Protein 5SUP (pdb70)

B-factor: mean 56.53, std 16.75, range [22.1, 151.08]

Secondary structure (DSSP, 8-state):
-GGGGG---HHHHHHHHHTT--S--HHHHHHHHHHTTT--EEEE--TTSSSHHHHHHHHHHH----TT---EEEE-SSHHHHHHHHHHHHHHTTT-TT--EEEE-TTS-HHHHHHHHH-TTT--SEEEE-HHHHHHHHTTTSS--TT--EEEEETHHHHHHSHHHHHHHHHHHTTS-SSSEEEEEES---TTTHHHHHTT-SS-EEE---SGGGGS-TTEEEEEEE--GGGHHHHHHHHHHHS--SEEEEE-SSHHHHHHHHHHHHHTT--EEEE-SSS-HHHHHHHHHHHHTTS-SEEEE-GGGSSS---TTEEEEEESS--SSHHHHHHHHTTSSGGG--EEEEEEE-SHHHHHHHHHHHHHHT---EEPPTT---SGGG-/--GGGG---HHHHHHHHHTT--S--HHHHHHHHHHHTT--EEEE--TTSSSHHHHHHHHHHH----TT---EEEE-SSHHHHHHHHHHHHHHTTT-TT--EEEE-TTS-HHHHHHHHH-TTT--SEEEE-HHHHHHHHHTTSS--TT--EEEEETHHHHHHSHHHHHHHHHHHTTS-SSSEEEEEES---TTTHHHHHTT-SS-EEE---SGGGGS-TTEEEEEEE--GGGHHHHHHHHHHHS--SEEEEE-SSHHHHHHHHHHHHHTT--EEEE-SSS-HHHHHHHHHHHHTTS-SEEEE-GGGSSS---TTEEEEEESS--S-HHHHHHHHTTSSTTT--EEEEEEE-SHHHHHHHHHHHHHTT---EEPPTT---GGGG-/-GGG---HHHHHHHHHTT--S--HHHHHHHHHHTTT--EEEE--TTSSSHHHHHHHHHHH----TT---EEEE-SSHHHHHHHHHHHHHHSTT-TT--EEEE-TTS-HHHHHHHHHSTTT--SEEEE-HHHHHHHHTTTSS--TT--EEEEETHHHHHHSHHHHHHHHHHHTSS-SSSEEEEEES---TTTHHHHHTT-SS-EEE---SGGGGS-TTEEEEEEE--GGGHHHHHHHHHHHS--SEEEEE-SSHHHHHHHHHHHHHTT--EEEE-SSS-HHHHHHHHHHHHTTS-SEEEE-GGGTSS---TTEEEEEESS--SSHHHHHHHHTTSSTTS--EEEEEEE-SHHHHHHHHHHHHHHT---EEPPTT---GGGG-/----HHHHHHHHHHHT-/----HHHHHHHHHHHT-/--HHHHHHHHHHHH-

CATH classification: 3.40.50.300 (+1 more: 3.40.50.300)

Foldseek 3Di:
DQCCVLVADPLLVVLCVVVVDDHQFPQLVQQQSVVLVQFAAEAADAFQQDPLCRVLRSCVRNDDDDFLAAAAEEEEAFQVLLVVSQVVNCSSCVRVQRAAEDEDEPLDDLVVVLVLCPDRNHNHNYYGYYLPSVLVCVVVVSGQAANYQEYEYEQVQVQCVPVVSVVSVVSVVVRHDLNHHYYYYDNDDDPVCVVVVCVNHDPHDYHDDPVQLPSDQPQEAFAEAEDALVCLLVVVVVCVVPADAQAEEEEDADDVCQVVSQVVCVVVVQHEEEAEPPDRVVRNVVVVVCCLVRVHRYYYYYCSVLANDERARYQEYEHSDDDQAQRSVSSRSSNHCRNSHHHYYYYYHHDDSVVVRVVVNCVSHVDDRYHQDPVGDDNVSGD/DFCVVLVADPLLVVLCVVVVDGDQFPQLVQQQNVLLVQFAAEAADAFFQDPLCRCLRSCVRNDDDDFLAAAAEEEEAFQVLLVVSQVVNCSSCVVVQSAAEDEDEDQDDCVVVLVLCVDRNHNHNYYGYYLPSVLVCVPVVSDQQANYAEYEYEQVQVQCVPPVSVVSVVSVLVSHDLNHHYYYYHNDQDPVRVVVVCVNHDPHDYHDDHQLLVNDQPQEAFAEAEDALVCLLVVVVVCVVPDDAQAEEEEDADDVVLVVSQVVCVVVVQNEEEAEPPDRVVRNVVRVVCCLVSVHRYYYYYCSVLANDERASYQEYEYSDDDLALRSVSSRSSNHQRNSAHHYYYYYQHDPSSVVSVVVNCVSNVHDHYHQDPVHDDNVSGD/DCVLVADPLLVVLCVVVVDDDAFDQLVLQQSVVLVFAAAEGADAFFQDPLCRCLRSVVRNDDDDFLAAAAEEEEAFQVLLVVSVVVNCSSCVVVVRAAEDEDEPLDPLVVVLCLCPPRNRVHNYYGYYLPVLLVCPVVPSDQAQRYQEYEYEQNQVQCVVPVSNVSVVSSVVRHDPPHYYYYYHNDDDPVRVVVVVVSHDRYDYYDDPLLLNNDQPQEAFAEAEDALVCLLVVVVVCVVPADAQAEEEEDADDVVLVVSCVVCVVVVQNEEEAEPPDRVVRNVVRVVCCLVSVHRYYYYYCSVQANDERARYQEYEHSDDDQALRSVSSNSSNHQRSSAHHYYYYYQHDVSSVVRLVRNCVSNVHDHYHADPVGDDNVSRD/DDADPVNVVVVVVVVVD/DDDDPVCVVVVVVVVVD/DPPCVVVVVVVVVVD

Nearest PDB structures (foldseek):
  5sup-assembly3_C  TM=9.992E-01  e=6.568E-69  Saccharomyces cerevisiae S288C
  5suq-assembly1_C  TM=7.181E-01  e=1.278E-69  Saccharomyces cerevisiae S288C
  8enk-assembly1_A  TM=9.909E-01  e=2.491E-55  Homo sapiens
  8iju-assembly1_A  TM=6.800E-01  e=9.880E-48  Homo sapiens
  1xtk-assembly1_A  TM=5.740E-01  e=6.362E-47  Homo sapiens

Structure (mmCIF, N/CA/C/O backbone):
data_5SUP
#
_entry.id   5SUP
#
_cell.length_a   99.346
_cell.length_b   99.346
_cell.length_c   247.469
_cell.angle_alpha   90.00
_cell.angle_beta   90.00
_cell.angle_gamma   120.00
#
_symmetry.space_group_name_H-M   'P 31 2 1'
#
loop_
_entity.id
_entity.type
_entity.pdbx_description
1 polymer 'ATP-dependent RNA helicase SUB2'
2 polymer 'RNA annealing protein YRA1'
3 polymer "RNA (5'-R(P*UP*UP*UP*UP*UP*U)-3')"
4 non-polymer "ADENOSINE-5'-DIPHOSPHATE"
5 non-polymer 'BERYLLIUM TRIFLUORIDE ION'
6 non-polymer 'MAGNESIUM ION'
7 water water
#
loop_
_atom_site.group_PDB
_atom_site.id
_atom_site.type_symbol
_atom_site.label_atom_id
_atom_site.label_alt_id
_atom_site.label_comp_id
_atom_site.label_asym_id
_atom_site.label_entity_id
_atom_site.label_seq_id
_atom_site.pdbx_PDB_ins_code
_atom_site.Cartn_x
_atom_site.Cartn_y
_atom_site.Cartn_z
_atom_site.occupancy
_atom_site.B_iso_or_equiv
_atom_site.auth_seq_id
_atom_site.auth_comp_id
_atom_site.auth_asym_id
_atom_site.auth_atom_id
_atom_site.pdbx_PDB_model_num
ATOM 1 N N . THR A 1 6 ? 51.162 86.824 87.819 1.00 54.10 62 THR A N 1
ATOM 2 C CA . THR A 1 6 ? 52.085 87.822 88.344 1.00 61.08 62 THR A CA 1
ATOM 3 C C . THR A 1 6 ? 51.755 88.146 89.798 1.00 56.92 62 THR A C 1
ATOM 4 O O . THR A 1 6 ? 51.115 89.156 90.091 1.00 61.66 62 THR A O 1
ATOM 8 N N . GLY A 1 7 ? 52.207 87.280 90.708 1.00 67.95 63 GLY A N 1
ATOM 9 C CA . GLY A 1 7 ? 51.840 87.423 92.106 1.00 51.14 63 GLY A CA 1
ATOM 10 C C . GLY A 1 7 ? 52.488 88.606 92.797 1.00 60.28 63 GLY A C 1
ATOM 11 O O . GLY A 1 7 ? 51.938 89.135 93.768 1.00 62.18 63 GLY A O 1
ATOM 12 N N . PHE A 1 8 ? 53.657 89.040 92.318 1.00 58.65 64 PHE A N 1
ATOM 13 C CA . PHE A 1 8 ? 54.356 90.138 92.976 1.00 50.51 64 PHE A CA 1
ATOM 14 C C . PHE A 1 8 ? 53.638 91.470 92.826 1.00 57.72 64 PHE A C 1
ATOM 15 O O . PHE A 1 8 ? 53.976 92.421 93.541 1.00 60.58 64 PHE A O 1
ATOM 23 N N . LYS A 1 9 ? 52.673 91.575 91.909 1.00 58.54 65 LYS A N 1
ATOM 24 C CA . LYS A 1 9 ? 52.016 92.859 91.706 1.00 56.61 65 LYS A CA 1
ATOM 25 C C . LYS A 1 9 ? 51.097 93.207 92.866 1.00 53.56 65 LYS A C 1
ATOM 26 O O . LYS A 1 9 ? 50.720 94.375 93.019 1.00 56.72 65 LYS A O 1
ATOM 32 N N . ASP A 1 10 ? 50.743 92.213 93.684 1.00 51.82 66 ASP A N 1
ATOM 33 C CA . ASP A 1 10 ? 49.947 92.412 94.886 1.00 55.64 66 ASP A CA 1
ATOM 34 C C . ASP A 1 10 ? 50.709 93.118 95.997 1.00 56.03 66 ASP A C 1
ATOM 35 O O . ASP A 1 10 ? 50.082 93.566 96.963 1.00 56.05 66 ASP A O 1
ATOM 40 N N . PHE A 1 11 ? 52.030 93.255 95.874 1.00 58.10 67 PHE A N 1
ATOM 41 C CA . PHE A 1 11 ? 52.809 94.039 96.821 1.00 56.07 67 PHE A CA 1
ATOM 42 C C . PHE A 1 11 ? 52.704 95.533 96.559 1.00 49.71 67 PHE A C 1
ATOM 43 O O . PHE A 1 11 ? 53.135 96.327 97.402 1.00 59.13 67 PHE A O 1
ATOM 51 N N . LEU A 1 12 ? 52.155 95.919 95.408 1.00 51.73 68 LEU A N 1
ATOM 52 C CA . LEU A 1 12 ? 51.924 97.313 95.031 1.00 56.69 68 LEU A CA 1
ATOM 53 C C . LEU A 1 12 ? 53.249 98.064 94.908 1.00 58.86 68 LEU A C 1
ATOM 54 O O . LEU A 1 12 ? 53.512 99.068 95.576 1.00 49.29 68 LEU A O 1
ATOM 59 N N . LEU A 1 13 ? 54.080 97.536 94.023 1.00 51.90 69 LEU A N 1
ATOM 60 C CA . LEU A 1 13 ? 55.422 98.020 93.761 1.00 52.44 69 LEU A CA 1
ATOM 61 C C . LEU A 1 13 ? 55.402 98.921 92.534 1.00 45.71 69 LEU A C 1
ATOM 62 O O . LEU A 1 13 ? 54.414 98.990 91.797 1.00 43.61 69 LEU A O 1
ATOM 67 N N . LYS A 1 14 ? 56.512 99.623 92.327 1.00 46.49 70 LYS A N 1
ATOM 68 C CA . LYS A 1 14 ? 56.623 100.519 91.191 1.00 42.96 70 LYS A CA 1
ATOM 69 C C . LYS A 1 14 ? 56.393 99.736 89.900 1.00 48.19 70 LYS A C 1
ATOM 70 O O . LYS A 1 14 ? 56.742 98.556 89.810 1.00 49.35 70 LYS A O 1
ATOM 76 N N . PRO A 1 15 ? 55.798 100.368 88.885 1.00 46.36 71 PRO A N 1
ATOM 77 C CA . PRO A 1 15 ? 55.588 99.659 87.611 1.00 49.14 71 PRO A CA 1
ATOM 78 C C . PRO A 1 15 ? 56.881 99.207 86.959 1.00 46.68 71 PRO A C 1
ATOM 79 O O . PRO A 1 15 ? 56.892 98.182 86.265 1.00 49.07 71 PRO A O 1
ATOM 83 N N . GLU A 1 16 ? 57.974 99.943 87.164 1.00 40.84 72 GLU A N 1
ATOM 84 C CA . GLU A 1 16 ? 59.264 99.525 86.626 1.00 46.32 72 GLU A CA 1
ATOM 85 C C . GLU A 1 16 ? 59.785 98.282 87.340 1.00 44.62 72 GLU A C 1
ATOM 86 O O . GLU A 1 16 ? 60.390 97.407 86.709 1.00 43.56 72 GLU A O 1
ATOM 92 N N . LEU A 1 17 ? 59.566 98.188 88.655 1.00 43.65 73 LEU A N 1
ATOM 93 C CA . LEU A 1 17 ? 59.944 96.983 89.389 1.00 37.26 73 LEU A CA 1
ATOM 94 C C . LEU A 1 17 ? 59.142 95.776 88.925 1.00 43.43 73 LEU A C 1
ATOM 95 O O . LEU A 1 17 ? 59.712 94.744 88.553 1.00 49.46 73 LEU A O 1
ATOM 100 N N . SER A 1 18 ? 57.811 95.887 88.949 1.00 46.08 74 SER A N 1
ATOM 101 C CA . SER A 1 18 ? 56.963 94.767 88.550 1.00 50.54 74 SER A CA 1
ATOM 102 C C . SER A 1 18 ? 57.293 94.300 87.140 1.00 42.00 74 SER A C 1
ATOM 103 O O . SER A 1 18 ? 57.255 93.098 86.851 1.00 42.28 74 SER A O 1
ATOM 106 N N . ARG A 1 19 ? 57.626 95.234 86.248 1.00 42.70 75 ARG A N 1
ATOM 107 C CA . ARG A 1 19 ? 57.965 94.848 84.884 1.00 42.34 75 ARG A CA 1
ATOM 108 C C . ARG A 1 19 ? 59.281 94.078 84.829 1.00 48.46 75 ARG A C 1
ATOM 109 O O . ARG A 1 19 ? 59.407 93.112 84.066 1.00 51.37 75 ARG A O 1
ATOM 117 N N . ALA A 1 20 ? 60.273 94.485 85.627 1.00 43.65 76 ALA A N 1
ATOM 118 C CA . ALA A 1 20 ? 61.537 93.755 85.652 1.00 45.11 76 ALA A CA 1
ATOM 119 C C . ALA A 1 20 ? 61.373 92.393 86.312 1.00 44.70 76 ALA A C 1
ATOM 120 O O . ALA A 1 20 ? 62.016 91.418 85.906 1.00 42.58 76 ALA A O 1
ATOM 122 N N . ILE A 1 21 ? 60.514 92.307 87.331 1.00 40.97 77 ILE A N 1
ATOM 123 C CA . ILE A 1 21 ? 60.246 91.030 87.983 1.00 39.11 77 ILE A CA 1
ATOM 124 C C . ILE A 1 21 ? 59.615 90.049 87.004 1.00 48.12 77 ILE A C 1
ATOM 125 O O . ILE A 1 21 ? 59.881 88.842 87.063 1.00 54.45 77 ILE A O 1
ATOM 130 N N . ILE A 1 22 ? 58.796 90.546 86.074 1.00 51.85 78 ILE A N 1
ATOM 131 C CA . ILE A 1 22 ? 58.154 89.655 85.114 1.00 56.94 78 ILE A CA 1
ATOM 132 C C . ILE A 1 22 ? 59.161 89.158 84.081 1.00 49.11 78 ILE A C 1
ATOM 133 O O . ILE A 1 22 ? 59.078 88.011 83.626 1.00 52.27 78 ILE A O 1
ATOM 138 N N . ASP A 1 23 ? 60.145 89.984 83.718 1.00 52.11 79 ASP A N 1
ATOM 139 C CA . ASP A 1 23 ? 61.174 89.533 82.786 1.00 53.93 79 ASP A CA 1
ATOM 140 C C . ASP A 1 23 ? 62.149 88.546 83.416 1.00 53.33 79 ASP A C 1
ATOM 141 O O . ASP A 1 23 ? 62.899 87.894 82.681 1.00 54.55 79 ASP A O 1
ATOM 146 N N . CYS A 1 24 ? 62.172 88.430 84.742 1.00 44.53 80 CYS A N 1
ATOM 147 C CA . CYS A 1 24 ? 63.041 87.479 85.421 1.00 49.82 80 CYS A CA 1
ATOM 148 C C . CYS A 1 24 ? 62.372 86.129 85.657 1.00 50.54 80 CYS A C 1
ATOM 149 O O . CYS A 1 24 ? 62.898 85.318 86.425 1.00 49.20 80 CYS A O 1
ATOM 152 N N . GLY A 1 25 ? 61.228 85.872 85.022 1.00 48.99 81 GLY A N 1
ATOM 153 C CA . GLY A 1 25 ? 60.511 84.627 85.207 1.00 52.17 81 GLY A CA 1
ATOM 154 C C . GLY A 1 25 ? 59.795 84.456 86.527 1.00 48.31 81 GLY A C 1
ATOM 155 O O . GLY A 1 25 ? 59.069 83.467 86.689 1.00 61.41 81 GLY A O 1
ATOM 156 N N . PHE A 1 26 ? 59.979 85.361 87.484 1.00 49.68 82 PHE A N 1
ATOM 157 C CA . PHE A 1 26 ? 59.246 85.272 88.741 1.00 51.34 82 PHE A CA 1
ATOM 158 C C . PHE A 1 26 ? 57.747 85.389 88.483 1.00 55.73 82 PHE A C 1
ATOM 159 O O . PHE A 1 26 ? 57.300 86.281 87.757 1.00 55.11 82 PHE A O 1
ATOM 167 N N . GLU A 1 27 ? 56.965 84.494 89.091 1.00 54.75 83 GLU A N 1
ATOM 168 C CA . GLU A 1 27 ? 55.514 84.663 89.083 1.00 53.78 83 GLU A CA 1
ATOM 169 C C . GLU A 1 27 ? 54.841 84.394 90.418 1.00 54.59 83 GLU A C 1
ATOM 170 O O . GLU A 1 27 ? 53.718 84.869 90.618 1.00 63.43 83 GLU A O 1
ATOM 176 N N . HIS A 1 28 ? 55.465 83.672 91.345 1.00 54.76 84 HIS A N 1
ATOM 177 C CA . HIS A 1 28 ? 54.852 83.436 92.645 1.00 45.64 84 HIS A CA 1
ATOM 178 C C . HIS A 1 28 ? 55.888 83.711 93.728 1.00 49.30 84 HIS A C 1
ATOM 179 O O . HIS A 1 28 ? 57.000 83.155 93.673 1.00 41.41 84 HIS A O 1
ATOM 186 N N . PRO A 1 29 ? 55.582 84.548 94.719 1.00 48.69 85 PRO A N 1
ATOM 187 C CA . PRO A 1 29 ? 56.576 84.833 95.760 1.00 39.04 85 PRO A CA 1
ATOM 188 C C . PRO A 1 29 ? 56.762 83.636 96.675 1.00 43.27 85 PRO A C 1
ATOM 189 O O . PRO A 1 29 ? 55.806 82.930 97.004 1.00 42.43 85 PRO A O 1
ATOM 193 N N . SER A 1 30 ? 58.009 83.402 97.076 1.00 38.85 86 SER A N 1
ATOM 194 C CA . SER A 1 30 ? 58.272 82.353 98.045 1.00 36.20 86 SER A CA 1
ATOM 195 C C . SER A 1 30 ? 57.752 82.772 99.418 1.00 34.21 86 SER A C 1
ATOM 196 O O . SER A 1 30 ? 57.372 83.925 99.646 1.00 44.18 86 SER A O 1
ATOM 199 N N . GLU A 1 31 ? 57.731 81.812 100.343 1.00 35.46 87 GLU A N 1
ATOM 200 C CA . GLU A 1 31 ? 57.160 82.081 101.658 1.00 41.21 87 GLU A CA 1
ATOM 201 C C . GLU A 1 31 ? 57.975 83.106 102.436 1.00 43.75 87 GLU A C 1
ATOM 202 O O . GLU A 1 31 ? 57.404 83.898 103.196 1.00 41.13 87 GLU A O 1
ATOM 208 N N . VAL A 1 32 ? 59.299 83.121 102.262 1.00 33.53 88 VAL A N 1
ATOM 209 C CA . VAL A 1 32 ? 60.100 84.123 102.957 1.00 39.63 88 VAL A CA 1
ATOM 210 C C . VAL A 1 32 ? 59.832 85.508 102.382 1.00 38.20 88 VAL A C 1
ATOM 211 O O . VAL A 1 32 ? 59.852 86.505 103.112 1.00 37.78 88 VAL A O 1
ATOM 215 N N . GLN A 1 33 ? 59.555 85.598 101.079 1.00 35.02 89 GLN A N 1
ATOM 216 C CA . GLN A 1 33 ? 59.291 86.902 100.482 1.00 38.67 89 GLN A CA 1
ATOM 217 C C . GLN A 1 33 ? 57.895 87.397 100.836 1.00 35.03 89 GLN A C 1
ATOM 218 O O . GLN A 1 33 ? 57.690 88.601 101.021 1.00 42.65 89 GLN A O 1
ATOM 224 N N . GLN A 1 34 ? 56.926 86.483 100.943 1.00 41.82 90 GLN A N 1
ATOM 225 C CA . GLN A 1 34 ? 55.591 86.868 101.390 1.00 47.19 90 GLN A CA 1
ATOM 226 C C . GLN A 1 34 ? 55.588 87.317 102.846 1.00 47.64 90 GLN A C 1
ATOM 227 O O . GLN A 1 34 ? 54.799 88.192 103.221 1.00 50.69 90 GLN A O 1
ATOM 233 N N . HIS A 1 35 ? 56.456 86.739 103.675 1.00 48.06 91 HIS A N 1
ATOM 234 C CA . HIS A 1 35 ? 56.503 87.066 105.093 1.00 37.36 91 HIS A CA 1
ATOM 235 C C . HIS A 1 35 ? 57.401 88.255 105.410 1.00 43.20 91 HIS A C 1
ATOM 236 O O . HIS A 1 35 ? 57.360 88.752 106.541 1.00 43.69 91 HIS A O 1
ATOM 243 N N . THR A 1 36 ? 58.203 88.723 104.457 1.00 41.94 92 THR A N 1
ATOM 244 C CA . THR A 1 36 ? 59.180 89.769 104.737 1.00 43.00 92 THR A CA 1
ATOM 245 C C . THR A 1 36 ? 59.002 91.022 103.895 1.00 42.90 92 THR A C 1
ATOM 246 O O . THR A 1 36 ? 59.121 92.130 104.424 1.00 45.47 92 THR A O 1
ATOM 250 N N . ILE A 1 37 ? 58.731 90.877 102.593 1.00 43.84 93 ILE A N 1
ATOM 251 C CA . ILE A 1 37 ? 58.700 92.045 101.706 1.00 48.32 93 ILE A CA 1
ATOM 252 C C . ILE A 1 37 ? 57.667 93.087 102.123 1.00 53.51 93 ILE A C 1
ATOM 253 O O . ILE A 1 37 ? 58.040 94.263 102.269 1.00 43.69 93 ILE A O 1
ATOM 258 N N . PRO A 1 38 ? 56.385 92.747 102.346 1.00 47.56 94 PRO A N 1
ATOM 259 C CA . PRO A 1 38 ? 55.392 93.810 102.602 1.00 41.15 94 PRO A CA 1
ATOM 260 C C . PRO A 1 38 ? 55.744 94.720 103.765 1.00 55.16 94 PRO A C 1
ATOM 261 O O . PRO A 1 38 ? 55.566 95.940 103.668 1.00 56.09 94 PRO A O 1
ATOM 265 N N . GLN A 1 39 ? 56.261 94.154 104.856 1.00 45.62 95 GLN A N 1
ATOM 266 C CA . GLN A 1 39 ? 56.590 94.911 106.058 1.00 48.87 95 GLN A CA 1
ATOM 267 C C . GLN A 1 39 ? 57.989 95.523 106.012 1.00 52.16 95 GLN A C 1
ATOM 268 O O . GLN A 1 39 ? 58.250 96.492 106.732 1.00 55.00 95 GLN A O 1
ATOM 274 N N . SER A 1 40 ? 58.888 94.989 105.177 1.00 47.25 96 SER A N 1
ATOM 275 C CA . SER A 1 40 ? 60.180 95.623 104.922 1.00 49.02 96 SER A CA 1
ATOM 276 C C . SER A 1 40 ? 60.057 96.892 104.081 1.00 49.69 96 SER A C 1
ATOM 277 O O . SER A 1 40 ? 60.921 97.771 104.185 1.00 39.15 96 SER A O 1
ATOM 280 N N . ILE A 1 41 ? 59.035 96.988 103.225 1.00 48.81 97 ILE A N 1
ATOM 281 C CA . ILE A 1 41 ? 58.855 98.174 102.388 1.00 47.39 97 ILE A CA 1
ATOM 282 C C . ILE A 1 41 ? 58.670 99.417 103.244 1.00 53.63 97 ILE A C 1
ATOM 283 O O . ILE A 1 41 ? 59.053 100.523 102.843 1.00 54.46 97 ILE A O 1
ATOM 288 N N . HIS A 1 42 ? 58.109 99.259 104.439 1.00 49.20 98 HIS A N 1
ATOM 289 C CA . HIS A 1 42 ? 57.819 100.373 105.334 1.00 53.18 98 HIS A CA 1
ATOM 290 C C . HIS A 1 42 ? 59.056 100.859 106.076 1.00 49.51 98 HIS A C 1
ATOM 291 O O . HIS A 1 42 ? 58.961 101.831 106.833 1.00 60.27 98 HIS A O 1
ATOM 298 N N . GLY A 1 43 ? 60.214 100.241 105.859 1.00 44.13 99 GLY A N 1
ATOM 299 C CA . GLY A 1 43 ? 61.401 100.626 106.580 1.00 47.09 99 GLY A CA 1
ATOM 300 C C . GLY A 1 43 ? 61.595 99.901 107.895 1.00 44.68 99 GLY A C 1
ATOM 301 O O . GLY A 1 43 ? 62.450 100.312 108.691 1.00 43.03 99 GLY A O 1
ATOM 302 N N . THR A 1 44 ? 60.819 98.851 108.164 1.00 41.58 100 THR A N 1
ATOM 303 C CA . THR A 1 44 ? 60.961 98.123 109.418 1.00 50.82 100 THR A CA 1
ATOM 304 C C . THR A 1 44 ? 62.208 97.250 109.387 1.00 49.62 100 THR A C 1
ATOM 305 O O . THR A 1 44 ? 62.513 96.609 108.377 1.00 48.44 100 THR A O 1
ATOM 309 N N . ASP A 1 45 ? 62.937 97.234 110.502 1.00 52.24 101 ASP A N 1
ATOM 310 C CA . ASP A 1 45 ? 64.131 96.406 110.593 1.00 53.24 101 ASP A CA 1
ATOM 311 C C . ASP A 1 45 ? 63.758 94.933 110.487 1.00 58.24 101 ASP A C 1
ATOM 312 O O . ASP A 1 45 ? 62.687 94.504 110.926 1.00 46.32 101 ASP A O 1
ATOM 317 N N . VAL A 1 46 ? 64.655 94.153 109.892 1.00 50.11 102 VAL A N 1
ATOM 318 C CA . VAL A 1 46 ? 64.383 92.760 109.566 1.00 48.29 102 VAL A CA 1
ATOM 319 C C . VAL A 1 46 ? 65.540 91.904 110.058 1.00 53.10 102 VAL A C 1
ATOM 320 O O . VAL A 1 46 ? 66.706 92.199 109.773 1.00 41.89 102 VAL A O 1
ATOM 324 N N . LEU A 1 47 ? 65.213 90.846 110.792 1.00 52.52 103 LEU A N 1
ATOM 325 C CA . LEU A 1 47 ? 66.151 89.782 111.127 1.00 48.63 103 LEU A CA 1
ATOM 326 C C . LEU A 1 47 ? 65.517 88.492 110.630 1.00 53.99 103 LEU A C 1
ATOM 327 O O . LEU A 1 47 ? 64.564 87.988 111.234 1.00 52.19 103 LEU A O 1
ATOM 332 N N . CYS A 1 48 ? 66.033 87.971 109.523 1.00 45.29 104 CYS A N 1
ATOM 333 C CA . CYS A 1 48 ? 65.339 86.955 108.750 1.00 56.54 104 CYS A CA 1
ATOM 334 C C . CYS A 1 48 ? 66.161 85.678 108.662 1.00 56.99 104 CYS A C 1
ATOM 335 O O . CYS A 1 48 ? 67.372 85.718 108.422 1.00 46.78 104 CYS A O 1
ATOM 338 N N . GLN A 1 49 ? 65.484 84.547 108.844 1.00 57.64 105 GLN A N 1
ATOM 339 C CA . GLN A 1 49 ? 66.074 83.230 108.664 1.00 44.34 105 GLN A CA 1
ATOM 340 C C . GLN A 1 49 ? 65.179 82.433 107.731 1.00 47.29 105 GLN A C 1
ATOM 341 O O . GLN A 1 49 ? 63.963 82.363 107.941 1.00 47.07 105 GLN A O 1
ATOM 347 N N . ALA A 1 50 ? 65.780 81.842 106.705 1.00 41.21 106 ALA A N 1
ATOM 348 C CA . ALA A 1 50 ? 65.054 81.015 105.758 1.00 40.14 106 ALA A CA 1
ATOM 349 C C . ALA A 1 50 ? 66.023 79.989 105.201 1.00 43.14 106 ALA A C 1
ATOM 350 O O . ALA A 1 50 ? 67.235 80.223 105.165 1.00 45.91 106 ALA A O 1
ATOM 352 N N . LYS A 1 51 ? 65.480 78.865 104.740 1.00 42.62 107 LYS A N 1
ATOM 353 C CA . LYS A 1 51 ? 66.341 77.784 104.293 1.00 35.19 107 LYS A CA 1
ATOM 354 C C . LYS A 1 51 ? 67.068 78.156 103.009 1.00 42.77 107 LYS A C 1
ATOM 355 O O . LYS A 1 51 ? 66.721 79.113 102.310 1.00 41.06 107 LYS A O 1
ATOM 361 N N . SER A 1 52 ? 68.084 77.355 102.700 1.00 42.33 108 SER A N 1
ATOM 362 C CA . SER A 1 52 ? 68.990 77.665 101.608 1.00 35.96 108 SER A CA 1
ATOM 363 C C . SER A 1 52 ? 68.234 77.714 100.288 1.00 35.78 108 SER A C 1
ATOM 364 O O . SER A 1 52 ? 67.495 76.788 99.942 1.00 38.28 108 SER A O 1
ATOM 367 N N . GLY A 1 53 ? 68.411 78.813 99.558 1.00 31.11 109 GLY A N 1
ATOM 368 C CA . GLY A 1 53 ? 67.957 78.907 98.188 1.00 28.52 109 GLY A CA 1
ATOM 369 C C . GLY A 1 53 ? 66.489 79.199 97.991 1.00 35.97 109 GLY A C 1
ATOM 370 O O . GLY A 1 53 ? 66.002 79.074 96.864 1.00 38.93 109 GLY A O 1
ATOM 371 N N . LEU A 1 54 ? 65.767 79.611 99.032 1.00 22.10 110 LEU A N 1
ATOM 372 C CA . LEU A 1 54 ? 64.353 79.927 98.894 1.00 35.23 110 LEU A CA 1
ATOM 373 C C . LEU A 1 54 ? 64.102 81.419 98.700 1.00 33.34 110 LEU A C 1
ATOM 374 O O . LEU A 1 54 ? 62.983 81.887 98.932 1.00 30.46 110 LEU A O 1
ATOM 379 N N . GLY A 1 55 ? 65.114 82.168 98.267 1.00 31.85 111 GLY A N 1
ATOM 380 C CA . GLY A 1 55 ? 64.911 83.527 97.805 1.00 33.34 111 GLY A CA 1
ATOM 381 C C . GLY A 1 55 ? 65.006 84.630 98.841 1.00 39.97 111 GLY A C 1
ATOM 382 O O . GLY A 1 55 ? 64.109 85.475 98.920 1.00 44.16 111 GLY A O 1
ATOM 383 N N . LYS A 1 56 ? 66.079 84.650 99.635 1.00 37.29 112 LYS A N 1
ATOM 384 C CA . LYS A 1 56 ? 66.294 85.771 100.545 1.00 39.27 112 LYS A CA 1
ATOM 385 C C . LYS A 1 56 ? 66.899 86.986 99.854 1.00 3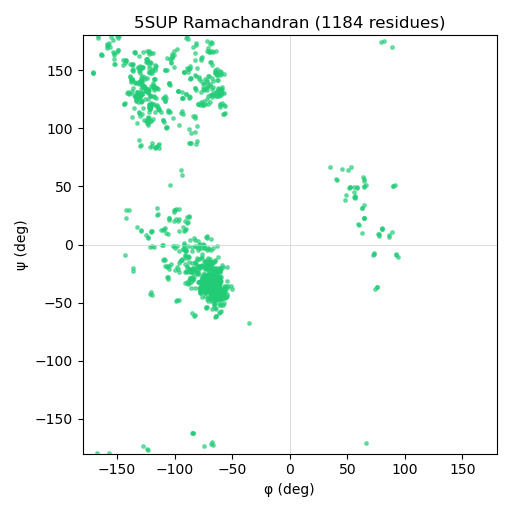6.92 112 LYS A C 1
ATOM 386 O O . LYS A 1 56 ? 66.731 88.106 100.349 1.00 43.00 112 LYS A O 1
ATOM 392 N N . THR A 1 57 ? 67.599 86.797 98.732 1.00 36.45 113 THR A N 1
ATOM 393 C CA . THR A 1 57 ? 68.189 87.937 98.035 1.00 44.66 113 THR A CA 1
ATOM 394 C C . THR A 1 57 ? 67.108 88.862 97.495 1.00 41.68 113 THR A C 1
ATOM 395 O O . THR A 1 57 ? 67.169 90.083 97.684 1.00 41.88 113 THR A O 1
ATOM 399 N N . ALA A 1 58 ? 66.098 88.295 96.829 1.00 43.23 114 ALA A N 1
ATOM 400 C CA . ALA A 1 58 ? 65.014 89.102 96.282 1.00 33.40 114 ALA A CA 1
ATOM 401 C C . ALA A 1 58 ? 64.268 89.870 97.362 1.00 39.65 114 ALA A C 1
ATOM 402 O O . ALA A 1 58 ? 63.609 90.868 97.052 1.00 46.82 114 ALA A O 1
ATOM 404 N N . VAL A 1 59 ? 64.357 89.435 98.619 1.00 34.94 115 VAL A N 1
ATOM 405 C CA . VAL A 1 59 ? 63.687 90.155 99.698 1.00 31.27 115 VAL A CA 1
ATOM 406 C C . VAL A 1 59 ? 64.284 91.549 99.846 1.00 33.96 115 VAL A C 1
ATOM 407 O O . VAL A 1 59 ? 63.595 92.558 99.670 1.00 43.88 115 VAL A O 1
ATOM 411 N N . PHE A 1 60 ? 65.581 91.629 100.158 1.00 28.08 116 PHE A N 1
ATOM 412 C CA . PHE A 1 60 ? 66.184 92.939 100.378 1.00 33.75 116 PHE A CA 1
ATOM 413 C C . PHE A 1 60 ? 66.510 93.667 99.080 1.00 38.21 116 PHE A C 1
ATOM 414 O O . PHE A 1 60 ? 66.676 94.891 99.102 1.00 38.55 116 PHE A O 1
ATOM 422 N N . VAL A 1 61 ? 66.595 92.959 97.953 1.00 35.20 117 VAL A N 1
ATOM 423 C CA . VAL A 1 61 ? 66.821 93.635 96.678 1.00 39.44 117 VAL A CA 1
ATOM 424 C C . VAL A 1 61 ? 65.565 94.378 96.239 1.00 39.15 117 VAL A C 1
ATOM 425 O O . VAL A 1 61 ? 65.604 95.581 95.956 1.00 35.72 117 VAL A O 1
ATOM 429 N N . LEU A 1 62 ? 64.431 93.674 96.174 1.00 37.45 118 LEU A N 1
ATOM 430 C CA . LEU A 1 62 ? 63.183 94.320 95.779 1.00 40.48 118 LEU A CA 1
ATOM 431 C C . LEU A 1 62 ? 62.723 95.339 96.814 1.00 42.13 118 LEU A C 1
ATOM 432 O O . LEU A 1 62 ? 62.089 96.338 96.457 1.00 44.26 118 LEU A O 1
ATOM 437 N N . SER A 1 63 ? 63.030 95.108 98.094 1.00 44.49 119 SER A N 1
ATOM 438 C CA . SER A 1 63 ? 62.565 96.012 99.141 1.00 39.07 119 SER A CA 1
ATOM 439 C C . SER A 1 63 ? 63.290 97.348 99.076 1.00 40.98 119 SER A C 1
ATOM 440 O O . SER A 1 63 ? 62.659 98.411 99.095 1.00 50.18 119 SER A O 1
ATOM 443 N N . THR A 1 64 ? 64.620 97.315 98.982 1.00 39.96 120 THR A N 1
ATOM 444 C CA . THR A 1 64 ? 65.381 98.555 98.900 1.00 34.85 120 THR A CA 1
ATOM 445 C C . THR A 1 64 ? 65.112 99.289 97.594 1.00 35.93 120 THR A C 1
ATOM 446 O O . THR A 1 64 ? 65.075 100.524 97.579 1.00 46.74 120 THR A O 1
ATOM 450 N N . LEU A 1 65 ? 64.919 98.556 96.494 1.00 33.91 121 LEU A N 1
ATOM 451 C CA . LEU A 1 65 ? 64.631 99.207 95.221 1.00 39.44 121 LEU A CA 1
ATOM 452 C C . LEU A 1 65 ? 63.285 99.921 95.248 1.00 44.09 121 LEU A C 1
ATOM 453 O O . LEU A 1 65 ? 63.103 100.922 94.546 1.00 46.46 121 LEU A O 1
ATOM 458 N N . GLN A 1 66 ? 62.334 99.429 96.044 1.00 43.39 122 GLN A N 1
ATOM 459 C CA . GLN A 1 66 ? 61.037 100.091 96.134 1.00 48.31 122 GLN A CA 1
ATOM 460 C C . GLN A 1 66 ? 61.098 101.330 97.021 1.00 45.41 122 GLN A C 1
ATOM 461 O O . GLN A 1 66 ? 60.508 102.363 96.688 1.00 47.00 122 GLN A O 1
ATOM 467 N N . GLN A 1 67 ? 61.805 101.251 98.151 1.00 41.02 123 GLN A N 1
ATOM 468 C CA . GLN A 1 67 ? 61.975 102.422 99.006 1.00 40.71 123 GLN A CA 1
ATOM 469 C C . GLN A 1 67 ? 62.909 103.463 98.403 1.00 40.82 123 GLN A C 1
ATOM 470 O O . GLN A 1 67 ? 62.847 104.632 98.796 1.00 44.93 123 GLN A O 1
ATOM 476 N N . LEU A 1 68 ? 63.772 103.070 97.471 1.00 50.87 124 LEU A N 1
ATOM 477 C CA . LEU A 1 68 ? 64.765 103.993 96.938 1.00 50.47 124 LEU A CA 1
ATOM 478 C C . LEU A 1 68 ? 64.112 105.081 96.094 1.00 44.31 124 LEU A C 1
ATOM 479 O O . LEU A 1 68 ? 63.324 104.795 95.188 1.00 52.71 124 LEU A O 1
ATOM 484 N N . ASP A 1 69 ? 64.439 106.330 96.404 1.00 46.74 125 ASP A N 1
ATOM 485 C CA . ASP A 1 69 ? 64.194 107.459 95.508 1.00 51.89 125 ASP A CA 1
ATOM 486 C C . ASP A 1 69 ? 65.549 108.099 95.239 1.00 50.59 125 ASP A C 1
ATOM 487 O O . ASP A 1 69 ? 66.096 108.782 96.127 1.00 47.96 125 ASP A O 1
ATOM 492 N N . PRO A 1 70 ? 66.124 107.915 94.049 1.00 52.39 126 PRO A N 1
ATOM 493 C CA . PRO A 1 70 ? 67.547 108.231 93.845 1.00 45.64 126 PRO A CA 1
ATOM 494 C C . PRO A 1 70 ? 67.843 109.722 93.944 1.00 47.38 126 PRO A C 1
ATOM 495 O O . PRO A 1 70 ? 67.193 110.546 93.298 1.00 41.88 126 PRO A O 1
ATOM 499 N N . VAL A 1 71 ? 68.834 110.056 94.760 1.00 48.31 127 VAL A N 1
ATOM 500 C CA . VAL A 1 71 ? 69.415 111.393 94.832 1.00 54.09 127 VAL A CA 1
ATOM 501 C C . VAL A 1 71 ? 70.805 111.319 94.209 1.00 52.06 127 VAL A C 1
ATOM 502 O O . VAL A 1 71 ? 71.631 110.510 94.654 1.00 45.82 127 VAL A O 1
ATOM 506 N N . PRO A 1 72 ? 71.108 112.130 93.195 1.00 57.86 128 PRO A N 1
ATOM 507 C CA . PRO A 1 72 ? 72.369 111.963 92.454 1.00 49.77 128 PRO A CA 1
ATOM 508 C C . PRO A 1 72 ? 73.596 112.111 93.345 1.00 53.30 128 PRO A C 1
ATOM 509 O O . PRO A 1 72 ? 73.691 113.036 94.155 1.00 48.48 128 PRO A O 1
ATOM 513 N N . GLY A 1 73 ? 74.540 111.183 93.183 1.00 51.36 129 GLY A N 1
ATOM 514 C CA . GLY A 1 73 ? 75.802 111.234 93.893 1.00 47.42 129 GLY A CA 1
ATOM 515 C C . GLY A 1 73 ? 75.748 110.798 95.338 1.00 43.54 129 GLY A C 1
ATOM 516 O O . GLY A 1 73 ? 76.746 110.954 96.052 1.00 49.28 129 GLY A O 1
ATOM 517 N N . GLU A 1 74 ? 74.628 110.238 95.786 1.00 45.71 130 GLU A N 1
ATOM 518 C CA . GLU A 1 74 ? 74.375 109.969 97.196 1.00 51.33 130 GLU A CA 1
ATOM 519 C C . GLU A 1 74 ? 74.106 108.485 97.391 1.00 48.95 130 GLU A C 1
ATOM 520 O O . GLU A 1 74 ? 73.160 107.941 96.810 1.00 52.28 130 GLU A O 1
ATOM 526 N N . VAL A 1 75 ? 74.923 107.837 98.216 1.00 46.83 131 VAL A N 1
ATOM 527 C CA . VAL A 1 75 ? 74.740 106.419 98.508 1.00 37.75 131 VAL A CA 1
ATOM 528 C C . VAL A 1 75 ? 73.606 106.277 99.514 1.00 44.50 131 VAL A C 1
ATOM 529 O O . VAL A 1 75 ? 73.680 106.809 100.626 1.00 53.35 131 VAL A O 1
ATOM 533 N N . ALA A 1 76 ? 72.557 105.553 99.129 1.00 38.59 132 ALA A N 1
ATOM 534 C CA . ALA A 1 76 ? 71.418 105.323 100.006 1.00 37.14 132 ALA A CA 1
ATOM 535 C C . ALA A 1 76 ? 71.357 103.917 100.579 1.00 42.38 132 ALA A C 1
ATOM 536 O O . ALA A 1 76 ? 70.843 103.740 101.685 1.00 36.02 132 ALA A O 1
ATOM 538 N N . VAL A 1 77 ? 71.872 102.918 99.865 1.00 41.32 133 VAL A N 1
ATOM 539 C CA . VAL A 1 77 ? 71.747 101.520 100.260 1.00 39.02 133 VAL A CA 1
ATOM 540 C C . VAL A 1 77 ? 73.132 100.890 100.288 1.00 37.83 133 VAL A C 1
ATOM 541 O O . VAL A 1 77 ? 73.935 101.091 99.370 1.00 37.22 133 VAL A O 1
ATOM 545 N N . VAL A 1 78 ? 73.407 100.125 101.342 1.00 42.64 134 VAL A N 1
ATOM 546 C CA . VAL A 1 78 ? 74.666 99.409 101.507 1.00 38.00 134 VAL A CA 1
ATOM 547 C C . VAL A 1 78 ? 74.355 97.961 101.856 1.00 38.35 134 VAL A C 1
ATOM 548 O O . VAL A 1 78 ? 73.547 97.696 102.753 1.00 36.66 134 VAL A O 1
ATOM 552 N N . VAL A 1 79 ? 74.986 97.029 101.145 1.00 41.18 135 VAL A N 1
ATOM 553 C CA . VAL A 1 79 ? 74.811 95.599 101.369 1.00 40.02 135 VAL A CA 1
ATOM 554 C C . VAL A 1 79 ? 76.178 94.979 101.629 1.00 41.63 135 VAL A C 1
ATOM 555 O O . VAL A 1 79 ? 77.130 95.230 100.880 1.00 37.92 135 VAL A O 1
ATOM 559 N N . ILE A 1 80 ? 76.274 94.173 102.686 1.00 39.85 136 ILE A N 1
ATOM 560 C CA . ILE A 1 80 ? 77.522 93.531 103.083 1.00 45.13 136 ILE A CA 1
ATOM 561 C C . ILE A 1 80 ? 77.343 92.021 103.007 1.00 43.87 136 ILE A C 1
ATOM 562 O O . ILE A 1 80 ? 76.345 91.483 103.502 1.00 43.78 136 ILE A O 1
ATOM 567 N N . CYS A 1 81 ? 78.308 91.343 102.387 1.00 42.32 137 CYS A N 1
ATOM 568 C CA . CYS A 1 81 ? 78.359 89.885 102.376 1.00 47.52 137 CYS A CA 1
ATOM 569 C C . CYS A 1 81 ? 79.732 89.425 102.855 1.00 44.06 137 CYS A C 1
ATOM 570 O O . CYS A 1 81 ? 80.548 90.249 103.279 1.00 44.42 137 CYS A O 1
ATOM 573 N N . ASN A 1 82 ? 80.010 88.123 102.777 1.00 43.40 138 ASN A N 1
ATOM 574 C CA . ASN A 1 82 ? 81.274 87.585 103.266 1.00 42.99 138 ASN A CA 1
ATOM 575 C C . ASN A 1 82 ? 82.286 87.243 102.177 1.00 44.83 138 ASN A C 1
ATOM 576 O O . ASN A 1 82 ? 83.470 87.086 102.492 1.00 46.12 138 ASN A O 1
ATOM 581 N N . ALA A 1 83 ? 81.867 87.119 100.919 1.00 42.01 139 ALA A N 1
ATOM 582 C CA . ALA A 1 83 ? 82.758 86.688 99.851 1.00 40.48 139 ALA A CA 1
ATOM 583 C C . ALA A 1 83 ? 82.663 87.634 98.663 1.00 41.25 139 ALA A C 1
ATOM 584 O O . ALA A 1 83 ? 81.637 88.282 98.445 1.00 33.00 139 ALA A O 1
ATOM 586 N N . ARG A 1 84 ? 83.751 87.701 97.891 1.00 38.46 140 ARG A N 1
ATOM 587 C CA . ARG A 1 84 ? 83.817 88.655 96.787 1.00 35.64 140 ARG A CA 1
ATOM 588 C C . ARG A 1 84 ? 82.859 88.271 95.666 1.00 36.56 140 ARG A C 1
ATOM 589 O O . ARG A 1 84 ? 82.124 89.120 95.149 1.00 41.37 140 ARG A O 1
ATOM 597 N N . GLU A 1 85 ? 82.852 86.994 95.277 1.00 35.66 141 GLU A N 1
ATOM 598 C CA . GLU A 1 85 ? 81.978 86.569 94.189 1.00 33.54 141 GLU A CA 1
ATOM 599 C C . GLU A 1 85 ? 80.509 86.662 94.581 1.00 35.01 141 GLU A C 1
ATOM 600 O O . GLU A 1 85 ? 79.656 86.915 93.722 1.00 29.51 141 GLU A O 1
ATOM 606 N N . LEU A 1 86 ? 80.194 86.464 95.863 1.00 34.92 142 LEU A N 1
ATOM 607 C CA . LEU A 1 86 ? 78.819 86.646 96.314 1.00 36.58 142 LEU A CA 1
ATOM 608 C C . LEU A 1 86 ? 78.388 88.100 96.173 1.00 38.00 142 LEU A C 1
ATOM 609 O O . LEU A 1 86 ? 77.247 88.383 95.789 1.00 40.74 142 LEU A O 1
ATOM 614 N N . ALA A 1 87 ? 79.286 89.039 96.484 1.00 35.67 143 ALA A N 1
ATOM 615 C CA . ALA A 1 87 ? 78.983 90.449 96.265 1.00 37.33 143 ALA A CA 1
ATOM 616 C C . ALA A 1 87 ? 78.757 90.734 94.788 1.00 39.87 143 ALA A C 1
ATOM 617 O O . ALA A 1 87 ? 77.846 91.487 94.422 1.00 40.84 143 ALA A O 1
ATOM 619 N N . TYR A 1 88 ? 79.584 90.140 93.924 1.00 32.41 144 TYR A N 1
ATOM 620 C CA . TYR A 1 88 ? 79.383 90.278 92.487 1.00 30.96 144 TYR A CA 1
ATOM 621 C C . TYR A 1 88 ? 78.031 89.708 92.075 1.00 38.98 144 TYR A C 1
ATOM 622 O O . TYR A 1 88 ? 77.336 90.281 91.226 1.00 37.66 144 TYR A O 1
ATOM 631 N N . GLN A 1 89 ? 77.644 88.577 92.669 1.00 35.02 145 GLN A N 1
ATOM 632 C CA . GLN A 1 89 ? 76.351 87.971 92.365 1.00 37.75 145 GLN A CA 1
ATOM 633 C C . GLN A 1 89 ? 75.200 88.858 92.827 1.00 36.37 145 GLN A C 1
ATOM 634 O O . GLN A 1 89 ? 74.217 89.038 92.098 1.00 40.46 145 GLN A O 1
ATOM 640 N N . ILE A 1 90 ? 75.304 89.415 94.036 1.00 33.77 146 ILE A N 1
ATOM 641 C CA . ILE A 1 90 ? 74.229 90.244 94.574 1.00 36.97 146 ILE A CA 1
ATOM 642 C C . ILE A 1 90 ? 74.068 91.516 93.751 1.00 39.59 146 ILE A C 1
ATOM 643 O O . ILE A 1 90 ? 72.944 91.947 93.464 1.00 34.79 146 ILE A O 1
ATOM 648 N N . ARG A 1 91 ? 75.184 92.133 93.351 1.00 39.23 147 ARG A N 1
ATOM 649 C CA . ARG A 1 91 ? 75.104 93.339 92.534 1.00 38.91 147 ARG A CA 1
ATOM 650 C C . ARG A 1 91 ? 74.459 93.043 91.186 1.00 40.36 147 ARG A C 1
ATOM 651 O O . ARG A 1 91 ? 73.745 93.891 90.638 1.00 39.73 147 ARG A O 1
ATOM 659 N N . ASN A 1 92 ? 74.701 91.850 90.637 1.00 40.66 148 ASN A N 1
ATOM 660 C CA . ASN A 1 92 ? 74.063 91.470 89.383 1.00 37.55 148 ASN A CA 1
ATOM 661 C C . ASN A 1 92 ? 72.563 91.272 89.548 1.00 35.52 148 ASN A C 1
ATOM 662 O O . ASN A 1 92 ? 71.807 91.460 88.589 1.00 35.18 148 ASN A O 1
ATOM 667 N N . GLU A 1 93 ? 72.109 90.907 90.749 1.00 33.79 149 GLU A N 1
ATOM 668 C CA . GLU A 1 93 ? 70.673 90.848 90.999 1.00 38.20 149 GLU A CA 1
ATOM 669 C C . GLU A 1 93 ? 70.071 92.244 91.078 1.00 32.45 149 GLU A C 1
ATOM 670 O O . GLU A 1 93 ? 68.942 92.465 90.625 1.00 36.76 149 GLU A O 1
ATOM 676 N N . TYR A 1 94 ? 70.808 93.199 91.650 1.00 31.56 150 TYR A N 1
ATOM 677 C CA . TYR A 1 94 ? 70.357 94.586 91.627 1.00 41.42 150 TYR A CA 1
ATOM 678 C C . TYR A 1 94 ? 70.238 95.096 90.197 1.00 42.54 150 TYR A C 1
ATOM 679 O O . TYR A 1 94 ? 69.310 95.845 89.870 1.00 33.15 150 TYR A O 1
ATOM 688 N N . LEU A 1 95 ? 71.172 94.698 89.328 1.00 35.29 151 LEU A N 1
ATOM 689 C CA . LEU A 1 95 ? 71.126 95.132 87.935 1.00 36.50 151 LEU A CA 1
ATOM 690 C C . LEU A 1 95 ? 69.895 94.588 87.219 1.00 39.70 151 LEU A C 1
ATOM 691 O O . LEU A 1 95 ? 69.280 95.291 86.408 1.00 39.13 151 LEU A O 1
ATOM 696 N N . ARG A 1 96 ? 69.512 93.343 87.509 1.00 38.62 152 ARG A N 1
ATOM 697 C CA . ARG A 1 96 ? 68.417 92.726 86.767 1.00 38.27 152 ARG A CA 1
ATOM 698 C C . ARG A 1 96 ? 67.054 93.254 87.196 1.00 39.82 152 ARG A C 1
ATOM 699 O O . ARG A 1 96 ? 66.130 93.295 86.377 1.00 36.39 152 ARG A O 1
ATOM 707 N N . PHE A 1 97 ? 66.906 93.663 88.454 1.00 41.10 153 PHE A N 1
ATOM 708 C CA . PHE A 1 97 ? 65.639 94.214 88.915 1.00 41.35 153 PHE A CA 1
ATOM 709 C C . PHE A 1 97 ? 65.543 95.725 88.749 1.00 42.66 153 PHE A C 1
ATOM 710 O O . PHE A 1 97 ? 64.427 96.256 88.694 1.00 40.22 153 PHE A O 1
ATOM 718 N N . SER A 1 98 ? 66.673 96.428 88.667 1.00 44.60 154 SER A N 1
ATOM 719 C CA . SER A 1 98 ? 66.693 97.829 88.266 1.00 41.53 154 SER A CA 1
ATOM 720 C C . SER A 1 98 ? 66.792 97.987 86.754 1.00 43.81 154 SER A C 1
ATOM 721 O O . SER A 1 98 ? 67.254 99.028 86.273 1.00 45.11 154 SER A O 1
ATOM 724 N N . LYS A 1 99 ? 66.371 96.963 86.007 1.00 43.05 155 LYS A N 1
ATOM 725 C CA . LYS A 1 99 ? 66.469 96.966 84.551 1.00 41.03 155 LYS A CA 1
ATOM 726 C C . LYS A 1 99 ? 65.783 98.184 83.942 1.00 43.85 155 LYS A C 1
ATOM 727 O O . LYS A 1 99 ? 66.333 98.838 83.048 1.00 43.20 155 LYS A O 1
ATOM 733 N N . TYR A 1 100 ? 64.579 98.504 84.414 1.00 43.35 156 TYR A N 1
ATOM 734 C CA . TYR A 1 100 ? 63.785 99.594 83.863 1.00 42.06 156 TYR A CA 1
ATOM 735 C C . TYR A 1 100 ? 63.776 100.829 84.758 1.00 45.43 156 TYR A C 1
ATOM 736 O O . TYR A 1 100 ? 62.860 101.651 84.659 1.00 42.21 156 TYR A O 1
ATOM 745 N N . MET A 1 101 ? 64.779 100.977 85.625 1.00 46.39 157 MET A N 1
ATOM 746 C CA . MET A 1 101 ? 64.960 102.176 86.440 1.00 42.83 157 MET A CA 1
ATOM 747 C C . MET A 1 101 ? 66.247 102.868 86.014 1.00 42.84 157 MET A C 1
ATOM 748 O O . MET A 1 101 ? 67.312 102.629 86.602 1.00 52.71 157 MET A O 1
ATOM 753 N N . PRO A 1 102 ? 66.207 103.724 84.989 1.00 50.54 158 PRO A N 1
ATOM 754 C CA . PRO A 1 102 ? 67.458 104.295 84.468 1.00 53.33 158 PRO A CA 1
ATOM 755 C C . PRO A 1 102 ? 68.172 105.195 85.460 1.00 52.02 158 PRO A C 1
ATOM 756 O O . PRO A 1 102 ? 69.400 105.329 85.383 1.00 62.92 158 PRO A O 1
ATOM 760 N N . ASP A 1 103 ? 67.446 105.817 86.392 1.00 49.80 159 ASP A N 1
ATOM 761 C CA . ASP A 1 103 ? 68.089 106.709 87.351 1.00 57.86 159 ASP A CA 1
ATOM 762 C C . ASP A 1 103 ? 68.972 105.949 88.334 1.00 62.10 159 ASP A C 1
ATOM 763 O O . ASP A 1 103 ? 69.945 106.510 88.851 1.00 68.28 159 ASP A O 1
ATOM 768 N N . VAL A 1 104 ? 68.653 104.683 88.605 1.00 56.85 160 VAL A N 1
ATOM 769 C CA . VAL A 1 104 ? 69.389 103.916 89.604 1.00 54.21 160 VAL A CA 1
ATOM 770 C C . VAL A 1 104 ? 70.754 103.514 89.057 1.00 52.39 160 VAL A C 1
ATOM 771 O O . VAL A 1 104 ? 70.874 103.044 87.919 1.00 54.21 160 VAL A O 1
ATOM 775 N N . LYS A 1 105 ? 71.791 103.698 89.875 1.00 42.28 161 LYS A N 1
ATOM 776 C CA . LYS A 1 105 ? 73.150 103.274 89.563 1.00 41.61 161 LYS A CA 1
ATOM 777 C C . LYS A 1 105 ? 73.688 102.456 90.729 1.00 39.39 161 LYS A C 1
ATOM 778 O O . LYS A 1 105 ? 73.500 102.823 91.892 1.00 40.32 161 LYS A O 1
ATOM 784 N N . THR A 1 106 ? 74.352 101.343 90.416 1.00 38.18 162 THR A N 1
ATOM 785 C CA . THR A 1 106 ? 74.866 100.431 91.428 1.00 39.46 162 THR A CA 1
ATOM 786 C C . THR A 1 106 ? 76.338 100.135 91.182 1.00 38.94 162 THR A C 1
ATOM 787 O O . THR A 1 106 ? 76.822 100.197 90.049 1.00 38.46 162 THR A O 1
ATOM 791 N N . ALA A 1 107 ? 77.047 99.813 92.264 1.00 31.79 163 ALA A N 1
ATOM 792 C CA . ALA A 1 107 ? 78.454 99.451 92.192 1.00 37.63 163 ALA A CA 1
ATOM 793 C C . ALA A 1 107 ? 78.751 98.377 93.229 1.00 33.41 163 ALA A C 1
ATOM 794 O O . ALA A 1 107 ? 78.061 98.267 94.246 1.00 31.98 163 ALA A O 1
ATOM 796 N N . VAL A 1 108 ? 79.790 97.588 92.962 1.00 43.99 164 VAL A N 1
ATOM 797 C CA . VAL A 1 108 ? 80.271 96.566 93.884 1.00 41.30 164 VAL A CA 1
ATOM 798 C C . VAL A 1 108 ? 81.762 96.785 94.111 1.00 37.45 164 VAL A C 1
ATOM 799 O O . VAL A 1 108 ? 82.486 97.185 93.193 1.00 32.07 164 VAL A O 1
ATOM 803 N N . PHE A 1 109 ? 82.221 96.527 95.336 1.00 34.76 165 PHE A N 1
ATOM 804 C CA . PHE A 1 109 ? 83.611 96.748 95.709 1.00 43.56 165 PHE A CA 1
ATOM 805 C C . PHE A 1 109 ? 84.132 95.575 96.525 1.00 39.91 165 PHE A C 1
ATOM 806 O O . PHE A 1 109 ? 83.458 95.095 97.441 1.00 39.39 165 PHE A O 1
ATOM 814 N N . TYR A 1 110 ? 85.336 95.119 96.188 1.00 33.05 166 TYR A N 1
ATOM 815 C CA . TYR A 1 110 ? 85.979 94.036 96.919 1.00 39.09 166 TYR A CA 1
ATOM 816 C C . TYR A 1 110 ? 87.485 94.142 96.723 1.00 45.31 166 TYR A C 1
ATOM 817 O O . TYR A 1 110 ? 87.972 94.919 95.899 1.00 42.92 166 TYR A O 1
ATOM 826 N N . GLY A 1 111 ? 88.217 93.345 97.496 1.00 44.40 167 GLY A N 1
ATOM 827 C CA . GLY A 1 111 ? 89.661 93.346 97.409 1.00 44.23 167 GLY A CA 1
ATOM 828 C C . GLY A 1 111 ? 90.157 92.752 96.105 1.00 49.02 167 GLY A C 1
ATOM 829 O O . GLY A 1 111 ? 89.406 92.195 95.303 1.00 42.93 167 GLY A O 1
ATOM 830 N N . GLY A 1 112 ? 91.468 92.872 95.894 1.00 46.30 168 GLY A N 1
ATOM 831 C CA . GLY A 1 112 ? 92.097 92.346 94.704 1.00 42.38 168 GLY A CA 1
ATOM 832 C C . GLY A 1 112 ? 92.202 93.324 93.555 1.00 38.30 168 GLY A C 1
ATOM 833 O O . GLY A 1 112 ? 92.870 93.015 92.559 1.00 44.78 168 GLY A O 1
ATOM 834 N N . THR A 1 113 ? 91.562 94.486 93.656 1.00 47.32 169 THR A N 1
ATOM 835 C CA . THR A 1 113 ? 91.576 95.525 92.643 1.00 50.86 169 THR A CA 1
ATOM 836 C C . THR A 1 113 ? 92.166 96.807 93.221 1.00 48.03 169 THR A C 1
ATOM 837 O O . THR A 1 113 ? 92.070 97.045 94.429 1.00 45.33 169 THR A O 1
ATOM 841 N N . PRO A 1 114 ? 92.796 97.640 92.393 1.00 49.83 170 PRO A N 1
ATOM 842 C CA . PRO A 1 114 ? 93.333 98.911 92.899 1.00 53.16 170 PRO A CA 1
ATOM 843 C C . PRO A 1 114 ? 92.232 99.791 93.473 1.00 54.19 170 PRO A C 1
ATOM 844 O O . PRO A 1 114 ? 91.205 100.031 92.833 1.00 63.22 170 PRO A O 1
ATOM 848 N N . ILE A 1 115 ? 92.457 100.276 94.698 1.00 51.76 171 ILE A N 1
ATOM 849 C CA . ILE A 1 115 ? 91.446 101.082 95.370 1.00 47.24 171 ILE A CA 1
ATOM 850 C C . ILE A 1 115 ? 91.332 102.470 94.751 1.00 53.50 171 ILE A C 1
ATOM 851 O O . ILE A 1 115 ? 90.302 103.135 94.918 1.00 51.46 171 ILE A O 1
ATOM 856 N N . SER A 1 116 ? 92.358 102.922 94.025 1.00 55.38 172 SER A N 1
ATOM 857 C CA . SER A 1 116 ? 92.281 104.225 93.374 1.00 58.62 172 SER A CA 1
ATOM 858 C C . SER A 1 116 ? 91.208 104.241 92.297 1.00 55.97 172 SER A C 1
ATOM 859 O O . SER A 1 116 ? 90.561 105.272 92.076 1.00 50.11 172 SER A O 1
ATOM 862 N N . LYS A 1 117 ? 91.012 103.110 91.622 1.00 47.18 173 LYS A N 1
ATOM 863 C CA . LYS A 1 117 ? 89.995 103.028 90.584 1.00 56.01 173 LYS A CA 1
ATOM 864 C C . LYS A 1 117 ? 88.593 103.041 91.178 1.00 58.88 173 LYS A C 1
ATOM 865 O O . LYS A 1 117 ? 87.673 103.593 90.563 1.00 51.76 173 LYS A O 1
ATOM 871 N N . ASP A 1 118 ? 88.409 102.457 92.367 1.00 49.81 174 ASP A N 1
ATOM 872 C CA . ASP A 1 118 ? 87.121 102.577 93.040 1.00 52.87 174 ASP A CA 1
ATOM 873 C C . ASP A 1 118 ? 86.849 104.029 93.410 1.00 54.60 174 ASP A C 1
ATOM 874 O O . ASP A 1 118 ? 85.704 104.492 93.341 1.00 49.46 174 ASP A O 1
ATOM 879 N N . ALA A 1 119 ? 87.895 104.763 93.799 1.00 54.22 175 ALA A N 1
ATOM 880 C CA . ALA A 1 119 ? 87.736 106.179 94.114 1.00 54.79 175 ALA A CA 1
ATOM 881 C C . ALA A 1 119 ? 87.291 106.968 92.890 1.00 54.89 175 ALA A C 1
ATOM 882 O O . ALA A 1 119 ? 86.397 107.817 92.981 1.00 50.76 175 ALA A O 1
ATOM 884 N N . GLU A 1 120 ? 87.897 106.693 91.731 1.00 52.13 176 GLU A N 1
ATOM 885 C CA . GLU A 1 120 ? 87.506 107.385 90.506 1.00 56.93 176 GLU A CA 1
ATOM 886 C C . GLU A 1 120 ? 86.085 107.019 90.103 1.00 59.03 176 GLU A C 1
ATOM 887 O O . GLU A 1 120 ? 85.310 107.882 89.675 1.00 53.79 176 GLU A O 1
ATOM 893 N N . LEU A 1 121 ? 85.728 105.740 90.233 1.00 58.83 177 LEU A N 1
ATOM 894 C CA . LEU A 1 121 ? 84.374 105.305 89.915 1.00 56.72 177 LEU A CA 1
ATOM 895 C C . LEU A 1 121 ? 83.349 105.946 90.843 1.00 51.33 177 LEU A C 1
ATOM 896 O O . LEU A 1 121 ? 82.201 106.171 90.442 1.00 51.17 177 LEU A O 1
ATOM 901 N N . LEU A 1 122 ? 83.742 106.243 92.085 1.00 49.60 178 LEU A N 1
ATOM 902 C CA . LEU A 1 122 ? 82.819 106.865 93.029 1.00 45.78 178 LEU A CA 1
ATOM 903 C C . LEU A 1 122 ? 82.579 108.341 92.720 1.00 57.73 178 LEU A C 1
ATOM 904 O O . LEU A 1 122 ? 81.493 108.858 93.007 1.00 51.00 178 LEU A O 1
ATOM 909 N N . LYS A 1 123 ? 83.566 109.038 92.147 1.00 58.97 179 LYS A N 1
ATOM 910 C CA . LYS A 1 123 ? 83.393 110.457 91.846 1.00 52.31 179 LYS A CA 1
ATOM 911 C C . LYS A 1 123 ? 82.705 110.708 90.514 1.00 52.83 179 LYS A C 1
ATOM 912 O O . LYS A 1 123 ? 82.149 111.794 90.318 1.00 66.13 179 LYS A O 1
ATOM 918 N N . ASN A 1 124 ? 82.756 109.755 89.589 1.00 61.96 180 ASN A N 1
ATOM 919 C CA . ASN A 1 124 ? 82.254 109.996 88.245 1.00 58.35 180 ASN A CA 1
ATOM 920 C C . ASN A 1 124 ? 80.736 110.117 88.262 1.00 58.20 180 ASN A C 1
ATOM 921 O O . ASN A 1 124 ? 80.041 109.338 88.920 1.00 58.25 180 ASN A O 1
ATOM 926 N N . LYS A 1 125 ? 80.219 111.107 87.530 1.00 61.66 181 LYS A N 1
ATOM 927 C CA . LYS A 1 125 ? 78.783 111.352 87.540 1.00 62.14 181 LYS A CA 1
ATOM 928 C C . LYS A 1 125 ? 78.000 110.271 86.803 1.00 58.59 181 LYS A C 1
ATOM 929 O O . LYS A 1 125 ? 76.792 110.142 87.028 1.00 57.46 181 LYS A O 1
ATOM 935 N N . ASP A 1 126 ? 78.649 109.490 85.933 1.00 56.68 182 ASP A N 1
ATOM 936 C CA . ASP A 1 126 ? 77.958 108.370 85.305 1.00 53.53 182 ASP A CA 1
ATOM 937 C C . ASP A 1 126 ? 77.955 107.116 86.167 1.00 46.82 182 ASP A C 1
ATOM 938 O O . ASP A 1 126 ? 77.112 106.237 85.957 1.00 53.27 182 ASP A O 1
ATOM 943 N N . THR A 1 127 ? 78.865 107.009 87.134 1.00 47.20 183 THR A N 1
ATOM 944 C CA . THR A 1 127 ? 78.989 105.794 87.924 1.00 52.02 183 THR A CA 1
ATOM 945 C C . THR A 1 127 ? 78.794 105.999 89.419 1.00 51.77 183 THR A C 1
ATOM 946 O O . THR A 1 127 ? 78.851 105.016 90.168 1.00 56.91 183 THR A O 1
ATOM 950 N N . ALA A 1 128 ? 78.576 107.235 89.879 1.00 52.50 184 ALA A N 1
ATOM 951 C CA . ALA A 1 128 ? 78.323 107.487 91.294 1.00 53.82 184 ALA A CA 1
ATOM 952 C C . ALA A 1 128 ? 77.113 106.677 91.742 1.00 43.03 184 ALA A C 1
ATOM 953 O O . ALA A 1 128 ? 75.985 106.952 91.314 1.00 46.75 184 ALA A O 1
ATOM 955 N N . PRO A 1 129 ? 77.307 105.676 92.602 1.00 45.76 185 PRO A N 1
ATOM 956 C CA . PRO A 1 129 ? 76.234 104.716 92.885 1.00 41.54 185 PRO A CA 1
ATOM 957 C C . PRO A 1 129 ? 75.287 105.156 93.990 1.00 42.60 185 PRO A C 1
ATOM 958 O O . PRO A 1 129 ? 75.678 105.777 94.981 1.00 42.48 185 PRO A O 1
ATOM 962 N N . HIS A 1 130 ? 74.009 104.822 93.801 1.00 37.91 186 HIS A N 1
ATOM 963 C CA . HIS A 1 130 ? 73.022 104.923 94.867 1.00 40.07 186 HIS A CA 1
ATOM 964 C C . HIS A 1 130 ? 72.972 103.674 95.735 1.00 36.88 186 HIS A C 1
ATOM 965 O O . HIS A 1 130 ? 72.511 103.747 96.880 1.00 39.10 186 HIS A O 1
ATOM 972 N N . ILE A 1 131 ? 73.433 102.537 95.216 1.00 36.91 187 ILE A N 1
ATOM 973 C CA . ILE A 1 131 ? 73.416 101.261 95.922 1.00 35.29 187 ILE A CA 1
ATOM 974 C C . ILE A 1 131 ? 74.809 100.657 95.837 1.00 32.58 187 ILE A C 1
ATOM 975 O O . ILE A 1 131 ? 75.360 100.512 94.740 1.00 33.68 187 ILE A O 1
ATOM 980 N N . VAL A 1 132 ? 75.378 100.305 96.987 1.00 24.76 188 VAL A N 1
ATOM 981 C CA . VAL A 1 132 ? 76.742 99.795 97.069 1.00 32.52 188 VAL A CA 1
ATOM 982 C C . VAL A 1 132 ? 76.713 98.414 97.712 1.00 41.61 188 VAL A C 1
ATOM 983 O O . VAL A 1 132 ? 76.262 98.263 98.854 1.00 41.26 188 VAL A O 1
ATOM 987 N N . VAL A 1 133 ? 77.190 97.413 96.977 1.00 32.16 189 VAL A N 1
ATOM 988 C CA . VAL A 1 133 ? 77.422 96.071 97.500 1.00 39.92 189 VAL A CA 1
ATOM 989 C C . VAL A 1 133 ? 78.921 95.899 97.686 1.00 41.09 189 VAL A C 1
ATOM 990 O O . VAL A 1 133 ? 79.711 96.348 96.848 1.00 37.87 189 VAL A O 1
ATOM 994 N N . ALA A 1 134 ? 79.325 95.270 98.786 1.00 33.06 190 ALA A N 1
ATOM 995 C CA . ALA A 1 134 ? 80.750 95.165 99.060 1.00 35.27 190 ALA A CA 1
ATOM 996 C C . ALA A 1 134 ? 81.010 94.095 100.107 1.00 35.08 190 ALA A C 1
ATOM 997 O O . ALA A 1 134 ? 80.105 93.658 100.821 1.00 39.15 190 ALA A O 1
ATOM 999 N N . THR A 1 135 ? 82.288 93.678 100.180 1.00 30.93 191 THR A N 1
ATOM 1000 C CA . THR A 1 135 ? 82.868 92.901 101.261 1.00 34.65 191 THR A CA 1
ATOM 1001 C C . THR A 1 135 ? 83.379 93.849 102.342 1.00 39.00 191 THR A C 1
ATOM 1002 O O . THR A 1 135 ? 83.758 94.987 102.045 1.00 45.74 191 THR A O 1
ATOM 1006 N N . PRO A 1 136 ? 83.394 93.419 103.607 1.00 44.81 192 PRO A N 1
ATOM 1007 C CA . PRO A 1 136 ? 83.692 94.371 104.692 1.00 51.97 192 PRO A CA 1
ATOM 1008 C C . PRO A 1 136 ? 85.072 95.000 104.607 1.00 45.92 192 PRO A C 1
ATOM 1009 O O . PRO A 1 136 ? 85.234 96.160 105.005 1.00 53.51 192 PRO A O 1
ATOM 1013 N N . GLY A 1 137 ? 86.071 94.277 104.100 1.00 49.10 193 GLY A N 1
ATOM 1014 C CA . GLY A 1 137 ? 87.427 94.805 104.109 1.00 41.32 193 GLY A CA 1
ATOM 1015 C C . GLY A 1 137 ? 87.597 96.031 103.230 1.00 45.15 193 GLY A C 1
ATOM 1016 O O . GLY A 1 137 ? 88.116 97.059 103.675 1.00 51.29 193 GLY A O 1
ATOM 1017 N N . ARG A 1 138 ? 87.169 95.941 101.970 1.00 49.38 194 ARG A N 1
ATOM 1018 C CA . ARG A 1 138 ? 87.404 97.043 101.041 1.00 46.36 194 ARG A CA 1
ATOM 1019 C C . ARG A 1 138 ? 86.484 98.223 101.331 1.00 46.37 194 ARG A C 1
ATOM 1020 O O . ARG A 1 138 ? 86.898 99.382 101.210 1.00 48.54 194 ARG A O 1
ATOM 1028 N N . LEU A 1 139 ? 85.233 97.953 101.712 1.00 40.92 195 LEU A N 1
ATOM 1029 C CA . LEU A 1 139 ? 84.311 99.048 101.995 1.00 39.38 195 LEU A CA 1
ATOM 1030 C C . LEU A 1 139 ? 84.775 99.854 103.201 1.00 45.45 195 LEU A C 1
ATOM 1031 O O . LEU A 1 139 ? 84.612 101.078 103.236 1.00 46.19 195 LEU A O 1
ATOM 1036 N N . LYS A 1 140 ? 85.366 99.186 104.195 1.00 50.43 196 LYS A N 1
ATOM 1037 C CA . LYS A 1 140 ? 85.989 99.908 105.299 1.00 48.70 196 LYS A CA 1
ATOM 1038 C C . LYS A 1 140 ? 87.170 100.741 104.816 1.00 50.27 196 LYS A C 1
ATOM 1039 O O . LYS A 1 140 ? 87.367 101.875 105.268 1.00 65.94 196 LYS A O 1
ATOM 1045 N N . ALA A 1 141 ? 87.966 100.198 103.892 1.00 47.79 197 ALA A N 1
ATOM 1046 C CA . ALA A 1 141 ? 89.073 100.959 103.325 1.00 51.56 197 ALA A CA 1
ATOM 1047 C C . ALA A 1 141 ? 88.598 102.107 102.444 1.00 55.55 197 ALA A C 1
ATOM 1048 O O . ALA A 1 141 ? 89.392 103.001 102.132 1.00 60.84 197 ALA A O 1
ATOM 1050 N N . LEU A 1 142 ? 87.327 102.108 102.047 1.00 54.38 198 LEU A N 1
ATOM 1051 C CA . LEU A 1 142 ? 86.754 103.240 101.331 1.00 57.18 198 LEU A CA 1
ATOM 1052 C C . LEU A 1 142 ? 86.160 104.278 102.270 1.00 54.90 198 LEU A C 1
ATOM 1053 O O . LEU A 1 142 ? 86.194 105.475 101.962 1.00 48.11 198 LEU A O 1
ATOM 1058 N N . VAL A 1 143 ? 85.621 103.844 103.411 1.00 45.33 199 VAL A N 1
ATOM 1059 C CA . VAL A 1 143 ? 85.056 104.785 104.371 1.00 55.17 199 VAL A CA 1
ATOM 1060 C C . VAL A 1 143 ? 86.164 105.553 105.075 1.00 60.73 199 VAL A C 1
ATOM 1061 O O . VAL A 1 143 ? 86.063 106.767 105.287 1.00 62.20 199 VAL A O 1
ATOM 1065 N N . ARG A 1 144 ? 87.243 104.859 105.437 1.00 57.89 200 ARG A N 1
ATOM 1066 C CA . ARG A 1 144 ? 88.283 105.442 106.273 1.00 62.24 200 ARG A CA 1
ATOM 1067 C C . ARG A 1 144 ? 89.221 106.343 105.478 1.00 57.65 200 ARG A C 1
ATOM 1068 O O . ARG A 1 144 ? 89.834 107.245 106.059 1.00 57.79 200 ARG A O 1
ATOM 1076 N N . GLU A 1 145 ? 89.346 106.120 104.169 1.00 55.53 201 GLU A N 1
ATOM 1077 C CA . GLU A 1 145 ? 90.053 107.032 103.280 1.00 53.42 201 GLU A CA 1
ATOM 1078 C C . GLU A 1 145 ? 89.107 108.005 102.583 1.00 60.81 201 GLU A C 1
ATOM 1079 O O . GLU A 1 145 ? 89.520 108.690 101.640 1.00 66.22 201 GLU A O 1
ATOM 1085 N N . LYS A 1 146 ? 87.852 108.071 103.035 1.00 54.46 202 LYS A N 1
ATOM 1086 C CA . LYS A 1 146 ? 86.838 109.027 102.571 1.00 57.20 202 LYS A CA 1
ATOM 1087 C C . LYS A 1 146 ? 86.756 109.092 101.048 1.00 56.75 202 LYS A C 1
ATOM 1088 O O . LYS A 1 146 ? 86.555 110.154 100.454 1.00 52.04 202 LYS A O 1
ATOM 1094 N N . TYR A 1 147 ? 86.897 107.930 100.412 1.00 59.60 203 TYR A N 1
ATOM 1095 C CA . TYR A 1 147 ? 86.531 107.780 99.012 1.00 53.39 203 TYR A CA 1
ATOM 1096 C C . TYR A 1 147 ? 85.027 107.653 98.823 1.00 53.49 203 TYR A C 1
ATOM 1097 O O . TYR A 1 147 ? 84.528 107.903 97.723 1.00 52.85 203 TYR A O 1
ATOM 1106 N N . ILE A 1 148 ? 84.298 107.284 99.873 1.00 48.75 204 ILE A N 1
ATOM 1107 C CA . ILE A 1 148 ? 82.853 107.126 99.817 1.00 46.32 204 ILE A CA 1
ATOM 1108 C C . ILE A 1 148 ? 82.247 107.892 100.983 1.00 45.46 204 ILE A C 1
ATOM 1109 O O . ILE A 1 148 ? 82.862 108.039 102.042 1.00 52.73 204 ILE A O 1
ATOM 1114 N N . ASP A 1 149 ? 81.032 108.388 100.786 1.00 49.73 205 ASP A N 1
ATOM 1115 C CA . ASP A 1 149 ? 80.304 109.106 101.825 1.00 51.00 205 ASP A CA 1
ATOM 1116 C C . ASP A 1 149 ? 79.071 108.292 102.188 1.00 47.82 205 ASP A C 1
ATOM 1117 O O . ASP A 1 149 ? 78.224 108.046 101.328 1.00 52.29 205 ASP A O 1
ATOM 1122 N N . LEU A 1 150 ? 78.965 107.876 103.452 1.00 56.77 206 LEU A N 1
ATOM 1123 C CA . LEU A 1 150 ? 77.824 107.097 103.926 1.00 61.11 206 LEU A CA 1
ATOM 1124 C C . LEU A 1 150 ? 76.997 107.852 104.958 1.00 53.89 206 LEU A C 1
ATOM 1125 O O . LEU A 1 150 ? 76.353 107.227 105.802 1.00 56.18 206 LEU A O 1
ATOM 1130 N N . SER A 1 151 ? 77.024 109.185 104.921 1.00 56.43 207 SER A N 1
ATOM 1131 C CA . SER A 1 151 ? 76.232 110.029 105.811 1.00 56.40 207 SER A CA 1
ATOM 1132 C C . SER A 1 151 ? 74.755 110.085 105.442 1.00 54.11 207 SER A C 1
ATOM 1133 O O . SER A 1 151 ? 73.989 110.772 106.126 1.00 54.03 207 SER A O 1
ATOM 1136 N N . HIS A 1 152 ? 74.335 109.387 104.386 1.00 61.79 208 HIS A N 1
ATOM 1137 C CA . HIS A 1 152 ? 72.958 109.454 103.916 1.00 48.25 208 HIS A CA 1
ATOM 1138 C C . HIS A 1 152 ? 72.339 108.075 103.739 1.00 52.04 208 HIS A C 1
ATOM 1139 O O . HIS A 1 152 ? 71.274 107.967 103.122 1.00 58.27 208 HIS A O 1
ATOM 1146 N N . VAL A 1 153 ? 72.976 107.022 104.250 1.00 46.27 209 VAL A N 1
ATOM 1147 C CA . VAL A 1 153 ? 72.452 105.676 104.069 1.00 51.06 209 VAL A CA 1
ATOM 1148 C C . VAL A 1 153 ? 71.127 105.541 104.802 1.00 48.23 209 VAL A C 1
ATOM 1149 O O . VAL A 1 153 ? 71.018 105.869 105.991 1.00 45.59 209 VAL A O 1
ATOM 1153 N N . LYS A 1 154 ? 70.113 105.052 104.093 1.00 45.40 210 LYS A N 1
ATOM 1154 C CA . LYS A 1 154 ? 68.815 104.772 104.681 1.00 44.31 210 LYS A CA 1
ATOM 1155 C C . LYS A 1 154 ? 68.531 103.286 104.820 1.00 48.01 210 LYS A C 1
ATOM 1156 O O . LYS A 1 154 ? 67.651 102.913 105.601 1.00 45.78 210 LYS A O 1
ATOM 1162 N N . ASN A 1 155 ? 69.255 102.438 104.093 1.00 47.85 211 ASN A N 1
ATOM 1163 C CA . ASN A 1 155 ? 69.069 100.994 104.133 1.00 41.34 211 ASN A CA 1
ATOM 1164 C C . ASN A 1 155 ? 70.433 100.346 104.306 1.00 43.08 211 ASN A C 1
ATOM 1165 O O . ASN A 1 155 ? 71.332 100.558 103.486 1.00 41.62 211 ASN A O 1
ATOM 1170 N N . PHE A 1 156 ? 70.584 99.556 105.366 1.00 33.54 212 PHE A N 1
ATOM 1171 C CA . PHE A 1 156 ? 71.821 98.842 105.658 1.00 39.78 212 PHE A CA 1
ATOM 1172 C C . PHE A 1 156 ? 71.504 97.356 105.719 1.00 45.52 212 PHE A C 1
ATOM 1173 O O . PHE A 1 156 ? 70.728 96.920 106.575 1.00 41.86 212 PHE A O 1
ATOM 1181 N N . VAL A 1 157 ? 72.097 96.583 104.813 1.00 39.63 213 VAL A N 1
ATOM 1182 C CA . VAL A 1 157 ? 71.814 95.159 104.685 1.00 38.27 213 VAL A CA 1
ATOM 1183 C C . VAL A 1 157 ? 73.092 94.380 104.955 1.00 35.95 213 VAL A C 1
ATOM 1184 O O . VAL A 1 157 ? 74.160 94.729 104.438 1.00 34.80 213 VAL A O 1
ATOM 1188 N N . ILE A 1 158 ? 72.980 93.326 105.759 1.00 41.33 214 ILE A N 1
ATOM 1189 C CA . ILE A 1 158 ? 74.071 92.390 106.002 1.00 45.06 214 ILE A CA 1
ATOM 1190 C C . ILE A 1 158 ? 73.569 91.008 105.614 1.00 43.72 214 ILE A C 1
ATOM 1191 O O . ILE A 1 158 ? 72.717 90.432 106.303 1.00 37.14 214 ILE A O 1
ATOM 1196 N N . ASP A 1 159 ? 74.087 90.477 104.512 1.00 39.75 215 ASP A N 1
ATOM 1197 C CA . ASP A 1 159 ? 73.762 89.127 104.084 1.00 41.27 215 ASP A CA 1
ATOM 1198 C C . ASP A 1 159 ? 74.782 88.154 104.663 1.00 42.73 215 ASP A C 1
ATOM 1199 O O . ASP A 1 159 ? 75.953 88.495 104.849 1.00 38.91 215 ASP A O 1
ATOM 1204 N N . GLU A 1 160 ? 74.324 86.932 104.941 1.00 36.72 216 GLU A N 1
ATOM 1205 C CA . GLU A 1 160 ? 75.111 85.947 105.683 1.00 38.99 216 GLU A CA 1
ATOM 1206 C C . GLU A 1 160 ? 75.616 86.551 106.992 1.00 43.65 216 GLU A C 1
ATOM 1207 O O . GLU A 1 160 ? 76.797 86.466 107.336 1.00 49.37 216 GLU A O 1
ATOM 1213 N N . CYS A 1 161 ? 74.689 87.173 107.727 1.00 49.91 217 CYS A N 1
ATOM 1214 C CA . CYS A 1 161 ? 75.063 87.991 108.877 1.00 47.00 217 CYS A CA 1
ATOM 1215 C C . CYS A 1 161 ? 75.703 87.168 109.988 1.00 49.15 217 CYS A C 1
ATOM 1216 O O . CYS A 1 161 ? 76.523 87.693 110.750 1.00 46.06 217 CYS A O 1
ATOM 1219 N N . ASP A 1 162 ? 75.341 85.888 110.106 1.00 53.36 218 ASP A N 1
ATOM 1220 C CA . ASP A 1 162 ? 75.921 85.060 111.159 1.00 51.70 218 ASP A CA 1
ATOM 1221 C C . ASP A 1 162 ? 77.416 84.856 110.944 1.00 47.98 218 ASP A C 1
ATOM 1222 O O . ASP A 1 162 ? 78.186 84.814 111.911 1.00 53.33 218 ASP A O 1
ATOM 1227 N N . LYS A 1 163 ? 77.846 84.729 109.687 1.00 46.73 219 LYS A N 1
ATOM 1228 C CA . LYS A 1 163 ? 79.271 84.607 109.401 1.00 45.74 219 LYS A CA 1
ATOM 1229 C C . LYS A 1 163 ? 79.969 85.957 109.481 1.00 51.43 219 LYS A C 1
ATOM 1230 O O . LYS A 1 163 ? 81.115 86.042 109.938 1.00 54.67 219 LYS A O 1
ATOM 1236 N N . VAL A 1 164 ? 79.289 87.020 109.048 1.00 50.45 220 VAL A N 1
ATOM 1237 C CA . VAL A 1 164 ? 79.889 88.350 109.050 1.00 44.81 220 VAL A CA 1
ATOM 1238 C C . VAL A 1 164 ? 80.158 88.818 110.476 1.00 48.69 220 VAL A C 1
ATOM 1239 O O . VAL A 1 164 ? 81.167 89.482 110.746 1.00 48.94 220 VAL A O 1
ATOM 1243 N N . LEU A 1 165 ? 79.277 88.470 111.415 1.00 48.76 221 LEU A N 1
ATOM 1244 C CA . LEU A 1 165 ? 79.385 88.968 112.779 1.00 50.62 221 LEU A CA 1
ATOM 1245 C C . LEU A 1 165 ? 80.106 88.023 113.735 1.00 57.60 221 LEU A C 1
ATOM 1246 O O . LEU A 1 165 ? 80.480 88.460 114.829 1.00 55.73 221 LEU A O 1
ATOM 1251 N N . GLU A 1 166 ? 80.311 86.752 113.377 1.00 58.67 222 GLU A N 1
ATOM 1252 C CA . GLU A 1 166 ? 81.100 85.895 114.258 1.00 57.06 222 GLU A CA 1
ATOM 1253 C C . GLU A 1 166 ? 82.590 85.968 113.958 1.00 47.34 222 GLU A C 1
ATOM 1254 O O . GLU A 1 166 ? 83.405 85.870 114.883 1.00 61.94 222 GLU A O 1
ATOM 1260 N N . GLU A 1 167 ? 82.969 86.137 112.693 1.00 54.34 223 GLU A N 1
ATOM 1261 C CA . GLU A 1 167 ? 84.350 86.449 112.355 1.00 62.28 223 GLU A CA 1
ATOM 1262 C C . GLU A 1 167 ? 84.635 87.885 112.765 1.00 62.08 223 GLU A C 1
ATOM 1263 O O . GLU A 1 167 ? 83.936 88.809 112.337 1.00 66.82 223 GLU A O 1
ATOM 1269 N N . LEU A 1 168 ? 85.671 88.079 113.581 1.00 61.23 224 LEU A N 1
ATOM 1270 C CA . LEU A 1 168 ? 85.777 89.331 114.316 1.00 70.12 224 LEU A CA 1
ATOM 1271 C C . LEU A 1 168 ? 86.480 90.410 113.511 1.00 65.96 224 LEU A C 1
ATOM 1272 O O . LEU A 1 168 ? 86.222 91.596 113.729 1.00 70.45 224 LEU A O 1
ATOM 1277 N N . ASP A 1 169 ? 87.288 90.042 112.518 1.00 64.66 225 ASP A N 1
ATOM 1278 C CA . ASP A 1 169 ? 87.839 91.068 111.640 1.00 66.88 225 ASP A CA 1
ATOM 1279 C C . ASP A 1 169 ? 86.753 91.655 110.754 1.00 63.23 225 ASP A C 1
ATOM 1280 O O . ASP A 1 169 ? 86.758 92.857 110.471 1.00 67.26 225 ASP A O 1
ATOM 1285 N N . MET A 1 170 ? 85.809 90.823 110.314 1.00 64.04 226 MET A N 1
ATOM 1286 C CA . MET A 1 170 ? 84.672 91.339 109.565 1.00 64.96 226 MET A CA 1
ATOM 1287 C C . MET A 1 170 ? 83.725 92.143 110.450 1.00 56.52 226 MET A C 1
ATOM 1288 O O . MET A 1 170 ? 83.102 93.096 109.971 1.00 55.83 226 MET A O 1
ATOM 1293 N N . ARG A 1 171 ? 83.592 91.784 111.729 1.00 57.23 227 ARG A N 1
ATOM 1294 C CA . ARG A 1 171 ? 82.718 92.560 112.607 1.00 61.88 227 ARG A CA 1
ATOM 1295 C C . ARG A 1 171 ? 83.271 93.961 112.868 1.00 63.87 227 ARG A C 1
ATOM 1296 O O . ARG A 1 171 ? 82.515 94.939 112.864 1.00 61.49 227 ARG A O 1
ATOM 1304 N N . ARG A 1 172 ? 84.577 94.082 113.110 1.00 55.91 228 ARG A N 1
ATOM 1305 C CA . ARG A 1 172 ? 85.183 95.400 113.285 1.00 63.55 228 ARG A CA 1
ATOM 1306 C C . ARG A 1 172 ? 84.968 96.284 112.063 1.00 53.36 228 ARG A C 1
ATOM 1307 O O . ARG A 1 172 ? 84.578 97.452 112.183 1.00 58.46 228 ARG A O 1
ATOM 1315 N N . ASP A 1 173 ? 85.206 95.734 110.872 1.00 55.83 229 ASP A N 1
ATOM 1316 C CA . ASP A 1 173 ? 85.039 96.525 109.660 1.00 60.47 229 ASP A CA 1
ATOM 1317 C C . ASP A 1 173 ? 83.580 96.923 109.491 1.00 57.96 229 ASP A C 1
ATOM 1318 O O . ASP A 1 173 ? 83.267 98.089 109.224 1.00 53.20 229 ASP A O 1
ATOM 1323 N N . VAL A 1 174 ? 82.671 95.961 109.662 1.00 58.15 230 VAL A N 1
ATOM 1324 C CA . VAL A 1 174 ? 81.246 96.230 109.488 1.00 56.52 230 VAL A CA 1
ATOM 1325 C C . VAL A 1 174 ? 80.766 97.270 110.498 1.00 53.26 230 VAL A C 1
ATOM 1326 O O . VAL A 1 174 ? 79.951 98.141 110.171 1.00 47.45 230 VAL A O 1
ATOM 1330 N N . GLN A 1 175 ? 81.292 97.224 111.727 1.00 52.78 231 GLN A N 1
ATOM 1331 C CA . GLN A 1 175 ? 80.892 98.205 112.733 1.00 53.54 231 GLN A CA 1
ATOM 1332 C C . GLN A 1 175 ? 81.527 99.566 112.474 1.00 55.14 231 GLN A C 1
ATOM 1333 O O . GLN A 1 175 ? 80.946 100.599 112.829 1.00 53.96 231 GLN A O 1
ATOM 1339 N N . GLU A 1 176 ? 82.714 99.595 111.865 1.00 51.31 232 GLU A N 1
ATOM 1340 C CA . GLU A 1 176 ? 83.273 100.870 111.430 1.00 54.38 232 GLU A CA 1
ATOM 1341 C C . GLU A 1 176 ? 82.447 101.476 110.302 1.00 55.53 232 GLU A C 1
ATOM 1342 O O . GLU A 1 176 ? 82.205 102.689 110.282 1.00 53.35 232 GLU A O 1
ATOM 1348 N N . ILE A 1 177 ? 81.994 100.643 109.363 1.00 59.73 233 ILE A N 1
ATOM 1349 C CA . ILE A 1 177 ? 81.088 101.107 108.315 1.00 51.82 233 ILE A CA 1
ATOM 1350 C C . ILE A 1 177 ? 79.736 101.494 108.902 1.00 49.27 233 ILE A C 1
ATOM 1351 O O . ILE A 1 177 ? 79.125 102.488 108.489 1.00 59.83 233 ILE A O 1
ATOM 1356 N N . PHE A 1 178 ? 79.251 100.727 109.881 1.00 42.53 234 PHE A N 1
ATOM 1357 C CA . PHE A 1 178 ? 77.941 100.985 110.467 1.00 46.92 234 PHE A CA 1
ATOM 1358 C C . PHE A 1 178 ? 77.903 102.287 111.256 1.00 55.52 234 PHE A C 1
ATOM 1359 O O . PHE A 1 178 ? 76.820 102.849 111.449 1.00 52.39 234 PHE A O 1
ATOM 1367 N N . ARG A 1 179 ? 79.056 102.802 111.676 1.00 54.51 235 ARG A N 1
ATOM 1368 C CA . ARG A 1 179 ? 79.121 104.046 112.430 1.00 54.19 235 ARG A CA 1
ATOM 1369 C C . ARG A 1 179 ? 79.326 105.269 111.548 1.00 56.07 235 ARG A C 1
ATOM 1370 O O . ARG A 1 179 ? 79.313 106.393 112.061 1.00 59.30 235 ARG A O 1
ATOM 1378 N N . ALA A 1 180 ? 79.507 105.086 110.243 1.00 53.76 236 ALA A N 1
ATOM 1379 C CA . ALA A 1 180 ? 79.524 106.202 109.309 1.00 47.95 236 ALA A CA 1
ATOM 1380 C C . ALA A 1 180 ? 78.152 106.490 108.717 1.00 45.63 236 ALA A C 1
ATOM 1381 O O . ALA A 1 180 ? 78.020 107.428 107.925 1.00 49.70 236 ALA A O 1
ATOM 1383 N N . THR A 1 181 ? 77.136 105.721 109.091 1.00 44.03 237 THR A N 1
ATOM 1384 C CA . THR A 1 181 ? 75.776 105.832 108.592 1.00 49.86 237 THR A CA 1
ATOM 1385 C C . THR A 1 181 ? 74.877 106.514 109.607 1.00 51.11 237 THR A C 1
ATOM 1386 O O . THR A 1 181 ? 75.153 106.502 110.810 1.00 42.60 237 THR A O 1
ATOM 1390 N N . PRO A 1 182 ? 73.783 107.125 109.156 1.00 49.37 238 PRO A N 1
ATOM 1391 C CA . PRO A 1 182 ? 72.804 107.633 110.114 1.00 45.35 238 PRO A CA 1
ATOM 1392 C C . PRO A 1 182 ? 72.263 106.499 110.959 1.00 58.21 238 PRO A C 1
ATOM 1393 O O . PRO A 1 182 ? 72.096 105.364 110.505 1.00 60.37 238 PRO A O 1
ATOM 1397 N N . ARG A 1 183 ? 71.979 106.837 112.204 1.00 58.37 239 ARG A N 1
ATOM 1398 C CA . ARG A 1 183 ? 71.444 105.886 113.155 1.00 54.15 239 ARG A CA 1
ATOM 1399 C C . ARG A 1 183 ? 69.978 105.578 112.894 1.00 55.94 239 ARG A C 1
ATOM 1400 O O . ARG A 1 183 ? 69.515 104.483 113.224 1.00 58.74 239 ARG A O 1
ATOM 1408 N N . ASP A 1 184 ? 69.245 106.512 112.292 1.00 60.23 240 ASP A N 1
ATOM 1409 C CA . ASP A 1 184 ? 67.825 106.334 111.976 1.00 67.49 240 ASP A CA 1
ATOM 1410 C C . ASP A 1 184 ? 67.662 105.806 110.544 1.00 63.78 240 ASP A C 1
ATOM 1411 O O . ASP A 1 184 ? 67.053 106.425 109.670 1.00 75.35 240 ASP A O 1
ATOM 1416 N N . LYS A 1 185 ? 68.254 104.631 110.317 1.00 59.00 241 LYS A N 1
ATOM 1417 C CA . LYS A 1 185 ? 68.134 103.889 109.070 1.00 45.96 241 LYS A CA 1
ATOM 1418 C C . LYS A 1 185 ? 67.490 102.527 109.306 1.00 53.14 241 LYS A C 1
ATOM 1419 O O . LYS A 1 185 ? 67.392 102.044 110.438 1.00 53.72 241 LYS A O 1
ATOM 1425 N N . GLN A 1 186 ? 67.046 101.912 108.210 1.00 45.73 242 GLN A N 1
ATOM 1426 C CA . GLN A 1 186 ? 66.567 100.537 108.238 1.00 45.33 242 GLN A CA 1
ATOM 1427 C C . GLN A 1 186 ? 67.752 99.582 108.157 1.00 42.29 242 GLN A C 1
ATOM 1428 O O . GLN A 1 186 ? 68.662 99.780 107.347 1.00 39.67 242 GLN A O 1
ATOM 1434 N N . VAL A 1 187 ? 67.748 98.552 109.000 1.00 44.19 243 VAL A N 1
ATOM 1435 C CA . VAL A 1 187 ? 68.787 97.529 108.997 1.00 39.29 243 VAL A CA 1
ATOM 1436 C C . VAL A 1 187 ? 68.132 96.169 108.801 1.00 43.34 243 VAL A C 1
ATOM 1437 O O . VAL A 1 187 ? 67.155 95.840 109.484 1.00 42.86 243 VAL A O 1
ATOM 1441 N N . MET A 1 188 ? 68.670 95.383 107.869 1.00 48.61 244 MET A N 1
ATOM 1442 C CA . MET A 1 188 ? 68.143 94.064 107.550 1.00 42.89 244 MET A CA 1
ATOM 1443 C C . MET A 1 188 ? 69.279 93.050 107.533 1.00 45.89 244 MET A C 1
ATOM 1444 O O . MET A 1 188 ? 70.373 93.341 107.040 1.00 45.55 244 MET A O 1
ATOM 1449 N N . MET A 1 189 ? 69.013 91.860 108.073 1.00 45.19 245 MET A N 1
ATOM 1450 C CA . MET A 1 189 ? 70.000 90.792 108.163 1.00 41.36 245 MET A CA 1
ATOM 1451 C C . MET A 1 189 ? 69.383 89.474 107.719 1.00 45.39 245 MET A C 1
ATOM 1452 O O . MET A 1 189 ? 68.232 89.173 108.052 1.00 48.43 245 MET A O 1
ATOM 1457 N N . PHE A 1 190 ? 70.158 88.687 106.972 1.00 42.54 246 PHE A N 1
ATOM 1458 C CA . PHE A 1 190 ? 69.680 87.438 106.397 1.00 43.95 246 PHE A CA 1
ATOM 1459 C C . PHE A 1 190 ? 70.731 86.351 106.557 1.00 45.83 246 PHE A C 1
ATOM 1460 O O . PHE A 1 190 ? 71.930 86.611 106.422 1.00 42.18 246 PHE A O 1
ATOM 1468 N N . SER A 1 191 ? 70.267 85.134 106.832 1.00 39.63 247 SER A N 1
ATOM 1469 C CA . SER A 1 191 ? 71.122 83.957 106.903 1.00 40.05 247 SER A CA 1
ATOM 1470 C C . SER A 1 191 ? 70.242 82.723 107.014 1.00 42.78 247 SER A C 1
ATOM 1471 O O . SER A 1 191 ? 69.155 82.772 107.599 1.00 44.36 247 SER A O 1
ATOM 1474 N N . ALA A 1 192 ? 70.722 81.617 106.445 1.00 46.42 248 ALA A N 1
ATOM 1475 C CA . ALA A 1 192 ? 70.037 80.343 106.610 1.00 49.59 248 ALA A CA 1
ATOM 1476 C C . ALA A 1 192 ? 70.279 79.747 107.985 1.00 48.15 248 ALA A C 1
ATOM 1477 O O . ALA A 1 192 ? 69.516 78.877 108.419 1.00 45.96 248 ALA A O 1
ATOM 1479 N N . THR A 1 193 ? 71.307 80.215 108.685 1.00 46.72 249 THR A N 1
ATOM 1480 C CA . THR A 1 193 ? 71.679 79.703 109.997 1.00 51.55 249 THR A CA 1
ATOM 1481 C C . THR A 1 193 ? 71.789 80.899 110.926 1.00 55.54 249 THR A C 1
ATOM 1482 O O . THR A 1 193 ? 72.685 81.733 110.765 1.00 49.17 249 THR A O 1
ATOM 1486 N N . LEU A 1 194 ? 70.877 80.990 111.887 1.00 56.39 250 LEU A N 1
ATOM 1487 C CA . LEU A 1 194 ? 70.937 82.018 112.923 1.00 53.11 250 LEU A CA 1
ATOM 1488 C C . LEU A 1 194 ? 70.767 81.293 114.255 1.00 64.61 250 LEU A C 1
ATOM 1489 O O . LEU A 1 194 ? 69.661 81.210 114.796 1.00 60.67 250 LEU A O 1
ATOM 1494 N N . SER A 1 195 ? 71.876 80.783 114.783 1.00 73.40 251 SER A N 1
ATOM 1495 C CA . SER A 1 195 ? 71.856 80.054 116.039 1.00 69.05 251 SER A CA 1
ATOM 1496 C C . SER A 1 195 ? 71.500 80.979 117.199 1.00 70.99 251 SER A C 1
ATOM 1497 O O . SER A 1 195 ? 71.529 82.208 117.093 1.00 70.03 251 SER A O 1
ATOM 1500 N N . GLN A 1 196 ? 71.173 80.356 118.333 1.00 77.97 252 GLN A N 1
ATOM 1501 C CA . GLN A 1 196 ? 70.794 81.103 119.524 1.00 76.86 252 GLN A CA 1
ATOM 1502 C C . GLN A 1 196 ? 71.943 81.959 120.039 1.00 71.99 252 GLN A C 1
ATOM 1503 O O . GLN A 1 196 ? 71.705 82.948 120.740 1.00 75.45 252 GLN A O 1
ATOM 1509 N N . GLU A 1 197 ? 73.183 81.597 119.701 1.00 74.41 253 GLU A N 1
ATOM 1510 C CA . GLU A 1 197 ? 74.363 82.306 120.179 1.00 73.21 253 GLU A CA 1
ATOM 1511 C C . GLU A 1 197 ? 74.691 83.564 119.379 1.00 70.87 253 GLU A C 1
ATOM 1512 O O . GLU A 1 197 ? 75.403 84.433 119.895 1.00 72.54 253 GLU A O 1
ATOM 1518 N N . ILE A 1 198 ? 74.212 83.686 118.140 1.00 69.48 254 ILE A N 1
ATOM 1519 C CA . ILE A 1 198 ? 74.533 84.853 117.322 1.00 66.27 254 ILE A CA 1
ATOM 1520 C C . ILE A 1 198 ? 73.415 85.895 117.321 1.00 59.14 254 ILE A C 1
ATOM 1521 O O . ILE A 1 198 ? 73.693 87.083 117.089 1.00 59.97 254 ILE A O 1
ATOM 1526 N N . ARG A 1 199 ? 72.179 85.500 117.630 1.00 57.08 255 ARG A N 1
ATOM 1527 C CA . ARG A 1 199 ? 71.063 86.442 117.594 1.00 65.12 255 ARG A CA 1
ATOM 1528 C C . ARG A 1 199 ? 71.212 87.627 118.540 1.00 62.37 255 ARG A C 1
ATOM 1529 O O . ARG A 1 199 ? 70.921 88.754 118.104 1.00 55.84 255 ARG A O 1
ATOM 1537 N N . PRO A 1 200 ? 71.673 87.477 119.788 1.00 68.02 256 PRO A N 1
ATOM 1538 C CA . PRO A 1 200 ? 71.903 88.676 120.615 1.00 58.20 256 PRO A CA 1
ATOM 1539 C C . PRO A 1 200 ? 72.893 89.645 119.991 1.00 59.91 256 PRO A C 1
ATOM 1540 O O . PRO A 1 200 ? 72.717 90.866 120.100 1.00 59.07 256 PRO A O 1
ATOM 1544 N N . ILE A 1 201 ? 73.945 89.128 119.353 1.00 56.43 257 ILE A N 1
ATOM 1545 C CA . ILE A 1 201 ? 74.904 89.990 118.669 1.00 56.60 257 ILE A CA 1
ATOM 1546 C C . ILE A 1 201 ? 74.232 90.738 117.522 1.00 58.65 257 ILE A C 1
ATOM 1547 O O . ILE A 1 201 ? 74.538 91.908 117.260 1.00 57.55 257 ILE A O 1
ATOM 1552 N N . CYS A 1 202 ? 73.308 90.077 116.819 1.00 57.57 258 CYS A N 1
ATOM 1553 C CA . CYS A 1 202 ? 72.593 90.728 115.723 1.00 58.16 258 CYS A CA 1
ATOM 1554 C C . CYS A 1 202 ? 71.725 91.876 116.228 1.00 55.33 258 CYS A C 1
ATOM 1555 O O . CYS A 1 202 ? 71.737 92.975 115.663 1.00 60.81 258 CYS A O 1
ATOM 1558 N N . ARG A 1 203 ? 70.969 91.631 117.302 1.00 56.35 259 ARG A N 1
ATOM 1559 C CA . ARG A 1 203 ? 69.993 92.586 117.823 1.00 53.23 259 ARG A CA 1
ATOM 1560 C C . ARG A 1 203 ? 70.602 93.932 118.203 1.00 53.08 259 ARG A C 1
ATOM 1561 O O . ARG A 1 203 ? 69.872 94.926 118.289 1.00 63.96 259 ARG A O 1
ATOM 1569 N N . ARG A 1 204 ? 71.914 93.997 118.417 1.00 52.00 260 ARG A N 1
ATOM 1570 C CA . ARG A 1 204 ? 72.540 95.262 118.774 1.00 56.24 260 ARG A CA 1
ATOM 1571 C C . ARG A 1 204 ? 72.629 96.210 117.592 1.00 54.11 260 ARG A C 1
ATOM 1572 O O . ARG A 1 204 ? 73.105 97.338 117.755 1.00 66.34 260 ARG A O 1
ATOM 1580 N N . PHE A 1 205 ? 72.195 95.768 116.411 1.00 54.23 261 PHE A N 1
ATOM 1581 C CA . PHE A 1 205 ? 72.079 96.620 115.239 1.00 54.23 261 PHE A CA 1
ATOM 1582 C C . PHE A 1 205 ? 70.637 96.911 114.838 1.00 52.82 261 PHE A C 1
ATOM 1583 O O . PHE A 1 205 ? 70.414 97.812 114.023 1.00 51.62 261 PHE A O 1
ATOM 1591 N N . LEU A 1 206 ? 69.657 96.186 115.376 1.00 51.86 262 LEU A N 1
ATOM 1592 C CA . LEU A 1 206 ? 68.255 96.408 115.044 1.00 60.77 262 LEU A CA 1
ATOM 1593 C C . LEU A 1 206 ? 67.540 97.184 116.143 1.00 60.70 262 LEU A C 1
ATOM 1594 O O . LEU A 1 206 ? 68.015 97.304 117.276 1.00 58.84 262 LEU A O 1
ATOM 1599 N N . GLN A 1 207 ? 66.376 97.719 115.776 1.00 60.45 263 GLN A N 1
ATOM 1600 C CA . GLN A 1 207 ? 65.504 98.455 116.686 1.00 59.42 263 GLN A CA 1
ATOM 1601 C C . GLN A 1 207 ? 64.077 98.001 116.408 1.00 65.35 263 GLN A C 1
ATOM 1602 O O . GLN A 1 207 ? 63.518 98.329 115.357 1.00 52.17 263 GLN A O 1
ATOM 1608 N N . ASN A 1 208 ? 63.496 97.250 117.350 1.00 74.27 264 ASN A N 1
ATOM 1609 C CA . ASN A 1 208 ? 62.186 96.618 117.213 1.00 69.31 264 ASN A CA 1
ATOM 1610 C C . ASN A 1 208 ? 62.050 95.948 115.850 1.00 65.15 264 ASN A C 1
ATOM 1611 O O . ASN A 1 208 ? 61.214 96.362 115.031 1.00 64.77 264 ASN A O 1
ATOM 1616 N N . PRO A 1 209 ? 62.838 94.914 115.569 1.00 60.26 265 PRO A N 1
ATOM 1617 C CA . PRO A 1 209 ? 62.844 94.315 114.238 1.00 49.51 265 PRO A CA 1
ATOM 1618 C C . PRO A 1 209 ? 61.775 93.248 114.067 1.00 54.93 265 PRO A C 1
ATOM 1619 O O . PRO A 1 209 ? 61.330 92.604 115.019 1.00 57.66 265 PRO A O 1
ATOM 1623 N N . LEU A 1 210 ? 61.357 93.075 112.817 1.00 45.35 266 LEU A N 1
ATOM 1624 C CA . LEU A 1 210 ? 60.573 91.910 112.442 1.00 47.16 266 LEU A CA 1
ATOM 1625 C C . LEU A 1 210 ? 61.512 90.714 112.357 1.00 53.38 266 LEU A C 1
ATOM 1626 O O . LEU A 1 210 ? 62.471 90.723 111.576 1.00 52.45 266 LEU A O 1
ATOM 1631 N N . GLU A 1 211 ? 61.244 89.693 113.164 1.00 46.55 267 GLU A N 1
ATOM 1632 C CA . GLU A 1 211 ? 62.134 88.550 113.313 1.00 57.34 267 GLU A CA 1
ATOM 1633 C C . GLU A 1 211 ? 61.447 87.307 112.771 1.00 51.36 267 GLU A C 1
ATOM 1634 O O . GLU A 1 211 ? 60.417 86.879 113.304 1.00 49.58 267 GLU A O 1
ATOM 1640 N N . ILE A 1 212 ? 62.022 86.733 111.720 1.00 54.14 268 ILE A N 1
ATOM 1641 C CA . ILE A 1 212 ? 61.521 85.514 111.102 1.00 49.19 268 ILE A CA 1
ATOM 1642 C C . ILE A 1 212 ? 62.560 84.423 111.332 1.00 53.38 268 ILE A C 1
ATOM 1643 O O . ILE A 1 212 ? 63.692 84.518 110.839 1.00 59.55 268 ILE A O 1
ATOM 1648 N N . PHE A 1 213 ? 62.180 83.393 112.080 1.00 58.95 269 PHE A N 1
ATOM 1649 C CA . PHE A 1 213 ? 63.095 82.340 112.484 1.00 60.62 269 PHE A CA 1
ATOM 1650 C C . PHE A 1 213 ? 62.588 80.975 112.049 1.00 63.55 269 PHE A C 1
ATOM 1651 O O . PHE A 1 213 ? 61.396 80.767 111.809 1.00 59.17 269 PHE A O 1
ATOM 1659 N N . VAL A 1 214 ? 63.533 80.046 111.948 1.00 75.37 270 VAL A N 1
ATOM 1660 C CA . VAL A 1 214 ? 63.215 78.630 111.865 1.00 81.04 270 VAL A CA 1
ATOM 1661 C C . VAL A 1 214 ? 63.826 78.010 113.113 1.00 85.90 270 VAL A C 1
ATOM 1662 O O . VAL A 1 214 ? 64.945 77.486 113.080 1.00 86.87 270 VAL A O 1
ATOM 1666 N N . ASP A 1 215 ? 63.100 78.090 114.231 1.00 91.36 271 ASP A N 1
ATOM 1667 C CA . ASP A 1 215 ? 63.627 77.606 115.501 1.00 97.38 271 ASP A CA 1
ATOM 1668 C C . ASP A 1 215 ? 63.570 76.090 115.601 1.00 97.78 271 ASP A C 1
ATOM 1669 O O . ASP A 1 215 ? 64.449 75.482 116.221 1.00 90.25 271 ASP A O 1
ATOM 1674 N N . ASP A 1 216 ? 62.560 75.465 115.003 1.00 97.50 272 ASP A N 1
ATOM 1675 C CA . ASP A 1 216 ? 62.568 74.014 114.858 1.00 93.54 272 ASP A CA 1
ATOM 1676 C C . ASP A 1 216 ? 63.433 73.763 113.636 1.00 88.47 272 ASP A C 1
ATOM 1677 O O . ASP A 1 216 ? 62.954 73.649 112.506 1.00 95.19 272 ASP A O 1
ATOM 1682 N N . GLU A 1 217 ? 64.737 73.673 113.877 1.00 84.55 273 GLU A N 1
ATOM 1683 C CA . GLU A 1 217 ? 65.718 73.622 112.804 1.00 87.36 273 GLU A CA 1
ATOM 1684 C C . GLU A 1 217 ? 65.652 72.334 111.995 1.00 93.33 273 GLU A C 1
ATOM 1685 O O . GLU A 1 217 ? 66.499 72.145 111.112 1.00 86.56 273 GLU A O 1
ATOM 1691 N N . ALA A 1 218 ? 64.685 71.451 112.270 1.00 95.60 274 ALA A N 1
ATOM 1692 C CA . ALA A 1 218 ? 64.514 70.261 111.434 1.00 91.22 274 ALA A CA 1
ATOM 1693 C C . ALA A 1 218 ? 64.096 70.564 109.990 1.00 87.98 274 ALA A C 1
ATOM 1694 O O . ALA A 1 218 ? 64.420 69.775 109.103 1.00 90.35 274 ALA A O 1
ATOM 1696 N N . LYS A 1 219 ? 63.391 71.662 109.725 1.00 83.53 275 LYS A N 1
ATOM 1697 C CA . LYS A 1 219 ? 63.255 72.150 108.360 1.00 78.70 275 LYS A CA 1
ATOM 1698 C C . LYS A 1 219 ? 64.129 73.368 108.074 1.00 78.37 275 LYS A C 1
ATOM 1699 O O . LYS A 1 219 ? 63.639 74.423 107.648 1.00 76.80 275 LYS A O 1
ATOM 1705 N N . LEU A 1 220 ? 65.417 73.260 108.398 1.00 80.07 276 LEU A N 1
ATOM 1706 C CA . LEU A 1 220 ? 66.427 73.989 107.659 1.00 71.38 276 LEU A CA 1
ATOM 1707 C C . LEU A 1 220 ? 67.041 73.061 106.635 1.00 57.19 276 LEU A C 1
ATOM 1708 O O . LEU A 1 220 ? 67.900 73.486 105.865 1.00 64.92 276 LEU A O 1
ATOM 1713 N N . THR A 1 221 ? 66.603 71.801 106.601 1.00 59.49 277 THR A N 1
ATOM 1714 C CA . THR A 1 221 ? 67.026 70.859 105.574 1.00 71.13 277 THR A CA 1
ATOM 1715 C C . THR A 1 221 ? 66.033 70.846 104.419 1.00 61.56 277 THR A C 1
ATOM 1716 O O . THR A 1 221 ? 64.819 70.717 104.626 1.00 57.89 277 THR A O 1
ATOM 1720 N N . LEU A 1 222 ? 66.557 70.958 103.208 1.00 52.00 278 LEU A N 1
ATOM 1721 C CA . LEU A 1 222 ? 65.735 70.902 102.010 1.00 50.79 278 LEU A CA 1
ATOM 1722 C C . LEU A 1 222 ? 65.302 69.463 101.754 1.00 54.85 278 LEU A C 1
ATOM 1723 O O . LEU A 1 222 ? 66.144 68.566 101.641 1.00 50.77 278 LEU A O 1
ATOM 1728 N N . HIS A 1 223 ? 63.987 69.239 101.676 1.00 53.88 279 HIS A N 1
ATOM 1729 C CA . HIS A 1 223 ? 63.465 67.886 101.497 1.00 47.64 279 HIS A CA 1
ATOM 1730 C C . HIS A 1 223 ? 63.871 67.265 100.183 1.00 46.52 279 HIS A C 1
ATOM 1731 O O . HIS A 1 223 ? 63.910 66.034 100.074 1.00 56.75 279 HIS A O 1
ATOM 1738 N N . GLY A 1 224 ? 64.150 68.082 99.188 1.00 42.36 280 GLY A N 1
ATOM 1739 C CA . GLY A 1 224 ? 64.589 67.584 97.912 1.00 39.26 280 GLY A CA 1
ATOM 1740 C C . GLY A 1 224 ? 66.062 67.286 97.834 1.00 42.64 280 GLY A C 1
ATOM 1741 O O . GLY A 1 224 ? 66.552 66.957 96.753 1.00 41.90 280 GLY A O 1
ATOM 1742 N N . LEU A 1 225 ? 66.792 67.395 98.944 1.00 40.87 281 LEU A N 1
ATOM 1743 C CA . LEU A 1 225 ? 68.235 67.189 98.958 1.00 44.65 281 LEU A CA 1
ATOM 1744 C C . LEU A 1 225 ? 68.527 65.832 99.590 1.00 46.08 281 LEU A C 1
ATOM 1745 O O . LEU A 1 225 ? 68.258 65.622 100.778 1.00 46.37 281 LEU A O 1
ATOM 1750 N N . GLN A 1 226 ? 69.076 64.913 98.799 1.00 42.87 282 GLN A N 1
ATOM 1751 C CA . GLN A 1 226 ? 69.494 63.611 99.300 1.00 52.04 282 GLN A CA 1
ATOM 1752 C C . GLN A 1 226 ? 70.920 63.714 99.827 1.00 49.85 282 GLN A C 1
ATOM 1753 O O . GLN A 1 226 ? 71.819 64.167 99.112 1.00 49.87 282 GLN A O 1
ATOM 1759 N N . GLN A 1 227 ? 71.126 63.295 101.075 1.00 51.42 283 GLN A N 1
ATOM 1760 C CA . GLN A 1 227 ? 72.414 63.429 101.744 1.00 53.72 283 GLN A CA 1
ATOM 1761 C C . GLN A 1 227 ? 72.975 62.060 102.097 1.00 53.37 283 GLN A C 1
ATOM 1762 O O . GLN A 1 227 ? 72.288 61.244 102.722 1.00 51.96 283 GLN A O 1
ATOM 1768 N N . TYR A 1 228 ? 74.220 61.816 101.697 1.00 50.28 284 TYR A N 1
ATOM 1769 C CA . TYR A 1 228 ? 74.931 60.585 102.003 1.00 51.43 284 TYR A CA 1
ATOM 1770 C C . TYR A 1 228 ? 76.340 60.922 102.468 1.00 48.22 284 TYR A C 1
ATOM 1771 O O . TYR A 1 228 ? 76.823 62.046 102.307 1.00 50.89 284 TYR A O 1
ATOM 1780 N N . TYR A 1 229 ? 76.999 59.931 103.062 1.00 56.16 285 TYR A N 1
ATOM 1781 C CA . TYR A 1 229 ? 78.398 60.055 103.435 1.00 56.28 285 TYR A CA 1
ATOM 1782 C C . TYR A 1 229 ? 79.116 58.770 103.055 1.00 58.03 285 TYR A C 1
ATOM 1783 O O . TYR A 1 229 ? 78.508 57.703 102.942 1.00 60.16 285 TYR A O 1
ATOM 1792 N N . ILE A 1 230 ? 80.425 58.888 102.856 1.00 54.91 286 ILE A N 1
ATOM 1793 C CA . ILE A 1 230 ? 81.283 57.755 102.535 1.00 44.62 286 ILE A CA 1
ATOM 1794 C C . ILE A 1 230 ? 82.449 57.769 103.510 1.00 54.00 286 ILE A C 1
ATOM 1795 O O . ILE A 1 230 ? 83.167 58.772 103.610 1.00 53.23 286 ILE A O 1
ATOM 1800 N N . LYS A 1 231 ? 82.624 56.669 104.235 1.00 56.79 287 LYS A N 1
ATOM 1801 C CA . LYS A 1 231 ? 83.704 56.520 105.202 1.00 68.68 287 LYS A CA 1
ATOM 1802 C C . LYS A 1 231 ? 84.865 55.828 104.496 1.00 56.72 287 LYS A C 1
ATOM 1803 O O . LYS A 1 231 ? 84.768 54.657 104.113 1.00 57.97 287 LYS A O 1
ATOM 1809 N N . LEU A 1 232 ? 85.959 56.564 104.324 1.00 54.23 288 LEU A N 1
ATOM 1810 C CA . LEU A 1 232 ? 87.091 56.118 103.530 1.00 67.07 288 LEU A CA 1
ATOM 1811 C C . LEU A 1 232 ? 88.352 56.718 104.125 1.00 70.23 288 LEU A C 1
ATOM 1812 O O . LEU A 1 232 ? 88.313 57.440 105.121 1.00 76.36 288 LEU A O 1
ATOM 1817 N N . GLU A 1 233 ? 89.475 56.395 103.521 1.00 67.33 289 GLU A N 1
ATOM 1818 C CA . GLU A 1 233 ? 90.765 56.884 103.965 1.00 67.11 289 GLU A CA 1
ATOM 1819 C C . GLU A 1 233 ? 91.228 57.936 102.958 1.00 63.01 289 GLU A C 1
ATOM 1820 O O . GLU A 1 233 ? 90.799 57.918 101.802 1.00 70.05 289 GLU A O 1
ATOM 1826 N N . GLU A 1 234 ? 92.175 58.789 103.366 1.00 54.43 290 GLU A N 1
ATOM 1827 C CA . GLU A 1 234 ? 92.561 59.945 102.544 1.00 53.13 290 GLU A CA 1
ATOM 1828 C C . GLU A 1 234 ? 93.135 59.545 101.182 1.00 63.30 290 GLU A C 1
ATOM 1829 O O . GLU A 1 234 ? 92.931 60.244 100.192 1.00 69.39 290 GLU A O 1
ATOM 1835 N N . ARG A 1 235 ? 93.869 58.432 101.130 1.00 70.38 291 ARG A N 1
ATOM 1836 C CA . ARG A 1 235 ? 94.494 57.925 99.908 1.00 62.84 291 ARG A CA 1
ATOM 1837 C C . ARG A 1 235 ? 93.463 57.360 98.946 1.00 65.15 291 ARG A C 1
ATOM 1838 O O . ARG A 1 235 ? 93.805 57.059 97.795 1.00 70.92 291 ARG A O 1
ATOM 1846 N N . GLU A 1 236 ? 92.229 57.142 99.398 1.00 69.16 292 GLU A N 1
ATOM 1847 C CA . GLU A 1 236 ? 91.172 56.576 98.563 1.00 67.39 292 GLU A CA 1
ATOM 1848 C C . GLU A 1 236 ? 90.212 57.620 98.008 1.00 56.84 292 GLU A C 1
ATOM 1849 O O . GLU A 1 236 ? 89.315 57.270 97.232 1.00 54.94 292 GLU A O 1
ATOM 1855 N N . LYS A 1 237 ? 90.386 58.887 98.382 1.00 59.47 293 LYS A N 1
ATOM 1856 C CA . LYS A 1 237 ? 89.464 59.935 97.964 1.00 57.40 293 LYS A CA 1
ATOM 1857 C C . LYS A 1 237 ? 89.543 60.200 96.466 1.00 54.24 293 LYS A C 1
ATOM 1858 O O . LYS A 1 237 ? 88.511 60.389 95.813 1.00 55.41 293 LYS A O 1
ATOM 1864 N N . ASN A 1 238 ? 90.754 60.231 95.903 1.00 60.05 294 ASN A N 1
ATOM 1865 C CA . ASN A 1 238 ? 90.905 60.579 94.491 1.00 56.91 294 ASN A CA 1
ATOM 1866 C C . ASN A 1 238 ? 90.232 59.551 93.590 1.00 55.48 294 ASN A C 1
ATOM 1867 O O . ASN A 1 238 ? 89.501 59.908 92.658 1.00 58.75 294 ASN A O 1
ATOM 1872 N N . ARG A 1 239 ? 90.472 58.264 93.847 1.00 56.22 295 ARG A N 1
ATOM 1873 C CA . ARG A 1 239 ? 89.883 57.234 93.000 1.00 55.39 295 ARG A CA 1
ATOM 1874 C C . ARG A 1 239 ? 88.379 57.120 93.217 1.00 55.06 295 ARG A C 1
ATOM 1875 O O . ARG A 1 239 ? 87.640 56.825 92.271 1.00 55.38 295 ARG A O 1
ATOM 1883 N N . LYS A 1 240 ? 87.905 57.357 94.442 1.00 49.74 296 LYS A N 1
ATOM 1884 C CA . LYS A 1 240 ? 86.473 57.244 94.699 1.00 51.82 296 LYS A CA 1
ATOM 1885 C C . LYS A 1 240 ? 85.719 58.418 94.088 1.00 56.91 296 LYS A C 1
ATOM 1886 O O . LYS A 1 240 ? 84.618 58.245 93.551 1.00 59.83 296 LYS A O 1
ATOM 1892 N N . LEU A 1 241 ? 86.299 59.619 94.154 1.00 50.49 297 LEU A N 1
ATOM 1893 C CA . LEU A 1 241 ? 85.670 60.782 93.536 1.00 50.00 297 LEU A CA 1
ATOM 1894 C C . LEU A 1 241 ? 85.585 60.631 92.023 1.00 54.46 297 LEU A C 1
ATOM 1895 O O . LEU A 1 241 ? 84.548 60.934 91.419 1.00 52.41 297 LEU A O 1
ATOM 1900 N N . ALA A 1 242 ? 86.667 60.165 91.392 1.00 51.39 298 ALA A N 1
ATOM 1901 C CA . ALA A 1 242 ? 86.662 59.984 89.943 1.00 49.55 298 ALA A CA 1
ATOM 1902 C C . ALA A 1 242 ? 85.602 58.975 89.526 1.00 53.66 298 ALA A C 1
ATOM 1903 O O . ALA A 1 242 ? 84.956 59.132 88.483 1.00 54.99 298 ALA A O 1
ATOM 1905 N N . GLN A 1 243 ? 85.413 57.931 90.333 1.00 49.43 299 GLN A N 1
ATOM 1906 C CA . GLN A 1 243 ? 84.365 56.957 90.059 1.00 57.02 299 GLN A CA 1
ATOM 1907 C C . GLN A 1 243 ? 82.988 57.568 90.268 1.00 54.28 299 GLN A C 1
ATOM 1908 O O . GLN A 1 243 ? 82.071 57.332 89.472 1.00 48.19 299 GLN A O 1
ATOM 1914 N N . LEU A 1 244 ? 82.828 58.360 91.330 1.00 53.47 300 LEU A N 1
ATOM 1915 C CA . LEU A 1 244 ? 81.550 59.015 91.589 1.00 47.33 300 LEU A CA 1
ATOM 1916 C C . LEU A 1 244 ? 81.150 59.926 90.436 1.00 48.71 300 LEU A C 1
ATOM 1917 O O . LEU A 1 244 ? 79.985 59.939 90.020 1.00 43.74 300 LEU A O 1
ATOM 1922 N N . LEU A 1 245 ? 82.099 60.700 89.909 1.00 45.86 301 LEU A N 1
ATOM 1923 C CA . LEU A 1 245 ? 81.792 61.599 88.803 1.00 51.22 301 LEU A CA 1
ATOM 1924 C C . LEU A 1 245 ? 81.550 60.860 87.492 1.00 46.89 301 LEU A C 1
ATOM 1925 O O . LEU A 1 245 ? 80.964 61.440 86.571 1.00 53.41 301 LEU A O 1
ATOM 1930 N N . ASP A 1 246 ? 81.996 59.609 87.378 1.00 53.74 302 ASP A N 1
ATOM 1931 C CA . ASP A 1 246 ? 81.724 58.824 86.180 1.00 53.73 302 ASP A CA 1
ATOM 1932 C C . ASP A 1 246 ? 80.388 58.100 86.241 1.00 44.75 302 ASP A C 1
ATOM 1933 O O . ASP A 1 246 ? 79.770 57.871 85.195 1.00 45.61 302 ASP A O 1
ATOM 1938 N N . ASP A 1 247 ? 79.919 57.752 87.438 1.00 45.74 303 ASP A N 1
ATOM 1939 C CA . ASP A 1 247 ? 78.696 56.974 87.598 1.00 51.03 303 ASP A CA 1
ATOM 1940 C C . ASP A 1 247 ? 77.480 57.850 87.869 1.00 44.68 303 ASP A C 1
ATOM 1941 O O . ASP A 1 247 ? 76.435 57.664 87.242 1.00 46.50 303 ASP A O 1
ATOM 1946 N N . LEU A 1 248 ? 77.587 58.793 88.801 1.00 51.43 304 LEU A N 1
ATOM 1947 C CA . LEU A 1 248 ? 76.469 59.680 89.088 1.00 43.58 304 LEU A CA 1
ATOM 1948 C C . LEU A 1 248 ? 76.159 60.547 87.874 1.00 39.11 304 LEU A C 1
ATOM 1949 O O . LEU A 1 248 ? 77.046 60.909 87.097 1.00 42.23 304 LEU A O 1
ATOM 1954 N N . GLU A 1 249 ? 74.884 60.883 87.716 1.00 46.70 305 GLU A N 1
ATOM 1955 C CA . GLU A 1 249 ? 74.421 61.717 86.610 1.00 55.96 305 GLU A CA 1
ATOM 1956 C C . GLU A 1 249 ? 74.065 63.086 87.180 1.00 45.36 305 GLU A C 1
ATOM 1957 O O . GLU A 1 249 ? 72.998 63.265 87.773 1.00 54.69 305 GLU A O 1
ATOM 1963 N N . PHE A 1 250 ? 74.969 64.045 87.002 1.00 52.74 306 PHE A N 1
ATOM 1964 C CA . PHE A 1 250 ? 74.807 65.396 87.510 1.00 43.07 306 PHE A CA 1
ATOM 1965 C C . PHE A 1 250 ? 74.862 66.397 86.363 1.00 37.30 306 PHE A C 1
ATOM 1966 O O . PHE A 1 250 ? 75.421 66.127 85.297 1.00 40.85 306 PHE A O 1
ATOM 1974 N N . ASN A 1 251 ? 74.270 67.568 86.600 1.00 42.62 307 ASN A N 1
ATOM 1975 C CA . ASN A 1 251 ? 74.384 68.673 85.654 1.00 39.33 307 ASN A CA 1
ATOM 1976 C C . ASN A 1 251 ? 75.683 69.441 85.877 1.00 42.19 307 ASN A C 1
ATOM 1977 O O . ASN A 1 251 ? 76.537 69.515 84.988 1.00 43.35 307 ASN A O 1
ATOM 1982 N N . GLN A 1 252 ? 75.845 70.014 87.068 1.00 42.95 308 GLN A N 1
ATOM 1983 C CA . GLN A 1 252 ? 77.100 70.609 87.502 1.00 39.37 308 GLN A CA 1
ATOM 1984 C C . GLN A 1 252 ? 77.358 70.193 88.941 1.00 39.07 308 GLN A C 1
ATOM 1985 O O . GLN A 1 252 ? 76.422 69.949 89.707 1.00 43.14 308 GLN A O 1
ATOM 1991 N N . VAL A 1 253 ? 78.634 70.113 89.304 1.00 34.61 309 VAL A N 1
ATOM 1992 C CA . VAL A 1 253 ? 79.040 69.653 90.626 1.00 34.73 309 VAL A CA 1
ATOM 1993 C C . VAL A 1 253 ? 79.987 70.674 91.241 1.00 40.30 309 VAL A C 1
ATOM 1994 O O . VAL A 1 253 ? 80.835 71.251 90.551 1.00 35.00 309 VAL A O 1
ATOM 1998 N N . ILE A 1 254 ? 79.830 70.902 92.542 1.00 36.01 310 ILE A N 1
ATOM 1999 C CA . ILE A 1 254 ? 80.751 71.711 93.330 1.00 38.51 310 ILE A CA 1
ATOM 2000 C C . ILE A 1 254 ? 81.415 70.798 94.351 1.00 38.18 310 ILE A C 1
ATOM 2001 O O . ILE A 1 254 ? 80.743 69.985 94.999 1.00 39.70 310 ILE A O 1
ATOM 2006 N N . ILE A 1 255 ? 82.734 70.910 94.472 1.00 41.62 311 ILE A N 1
ATOM 2007 C CA . ILE A 1 255 ? 83.527 70.053 95.345 1.00 45.80 311 ILE A CA 1
ATOM 2008 C C . ILE A 1 255 ? 84.262 70.952 96.327 1.00 36.91 311 ILE A C 1
ATOM 2009 O O . ILE A 1 255 ? 85.089 71.778 95.920 1.00 46.48 311 ILE A O 1
ATOM 2014 N N . PHE A 1 256 ? 83.971 70.787 97.613 1.00 34.87 312 PHE A N 1
ATOM 2015 C CA . PHE A 1 256 ? 84.499 71.665 98.648 1.00 43.24 312 PHE A CA 1
ATOM 2016 C C . PHE A 1 256 ? 85.733 71.043 99.285 1.00 43.49 312 PHE A C 1
ATOM 2017 O O . PHE A 1 256 ? 85.724 69.865 99.660 1.00 41.78 312 PHE A O 1
ATOM 2025 N N . VAL A 1 257 ? 86.790 71.843 99.401 1.00 48.23 313 VAL A N 1
ATOM 2026 C CA . VAL A 1 257 ? 88.059 71.422 99.973 1.00 54.57 313 VAL A CA 1
ATOM 2027 C C . VAL A 1 257 ? 88.416 72.377 101.112 1.00 51.30 313 VAL A C 1
ATOM 2028 O O . VAL A 1 257 ? 87.947 73.517 101.165 1.00 54.55 313 VAL A O 1
ATOM 2032 N N . LYS A 1 258 ? 89.253 71.898 102.035 1.00 51.98 314 LYS A N 1
ATOM 2033 C CA . LYS A 1 258 ? 89.581 72.638 103.246 1.00 52.26 314 LYS A CA 1
ATOM 2034 C C . LYS A 1 258 ? 90.793 73.553 103.096 1.00 44.49 314 LYS A C 1
ATOM 2035 O O . LYS A 1 258 ? 91.109 74.287 104.039 1.00 53.67 314 LYS A O 1
ATOM 2041 N N . SER A 1 259 ? 91.485 73.531 101.958 1.00 47.37 315 SER A N 1
ATOM 2042 C CA . SER A 1 259 ? 92.645 74.393 101.774 1.00 50.55 315 SER A CA 1
ATOM 2043 C C . SER A 1 259 ? 92.789 74.746 100.300 1.00 47.74 315 SER A C 1
ATOM 2044 O O . SER A 1 259 ? 92.179 74.128 99.426 1.00 47.59 315 SER A O 1
ATOM 2047 N N . THR A 1 260 ? 93.616 75.758 100.030 1.00 50.62 316 THR A N 1
ATOM 2048 C CA . THR A 1 260 ? 93.833 76.197 98.655 1.00 49.25 316 THR A CA 1
ATOM 2049 C C . THR A 1 260 ? 94.800 75.275 97.922 1.00 55.12 316 THR A C 1
ATOM 2050 O O . THR A 1 260 ? 94.633 75.024 96.723 1.00 61.70 316 THR A O 1
ATOM 2054 N N . THR A 1 261 ? 95.825 74.778 98.619 1.00 49.07 317 THR A N 1
ATOM 2055 C CA . THR A 1 261 ? 96.756 73.844 97.992 1.00 62.94 317 THR A CA 1
ATOM 2056 C C . THR A 1 261 ? 96.036 72.581 97.534 1.00 60.29 317 THR A C 1
ATOM 2057 O O . THR A 1 261 ? 96.304 72.065 96.443 1.00 53.98 317 THR A O 1
ATOM 2061 N N . ARG A 1 262 ? 95.114 72.071 98.350 1.00 48.47 318 ARG A N 1
ATOM 2062 C CA . ARG A 1 262 ? 94.384 70.876 97.949 1.00 51.25 318 ARG A CA 1
ATOM 2063 C C . ARG A 1 262 ? 93.390 71.173 96.830 1.00 50.22 318 ARG A C 1
ATOM 2064 O O . ARG A 1 262 ? 93.044 70.272 96.058 1.00 53.75 318 ARG A O 1
ATOM 2072 N N . ALA A 1 263 ? 92.919 72.418 96.727 1.00 50.89 319 ALA A N 1
ATOM 2073 C CA . ALA A 1 263 ? 92.044 72.789 95.619 1.00 47.85 319 ALA A CA 1
ATOM 2074 C C . ALA A 1 263 ? 92.785 72.770 94.286 1.00 53.55 319 ALA A C 1
ATOM 2075 O O . ALA A 1 263 ? 92.296 72.200 93.304 1.00 57.39 319 ALA A O 1
ATOM 2077 N N . ASN A 1 264 ? 93.970 73.385 94.232 1.00 57.96 320 ASN A N 1
ATOM 2078 C CA . ASN A 1 264 ? 94.706 73.457 92.971 1.00 58.32 320 ASN A CA 1
ATOM 2079 C C . ASN A 1 264 ? 95.242 72.093 92.552 1.00 55.73 320 ASN A C 1
ATOM 2080 O O . ASN A 1 264 ? 95.286 71.780 91.357 1.00 62.52 320 ASN A O 1
ATOM 2085 N N . GLU A 1 265 ? 95.663 71.271 93.515 1.00 58.50 321 GLU A N 1
ATOM 2086 C CA . GLU A 1 265 ? 96.208 69.963 93.168 1.00 53.79 321 GLU A CA 1
ATOM 2087 C C . GLU A 1 265 ? 95.108 69.006 92.728 1.00 57.90 321 GLU A C 1
ATOM 2088 O O . GLU A 1 265 ? 95.304 68.208 91.803 1.00 51.61 321 GLU A O 1
ATOM 2094 N N . LEU A 1 266 ? 93.938 69.080 93.366 1.00 52.79 322 LEU A N 1
ATOM 2095 C CA . LEU A 1 266 ? 92.818 68.240 92.956 1.00 44.87 322 LEU A CA 1
ATOM 2096 C C . LEU A 1 266 ? 92.300 68.647 91.583 1.00 51.56 322 LEU A C 1
ATOM 2097 O O . LEU A 1 266 ? 91.983 67.787 90.752 1.00 51.71 322 LEU A O 1
ATOM 2102 N N . THR A 1 267 ? 92.203 69.954 91.329 1.00 50.99 323 THR A N 1
ATOM 2103 C CA . THR A 1 267 ? 91.726 70.425 90.033 1.00 59.86 323 THR A CA 1
ATOM 2104 C C . THR A 1 267 ? 92.689 70.035 88.921 1.00 50.53 323 THR A C 1
ATOM 2105 O O . THR A 1 267 ? 92.263 69.739 87.798 1.00 48.82 323 THR A O 1
ATOM 2109 N N . LYS A 1 268 ? 93.990 70.023 89.222 1.00 50.05 324 LYS A N 1
ATOM 2110 C CA . LYS A 1 268 ? 94.991 69.654 88.228 1.00 49.97 324 LYS A CA 1
ATOM 2111 C C . LYS A 1 268 ? 94.872 68.177 87.865 1.00 52.47 324 LYS A C 1
ATOM 2112 O O . LYS A 1 268 ? 95.051 67.799 86.702 1.00 45.33 324 LYS A O 1
ATOM 2118 N N . LEU A 1 269 ? 94.557 67.328 88.850 1.00 44.98 325 LEU A N 1
ATOM 2119 C CA . LEU A 1 269 ? 94.383 65.904 88.585 1.00 36.01 325 LEU A CA 1
ATOM 2120 C C . LEU A 1 269 ? 93.075 65.624 87.858 1.00 56.82 325 LEU A C 1
ATOM 2121 O O . LEU A 1 269 ? 92.997 64.676 87.067 1.00 58.78 325 LEU A O 1
ATOM 2126 N N . LEU A 1 270 ? 92.042 66.433 88.109 1.00 50.34 326 LEU A N 1
ATOM 2127 C CA . LEU A 1 270 ? 90.781 66.268 87.394 1.00 48.35 326 LEU A CA 1
ATOM 2128 C C . LEU A 1 270 ? 90.938 66.591 85.914 1.00 49.02 326 LEU A C 1
ATOM 2129 O O . LEU A 1 270 ? 90.448 65.848 85.056 1.00 48.27 326 LEU A O 1
ATOM 2134 N N . ASN A 1 271 ? 91.633 67.684 85.595 1.00 44.25 327 ASN A N 1
ATOM 2135 C CA . ASN A 1 271 ? 91.850 68.036 84.197 1.00 41.25 327 ASN A CA 1
ATOM 2136 C C . ASN A 1 271 ? 92.742 67.023 83.492 1.00 53.28 327 ASN A C 1
ATOM 2137 O O . ASN A 1 271 ? 92.616 66.828 82.278 1.00 54.97 327 ASN A O 1
ATOM 2142 N N . ALA A 1 272 ? 93.644 66.372 84.229 1.00 59.50 328 ALA A N 1
ATOM 2143 C CA . ALA A 1 272 ? 94.507 65.366 83.619 1.00 62.04 328 ALA A CA 1
ATOM 2144 C C . ALA A 1 272 ? 93.752 64.078 83.314 1.00 59.19 328 ALA A C 1
ATOM 2145 O O . ALA A 1 272 ? 94.135 63.341 82.397 1.00 61.49 328 ALA A O 1
ATOM 2147 N N . SER A 1 273 ? 92.685 63.787 84.061 1.00 48.73 329 SER A N 1
ATOM 2148 C CA . SER A 1 273 ? 91.922 62.554 83.909 1.00 42.08 329 SER A CA 1
ATOM 2149 C C . SER A 1 273 ? 90.635 62.745 83.110 1.00 48.65 329 SER A C 1
ATOM 2150 O O . SER A 1 273 ? 89.664 62.011 83.327 1.00 57.30 329 SER A O 1
ATOM 2153 N N . ASN A 1 274 ? 90.614 63.699 82.176 1.00 48.77 330 ASN A N 1
ATOM 2154 C CA . ASN A 1 274 ? 89.431 63.979 81.355 1.00 56.18 330 ASN A CA 1
ATOM 2155 C C . ASN A 1 274 ? 88.216 64.306 82.223 1.00 52.60 330 ASN A C 1
ATOM 2156 O O . ASN A 1 274 ? 87.091 63.888 81.938 1.00 49.40 330 ASN A O 1
ATOM 2161 N N . PHE A 1 275 ? 88.446 65.063 83.299 1.00 52.00 331 PHE A N 1
ATOM 2162 C CA . PHE A 1 275 ? 87.388 65.685 84.094 1.00 46.63 331 PHE A CA 1
ATOM 2163 C C . PHE A 1 275 ? 87.628 67.191 84.085 1.00 45.55 331 PHE A C 1
ATOM 2164 O O . PHE A 1 275 ? 88.248 67.734 85.013 1.00 47.94 331 PHE A O 1
ATOM 2172 N N . PRO A 1 276 ? 87.166 67.896 83.053 1.00 40.44 332 PRO A N 1
ATOM 2173 C CA . PRO A 1 276 ? 87.428 69.344 82.960 1.00 48.70 332 PRO A CA 1
ATOM 2174 C C . PRO A 1 276 ? 86.840 70.097 84.144 1.00 50.95 332 PRO A C 1
ATOM 2175 O O . PRO A 1 276 ? 85.634 70.050 84.397 1.00 44.99 332 PRO A O 1
ATOM 2179 N N . ALA A 1 277 ? 87.709 70.787 84.883 1.00 47.92 333 ALA A N 1
ATOM 2180 C CA . ALA A 1 277 ? 87.307 71.472 86.103 1.00 47.56 333 ALA A CA 1
ATOM 2181 C C . ALA A 1 277 ? 88.046 72.798 86.225 1.00 46.23 333 ALA A C 1
ATOM 2182 O O . ALA A 1 277 ? 89.102 73.005 85.622 1.00 54.42 333 ALA A O 1
ATOM 2184 N N . ILE A 1 278 ? 87.462 73.703 87.009 1.00 44.17 334 ILE A N 1
ATOM 2185 C CA . ILE A 1 278 ? 88.089 74.964 87.379 1.00 55.98 334 ILE A CA 1
ATOM 2186 C C . ILE A 1 278 ? 88.126 75.047 88.904 1.00 53.22 334 ILE A C 1
ATOM 2187 O O . ILE A 1 278 ? 87.464 74.281 89.604 1.00 51.03 334 ILE A O 1
ATOM 2192 N N . THR A 1 279 ? 88.911 75.995 89.415 1.00 49.44 335 THR A N 1
ATOM 2193 C CA . THR A 1 279 ? 89.018 76.186 90.855 1.00 44.98 335 THR A CA 1
ATOM 2194 C C . THR A 1 279 ? 89.007 77.668 91.208 1.00 51.23 335 THR A C 1
ATOM 2195 O O . THR A 1 279 ? 89.570 78.494 90.485 1.00 46.86 335 THR A O 1
ATOM 2199 N N . VAL A 1 280 ? 88.339 77.997 92.315 1.00 47.38 336 VAL A N 1
ATOM 2200 C CA . VAL A 1 280 ? 88.257 79.360 92.831 1.00 43.12 336 VAL A CA 1
ATOM 2201 C C . VAL A 1 280 ? 88.547 79.324 94.327 1.00 37.57 336 VAL A C 1
ATOM 2202 O O . VAL A 1 280 ? 87.962 78.515 95.055 1.00 44.81 336 VAL A O 1
ATOM 2206 N N . HIS A 1 281 ? 89.442 80.196 94.783 1.00 40.46 337 HIS A N 1
ATOM 2207 C CA . HIS A 1 281 ? 89.819 80.272 96.193 1.00 48.77 337 HIS A CA 1
ATOM 2208 C C . HIS A 1 281 ? 90.608 81.559 96.407 1.00 43.40 337 HIS A C 1
ATOM 2209 O O . HIS A 1 281 ? 90.826 82.339 95.475 1.00 45.01 337 HIS A O 1
ATOM 2216 N N . GLY A 1 282 ? 91.034 81.777 97.648 1.00 41.48 338 GLY A N 1
ATOM 2217 C CA . GLY A 1 282 ? 91.986 82.826 97.943 1.00 55.70 338 GLY A CA 1
ATOM 2218 C C . GLY A 1 282 ? 93.343 82.516 97.327 1.00 71.98 338 GLY A C 1
ATOM 2219 O O . GLY A 1 282 ? 93.517 81.566 96.563 1.00 71.42 338 GLY A O 1
ATOM 2220 N N . HIS A 1 283 ? 94.331 83.346 97.677 1.00 68.90 339 HIS A N 1
ATOM 2221 C CA . HIS A 1 283 ? 95.691 83.213 97.146 1.00 80.49 339 HIS A CA 1
ATOM 2222 C C . HIS A 1 283 ? 95.736 83.317 95.626 1.00 71.96 339 HIS A C 1
ATOM 2223 O O . HIS A 1 283 ? 96.717 82.899 95.003 1.00 84.28 339 HIS A O 1
ATOM 2230 N N . MET A 1 284 ? 94.690 83.857 95.009 1.00 57.51 340 MET A N 1
ATOM 2231 C CA . MET A 1 284 ? 94.604 83.947 93.562 1.00 59.71 340 MET A CA 1
ATOM 2232 C C . MET A 1 284 ? 94.270 85.375 93.158 1.00 53.09 340 MET A C 1
ATOM 2233 O O . MET A 1 284 ? 93.537 86.079 93.858 1.00 56.98 340 MET A O 1
ATOM 2238 N N . LYS A 1 285 ? 94.836 85.803 92.031 1.00 50.57 341 LYS A N 1
ATOM 2239 C CA . LYS A 1 285 ? 94.509 87.113 91.486 1.00 58.90 341 LYS A CA 1
ATOM 2240 C C . LYS A 1 285 ? 93.018 87.202 91.206 1.00 64.10 341 LYS A C 1
ATOM 2241 O O . LYS A 1 285 ? 92.413 86.271 90.667 1.00 64.79 341 LYS A O 1
ATOM 2247 N N . GLN A 1 286 ? 92.418 88.330 91.587 1.00 59.95 342 GLN A N 1
ATOM 2248 C CA . GLN A 1 286 ? 90.972 88.437 91.458 1.00 50.87 342 GLN A CA 1
ATOM 2249 C C . GLN A 1 286 ? 90.542 88.493 89.998 1.00 51.41 342 GLN A C 1
ATOM 2250 O O . GLN A 1 286 ? 89.425 88.077 89.667 1.00 54.25 342 GLN A O 1
ATOM 2256 N N . GLU A 1 287 ? 91.413 88.984 89.115 1.00 57.11 343 GLU A N 1
ATOM 2257 C CA . GLU A 1 287 ? 91.164 88.865 87.683 1.00 49.80 343 GLU A CA 1
ATOM 2258 C C . GLU A 1 287 ? 90.934 87.411 87.296 1.00 59.76 343 GLU A C 1
ATOM 2259 O O . GLU A 1 287 ? 90.118 87.109 86.418 1.00 54.38 343 GLU A O 1
ATOM 2265 N N . GLU A 1 288 ? 91.639 86.496 87.958 1.00 55.85 344 GLU A N 1
ATOM 2266 C CA . GLU A 1 288 ? 91.510 85.079 87.648 1.00 57.33 344 GLU A CA 1
ATOM 2267 C C . GLU A 1 288 ? 90.345 84.441 88.396 1.00 53.65 344 GLU A C 1
ATOM 2268 O O . GLU A 1 288 ? 89.652 83.580 87.844 1.00 51.90 344 GLU A O 1
ATOM 2274 N N . ARG A 1 289 ? 90.116 84.849 89.647 1.00 53.06 345 ARG A N 1
ATOM 2275 C CA . ARG A 1 289 ? 88.989 84.318 90.408 1.00 53.07 345 ARG A CA 1
ATOM 2276 C C . ARG A 1 289 ? 87.665 84.578 89.700 1.00 49.56 345 ARG A C 1
ATOM 2277 O O . ARG A 1 289 ? 86.804 83.692 89.630 1.00 39.20 345 ARG A O 1
ATOM 2285 N N . ILE A 1 290 ? 87.491 85.784 89.160 1.00 40.83 346 ILE A N 1
ATOM 2286 C CA . ILE A 1 290 ? 86.237 86.136 88.503 1.00 48.26 346 ILE A CA 1
ATOM 2287 C C . ILE A 1 290 ? 86.122 85.443 87.148 1.00 47.64 346 ILE A C 1
ATOM 2288 O O . ILE A 1 290 ? 85.037 84.994 86.757 1.00 57.32 346 ILE A O 1
ATOM 2293 N N . ALA A 1 291 ? 87.237 85.339 86.418 1.00 42.06 347 ALA A N 1
ATOM 2294 C CA . ALA A 1 291 ? 87.211 84.725 85.093 1.00 46.28 347 ALA A CA 1
ATOM 2295 C C . ALA A 1 291 ? 86.735 83.280 85.162 1.00 50.34 347 ALA A C 1
ATOM 2296 O O . ALA A 1 291 ? 85.988 82.821 84.289 1.00 44.26 347 ALA A O 1
ATOM 2298 N N . ARG A 1 292 ? 87.160 82.546 86.192 1.00 37.01 348 ARG A N 1
ATOM 2299 C CA . ARG A 1 292 ? 86.717 81.167 86.348 1.00 42.53 348 ARG A CA 1
ATOM 2300 C C . ARG A 1 292 ? 85.329 81.079 86.936 1.00 48.87 348 ARG A C 1
ATOM 2301 O O . ARG A 1 292 ? 84.583 80.150 86.607 1.00 43.41 348 ARG A O 1
ATOM 2309 N N . TYR A 1 293 ? 84.971 82.033 87.795 1.00 38.47 349 TYR A N 1
ATOM 2310 C CA . TYR A 1 293 ? 83.609 82.099 88.302 1.00 38.12 349 TYR A CA 1
ATOM 2311 C C . TYR A 1 293 ? 82.614 82.205 87.159 1.00 41.25 349 TYR A C 1
ATOM 2312 O O . TYR A 1 293 ? 81.592 81.511 87.148 1.00 45.50 349 TYR A O 1
ATOM 2321 N N . LYS A 1 294 ? 82.910 83.051 86.174 1.00 39.26 350 LYS A N 1
ATOM 2322 C CA . LYS A 1 294 ? 82.012 83.197 85.036 1.00 45.06 350 LYS A CA 1
ATOM 2323 C C . LYS A 1 294 ? 82.041 81.958 84.150 1.00 47.10 350 LYS A C 1
ATOM 2324 O O . LYS A 1 294 ? 81.005 81.554 83.609 1.00 41.85 350 LYS A O 1
ATOM 2330 N N . ALA A 1 295 ? 83.217 81.343 83.989 1.00 43.23 351 ALA A N 1
ATOM 2331 C CA . ALA A 1 295 ? 83.317 80.132 83.179 1.00 40.28 351 ALA A CA 1
ATOM 2332 C C . ALA A 1 295 ? 82.477 79.000 83.760 1.00 45.11 351 ALA A C 1
ATOM 2333 O O . ALA A 1 295 ? 81.852 78.235 83.017 1.00 43.36 351 ALA A O 1
ATOM 2335 N N . PHE A 1 296 ? 82.456 78.874 85.088 1.00 38.26 352 PHE A N 1
ATOM 2336 C CA . PHE A 1 296 ? 81.640 77.847 85.727 1.00 27.04 352 PHE A CA 1
ATOM 2337 C C . PHE A 1 296 ? 80.170 78.246 85.769 1.00 41.44 352 PHE A C 1
ATOM 2338 O O . PHE A 1 296 ? 79.287 77.404 85.565 1.00 32.58 352 PHE A O 1
ATOM 2346 N N . LYS A 1 297 ? 79.895 79.525 86.030 1.00 41.27 353 LYS A N 1
ATOM 2347 C CA . LYS A 1 297 ? 78.518 80.004 86.071 1.00 40.59 353 LYS A CA 1
ATOM 2348 C C . LYS A 1 297 ? 77.851 79.904 84.705 1.00 37.76 353 LYS A C 1
ATOM 2349 O O . LYS A 1 297 ? 76.659 79.587 84.610 1.00 32.91 353 LYS A O 1
ATOM 2355 N N . ASP A 1 298 ? 78.600 80.167 83.635 1.00 34.81 354 ASP A N 1
ATOM 2356 C CA . ASP A 1 298 ? 78.069 80.105 82.282 1.00 33.84 354 ASP A CA 1
ATOM 2357 C C . ASP A 1 298 ? 78.241 78.730 81.637 1.00 42.43 354 ASP A C 1
ATOM 2358 O O . ASP A 1 298 ? 78.205 78.625 80.405 1.00 36.81 354 ASP A O 1
ATOM 2363 N N . PHE A 1 299 ? 78.443 77.685 82.444 1.00 40.49 355 PHE A N 1
ATOM 2364 C CA . PHE A 1 299 ? 78.350 76.295 81.993 1.00 39.20 355 PHE A CA 1
ATOM 2365 C C . PHE A 1 299 ? 79.408 75.932 80.949 1.00 41.65 355 PHE A C 1
ATOM 2366 O O . PHE A 1 299 ? 79.147 75.133 80.047 1.00 42.74 355 PHE A O 1
ATOM 2374 N N . GLU A 1 300 ? 80.612 76.502 81.036 1.00 44.44 356 GLU A N 1
ATOM 2375 C CA . GLU A 1 300 ? 81.658 76.050 80.124 1.00 44.06 356 GLU A CA 1
ATOM 2376 C C . GLU A 1 300 ? 82.356 74.801 80.644 1.00 51.46 356 GLU A C 1
ATOM 2377 O O . GLU A 1 300 ? 82.908 74.026 79.854 1.00 44.88 356 GLU A O 1
ATOM 2383 N N . LYS A 1 301 ? 82.334 74.584 81.957 1.00 46.80 357 LYS A N 1
ATOM 2384 C CA . LYS A 1 301 ? 82.825 73.355 82.559 1.00 48.58 357 LYS A CA 1
ATOM 2385 C C . LYS A 1 301 ? 81.858 72.957 83.662 1.00 50.72 357 LYS A C 1
ATOM 2386 O O . LYS A 1 301 ? 81.309 73.820 84.352 1.00 48.27 357 LYS A O 1
ATOM 2392 N N . ARG A 1 302 ? 81.647 71.653 83.823 1.00 40.06 358 ARG A N 1
ATOM 2393 C CA . ARG A 1 302 ? 80.616 71.167 84.730 1.00 39.05 358 ARG A CA 1
ATOM 2394 C C . ARG A 1 302 ? 81.122 70.932 86.147 1.00 36.34 358 ARG A C 1
ATOM 2395 O O . ARG A 1 302 ? 80.314 70.626 87.031 1.00 39.09 358 ARG A O 1
ATOM 2403 N N . ILE A 1 303 ? 82.424 71.065 86.390 1.00 32.46 359 ILE A N 1
ATOM 2404 C CA . ILE A 1 303 ? 83.029 70.726 87.673 1.00 39.10 359 ILE A CA 1
ATOM 2405 C C . ILE A 1 303 ? 83.759 71.950 88.208 1.00 45.07 359 ILE A C 1
ATOM 2406 O O . ILE A 1 303 ? 84.498 72.612 87.470 1.00 42.93 359 ILE A O 1
ATOM 2411 N N . CYS A 1 304 ? 83.548 72.249 89.490 1.00 44.70 360 CYS A N 1
ATOM 2412 C CA . CYS A 1 304 ? 84.243 73.332 90.175 1.00 41.50 360 CYS A CA 1
ATOM 2413 C C . CYS A 1 304 ? 84.730 72.845 91.530 1.00 38.21 360 CYS A C 1
ATOM 2414 O O . CYS A 1 304 ? 83.943 72.318 92.324 1.00 42.49 360 CYS A O 1
ATOM 2417 N N . VAL A 1 305 ? 86.020 73.025 91.791 1.00 39.58 361 VAL A N 1
ATOM 2418 C CA . VAL A 1 305 ? 86.632 72.704 93.075 1.00 49.51 361 VAL A CA 1
ATOM 2419 C C . VAL A 1 305 ? 86.955 74.016 93.770 1.00 44.50 361 VAL A C 1
ATOM 2420 O O . VAL A 1 305 ? 87.603 74.889 93.185 1.00 48.54 361 VAL A O 1
ATOM 2424 N N . SER A 1 306 ? 86.501 74.166 95.010 1.00 32.63 362 SER A N 1
ATOM 2425 C CA . SER A 1 306 ? 86.720 75.427 95.698 1.00 42.59 362 SER A CA 1
ATOM 2426 C C . SER A 1 306 ? 86.768 75.200 97.198 1.00 41.92 362 SER A C 1
ATOM 2427 O O . SER A 1 306 ? 86.369 74.148 97.705 1.00 34.39 362 SER A O 1
ATOM 2430 N N . THR A 1 307 ? 87.277 76.209 97.899 1.00 45.19 363 THR A N 1
ATOM 2431 C CA . THR A 1 307 ? 87.260 76.225 99.354 1.00 37.87 363 THR A CA 1
ATOM 2432 C C . THR A 1 307 ? 85.916 76.765 99.815 1.00 41.04 363 THR A C 1
ATOM 2433 O O . THR A 1 307 ? 84.956 76.795 99.038 1.00 38.75 363 THR A O 1
ATOM 2437 N N . ASP A 1 308 ? 85.832 77.200 101.059 1.00 42.40 364 ASP A N 1
ATOM 2438 C CA . ASP A 1 308 ? 84.569 77.765 101.523 1.00 47.37 364 ASP A CA 1
ATOM 2439 C C . ASP A 1 308 ? 84.275 79.149 100.923 1.00 48.67 364 ASP A C 1
ATOM 2440 O O . ASP A 1 308 ? 83.298 79.787 101.341 1.00 46.03 364 ASP A O 1
ATOM 2445 N N . VAL A 1 309 ? 85.092 79.609 99.969 1.00 42.54 365 VAL A N 1
ATOM 2446 C CA . VAL A 1 309 ? 84.814 80.860 99.268 1.00 46.14 365 VAL A CA 1
ATOM 2447 C C . VAL A 1 309 ? 83.482 80.782 98.532 1.00 42.52 365 VAL A C 1
ATOM 2448 O O . VAL A 1 309 ? 82.822 81.806 98.316 1.00 36.78 365 VAL A O 1
ATOM 2452 N N . PHE A 1 310 ? 83.063 79.578 98.141 1.00 40.10 366 PHE A N 1
ATOM 2453 C CA . PHE A 1 310 ? 81.758 79.348 97.535 1.00 40.99 366 PHE A CA 1
ATOM 2454 C C . PHE A 1 310 ? 80.815 78.612 98.475 1.00 37.79 366 PHE A C 1
ATOM 2455 O O . PHE A 1 310 ? 79.775 78.114 98.031 1.00 45.38 366 PHE A O 1
ATOM 2463 N N . GLY A 1 311 ? 81.155 78.529 99.763 1.00 31.78 367 GLY A N 1
ATOM 2464 C CA . GLY A 1 311 ? 80.334 77.771 100.691 1.00 33.71 367 GLY A CA 1
ATOM 2465 C C . GLY A 1 311 ? 78.983 78.400 100.961 1.00 35.71 367 GLY A C 1
ATOM 2466 O O . GLY A 1 311 ? 78.014 77.691 101.245 1.00 39.28 367 GLY A O 1
ATOM 2467 N N . ARG A 1 312 ? 78.895 79.724 100.884 1.00 41.92 368 ARG A N 1
ATOM 2468 C CA . ARG A 1 312 ? 77.667 80.442 101.188 1.00 40.69 368 ARG A CA 1
ATOM 2469 C C . ARG A 1 312 ? 77.221 81.279 99.997 1.00 32.25 368 ARG A C 1
ATOM 2470 O O . ARG A 1 312 ? 78.041 81.766 99.214 1.00 40.29 368 ARG A O 1
ATOM 2478 N N . GLY A 1 313 ? 75.904 81.433 99.868 1.00 29.42 369 GLY A N 1
ATOM 2479 C CA . GLY A 1 313 ? 75.328 82.433 98.989 1.00 36.34 369 GLY A CA 1
ATOM 2480 C C . GLY A 1 313 ? 75.336 82.163 97.498 1.00 31.62 369 GLY A C 1
ATOM 2481 O O . GLY A 1 313 ? 74.390 82.545 96.803 1.00 37.54 369 GLY A O 1
ATOM 2482 N N . ILE A 1 314 ? 76.397 81.532 96.989 1.00 32.37 370 ILE A N 1
ATOM 2483 C CA . ILE A 1 314 ? 76.538 81.341 95.549 1.00 37.64 370 ILE A CA 1
ATOM 2484 C C . ILE A 1 314 ? 75.348 80.563 95.008 1.00 36.97 370 ILE A C 1
ATOM 2485 O O . ILE A 1 314 ? 74.964 79.519 95.550 1.00 35.34 370 ILE A O 1
ATOM 2490 N N . ASP A 1 315 ? 74.748 81.080 93.936 1.00 30.58 371 ASP A N 1
ATOM 2491 C CA . ASP A 1 315 ? 73.541 80.510 93.340 1.00 31.98 371 ASP A CA 1
ATOM 2492 C C . ASP A 1 315 ? 73.811 80.199 91.871 1.00 42.05 371 ASP A C 1
ATOM 2493 O O . ASP A 1 315 ? 73.856 81.105 91.032 1.00 37.39 371 ASP A O 1
ATOM 2498 N N . ILE A 1 316 ? 73.984 78.916 91.567 1.00 38.81 372 ILE A N 1
ATOM 2499 C CA . ILE A 1 316 ? 74.121 78.415 90.204 1.00 37.10 372 ILE A CA 1
ATOM 2500 C C . ILE A 1 316 ? 73.099 77.301 90.025 1.00 33.24 372 ILE A C 1
ATOM 2501 O O . ILE A 1 316 ? 73.167 76.279 90.715 1.00 43.01 372 ILE A O 1
ATOM 2506 N N . GLU A 1 317 ? 72.147 77.501 89.110 1.00 43.61 373 GLU A N 1
ATOM 2507 C CA . GLU A 1 317 ? 70.974 76.634 89.050 1.00 48.41 373 GLU A CA 1
ATOM 2508 C C . GLU A 1 317 ? 71.290 75.230 88.552 1.00 39.23 373 GLU A C 1
ATOM 2509 O O . GLU A 1 317 ? 70.530 74.301 88.847 1.00 36.79 373 GLU A O 1
ATOM 2515 N N . ARG A 1 318 ? 72.388 75.045 87.826 1.00 35.94 374 ARG A N 1
ATOM 2516 C CA . ARG A 1 318 ? 72.743 73.725 87.316 1.00 39.19 374 ARG A CA 1
ATOM 2517 C C . ARG A 1 318 ? 73.462 72.851 88.334 1.00 35.61 374 ARG A C 1
ATOM 2518 O O . ARG A 1 318 ? 73.780 71.701 88.016 1.00 38.33 374 ARG A O 1
ATOM 2526 N N . ILE A 1 319 ? 73.721 73.347 89.539 1.00 30.31 375 ILE A N 1
ATOM 2527 C CA . ILE A 1 319 ? 74.391 72.545 90.557 1.00 37.58 375 ILE A CA 1
ATOM 2528 C C . ILE A 1 319 ? 73.345 71.658 91.224 1.00 36.05 375 ILE A C 1
ATOM 2529 O O . ILE A 1 319 ? 72.493 72.142 91.973 1.00 33.21 375 ILE A O 1
ATOM 2534 N N . ASN A 1 320 ? 73.403 70.356 90.946 1.00 29.41 376 ASN A N 1
ATOM 2535 C CA . ASN A 1 320 ? 72.560 69.379 91.621 1.00 28.53 376 ASN A CA 1
ATOM 2536 C C . ASN A 1 320 ? 73.383 68.324 92.348 1.00 35.22 376 ASN A C 1
ATOM 2537 O O . ASN A 1 320 ? 72.826 67.313 92.793 1.00 39.42 376 ASN A O 1
ATOM 2542 N N . LEU A 1 321 ? 74.691 68.534 92.479 1.00 35.50 377 LEU A N 1
ATOM 2543 C CA . LEU A 1 321 ? 75.570 67.607 93.180 1.00 29.50 377 LEU A CA 1
ATOM 2544 C C . LEU A 1 321 ? 76.628 68.408 93.921 1.00 30.78 377 LEU A C 1
ATOM 2545 O O . LEU A 1 321 ? 77.386 69.160 93.302 1.00 37.49 377 LEU A O 1
ATOM 2550 N N . ALA A 1 322 ? 76.675 68.251 95.240 1.00 34.92 378 ALA A N 1
ATOM 2551 C CA . ALA A 1 322 ? 77.694 68.869 96.074 1.00 35.12 378 ALA A CA 1
ATOM 2552 C C . ALA A 1 322 ? 78.437 67.772 96.819 1.00 38.84 378 ALA A C 1
ATOM 2553 O O . ALA A 1 322 ? 77.812 66.928 97.469 1.00 34.81 378 ALA A O 1
ATOM 2555 N N . ILE A 1 323 ? 79.762 67.783 96.727 1.00 33.03 379 ILE A N 1
ATOM 2556 C CA . ILE A 1 323 ? 80.591 66.748 97.331 1.00 46.27 379 ILE A CA 1
ATOM 2557 C C . ILE A 1 323 ? 81.522 67.407 98.336 1.00 43.23 379 ILE A C 1
ATOM 2558 O O . ILE A 1 323 ? 82.323 68.277 97.974 1.00 39.09 379 ILE A O 1
ATOM 2563 N N . ASN A 1 324 ? 81.416 66.986 99.596 1.00 38.17 380 ASN A N 1
ATOM 2564 C CA . ASN A 1 324 ? 82.325 67.428 100.650 1.00 39.90 380 ASN A CA 1
ATOM 2565 C C . ASN A 1 324 ? 83.540 66.518 100.609 1.00 46.91 380 ASN A C 1
ATOM 2566 O O . ASN A 1 324 ? 83.610 65.498 101.300 1.00 46.86 380 ASN A O 1
ATOM 2571 N N . TYR A 1 325 ? 84.505 66.893 99.770 1.00 35.72 381 TYR A N 1
ATOM 2572 C CA . TYR A 1 325 ? 85.763 66.164 99.720 1.00 44.56 381 TYR A CA 1
ATOM 2573 C C . TYR A 1 325 ? 86.477 66.225 101.064 1.00 45.81 381 TYR A C 1
ATOM 2574 O O . TYR A 1 325 ? 87.048 65.229 101.524 1.00 43.16 381 TYR A O 1
ATOM 2583 N N . ASP A 1 326 ? 86.419 67.376 101.721 1.00 42.68 382 ASP A N 1
ATOM 2584 C CA . ASP A 1 326 ? 86.861 67.541 103.096 1.00 40.66 382 ASP A CA 1
ATOM 2585 C C . ASP A 1 326 ? 85.684 68.084 103.887 1.00 44.04 382 ASP A C 1
ATOM 2586 O O . ASP A 1 326 ? 85.049 69.057 103.468 1.00 51.98 382 ASP A O 1
ATOM 2591 N N . LEU A 1 327 ? 85.394 67.458 105.020 1.00 38.94 383 LEU A N 1
ATOM 2592 C CA . LEU A 1 327 ? 84.285 67.915 105.834 1.00 36.88 383 LEU A CA 1
ATOM 2593 C C . LEU A 1 327 ? 84.672 69.169 106.615 1.00 46.22 383 LEU A C 1
ATOM 2594 O O . LEU A 1 327 ? 85.851 69.481 106.803 1.00 50.04 383 LEU A O 1
ATOM 2599 N N . THR A 1 328 ? 83.651 69.894 107.061 1.00 44.80 384 THR A N 1
ATOM 2600 C CA . THR A 1 328 ? 83.832 71.134 107.797 1.00 50.81 384 THR A CA 1
ATOM 2601 C C . THR A 1 328 ? 84.118 70.854 109.272 1.00 57.47 384 THR A C 1
ATOM 2602 O O . THR A 1 328 ? 84.054 69.716 109.744 1.00 52.62 384 THR A O 1
ATOM 2606 N N . ASN A 1 329 ? 84.442 71.924 110.004 1.00 53.90 385 ASN A N 1
ATOM 2607 C CA . ASN A 1 329 ? 84.656 71.817 111.443 1.00 57.11 385 ASN A CA 1
ATOM 2608 C C . ASN A 1 329 ? 83.357 71.885 112.238 1.00 61.33 385 ASN A C 1
ATOM 2609 O O . ASN A 1 329 ? 83.280 71.316 113.332 1.00 67.03 385 ASN A O 1
ATOM 2614 N N . GLU A 1 330 ? 82.344 72.588 111.731 1.00 60.72 386 GLU A N 1
ATOM 2615 C CA . GLU A 1 330 ? 81.087 72.752 112.449 1.00 61.34 386 GLU A CA 1
ATOM 2616 C C . GLU A 1 330 ? 79.925 72.617 111.470 1.00 55.47 386 GLU A C 1
ATOM 2617 O O . GLU A 1 330 ? 80.068 72.847 110.267 1.00 51.55 386 GLU A O 1
ATOM 2623 N N . ALA A 1 331 ? 78.764 72.238 112.016 1.00 55.60 387 ALA A N 1
ATOM 2624 C CA . ALA A 1 331 ? 77.608 71.876 111.202 1.00 59.53 387 ALA A CA 1
ATOM 2625 C C . ALA A 1 331 ? 77.073 73.038 110.370 1.00 56.67 387 ALA A C 1
ATOM 2626 O O . ALA A 1 331 ? 76.545 72.812 109.275 1.00 54.18 387 ALA A O 1
ATOM 2628 N N . ASP A 1 332 ? 77.177 74.276 110.865 1.00 58.38 388 ASP A N 1
ATOM 2629 C CA . ASP A 1 332 ? 76.584 75.406 110.148 1.00 56.89 388 ASP A CA 1
ATOM 2630 C C . ASP A 1 332 ? 77.157 75.538 108.742 1.00 48.58 388 ASP A C 1
ATOM 2631 O O . ASP A 1 332 ? 76.411 75.719 107.773 1.00 49.52 388 ASP A O 1
ATOM 2636 N N . GLN A 1 333 ? 78.482 75.457 108.608 1.00 43.01 389 GLN A N 1
ATOM 2637 C CA . GLN A 1 333 ? 79.085 75.585 107.286 1.00 45.60 389 GLN A CA 1
ATOM 2638 C C . GLN A 1 333 ? 78.691 74.428 106.376 1.00 48.59 389 GLN A C 1
ATOM 2639 O O . GLN A 1 333 ? 78.599 74.605 105.155 1.00 41.93 389 GLN A O 1
ATOM 2645 N N . TYR A 1 334 ? 78.449 73.244 106.947 1.00 46.17 390 TYR A N 1
ATOM 2646 C CA . TYR A 1 334 ? 77.991 72.111 106.148 1.00 46.97 390 TYR A CA 1
ATOM 2647 C C . TYR A 1 334 ? 76.640 72.394 105.503 1.00 47.31 390 TYR A C 1
ATOM 2648 O O . TYR A 1 334 ? 76.418 72.048 104.336 1.00 41.61 390 TYR A O 1
ATOM 2657 N N . LEU A 1 335 ? 75.719 73.007 106.250 1.00 38.77 391 LEU A N 1
ATOM 2658 C CA . LEU A 1 335 ? 74.386 73.252 105.711 1.00 45.01 391 LEU A CA 1
ATOM 2659 C C . LEU A 1 335 ? 74.432 74.260 104.570 1.00 39.88 391 LEU A C 1
ATOM 2660 O O . LEU A 1 335 ? 73.696 74.126 103.586 1.00 41.02 391 LEU A O 1
ATOM 2665 N N . HIS A 1 336 ? 75.292 75.274 104.683 1.00 41.73 392 HIS A N 1
ATOM 2666 C CA . HIS A 1 336 ? 75.462 76.220 103.586 1.00 43.16 392 HIS A CA 1
ATOM 2667 C C . HIS A 1 336 ? 76.139 75.564 102.390 1.00 42.74 392 HIS A C 1
ATOM 2668 O O . HIS A 1 336 ? 75.799 75.860 101.239 1.00 43.52 392 HIS A O 1
ATOM 2675 N N . ARG A 1 337 ? 77.105 74.677 102.644 1.00 44.63 393 ARG A N 1
ATOM 2676 C CA . ARG A 1 337 ? 77.799 73.992 101.558 1.00 45.46 393 ARG A CA 1
ATOM 2677 C C . ARG A 1 337 ? 76.825 73.183 100.712 1.00 41.53 393 ARG A C 1
ATOM 2678 O O . ARG A 1 337 ? 76.719 73.383 99.496 1.00 42.88 393 ARG A O 1
ATOM 2686 N N . VAL A 1 338 ? 76.098 72.258 101.344 1.00 38.06 394 VAL A N 1
ATOM 2687 C CA . VAL A 1 338 ? 75.139 71.439 100.615 1.00 37.51 394 VAL A CA 1
ATOM 2688 C C . VAL A 1 338 ? 74.008 72.278 100.038 1.00 38.33 394 VAL A C 1
ATOM 2689 O O . VAL A 1 338 ? 73.340 71.848 99.092 1.00 41.47 394 VAL A O 1
ATOM 2693 N N . GLY A 1 339 ? 73.786 73.478 100.575 1.00 45.36 395 GLY A N 1
ATOM 2694 C CA . GLY A 1 339 ? 72.778 74.375 100.038 1.00 32.38 395 GLY A CA 1
ATOM 2695 C C . GLY A 1 339 ? 73.061 74.890 98.642 1.00 33.01 395 GLY A C 1
ATOM 2696 O O . GLY A 1 339 ? 72.145 75.423 98.007 1.00 35.92 395 GLY A O 1
ATOM 2697 N N . ARG A 1 340 ? 74.295 74.747 98.148 1.00 37.13 396 ARG A N 1
ATOM 2698 C CA . ARG A 1 340 ? 74.594 75.184 96.789 1.00 31.73 396 ARG A CA 1
ATOM 2699 C C . ARG A 1 340 ? 73.905 74.321 95.741 1.00 35.09 396 ARG A C 1
ATOM 2700 O O . ARG A 1 340 ? 73.800 74.738 94.582 1.00 37.09 396 ARG A O 1
ATOM 2708 N N . ALA A 1 341 ? 73.432 73.139 96.118 1.00 35.54 397 ALA A N 1
ATOM 2709 C CA . ALA A 1 341 ? 72.764 72.230 95.203 1.00 40.79 397 ALA A CA 1
ATOM 2710 C C . ALA A 1 341 ? 71.270 72.217 95.494 1.00 32.57 397 ALA A C 1
ATOM 2711 O O . ALA A 1 341 ? 70.841 72.406 96.636 1.00 39.89 397 ALA A O 1
ATOM 2713 N N . GLY A 1 342 ? 70.481 71.979 94.451 1.00 37.54 398 GLY A N 1
ATOM 2714 C CA . GLY A 1 342 ? 69.040 71.983 94.595 1.00 38.52 398 GLY A CA 1
ATOM 2715 C C . GLY A 1 342 ? 68.483 73.350 94.933 1.00 35.81 398 GLY A C 1
ATOM 2716 O O . GLY A 1 342 ? 67.721 73.497 95.892 1.00 49.39 398 GLY A O 1
ATOM 2717 N N . ARG A 1 343 ? 68.859 74.359 94.149 1.00 34.21 399 ARG A N 1
ATOM 2718 C CA . ARG A 1 343 ? 68.437 75.727 94.421 1.00 38.46 399 ARG A CA 1
ATOM 2719 C C . ARG A 1 343 ? 66.936 75.871 94.199 1.00 45.49 399 ARG A C 1
ATOM 2720 O O . ARG A 1 343 ? 66.369 75.271 93.283 1.00 49.24 399 ARG A O 1
ATOM 2728 N N . PHE A 1 344 ? 66.298 76.676 95.049 1.00 45.68 400 PHE A N 1
ATOM 2729 C CA . PHE A 1 344 ? 64.854 76.922 94.996 1.00 40.12 400 PHE A CA 1
ATOM 2730 C C . PHE A 1 344 ? 64.053 75.622 95.080 1.00 35.82 400 PHE A C 1
ATOM 2731 O O . PHE A 1 344 ? 63.162 75.359 94.270 1.00 33.23 400 PHE A O 1
ATOM 2739 N N . GLY A 1 345 ? 64.386 74.800 96.073 1.00 42.29 401 GLY A N 1
ATOM 2740 C CA . GLY A 1 345 ? 63.601 73.614 96.359 1.00 39.87 401 GLY A CA 1
ATOM 2741 C C . GLY A 1 345 ? 63.589 72.565 95.271 1.00 38.84 401 GLY A C 1
ATOM 2742 O O . GLY A 1 345 ? 62.657 71.759 95.214 1.00 36.47 401 GLY A O 1
ATOM 2743 N N . THR A 1 346 ? 64.596 72.548 94.402 1.00 38.45 402 THR A N 1
ATOM 2744 C CA . THR A 1 346 ? 64.705 71.521 93.377 1.00 37.42 402 THR A CA 1
ATOM 2745 C C . THR A 1 346 ? 65.490 70.320 93.905 1.00 32.92 402 THR A C 1
ATOM 2746 O O . THR A 1 346 ? 65.947 70.294 95.050 1.00 36.28 402 THR A O 1
ATOM 2750 N N . LYS A 1 347 ? 65.648 69.309 93.053 1.00 39.66 403 LYS A N 1
ATOM 2751 C CA . LYS A 1 347 ? 66.260 68.052 93.463 1.00 47.59 403 LYS A CA 1
ATOM 2752 C C . LYS A 1 347 ? 67.773 68.199 93.511 1.00 42.80 403 LYS A C 1
ATOM 2753 O O . LYS A 1 347 ? 68.367 68.903 92.690 1.00 46.25 403 LYS A O 1
ATOM 2759 N N . GLY A 1 348 ? 68.398 67.524 94.474 1.00 31.90 404 GLY A N 1
ATOM 2760 C CA . GLY A 1 348 ? 69.843 67.589 94.597 1.00 39.43 404 GLY A CA 1
ATOM 2761 C C . GLY A 1 348 ? 70.381 66.405 95.367 1.00 41.82 404 GLY A C 1
ATOM 2762 O O . GLY A 1 348 ? 69.635 65.641 95.984 1.00 46.06 404 GLY A O 1
ATOM 2763 N N . LEU A 1 349 ? 71.705 66.271 95.337 1.00 36.46 405 LEU A N 1
ATOM 2764 C CA . LEU A 1 349 ? 72.384 65.158 95.987 1.00 42.43 405 LEU A CA 1
ATOM 2765 C C . LEU A 1 349 ? 73.678 65.648 96.618 1.00 43.33 405 LEU A C 1
ATOM 2766 O O . LEU A 1 349 ? 74.474 66.328 95.962 1.00 35.81 405 LEU A O 1
ATOM 2771 N N . ALA A 1 350 ? 73.885 65.298 97.885 1.00 44.56 406 ALA A N 1
ATOM 2772 C CA . ALA A 1 350 ? 75.063 65.702 98.642 1.00 40.32 406 ALA A CA 1
ATOM 2773 C C . ALA A 1 350 ? 75.773 64.466 99.176 1.00 45.75 406 ALA A C 1
ATOM 2774 O O . ALA A 1 350 ? 75.131 63.570 99.735 1.00 42.00 406 ALA A O 1
ATOM 2776 N N . ILE A 1 351 ? 77.093 64.422 99.003 1.00 44.90 407 ILE A N 1
ATOM 2777 C CA . ILE A 1 351 ? 77.922 63.309 99.452 1.00 48.47 407 ILE A CA 1
ATOM 2778 C C . ILE A 1 351 ? 79.148 63.878 100.151 1.00 43.71 407 ILE A C 1
ATOM 2779 O O . ILE A 1 351 ? 79.847 64.729 99.590 1.00 39.15 407 ILE A O 1
ATOM 2784 N N . SER A 1 352 ? 79.415 63.407 101.365 1.00 41.18 408 SER A N 1
ATOM 2785 C CA . SER A 1 352 ? 80.538 63.885 102.158 1.00 50.69 408 SER A CA 1
ATOM 2786 C C . SER A 1 352 ? 81.519 62.750 102.415 1.00 51.80 408 SER A C 1
ATOM 2787 O O . SER A 1 352 ? 81.114 61.605 102.638 1.00 47.89 408 SER A O 1
ATOM 2790 N N . PHE A 1 353 ? 82.808 63.076 102.390 1.00 50.49 409 PHE A N 1
ATOM 2791 C CA . PHE A 1 353 ? 83.857 62.112 102.692 1.00 54.90 409 PHE A CA 1
ATOM 2792 C C . PHE A 1 353 ? 84.210 62.170 104.172 1.00 56.23 409 PHE A C 1
ATOM 2793 O O . PHE A 1 353 ? 84.533 63.239 104.700 1.00 55.82 409 PHE A O 1
ATOM 2801 N N . VAL A 1 354 ? 84.150 61.020 104.831 1.00 55.61 410 VAL A N 1
ATOM 2802 C CA . VAL A 1 354 ? 84.517 60.882 106.234 1.00 65.68 410 VAL A CA 1
ATOM 2803 C C . VAL A 1 354 ? 85.816 60.088 106.259 1.00 67.19 410 VAL A C 1
ATOM 2804 O O . VAL A 1 354 ? 85.817 58.869 106.056 1.00 68.17 410 VAL A O 1
ATOM 2808 N N . SER A 1 355 ? 86.930 60.774 106.518 1.00 57.31 411 SER A N 1
ATOM 2809 C CA . SER A 1 355 ? 88.248 60.157 106.432 1.00 62.79 411 SER A CA 1
ATOM 2810 C C . SER A 1 355 ? 89.047 60.253 107.721 1.00 67.87 411 SER A C 1
ATOM 2811 O O . SER A 1 355 ? 90.213 59.844 107.741 1.00 72.54 411 SER A O 1
ATOM 2814 N N . SER A 1 356 ? 88.459 60.768 108.797 1.00 72.42 412 SER A N 1
ATOM 2815 C CA . SER A 1 356 ? 89.183 60.899 110.057 1.00 67.17 412 SER A CA 1
ATOM 2816 C C . SER A 1 356 ? 88.195 60.952 111.211 1.00 70.87 412 SER A C 1
ATOM 2817 O O . SER A 1 356 ? 86.980 60.921 111.021 1.00 80.53 412 SER A O 1
ATOM 2820 N N . LYS A 1 357 ? 88.739 61.090 112.416 1.00 80.82 413 LYS A N 1
ATOM 2821 C CA . LYS A 1 357 ? 87.876 61.128 113.593 1.00 84.89 413 LYS A CA 1
ATOM 2822 C C . LYS A 1 357 ? 86.893 62.309 113.581 1.00 83.65 413 LYS A C 1
ATOM 2823 O O . LYS A 1 357 ? 85.687 62.074 113.744 1.00 79.95 413 LYS A O 1
ATOM 2829 N N . GLU A 1 358 ? 87.329 63.579 113.391 1.00 86.82 414 GLU A N 1
ATOM 2830 C CA . GLU A 1 358 ? 86.280 64.620 113.424 1.00 85.99 414 GLU A CA 1
ATOM 2831 C C . GLU A 1 358 ? 85.290 64.575 112.304 1.00 80.42 414 GLU A C 1
ATOM 2832 O O . GLU A 1 358 ? 84.309 65.325 112.344 1.00 83.36 414 GLU A O 1
ATOM 2838 N N . ASP A 1 359 ? 85.634 63.963 111.198 1.00 77.60 415 ASP A N 1
ATOM 2839 C CA . ASP A 1 359 ? 84.578 63.883 110.233 1.00 77.69 415 ASP A CA 1
ATOM 2840 C C . ASP A 1 359 ? 83.427 63.116 110.859 1.00 76.22 415 ASP A C 1
ATOM 2841 O O . ASP A 1 359 ? 82.266 63.431 110.591 1.00 72.54 415 ASP A O 1
ATOM 2846 N N . GLU A 1 360 ? 83.735 62.166 111.757 1.00 74.81 416 GLU A N 1
ATOM 2847 C CA . GLU A 1 360 ? 82.688 61.362 112.384 1.00 72.93 416 GLU A CA 1
ATOM 2848 C C . GLU A 1 360 ? 81.940 62.094 113.502 1.00 73.39 416 GLU A C 1
ATOM 2849 O O . GLU A 1 360 ? 80.718 61.955 113.606 1.00 77.46 416 GLU A O 1
ATOM 2855 N N . GLU A 1 361 ? 82.620 62.879 114.337 1.00 77.42 417 GLU A N 1
ATOM 2856 C CA . GLU A 1 361 ? 81.865 63.670 115.301 1.00 81.36 417 GLU A CA 1
ATOM 2857 C C . GLU A 1 361 ? 81.132 64.852 114.646 1.00 77.55 417 GLU A C 1
ATOM 2858 O O . GLU A 1 361 ? 80.055 65.236 115.117 1.00 81.89 417 GLU A O 1
ATOM 2864 N N . VAL A 1 362 ? 81.695 65.486 113.611 1.00 79.83 418 VAL A N 1
ATOM 2865 C CA . VAL A 1 362 ? 80.946 66.579 112.990 1.00 73.23 418 VAL A CA 1
ATOM 2866 C C . VAL A 1 362 ? 79.757 66.031 112.216 1.00 78.78 418 VAL A C 1
ATOM 2867 O O . VAL A 1 362 ? 78.658 66.596 112.265 1.00 82.85 418 VAL A O 1
ATOM 2871 N N . LEU A 1 363 ? 79.934 64.897 111.538 1.00 72.54 419 LEU A N 1
ATOM 2872 C CA . LEU A 1 363 ? 78.782 64.225 110.944 1.00 68.50 419 LEU A CA 1
ATOM 2873 C C . LEU A 1 363 ? 77.809 63.773 112.020 1.00 69.27 419 LEU A C 1
ATOM 2874 O O . LEU A 1 363 ? 76.588 63.812 111.822 1.00 72.17 419 LEU A O 1
ATOM 2879 N N . ALA A 1 364 ? 78.336 63.353 113.173 1.00 74.23 420 ALA A N 1
ATOM 2880 C CA . ALA A 1 364 ? 77.477 63.040 114.311 1.00 69.76 420 ALA A CA 1
ATOM 2881 C C . ALA A 1 364 ? 76.715 64.263 114.799 1.00 72.50 420 ALA A C 1
ATOM 2882 O O . ALA A 1 364 ? 75.550 64.148 115.179 1.00 75.27 420 ALA A O 1
ATOM 2884 N N . LYS A 1 365 ? 77.348 65.439 114.809 1.00 78.88 421 LYS A N 1
ATOM 2885 C CA . LYS A 1 365 ? 76.661 66.612 115.352 1.00 73.04 421 LYS A CA 1
ATOM 2886 C C . LYS A 1 365 ? 75.718 67.246 114.333 1.00 78.84 421 LYS A C 1
ATOM 2887 O O . LYS A 1 365 ? 74.831 68.016 114.715 1.00 84.55 421 LYS A O 1
ATOM 2893 N N . ILE A 1 366 ? 75.838 66.925 113.047 1.00 77.03 422 ILE A N 1
ATOM 2894 C CA . ILE A 1 366 ? 74.912 67.481 112.055 1.00 65.85 422 ILE A CA 1
ATOM 2895 C C . ILE A 1 366 ? 73.532 66.869 112.190 1.00 69.90 422 ILE A C 1
ATOM 2896 O O . ILE A 1 366 ? 72.512 67.562 112.059 1.00 78.38 422 ILE A O 1
ATOM 2901 N N . GLN A 1 367 ? 73.466 65.569 112.434 1.00 66.32 423 GLN A N 1
ATOM 2902 C CA . GLN A 1 367 ? 72.167 64.932 112.412 1.00 79.68 423 GLN A CA 1
ATOM 2903 C C . GLN A 1 367 ? 71.299 65.338 113.600 1.00 86.14 423 GLN A C 1
ATOM 2904 O O . GLN A 1 367 ? 70.076 65.425 113.440 1.00 92.37 423 GLN A O 1
ATOM 2910 N N . GLU A 1 368 ? 71.838 65.536 114.818 1.00 81.05 424 GLU A N 1
ATOM 2911 C CA . GLU A 1 368 ? 70.859 65.995 115.810 1.00 92.12 424 GLU A CA 1
ATOM 2912 C C . GLU A 1 368 ? 70.354 67.396 115.454 1.00 90.29 424 GLU A C 1
ATOM 2913 O O . GLU A 1 368 ? 69.155 67.656 115.588 1.00 92.53 424 GLU A O 1
ATOM 2919 N N . ARG A 1 369 ? 71.222 68.287 114.936 1.00 88.88 425 ARG A N 1
ATOM 2920 C CA . ARG A 1 369 ? 70.826 69.684 114.727 1.00 83.97 425 ARG A CA 1
ATOM 2921 C C . ARG A 1 369 ? 69.675 69.826 113.711 1.00 87.88 425 ARG A C 1
ATOM 2922 O O . ARG A 1 369 ? 68.733 70.607 113.928 1.00 94.80 425 ARG A O 1
ATOM 2930 N N . PHE A 1 370 ? 69.712 69.062 112.616 1.00 74.77 426 PHE A N 1
ATOM 2931 C CA . PHE A 1 370 ? 68.753 69.235 111.536 1.00 74.50 426 PHE A CA 1
ATOM 2932 C C . PHE A 1 370 ? 67.753 68.070 111.367 1.00 90.78 426 PHE A C 1
ATOM 2933 O O . PHE A 1 370 ? 67.040 68.045 110.353 1.00 96.86 426 PHE A O 1
ATOM 2941 N N . ASP A 1 371 ? 67.638 67.118 112.313 1.00 86.67 427 ASP A N 1
ATOM 2942 C CA . ASP A 1 371 ? 67.014 65.871 111.830 1.00 84.67 427 ASP A CA 1
ATOM 2943 C C . ASP A 1 371 ? 67.242 65.377 110.442 1.00 100.77 427 ASP A C 1
ATOM 2944 O O . ASP A 1 371 ? 66.283 65.324 109.657 1.00 112.74 427 ASP A O 1
ATOM 2949 N N . VAL A 1 372 ? 68.410 64.988 110.110 1.00 87.80 428 VAL A N 1
ATOM 2950 C CA . VAL A 1 372 ? 68.548 64.306 108.854 1.00 90.97 428 VAL A CA 1
ATOM 2951 C C . VAL A 1 372 ? 69.343 63.063 109.138 1.00 83.48 428 VAL A C 1
ATOM 2952 O O . VAL A 1 372 ? 70.303 63.109 109.911 1.00 79.89 428 VAL A O 1
ATOM 2956 N N . LYS A 1 373 ? 68.944 61.963 108.546 1.00 80.30 429 LYS A N 1
ATOM 2957 C CA . LYS A 1 373 ? 69.721 60.747 108.667 1.00 76.59 429 LYS A CA 1
ATOM 2958 C C . LYS A 1 373 ? 70.552 60.752 107.403 1.00 79.42 429 LYS A C 1
ATOM 2959 O O . LYS A 1 373 ? 70.055 60.447 106.317 1.00 90.97 429 LYS A O 1
ATOM 2965 N N . ILE A 1 374 ? 71.823 61.119 107.541 1.00 65.90 430 ILE A N 1
ATOM 2966 C CA . ILE A 1 374 ? 72.715 61.119 106.393 1.00 66.79 430 ILE A CA 1
ATOM 2967 C C . ILE A 1 374 ? 73.155 59.667 106.271 1.00 60.59 430 ILE A C 1
ATOM 2968 O O . ILE A 1 374 ? 74.057 59.214 106.975 1.00 61.13 430 ILE A O 1
ATOM 2973 N N . ALA A 1 375 ? 72.486 58.925 105.398 1.00 54.59 431 ALA A N 1
ATOM 2974 C CA . ALA A 1 375 ? 72.766 57.508 105.281 1.00 60.21 431 ALA A CA 1
ATOM 2975 C C . ALA A 1 375 ? 74.153 57.286 104.698 1.00 63.31 431 ALA A C 1
ATOM 2976 O O . ALA A 1 375 ? 74.733 58.155 104.042 1.00 61.93 431 ALA A O 1
ATOM 2978 N N . GLU A 1 376 ? 74.697 56.108 104.971 1.00 49.39 432 GLU A N 1
ATOM 2979 C CA . GLU A 1 376 ? 75.943 55.723 104.335 1.00 56.63 432 GLU A CA 1
ATOM 2980 C C . GLU A 1 376 ? 75.653 55.363 102.886 1.00 52.27 432 GLU A C 1
ATOM 2981 O O . GLU A 1 376 ? 74.680 54.658 102.597 1.00 45.55 432 GLU A O 1
ATOM 2987 N N . PHE A 1 377 ? 76.467 55.881 101.979 1.00 53.01 433 PHE A N 1
ATOM 2988 C CA . PHE A 1 377 ? 76.251 55.663 100.557 1.00 57.26 433 PHE A CA 1
ATOM 2989 C C . PHE A 1 377 ? 76.230 54.167 100.267 1.00 59.23 433 PHE A C 1
ATOM 2990 O O . PHE A 1 377 ? 77.222 53.477 100.547 1.00 59.34 433 PHE A O 1
ATOM 2998 N N . PRO A 1 378 ? 75.132 53.623 99.739 1.00 59.45 434 PRO A N 1
ATOM 2999 C CA . PRO A 1 378 ? 75.055 52.170 99.538 1.00 58.48 434 PRO A CA 1
ATOM 3000 C C . PRO A 1 378 ? 76.109 51.705 98.547 1.00 58.44 434 PRO A C 1
ATOM 3001 O O . PRO A 1 378 ? 76.410 52.388 97.565 1.00 57.52 434 PRO A O 1
ATOM 3005 N N . GLU A 1 379 ? 76.689 50.536 98.826 1.00 55.91 435 GLU A N 1
ATOM 3006 C CA . GLU A 1 379 ? 77.751 50.040 97.959 1.00 55.30 435 GLU A CA 1
ATOM 3007 C C . GLU A 1 379 ? 77.240 49.716 96.563 1.00 53.40 435 GLU A C 1
ATOM 3008 O O . GLU A 1 379 ? 78.000 49.801 95.592 1.00 58.98 435 GLU A O 1
ATOM 3014 N N . GLU A 1 380 ? 75.962 49.365 96.435 1.00 59.03 436 GLU A N 1
ATOM 3015 C CA . GLU A 1 380 ? 75.379 49.098 95.128 1.00 60.30 436 GLU A CA 1
ATOM 3016 C C . GLU A 1 380 ? 75.044 50.367 94.353 1.00 64.78 436 GLU A C 1
ATOM 3017 O O . GLU A 1 380 ? 74.536 50.268 93.231 1.00 60.18 436 GLU A O 1
ATOM 3023 N N . GLY A 1 381 ? 75.309 51.548 94.910 1.00 60.19 437 GLY A N 1
ATOM 3024 C CA . GLY A 1 381 ? 74.949 52.780 94.243 1.00 69.75 437 GLY A CA 1
ATOM 3025 C C . GLY A 1 381 ? 73.492 53.139 94.461 1.00 56.62 437 GLY A C 1
ATOM 3026 O O . GLY A 1 381 ? 72.716 52.411 95.084 1.00 53.63 437 GLY A O 1
ATOM 3027 N N . ILE A 1 382 ? 73.125 54.317 93.961 1.00 59.02 438 ILE A N 1
ATOM 3028 C CA . ILE A 1 382 ? 71.778 54.846 94.124 1.00 55.36 438 ILE A CA 1
ATOM 3029 C C . ILE A 1 382 ? 71.117 55.004 92.759 1.00 58.34 438 ILE A C 1
ATOM 3030 O O . ILE A 1 382 ? 71.774 55.159 91.727 1.00 59.24 438 ILE A O 1
ATOM 3035 N N . ASP A 1 383 ? 69.788 54.948 92.778 1.00 70.12 439 ASP A N 1
ATOM 3036 C CA . ASP A 1 383 ? 68.974 55.122 91.582 1.00 78.43 439 ASP A CA 1
ATOM 3037 C C . ASP A 1 383 ? 69.095 56.550 91.050 1.00 79.50 439 ASP A C 1
ATOM 3038 O O . ASP A 1 383 ? 69.067 57.506 91.830 1.00 78.93 439 ASP A O 1
ATOM 3043 N N . PRO A 1 384 ? 69.265 56.730 89.735 1.00 73.37 440 PRO A N 1
ATOM 3044 C CA . PRO A 1 384 ? 69.289 58.104 89.205 1.00 73.04 440 PRO A CA 1
ATOM 3045 C C . PRO A 1 384 ? 67.977 58.850 89.417 1.00 79.22 440 PRO A C 1
ATOM 3046 O O . PRO A 1 384 ? 67.992 60.082 89.534 1.00 73.26 440 PRO A O 1
ATOM 3050 N N . SER A 1 385 ? 66.845 58.137 89.496 1.00 84.33 441 SER A N 1
ATOM 3051 C CA . SER A 1 385 ? 65.543 58.789 89.633 1.00 87.94 441 SER A CA 1
ATOM 3052 C C . SER A 1 385 ? 65.385 59.457 90.993 1.00 79.71 441 SER A C 1
ATOM 3053 O O . SER A 1 385 ? 64.712 60.489 91.108 1.00 88.27 441 SER A O 1
ATOM 3056 N N . THR A 1 386 ? 66.013 58.898 92.020 1.00 70.83 442 THR A N 1
ATOM 3057 C CA . THR A 1 386 ? 65.967 59.428 93.377 1.00 70.57 442 THR A CA 1
ATOM 3058 C C . THR A 1 386 ? 66.687 60.752 93.546 1.00 77.54 442 THR A C 1
ATOM 3059 O O . THR A 1 386 ? 66.572 61.353 94.619 1.00 78.94 442 THR A O 1
ATOM 3063 N N . TYR A 1 387 ? 67.370 61.273 92.519 1.00 74.53 443 TYR A N 1
ATOM 3064 C CA . TYR A 1 387 ? 67.899 62.630 92.619 1.00 73.30 443 TYR A CA 1
ATOM 3065 C C . TYR A 1 387 ? 67.803 63.392 91.299 1.00 75.12 443 TYR A C 1
ATOM 3066 O O . TYR A 1 387 ? 68.546 64.357 91.101 1.00 67.47 443 TYR A O 1
ATOM 3075 N N . LEU A 1 388 ? 66.901 62.996 90.404 1.00 72.12 444 LEU A N 1
ATOM 3076 C CA . LEU A 1 388 ? 66.715 63.709 89.141 1.00 75.68 444 LEU A CA 1
ATOM 3077 C C . LEU A 1 388 ? 65.285 64.220 89.002 1.00 71.79 444 LEU A C 1
ATOM 3078 O O . LEU A 1 388 ? 65.062 65.367 88.614 1.00 76.08 444 LEU A O 1
ATOM 3083 N N . THR B 1 6 ? 38.627 32.319 77.373 1.00 83.31 62 THR B N 1
ATOM 3084 C CA . THR B 1 6 ? 40.066 32.493 77.537 1.00 85.68 62 THR B CA 1
ATOM 3085 C C . THR B 1 6 ? 40.395 33.947 77.861 1.00 96.07 62 THR B C 1
ATOM 3086 O O . THR B 1 6 ? 41.497 34.264 78.310 1.00 88.47 62 THR B O 1
ATOM 3090 N N . GLY B 1 7 ? 39.428 34.827 77.619 1.00 74.45 63 GLY B N 1
ATOM 3091 C CA . GLY B 1 7 ? 39.545 36.209 78.026 1.00 75.83 63 GLY B CA 1
ATOM 3092 C C . GLY B 1 7 ? 40.634 37.009 77.318 1.00 70.08 63 GLY B C 1
ATOM 3093 O O . GLY B 1 7 ? 41.279 36.568 76.367 1.00 72.03 63 GLY B O 1
ATOM 3094 N N . PHE B 1 8 ? 40.839 38.214 77.856 1.00 56.61 64 PHE B N 1
ATOM 3095 C CA . PHE B 1 8 ? 41.726 39.212 77.272 1.00 61.86 64 PHE B CA 1
ATOM 3096 C C . PHE B 1 8 ? 43.211 38.991 77.571 1.00 56.73 64 PHE B C 1
ATOM 3097 O O . PHE B 1 8 ? 44.038 39.643 76.936 1.00 56.77 64 PHE B O 1
ATOM 3105 N N . LYS B 1 9 ? 43.605 38.123 78.514 1.00 53.72 65 LYS B N 1
ATOM 3106 C CA . LYS B 1 9 ? 45.051 37.996 78.742 1.00 55.02 65 LYS B CA 1
ATOM 3107 C C . LYS B 1 9 ? 45.813 37.360 77.553 1.00 57.66 65 LYS B C 1
ATOM 3108 O O . LYS B 1 9 ? 47.037 37.500 77.488 1.00 75.37 65 LYS B O 1
ATOM 3114 N N . ASP B 1 10 ? 45.167 36.699 76.580 1.00 55.26 66 ASP B N 1
ATOM 3115 C CA . ASP B 1 10 ? 45.967 36.398 75.374 1.00 60.74 66 ASP B CA 1
ATOM 3116 C C . ASP B 1 10 ? 46.175 37.605 74.456 1.00 63.09 66 ASP B C 1
ATOM 3117 O O . ASP B 1 10 ? 46.927 37.492 73.484 1.00 65.85 66 ASP B O 1
ATOM 3122 N N . PHE B 1 11 ? 45.517 38.740 74.708 1.00 63.21 67 PHE B N 1
ATOM 3123 C CA . PHE B 1 11 ? 45.786 39.935 73.918 1.00 65.86 67 PHE B CA 1
ATOM 3124 C C . PHE B 1 11 ? 47.081 40.633 74.315 1.00 66.88 67 PHE B C 1
ATOM 3125 O O . PHE B 1 11 ? 47.516 41.536 73.591 1.00 66.14 67 PHE B O 1
ATOM 3133 N N . LEU B 1 12 ? 47.690 40.253 75.445 1.00 60.72 68 LEU B N 1
ATOM 3134 C CA . LEU B 1 12 ? 49.015 40.744 75.833 1.00 67.36 68 LEU B CA 1
ATOM 3135 C C . LEU B 1 12 ? 48.995 42.251 76.104 1.00 72.18 68 LEU B C 1
ATOM 3136 O O . LEU B 1 12 ? 49.780 43.014 75.539 1.00 69.78 68 LEU B O 1
ATOM 3141 N N . LEU B 1 13 ? 48.103 42.675 76.994 1.00 60.73 69 LEU B N 1
ATOM 3142 C CA . LEU B 1 13 ? 47.904 44.094 77.240 1.00 55.82 69 LEU B CA 1
ATOM 3143 C C . LEU B 1 13 ? 48.618 44.546 78.509 1.00 57.99 69 LEU B C 1
ATOM 3144 O O . LEU B 1 13 ? 49.080 43.743 79.324 1.00 55.75 69 LEU B O 1
ATOM 3149 N N . LYS B 1 14 ? 48.713 45.866 78.654 1.00 57.83 70 LYS B N 1
ATOM 3150 C CA . LYS B 1 14 ? 49.318 46.454 79.836 1.00 59.59 70 LYS B CA 1
ATOM 3151 C C . LYS B 1 14 ? 48.547 46.019 81.082 1.00 55.57 70 LYS B C 1
ATOM 3152 O O . LYS B 1 14 ? 47.334 45.794 81.024 1.00 60.19 70 LYS B O 1
ATOM 3158 N N . PRO B 1 15 ? 49.227 45.886 82.223 1.00 56.22 71 PRO B N 1
ATOM 3159 C CA . PRO B 1 15 ? 48.513 45.505 83.453 1.00 45.85 71 PRO B CA 1
ATOM 3160 C C . PRO B 1 15 ? 47.441 46.500 83.854 1.00 52.89 71 PRO B C 1
ATOM 3161 O O . PRO B 1 15 ? 46.428 46.099 84.439 1.00 56.60 71 PRO B O 1
ATOM 3165 N N . GLU B 1 16 ? 47.630 47.787 83.553 1.00 61.32 72 GLU B N 1
ATOM 3166 C CA . GLU B 1 16 ? 46.594 48.776 83.836 1.00 46.22 72 GLU B CA 1
ATOM 3167 C C . GLU B 1 16 ? 45.388 48.577 82.928 1.00 48.64 72 GLU B C 1
ATOM 3168 O O . GLU B 1 16 ? 44.243 48.786 83.348 1.00 47.58 72 GLU B O 1
ATOM 3174 N N . LEU B 1 17 ? 45.628 48.188 81.674 1.00 46.57 73 LEU B N 1
ATOM 3175 C CA . LEU B 1 17 ? 44.534 47.894 80.754 1.00 52.97 73 LEU B CA 1
ATOM 3176 C C . LEU B 1 17 ? 43.724 46.696 81.237 1.00 52.08 73 LEU B C 1
ATOM 3177 O O . LEU B 1 17 ? 42.502 46.782 81.407 1.00 51.71 73 LEU B O 1
ATOM 3182 N N . SER B 1 18 ? 44.397 45.563 81.462 1.00 54.65 74 SER B N 1
ATOM 3183 C CA . SER B 1 18 ? 43.711 44.362 81.933 1.00 53.37 74 SER B CA 1
ATOM 3184 C C . SER B 1 18 ? 42.980 44.627 83.242 1.00 52.97 74 SER B C 1
ATOM 3185 O O . SER B 1 18 ? 41.889 44.094 83.478 1.00 57.26 74 SER B O 1
ATOM 3188 N N . ARG B 1 19 ? 43.570 45.457 84.102 1.00 44.84 75 ARG B N 1
ATOM 3189 C CA . ARG B 1 19 ? 42.954 45.806 85.375 1.00 48.24 75 ARG B CA 1
ATOM 3190 C C . ARG B 1 19 ? 41.677 46.614 85.170 1.00 61.48 75 ARG B C 1
ATOM 3191 O O . ARG B 1 19 ? 40.691 46.423 85.892 1.00 59.76 75 ARG B O 1
ATOM 3199 N N . ALA B 1 20 ? 41.677 47.523 84.190 1.00 63.55 76 ALA B N 1
ATOM 3200 C CA . ALA B 1 20 ? 40.469 48.280 83.878 1.00 59.39 76 ALA B CA 1
ATOM 3201 C C . ALA B 1 20 ? 39.411 47.407 83.215 1.00 49.39 76 ALA B C 1
ATOM 3202 O O . ALA B 1 20 ? 38.212 47.609 83.441 1.00 41.75 76 ALA B O 1
ATOM 3204 N N . ILE B 1 21 ? 39.833 46.436 82.400 1.00 48.05 77 ILE B N 1
ATOM 3205 C CA . ILE B 1 21 ? 38.889 45.529 81.751 1.00 53.82 77 ILE B CA 1
ATOM 3206 C C . ILE B 1 21 ? 38.107 44.728 82.782 1.00 62.04 77 ILE B C 1
ATOM 3207 O O . ILE B 1 21 ? 36.919 44.445 82.590 1.00 67.85 77 ILE B O 1
ATOM 3212 N N . ILE B 1 22 ? 38.742 44.374 83.899 1.00 64.58 78 ILE B N 1
ATOM 3213 C CA . ILE B 1 22 ? 38.048 43.593 84.916 1.00 60.46 78 ILE B CA 1
ATOM 3214 C C . ILE B 1 22 ? 37.043 44.449 85.686 1.00 61.38 78 ILE B C 1
ATOM 3215 O O . ILE B 1 22 ? 35.973 43.959 86.066 1.00 73.82 78 ILE B O 1
ATOM 3220 N N . ASP B 1 23 ? 37.333 45.736 85.903 1.00 63.39 79 ASP B N 1
ATOM 3221 C CA . ASP B 1 23 ? 36.368 46.588 86.593 1.00 69.94 79 ASP B CA 1
ATOM 3222 C C . ASP B 1 23 ? 35.171 46.952 85.721 1.00 70.41 79 ASP B C 1
ATOM 3223 O O . ASP B 1 23 ? 34.152 47.401 86.255 1.00 79.85 79 ASP B O 1
ATOM 3228 N N . CYS B 1 24 ? 35.263 46.776 84.405 1.00 65.59 80 CYS B N 1
ATOM 3229 C CA . CYS B 1 24 ? 34.144 47.064 83.519 1.00 65.45 80 CYS B CA 1
ATOM 3230 C C . CYS B 1 24 ? 33.260 45.847 83.275 1.00 73.68 80 CYS B C 1
ATOM 3231 O O . CYS B 1 24 ? 32.410 45.884 82.379 1.00 78.03 80 CYS B O 1
ATOM 3234 N N . GLY B 1 25 ? 33.438 44.773 84.045 1.00 63.01 81 GLY B N 1
ATOM 3235 C CA . GLY B 1 25 ? 32.670 43.558 83.873 1.00 56.88 81 GLY B CA 1
ATOM 3236 C C . GLY B 1 25 ? 33.007 42.725 82.654 1.00 67.48 81 GLY B C 1
ATOM 3237 O O . GLY B 1 25 ? 32.487 41.608 82.532 1.00 68.57 81 GLY B O 1
ATOM 3238 N N . PHE B 1 26 ? 33.837 43.229 81.738 1.00 68.00 82 PHE B N 1
ATOM 3239 C CA . PHE B 1 26 ? 34.284 42.436 80.598 1.00 65.37 82 PHE B CA 1
ATOM 3240 C C . PHE B 1 26 ? 35.103 41.249 81.090 1.00 81.51 82 PHE B C 1
ATOM 3241 O O . PHE B 1 26 ? 35.993 41.410 81.931 1.00 92.15 82 PHE B O 1
ATOM 3249 N N . GLU B 1 27 ? 34.788 40.044 80.600 1.00 78.41 83 GLU B N 1
ATOM 3250 C CA . GLU B 1 27 ? 35.733 38.922 80.694 1.00 81.82 83 GLU B CA 1
ATOM 3251 C C . GLU B 1 27 ? 35.753 37.988 79.500 1.00 78.49 83 GLU B C 1
ATOM 3252 O O . GLU B 1 27 ? 36.640 37.131 79.447 1.00 85.79 83 GLU B O 1
ATOM 3258 N N . HIS B 1 28 ? 34.833 38.106 78.548 1.00 71.14 84 HIS B N 1
ATOM 3259 C CA . HIS B 1 28 ? 34.919 37.306 77.328 1.00 73.46 84 HIS B CA 1
ATOM 3260 C C . HIS B 1 28 ? 34.932 38.272 76.151 1.00 66.64 84 HIS B C 1
ATOM 3261 O O . HIS B 1 28 ? 34.021 39.110 76.018 1.00 59.32 84 HIS B O 1
ATOM 3268 N N . PRO B 1 29 ? 35.938 38.188 75.286 1.00 63.90 85 PRO B N 1
ATOM 3269 C CA . PRO B 1 29 ? 35.988 39.089 74.136 1.00 52.60 85 PRO B CA 1
ATOM 3270 C C . PRO B 1 29 ? 34.927 38.690 73.132 1.00 56.94 85 PRO B C 1
ATOM 3271 O O . PRO B 1 29 ? 34.694 37.505 72.884 1.00 58.47 85 PRO B O 1
ATOM 3275 N N . SER B 1 30 ? 34.279 39.692 72.552 1.00 49.52 86 SER B N 1
ATOM 3276 C CA . SER B 1 30 ? 33.329 39.404 71.497 1.00 44.68 86 SER B CA 1
ATOM 3277 C C . SER B 1 30 ? 34.076 38.971 70.238 1.00 44.09 86 SER B C 1
ATOM 3278 O O . SER B 1 30 ? 35.295 39.128 70.117 1.00 51.45 86 SER B O 1
ATOM 3281 N N . GLU B 1 31 ? 33.325 38.406 69.292 1.00 46.56 87 GLU B N 1
ATOM 3282 C CA . GLU B 1 31 ? 33.952 37.853 68.097 1.00 47.14 87 GLU B CA 1
ATOM 3283 C C . GLU B 1 31 ? 34.614 38.937 67.254 1.00 55.32 87 GLU B C 1
ATOM 3284 O O . GLU B 1 31 ? 35.641 38.680 66.616 1.00 57.06 87 GLU B O 1
ATOM 3290 N N . VAL B 1 32 ? 34.052 40.150 67.241 1.00 46.00 88 VAL B N 1
ATOM 3291 C CA . VAL B 1 32 ? 34.681 41.234 66.493 1.00 53.79 88 VAL B CA 1
ATOM 3292 C C . VAL B 1 32 ? 35.982 41.665 67.161 1.00 51.65 88 VAL B C 1
ATOM 3293 O O . VAL B 1 32 ? 36.951 42.017 66.478 1.00 46.21 88 VAL B O 1
ATOM 3297 N N . GLN B 1 33 ? 36.043 41.615 68.494 1.00 46.46 89 GLN B N 1
ATOM 3298 C CA . GLN B 1 33 ? 37.262 42.007 69.190 1.00 49.51 89 GLN B CA 1
ATOM 3299 C C . GLN B 1 33 ? 38.332 40.932 69.076 1.00 53.94 89 GLN B C 1
ATOM 3300 O O . GLN B 1 33 ? 39.525 41.251 69.026 1.00 57.03 89 GLN B O 1
ATOM 3306 N N . GLN B 1 34 ? 37.923 39.664 69.026 1.00 55.25 90 GLN B N 1
ATOM 3307 C CA . GLN B 1 34 ? 38.879 38.584 68.826 1.00 54.68 90 GLN B CA 1
ATOM 3308 C C . GLN B 1 34 ? 39.525 38.664 67.447 1.00 49.64 90 GLN B C 1
ATOM 3309 O O . GLN B 1 34 ? 40.695 38.299 67.289 1.00 51.80 90 GLN B O 1
ATOM 3315 N N . HIS B 1 35 ? 38.784 39.143 66.445 1.00 58.62 91 HIS B N 1
ATOM 3316 C CA . HIS B 1 35 ? 39.268 39.235 65.073 1.00 61.36 91 HIS B CA 1
ATOM 3317 C C . HIS B 1 35 ? 39.984 40.543 64.756 1.00 56.12 91 HIS B C 1
ATOM 3318 O O . HIS B 1 35 ? 40.604 40.643 63.692 1.00 54.43 91 HIS B O 1
ATOM 3325 N N . THR B 1 36 ? 39.916 41.541 65.630 1.00 57.15 92 THR B N 1
ATOM 3326 C CA . THR B 1 36 ? 40.464 42.855 65.314 1.00 52.31 92 THR B CA 1
ATOM 3327 C C . THR B 1 36 ? 41.545 43.320 66.275 1.00 49.30 92 THR B C 1
ATOM 3328 O O . THR B 1 36 ? 42.541 43.896 65.832 1.00 51.36 92 THR B O 1
ATOM 3332 N N . ILE B 1 37 ? 41.374 43.092 67.580 1.00 43.63 93 ILE B N 1
ATOM 3333 C CA . ILE B 1 37 ? 42.315 43.643 68.559 1.00 46.37 93 ILE B CA 1
ATOM 3334 C C . ILE B 1 37 ? 43.751 43.197 68.297 1.00 50.10 93 ILE B C 1
ATOM 3335 O O . ILE B 1 37 ? 44.642 44.061 68.261 1.00 51.92 93 ILE B O 1
ATOM 3340 N N . PRO B 1 38 ? 44.054 41.899 68.117 1.00 54.66 94 PRO B N 1
ATOM 3341 C CA . PRO B 1 38 ? 45.467 41.506 67.937 1.00 50.78 94 PRO B CA 1
ATOM 3342 C C . PRO B 1 38 ? 46.166 42.206 66.780 1.00 54.82 94 PRO B C 1
ATOM 3343 O O . PRO B 1 38 ? 47.339 42.575 66.907 1.00 57.31 94 PRO B O 1
ATOM 3347 N N . GLN B 1 39 ? 45.481 42.403 65.652 1.00 52.05 95 GLN B N 1
ATOM 3348 C CA . GLN B 1 39 ? 46.095 43.053 64.503 1.00 48.98 95 GLN B CA 1
ATOM 3349 C C . GLN B 1 39 ? 46.032 44.571 64.598 1.00 56.24 95 GLN B C 1
ATOM 3350 O O . GLN B 1 39 ? 46.836 45.253 63.942 1.00 65.49 95 GLN B O 1
ATOM 3356 N N . SER B 1 40 ? 45.102 45.123 65.387 1.00 51.86 96 SER B N 1
ATOM 3357 C CA . SER B 1 40 ? 45.083 46.567 65.615 1.00 49.93 96 SER B CA 1
ATOM 3358 C C . SER B 1 40 ? 46.240 47.028 66.495 1.00 60.30 96 SER B C 1
ATOM 3359 O O . SER B 1 40 ? 46.733 48.146 66.321 1.00 53.75 96 SER B O 1
ATOM 3362 N N . ILE B 1 41 ? 46.672 46.187 67.441 1.00 61.16 97 ILE B N 1
ATOM 3363 C CA . ILE B 1 41 ? 47.820 46.522 68.277 1.00 56.43 97 ILE B CA 1
ATOM 3364 C C . ILE B 1 41 ? 49.083 46.611 67.433 1.00 59.96 97 ILE B C 1
ATOM 3365 O O . ILE B 1 41 ? 50.009 47.369 67.752 1.00 57.92 97 ILE B O 1
ATOM 3370 N N . HIS B 1 42 ? 49.133 45.856 66.335 1.00 58.94 98 HIS B N 1
ATOM 3371 C CA . HIS B 1 42 ? 50.302 45.822 65.470 1.00 62.34 98 HIS B CA 1
ATOM 3372 C C . HIS B 1 42 ? 50.396 47.052 64.576 1.00 70.35 98 HIS B C 1
ATOM 3373 O O . HIS B 1 42 ? 51.407 47.227 63.887 1.00 64.26 98 HIS B O 1
ATOM 3380 N N . GLY B 1 43 ? 49.413 47.944 64.633 1.00 68.07 99 GLY B N 1
ATOM 3381 C CA . GLY B 1 43 ? 49.441 49.159 63.851 1.00 54.88 99 GLY B CA 1
ATOM 3382 C C . GLY B 1 43 ? 48.890 49.019 62.452 1.00 53.56 99 GLY B C 1
ATOM 3383 O O . GLY B 1 43 ? 49.019 49.958 61.657 1.00 50.68 99 GLY B O 1
ATOM 3384 N N . THR B 1 44 ? 48.285 47.880 62.124 1.00 60.90 100 THR B N 1
ATOM 3385 C CA . THR B 1 44 ? 47.740 47.652 60.793 1.00 55.86 100 THR B CA 1
ATOM 3386 C C . THR B 1 44 ? 46.414 48.381 60.618 1.00 51.86 100 THR B C 1
ATOM 3387 O O . THR B 1 44 ? 45.591 48.434 61.537 1.00 47.79 100 THR B O 1
ATOM 3391 N N . ASP B 1 45 ? 46.216 48.953 59.431 1.00 48.04 101 ASP B N 1
ATOM 3392 C CA . ASP B 1 45 ? 44.973 49.653 59.139 1.00 52.60 101 ASP B CA 1
ATOM 3393 C C . ASP B 1 45 ? 43.800 48.681 59.188 1.00 51.44 101 ASP B C 1
ATOM 3394 O O . ASP B 1 45 ? 43.921 47.505 58.834 1.00 45.00 101 ASP B O 1
ATOM 3399 N N . VAL B 1 46 ? 42.651 49.182 59.634 1.00 45.56 102 VAL B N 1
ATOM 3400 C CA . VAL B 1 46 ? 41.481 48.353 59.896 1.00 45.57 102 VAL B CA 1
ATOM 3401 C C . VAL B 1 46 ? 40.260 48.995 59.255 1.00 47.58 102 VAL B C 1
ATOM 3402 O O . VAL B 1 46 ? 40.002 50.187 59.455 1.00 46.74 102 VAL B O 1
ATOM 3406 N N . LEU B 1 47 ? 39.510 48.205 58.489 1.00 43.55 103 LEU B N 1
ATOM 3407 C CA . LEU B 1 47 ? 38.182 48.583 58.018 1.00 46.62 103 LEU B CA 1
ATOM 3408 C C . LEU B 1 47 ? 37.243 47.471 58.465 1.00 41.95 103 LEU B C 1
ATOM 3409 O O . LEU B 1 47 ? 37.257 46.374 57.896 1.00 51.14 103 LEU B O 1
ATOM 3414 N N . CYS B 1 48 ? 36.433 47.750 59.483 1.00 39.28 104 CYS B N 1
ATOM 3415 C CA . CYS B 1 48 ? 35.738 46.717 60.237 1.00 44.99 104 CYS B CA 1
ATOM 3416 C C . CYS B 1 48 ? 34.229 46.884 60.137 1.00 46.71 104 CYS B C 1
ATOM 3417 O O . CYS B 1 48 ? 33.706 47.999 60.227 1.00 45.02 104 CYS B O 1
ATOM 3420 N N . GLN B 1 49 ? 33.535 45.761 59.953 1.00 56.70 105 GLN B N 1
ATOM 3421 C CA . GLN B 1 49 ? 32.079 45.714 59.955 1.00 49.82 105 GLN B CA 1
ATOM 3422 C C . GLN B 1 49 ? 31.633 44.626 60.922 1.00 44.98 105 GLN B C 1
ATOM 3423 O O . GLN B 1 49 ? 32.118 43.493 60.851 1.00 55.53 105 GLN B O 1
ATOM 3429 N N . ALA B 1 50 ? 30.711 44.973 61.818 1.00 44.76 106 ALA B N 1
ATOM 3430 C CA . ALA B 1 50 ? 30.199 44.042 62.815 1.00 49.74 106 ALA B CA 1
ATOM 3431 C C . ALA B 1 50 ? 28.783 44.455 63.187 1.00 41.51 106 ALA B C 1
ATOM 3432 O O . ALA B 1 50 ? 28.368 45.589 62.948 1.00 45.24 106 ALA B O 1
ATOM 3434 N N . LYS B 1 51 ? 28.027 43.513 63.743 1.00 43.00 107 LYS B N 1
ATOM 3435 C CA . LYS B 1 51 ? 26.631 43.801 64.032 1.00 42.78 107 LYS B CA 1
ATOM 3436 C C . LYS B 1 51 ? 26.515 44.808 65.176 1.00 44.37 107 LYS B C 1
ATOM 3437 O O . LYS B 1 51 ? 27.472 45.086 65.904 1.00 45.54 107 LYS B O 1
ATOM 3443 N N . SER B 1 52 ? 25.313 45.364 65.316 1.00 45.68 108 SER B N 1
ATOM 3444 C CA . SER B 1 52 ? 25.084 46.448 66.261 1.00 42.86 108 SER B CA 1
ATOM 3445 C C . SER B 1 52 ? 25.331 45.981 67.690 1.00 50.05 108 SER B C 1
ATOM 3446 O O . SER B 1 52 ? 24.785 44.963 68.127 1.00 55.48 108 SER B O 1
ATOM 3449 N N . GLY B 1 53 ? 26.160 46.727 68.415 1.00 48.38 109 GLY B N 1
ATOM 3450 C CA . GLY B 1 53 ? 26.290 46.539 69.843 1.00 40.32 109 GLY B CA 1
ATOM 3451 C C . GLY B 1 53 ? 27.165 45.393 70.294 1.00 41.40 109 GLY B C 1
ATOM 3452 O O . GLY B 1 53 ? 27.113 45.034 71.474 1.00 47.00 109 GLY B O 1
ATOM 3453 N N . LEU B 1 54 ? 27.983 44.813 69.414 1.00 35.65 110 LEU B N 1
ATOM 3454 C CA . LEU B 1 54 ? 28.851 43.707 69.799 1.00 41.81 110 LEU B CA 1
ATOM 3455 C C . LEU B 1 54 ? 30.266 44.157 70.149 1.00 44.34 110 LEU B C 1
ATOM 3456 O O . LEU B 1 54 ? 31.197 43.346 70.102 1.00 36.95 110 LEU B O 1
ATOM 3461 N N . GLY B 1 55 ? 30.447 45.426 70.506 1.00 43.47 111 GLY B N 1
ATOM 3462 C CA . GLY B 1 55 ? 31.699 45.870 71.088 1.00 42.89 111 GLY B CA 1
ATOM 3463 C C . GLY B 1 55 ? 32.736 46.346 70.093 1.00 43.53 111 GLY B C 1
ATOM 3464 O O . GLY B 1 55 ? 33.889 45.907 70.136 1.00 42.87 111 GLY B O 1
ATOM 3465 N N . LYS B 1 56 ? 32.344 47.245 69.190 1.00 42.01 112 LYS B N 1
ATOM 3466 C CA . LYS B 1 56 ? 33.315 47.846 68.283 1.00 41.77 112 LYS B CA 1
ATOM 3467 C C . LYS B 1 56 ? 34.092 48.979 68.940 1.00 40.95 112 LYS B C 1
ATOM 3468 O O . LYS B 1 56 ? 35.225 49.261 68.533 1.00 30.98 112 LYS B O 1
ATOM 3474 N N . THR B 1 57 ? 33.513 49.628 69.954 1.00 38.54 113 THR B N 1
ATOM 3475 C CA . THR B 1 57 ? 34.200 50.732 70.618 1.00 40.49 113 THR B CA 1
ATOM 3476 C C . THR B 1 57 ? 35.443 50.245 71.352 1.00 36.14 113 THR B C 1
ATOM 3477 O O . THR B 1 57 ? 36.522 50.835 71.226 1.00 38.82 113 THR B O 1
ATOM 3481 N N . ALA B 1 58 ? 35.307 49.163 72.123 1.00 40.06 114 ALA B N 1
ATOM 3482 C CA . ALA B 1 58 ? 36.437 48.617 72.867 1.00 37.49 114 ALA B CA 1
ATOM 3483 C C . ALA B 1 58 ? 37.579 48.181 71.960 1.00 34.29 114 ALA B C 1
ATOM 3484 O O . ALA B 1 58 ? 38.713 48.054 72.432 1.00 41.85 114 ALA B O 1
ATOM 3486 N N . VAL B 1 59 ? 37.310 47.944 70.674 1.00 39.13 115 VAL B N 1
ATOM 3487 C CA . VAL B 1 59 ? 38.370 47.539 69.753 1.00 34.96 115 VAL B CA 1
ATOM 3488 C C . VAL B 1 59 ? 39.404 48.650 69.617 1.00 46.84 115 VAL B C 1
ATOM 3489 O O . VAL B 1 59 ? 40.584 48.469 69.940 1.00 51.30 115 VAL B O 1
ATOM 3493 N N . PHE B 1 60 ? 38.979 49.821 69.133 1.00 34.30 116 PHE B N 1
ATOM 3494 C CA . PHE B 1 60 ? 39.929 50.905 68.917 1.00 39.38 116 PHE B CA 1
ATOM 3495 C C . PHE B 1 60 ? 40.300 51.630 70.204 1.00 39.64 116 PHE B C 1
ATOM 3496 O O . PHE B 1 60 ? 41.331 52.308 70.238 1.00 37.58 116 PHE B O 1
ATOM 3504 N N . VAL B 1 61 ? 39.500 51.497 71.263 1.00 39.09 117 VAL B N 1
ATOM 3505 C CA . VAL B 1 61 ? 39.864 52.109 72.538 1.00 35.06 117 VAL B CA 1
ATOM 3506 C C . VAL B 1 61 ? 41.022 51.354 73.181 1.00 41.59 117 VAL B C 1
ATOM 3507 O O . VAL B 1 61 ? 42.047 51.947 73.535 1.00 45.84 117 VAL B O 1
ATOM 3511 N N . LEU B 1 62 ? 40.881 50.034 73.341 1.00 42.96 118 LEU B N 1
ATOM 3512 C CA . LEU B 1 62 ? 41.947 49.257 73.968 1.00 37.86 118 LEU B CA 1
ATOM 3513 C C . LEU B 1 62 ? 43.207 49.213 73.114 1.00 41.61 118 LEU B C 1
ATOM 3514 O O . LEU B 1 62 ? 44.318 49.208 73.658 1.00 43.42 118 LEU B O 1
ATOM 3519 N N . SER B 1 63 ? 43.071 49.184 71.787 1.00 38.71 119 SER B N 1
ATOM 3520 C CA . SER B 1 63 ? 44.265 49.074 70.954 1.00 36.72 119 SER B CA 1
ATOM 3521 C C . SER B 1 63 ? 45.046 50.385 70.926 1.00 43.20 119 SER B C 1
ATOM 3522 O O . SER B 1 63 ? 46.274 50.378 71.047 1.00 47.68 119 SER B O 1
ATOM 3525 N N . THR B 1 64 ? 44.363 51.523 70.767 1.00 39.89 120 THR B N 1
ATOM 3526 C CA . THR B 1 64 ? 45.079 52.797 70.791 1.00 39.31 120 THR B CA 1
ATOM 3527 C C . THR B 1 64 ? 45.684 53.059 72.166 1.00 40.73 120 THR B C 1
ATOM 3528 O O . THR B 1 64 ? 46.785 53.613 72.269 1.00 38.07 120 THR B O 1
ATOM 3532 N N . LEU B 1 65 ? 44.979 52.675 73.235 1.00 35.93 121 LEU B N 1
ATOM 3533 C CA . LEU B 1 65 ? 45.522 52.857 74.578 1.00 34.85 121 LEU B CA 1
ATOM 3534 C C . LEU B 1 65 ? 46.742 51.977 74.817 1.00 40.77 121 LEU B C 1
ATOM 3535 O O . LEU B 1 65 ? 47.619 52.340 75.609 1.00 43.19 121 LEU B O 1
ATOM 3540 N N . GLN B 1 66 ? 46.820 50.824 74.148 1.00 35.21 122 GLN B N 1
ATOM 3541 C CA . GLN B 1 66 ? 47.966 49.939 74.326 1.00 42.47 122 GLN B CA 1
ATOM 3542 C C . GLN B 1 66 ? 49.195 50.443 73.578 1.00 41.24 122 GLN B C 1
ATOM 3543 O O . GLN B 1 66 ? 50.311 50.385 74.107 1.00 41.10 122 GLN B O 1
ATOM 3549 N N . GLN B 1 67 ? 49.019 50.936 72.350 1.00 41.70 123 GLN B N 1
ATOM 3550 C CA . GLN B 1 67 ? 50.141 51.504 71.612 1.00 41.94 123 GLN B CA 1
ATOM 3551 C C . GLN B 1 67 ? 50.585 52.852 72.165 1.00 39.64 123 GLN B C 1
ATOM 3552 O O . GLN B 1 67 ? 51.726 53.259 71.925 1.00 39.93 123 GLN B O 1
ATOM 3558 N N . LEU B 1 68 ? 49.720 53.543 72.903 1.00 42.13 124 LEU B N 1
ATOM 3559 C CA . LEU B 1 68 ? 50.027 54.891 73.360 1.00 46.91 124 LEU B CA 1
ATOM 3560 C C . LEU B 1 68 ? 51.155 54.898 74.383 1.00 53.44 124 LEU B C 1
ATOM 3561 O O . LEU B 1 68 ? 51.132 54.145 75.362 1.00 57.45 124 LEU B O 1
ATOM 3566 N N . ASP B 1 69 ? 52.148 55.744 74.139 1.00 49.57 125 ASP B N 1
ATOM 3567 C CA . ASP B 1 69 ? 53.123 56.144 75.151 1.00 51.23 125 ASP B CA 1
ATOM 3568 C C . ASP B 1 69 ? 53.014 57.655 75.286 1.00 51.58 125 ASP B C 1
ATOM 3569 O O . ASP B 1 69 ? 53.455 58.387 74.379 1.00 44.64 125 ASP B O 1
ATOM 3574 N N . PRO B 1 70 ? 52.427 58.169 76.367 1.00 47.32 126 PRO B N 1
ATOM 3575 C CA . PRO B 1 70 ? 52.058 59.592 76.404 1.00 46.61 126 PRO B CA 1
ATOM 3576 C C . PRO B 1 70 ? 53.284 60.495 76.411 1.00 48.53 126 PRO B C 1
ATOM 3577 O O . PRO B 1 70 ? 54.182 60.344 77.242 1.00 53.24 126 PRO B O 1
ATOM 3581 N N . VAL B 1 71 ? 53.309 61.433 75.478 1.00 42.80 127 VAL B N 1
ATOM 3582 C CA . VAL B 1 71 ? 54.291 62.515 75.440 1.00 50.70 127 VAL B CA 1
ATOM 3583 C C . VAL B 1 71 ? 53.564 63.809 75.782 1.00 46.01 127 VAL B C 1
ATOM 3584 O O . VAL B 1 71 ? 52.553 64.122 75.143 1.00 44.94 127 VAL B O 1
ATOM 3588 N N . PRO B 1 72 ? 54.024 64.571 76.774 1.00 55.36 128 PRO B N 1
ATOM 3589 C CA . PRO B 1 72 ? 53.248 65.730 77.242 1.00 46.94 128 PRO B CA 1
ATOM 3590 C C . PRO B 1 72 ? 52.995 66.740 76.132 1.00 38.30 128 PRO B C 1
ATOM 3591 O O . PRO B 1 72 ? 53.898 67.096 75.370 1.00 36.67 128 PRO B O 1
ATOM 3595 N N . GLY B 1 73 ? 51.746 67.194 76.041 1.00 41.89 129 GLY B N 1
ATOM 3596 C CA . GLY B 1 73 ? 51.376 68.218 75.086 1.00 35.50 129 GLY B CA 1
ATOM 3597 C C . GLY B 1 73 ? 51.240 67.747 73.658 1.00 45.26 129 GLY B C 1
ATOM 3598 O O . GLY B 1 73 ? 51.082 68.581 72.760 1.00 45.38 129 GLY B O 1
ATOM 3599 N N . GLU B 1 74 ? 51.281 66.440 73.416 1.00 46.11 130 GLU B N 1
ATOM 3600 C CA . GLU B 1 74 ? 51.379 65.890 72.071 1.00 48.47 130 GLU B CA 1
ATOM 3601 C C . GLU B 1 74 ? 50.202 64.959 71.814 1.00 40.14 130 GLU B C 1
ATOM 3602 O O . GLU B 1 74 ? 50.037 63.949 72.507 1.00 43.60 130 GLU B O 1
ATOM 3608 N N . VAL B 1 75 ? 49.390 65.308 70.818 1.00 41.38 131 VAL B N 1
ATOM 3609 C CA . VAL B 1 75 ? 48.215 64.528 70.439 1.00 29.41 131 VAL B CA 1
ATOM 3610 C C . VAL B 1 75 ? 48.655 63.345 69.587 1.00 34.17 131 VAL B C 1
ATOM 3611 O O . VAL B 1 75 ? 49.249 63.522 68.519 1.00 43.69 131 VAL B O 1
ATOM 3615 N N . ALA B 1 76 ? 48.348 62.135 70.050 1.00 32.22 132 ALA B N 1
ATOM 3616 C CA . ALA B 1 76 ? 48.682 60.920 69.320 1.00 38.62 132 ALA B CA 1
ATOM 3617 C C . ALA B 1 76 ? 47.489 60.249 68.659 1.00 36.42 132 ALA B C 1
ATOM 3618 O O . ALA B 1 76 ? 47.665 59.576 67.642 1.00 32.63 132 ALA B O 1
ATOM 3620 N N . VAL B 1 77 ? 46.285 60.413 69.207 1.00 37.78 133 VAL B N 1
ATOM 3621 C CA . VAL B 1 77 ? 45.102 59.688 68.758 1.00 43.33 133 VAL B CA 1
ATOM 3622 C C . VAL B 1 77 ? 43.987 60.676 68.441 1.00 39.03 133 VAL B C 1
ATOM 3623 O O . VAL B 1 77 ? 43.756 61.630 69.193 1.00 36.90 133 VAL B O 1
ATOM 3627 N N . VAL B 1 78 ? 43.296 60.445 67.324 1.00 33.16 134 VAL B N 1
ATOM 3628 C CA . VAL B 1 78 ? 42.146 61.242 66.911 1.00 44.63 134 VAL B CA 1
ATOM 3629 C C . VAL B 1 78 ? 41.000 60.292 66.588 1.00 39.40 134 VAL B C 1
ATOM 3630 O O . VAL B 1 78 ? 41.177 59.339 65.822 1.00 38.87 134 VAL B O 1
ATOM 3634 N N . VAL B 1 79 ? 39.829 60.554 67.168 1.00 41.32 135 VAL B N 1
ATOM 3635 C CA . VAL B 1 79 ? 38.629 59.753 66.948 1.00 34.17 135 VAL B CA 1
ATOM 3636 C C . VAL B 1 79 ? 37.520 60.678 66.464 1.00 37.73 135 VAL B C 1
ATOM 3637 O O . VAL B 1 79 ? 37.281 61.734 67.062 1.00 32.58 135 VAL B O 1
ATOM 3641 N N . ILE B 1 80 ? 36.837 60.274 65.393 1.00 38.84 136 ILE B N 1
ATOM 3642 C CA . ILE B 1 80 ? 35.801 61.077 64.754 1.00 44.46 136 ILE B CA 1
ATOM 3643 C C . ILE B 1 80 ? 34.471 60.342 64.849 1.00 36.39 136 ILE B C 1
ATOM 3644 O O . ILE B 1 80 ? 34.402 59.133 64.602 1.00 46.61 136 ILE B O 1
ATOM 3649 N N . CYS B 1 81 ? 33.415 61.076 65.194 1.00 32.77 137 CYS B N 1
ATOM 3650 C CA . CYS B 1 81 ? 32.053 60.557 65.222 1.00 43.80 137 CYS B CA 1
ATOM 3651 C C . CYS B 1 81 ? 31.159 61.402 64.323 1.00 46.79 137 CYS B C 1
ATOM 3652 O O . CYS B 1 81 ? 31.610 62.331 63.650 1.00 42.77 137 CYS B O 1
ATOM 3655 N N . ASN B 1 82 ? 29.869 61.060 64.319 1.00 43.80 138 ASN B N 1
ATOM 3656 C CA . ASN B 1 82 ? 28.868 61.796 63.563 1.00 43.74 138 ASN B CA 1
ATOM 3657 C C . ASN B 1 82 ? 27.952 62.638 64.438 1.00 40.95 138 ASN B C 1
ATOM 3658 O O . ASN B 1 82 ? 27.306 63.555 63.922 1.00 44.84 138 ASN B O 1
ATOM 3663 N N . ALA B 1 83 ? 27.880 62.350 65.737 1.00 40.60 139 ALA B N 1
ATOM 3664 C CA . ALA B 1 83 ? 26.985 63.036 66.656 1.00 37.54 139 ALA B CA 1
ATOM 3665 C C . ALA B 1 83 ? 27.756 63.461 67.898 1.00 37.10 139 ALA B C 1
ATOM 3666 O O . ALA B 1 83 ? 28.751 62.835 68.275 1.00 45.30 139 ALA B O 1
ATOM 3668 N N . ARG B 1 84 ? 27.280 64.533 68.536 1.00 36.21 140 ARG B N 1
ATOM 3669 C CA . ARG B 1 84 ? 28.003 65.109 69.667 1.00 40.38 140 ARG B CA 1
ATOM 3670 C C . ARG B 1 84 ? 27.946 64.200 70.889 1.00 36.99 140 ARG B C 1
ATOM 3671 O O . ARG B 1 84 ? 28.964 63.972 71.552 1.00 40.45 140 ARG B O 1
ATOM 3679 N N . GLU B 1 85 ? 26.759 63.683 71.213 1.00 34.33 141 GLU B N 1
ATOM 3680 C CA . GLU B 1 85 ? 26.632 62.831 72.391 1.00 36.71 141 GLU B CA 1
ATOM 3681 C C . GLU B 1 85 ? 27.379 61.516 72.216 1.00 29.91 141 GLU B C 1
ATOM 3682 O O . GLU B 1 85 ? 27.872 60.953 73.200 1.00 35.47 141 GLU B O 1
ATOM 3688 N N . LEU B 1 86 ? 27.472 61.010 70.984 1.00 31.86 142 LEU B N 1
ATOM 3689 C CA . LEU B 1 86 ? 28.274 59.815 70.742 1.00 35.16 142 LEU B CA 1
ATOM 3690 C C . LEU B 1 86 ? 29.751 60.086 71.002 1.00 45.80 142 LEU B C 1
ATOM 3691 O O . LEU B 1 86 ? 30.455 59.237 71.562 1.00 46.11 142 LEU B O 1
ATOM 3696 N N . ALA B 1 87 ? 30.238 61.263 70.599 1.00 43.03 143 ALA B N 1
ATOM 3697 C CA . ALA B 1 87 ? 31.615 61.637 70.904 1.00 42.96 143 ALA B CA 1
ATOM 3698 C C . ALA B 1 87 ? 31.836 61.722 72.408 1.00 39.67 143 ALA B C 1
ATOM 3699 O O . ALA B 1 87 ? 32.878 61.292 72.916 1.00 37.68 143 ALA B O 1
ATOM 3701 N N . TYR B 1 88 ? 30.864 62.279 73.135 1.00 40.31 144 TYR B N 1
ATOM 3702 C CA . TYR B 1 88 ? 30.940 62.294 74.591 1.00 39.06 144 TYR B CA 1
ATOM 3703 C C . TYR B 1 88 ? 30.992 60.881 75.156 1.00 44.36 144 TYR B C 1
ATOM 3704 O O . TYR B 1 88 ? 31.735 60.610 76.107 1.00 41.55 144 TYR B O 1
ATOM 3713 N N . GLN B 1 89 ? 30.207 59.967 74.583 1.00 35.73 145 GLN B N 1
ATOM 3714 C CA . GLN B 1 89 ? 30.195 58.588 75.060 1.00 37.15 145 GLN B CA 1
ATOM 3715 C C . GLN B 1 89 ? 31.538 57.907 74.826 1.00 38.49 145 GLN B C 1
ATOM 3716 O O . GLN B 1 89 ? 32.041 57.198 75.705 1.00 35.55 145 GLN B O 1
ATOM 3722 N N . ILE B 1 90 ? 32.131 58.107 73.646 1.00 36.78 146 ILE B N 1
ATOM 3723 C CA . ILE B 1 90 ? 33.405 57.465 73.334 1.00 35.77 146 ILE B CA 1
ATOM 3724 C C . ILE B 1 90 ? 34.503 57.987 74.251 1.00 36.26 146 ILE B C 1
ATOM 3725 O O . ILE B 1 90 ? 35.369 57.227 74.702 1.00 38.88 146 ILE B O 1
ATOM 3730 N N . ARG B 1 91 ? 34.483 59.289 74.545 1.00 36.24 147 ARG B N 1
ATOM 3731 C CA . ARG B 1 91 ? 35.480 59.855 75.447 1.00 32.94 147 ARG B CA 1
ATOM 3732 C C . ARG B 1 91 ? 35.376 59.245 76.840 1.00 39.11 147 ARG B C 1
ATOM 3733 O O . ARG B 1 91 ? 36.396 58.997 77.494 1.00 39.56 147 ARG B O 1
ATOM 3741 N N . ASN B 1 92 ? 34.152 58.986 77.307 1.00 35.68 148 ASN B N 1
ATOM 3742 C CA . ASN B 1 92 ? 33.986 58.353 78.612 1.00 38.18 148 ASN B CA 1
ATOM 3743 C C . ASN B 1 92 ? 34.419 56.894 78.595 1.00 36.22 148 ASN B C 1
ATOM 3744 O O . ASN B 1 92 ? 34.799 56.354 79.639 1.00 36.88 148 ASN B O 1
ATOM 3749 N N . GLU B 1 93 ? 34.374 56.239 77.434 1.00 29.58 149 GLU B N 1
ATOM 3750 C CA . GLU B 1 93 ? 34.926 54.892 77.344 1.00 34.18 149 GLU B CA 1
ATOM 3751 C C . GLU B 1 93 ? 36.446 54.925 77.433 1.00 38.02 149 GLU B C 1
ATOM 3752 O O . GLU B 1 93 ? 37.060 54.024 78.015 1.00 38.51 149 GLU B O 1
ATOM 3758 N N . TYR B 1 94 ? 37.067 55.958 76.860 1.00 37.16 150 TYR B N 1
ATOM 3759 C CA . TYR B 1 94 ? 38.506 56.141 77.017 1.00 39.56 150 TYR B CA 1
ATOM 3760 C C . TYR B 1 94 ? 38.885 56.360 78.479 1.00 36.83 150 TYR B C 1
ATOM 3761 O O . TYR B 1 94 ? 39.911 55.849 78.942 1.00 29.49 150 TYR B O 1
ATOM 3770 N N . LEU B 1 95 ? 38.073 57.119 79.221 1.00 36.92 151 LEU B N 1
ATOM 3771 C CA . LEU B 1 95 ? 38.380 57.372 80.628 1.00 44.06 151 LEU B CA 1
ATOM 3772 C C . LEU B 1 95 ? 38.306 56.100 81.464 1.00 41.52 151 LEU B C 1
ATOM 3773 O O . LEU B 1 95 ? 39.130 55.895 82.363 1.00 49.85 151 LEU B O 1
ATOM 3778 N N . ARG B 1 96 ? 37.334 55.234 81.183 1.00 43.75 152 ARG B N 1
ATOM 3779 C CA . ARG B 1 96 ? 37.118 54.066 82.029 1.00 41.96 152 ARG B CA 1
ATOM 3780 C C . ARG B 1 96 ? 38.159 52.981 81.786 1.00 39.61 152 ARG B C 1
ATOM 3781 O O . ARG B 1 96 ? 38.465 52.208 82.701 1.00 40.63 152 ARG B O 1
ATOM 3789 N N . PHE B 1 97 ? 38.717 52.905 80.578 1.00 37.26 153 PHE B N 1
ATOM 3790 C CA . PHE B 1 97 ? 39.791 51.960 80.307 1.00 46.25 153 PHE B CA 1
ATOM 3791 C C . PHE B 1 97 ? 41.168 52.544 80.593 1.00 40.94 153 PHE B C 1
ATOM 3792 O O . PHE B 1 97 ? 42.114 51.782 80.823 1.00 36.78 153 PHE B O 1
ATOM 3800 N N . SER B 1 98 ? 41.302 53.871 80.575 1.00 40.11 154 SER B N 1
ATOM 3801 C CA . SER B 1 98 ? 42.481 54.551 81.092 1.00 50.40 154 SER B CA 1
ATOM 3802 C C . SER B 1 98 ? 42.344 54.870 82.576 1.00 47.78 154 SER B C 1
ATOM 3803 O O . SER B 1 98 ? 42.989 55.804 83.066 1.00 46.01 154 SER B O 1
ATOM 3806 N N . LYS B 1 99 ? 41.499 54.117 83.286 1.00 45.97 155 LYS B N 1
ATOM 3807 C CA . LYS B 1 99 ? 41.237 54.366 84.700 1.00 48.29 155 LYS B CA 1
ATOM 3808 C C . LYS B 1 99 ? 42.523 54.385 85.516 1.00 61.45 155 LYS B C 1
ATOM 3809 O O . LYS B 1 99 ? 42.719 55.263 86.363 1.00 58.08 155 LYS B O 1
ATOM 3815 N N . TYR B 1 100 ? 43.415 53.425 85.272 1.00 56.61 156 TYR B N 1
ATOM 3816 C CA . TYR B 1 100 ? 44.649 53.300 86.032 1.00 53.52 156 TYR B CA 1
ATOM 3817 C C . TYR B 1 100 ? 45.866 53.784 85.250 1.00 58.76 156 TYR B C 1
ATOM 3818 O O . TYR B 1 100 ? 46.995 53.396 85.568 1.00 66.80 156 TYR B O 1
ATOM 3827 N N . MET B 1 101 ? 45.656 54.622 84.232 1.00 57.77 157 MET B N 1
ATOM 3828 C CA . MET B 1 101 ? 46.731 55.280 83.492 1.00 56.51 157 MET B CA 1
ATOM 3829 C C . MET B 1 101 ? 46.605 56.783 83.716 1.00 53.40 157 MET B C 1
ATOM 3830 O O . MET B 1 101 ? 46.012 57.497 82.892 1.00 55.39 157 MET B O 1
ATOM 3835 N N . PRO B 1 102 ? 47.144 57.299 84.824 1.00 56.66 158 PRO B N 1
ATOM 3836 C CA . PRO B 1 102 ? 46.932 58.721 85.140 1.00 60.93 158 PRO B CA 1
ATOM 3837 C C . PRO B 1 102 ? 47.600 59.665 84.157 1.00 64.39 158 PRO B C 1
ATOM 3838 O O . PRO B 1 102 ? 47.128 60.796 83.989 1.00 60.53 158 PRO B O 1
ATOM 3842 N N . ASP B 1 103 ? 48.684 59.238 83.501 1.00 57.65 159 ASP B N 1
ATOM 3843 C CA . ASP B 1 103 ? 49.375 60.118 82.563 1.00 54.15 159 ASP B CA 1
ATOM 3844 C C . ASP B 1 103 ? 48.534 60.398 81.325 1.00 58.01 159 ASP B C 1
ATOM 3845 O O . ASP B 1 103 ? 48.694 61.450 80.696 1.00 56.97 159 ASP B O 1
ATOM 3850 N N . VAL B 1 104 ? 47.638 59.481 80.963 1.00 52.43 160 VAL B N 1
ATOM 3851 C CA . VAL B 1 104 ? 46.843 59.651 79.754 1.00 44.99 160 VAL B CA 1
ATOM 3852 C C . VAL B 1 104 ? 45.804 60.738 79.988 1.00 40.35 160 VAL B C 1
ATOM 3853 O O . VAL B 1 104 ? 45.141 60.774 81.033 1.00 34.77 160 VAL B O 1
ATOM 3857 N N . LYS B 1 105 ? 45.662 61.636 79.016 1.00 34.34 161 LYS B N 1
ATOM 3858 C CA . LYS B 1 105 ? 44.667 62.696 79.064 1.00 35.47 161 LYS B CA 1
ATOM 3859 C C . LYS B 1 105 ? 43.849 62.661 77.784 1.00 42.29 161 LYS B C 1
ATOM 3860 O O . LYS B 1 105 ? 44.401 62.525 76.688 1.00 42.18 161 LYS B O 1
ATOM 3866 N N . THR B 1 106 ? 42.532 62.784 77.925 1.00 38.99 162 THR B N 1
ATOM 3867 C CA . THR B 1 106 ? 41.625 62.736 76.790 1.00 34.86 162 THR B CA 1
ATOM 3868 C C . THR B 1 106 ? 40.705 63.946 76.826 1.00 32.86 162 THR B C 1
ATOM 3869 O O . THR B 1 106 ? 40.401 64.485 77.894 1.00 36.12 162 THR B O 1
ATOM 3873 N N . ALA B 1 107 ? 40.252 64.359 75.646 1.00 34.93 163 ALA B N 1
ATOM 3874 C CA . ALA B 1 107 ? 39.356 65.496 75.524 1.00 37.23 163 ALA B CA 1
ATOM 3875 C C . ALA B 1 107 ? 38.356 65.224 74.413 1.00 35.11 163 ALA B C 1
ATOM 3876 O O . ALA B 1 107 ? 38.607 64.432 73.500 1.00 33.69 163 ALA B O 1
ATOM 3878 N N . VAL B 1 108 ? 37.213 65.894 74.502 1.00 38.10 164 VAL B N 1
ATOM 3879 C CA . VAL B 1 108 ? 36.170 65.804 73.491 1.00 43.01 164 VAL B CA 1
ATOM 3880 C C . VAL B 1 108 ? 35.834 67.214 73.023 1.00 39.41 164 VAL B C 1
ATOM 3881 O O . VAL B 1 108 ? 35.820 68.157 73.823 1.00 39.02 164 VAL B O 1
ATOM 3885 N N . PHE B 1 109 ? 35.568 67.360 71.725 1.00 39.11 165 PHE B N 1
ATOM 3886 C CA . PHE B 1 109 ? 35.272 68.662 71.143 1.00 43.23 165 PHE B CA 1
ATOM 3887 C C . PHE B 1 109 ? 34.107 68.544 70.174 1.00 42.02 165 PHE B C 1
ATOM 3888 O O . PHE B 1 109 ? 34.092 67.652 69.321 1.00 43.19 165 PHE B O 1
ATOM 3896 N N . TYR B 1 110 ? 33.139 69.446 70.309 1.00 37.32 166 TYR B N 1
ATOM 3897 C CA . TYR B 1 110 ? 31.997 69.506 69.408 1.00 37.90 166 TYR B CA 1
ATOM 3898 C C . TYR B 1 110 ? 31.401 70.905 69.481 1.00 44.23 166 TYR B C 1
ATOM 3899 O O . TYR B 1 110 ? 31.787 71.725 70.317 1.00 44.29 166 TYR B O 1
ATOM 3908 N N . GLY B 1 111 ? 30.455 71.167 68.585 1.00 45.03 167 GLY B N 1
ATOM 3909 C CA . GLY B 1 111 ? 29.813 72.463 68.530 1.00 45.24 167 GLY B CA 1
ATOM 3910 C C . GLY B 1 111 ? 28.931 72.743 69.735 1.00 46.84 167 GLY B C 1
ATOM 3911 O O . GLY B 1 111 ? 28.697 71.898 70.600 1.00 42.61 167 GLY B O 1
ATOM 3912 N N . GLY B 1 112 ? 28.429 73.977 69.777 1.00 44.99 168 GLY B N 1
ATOM 3913 C CA . GLY B 1 112 ? 27.552 74.437 70.833 1.00 42.28 168 GLY B CA 1
ATOM 3914 C C . GLY B 1 112 ? 28.236 75.140 71.986 1.00 40.86 168 GLY B C 1
ATOM 3915 O O . GLY B 1 112 ? 27.545 75.739 72.821 1.00 42.60 168 GLY B O 1
ATOM 3916 N N . THR B 1 113 ? 29.563 75.086 72.064 1.00 38.43 169 THR B N 1
ATOM 3917 C CA . THR B 1 113 ? 30.341 75.771 73.082 1.00 46.17 169 THR B CA 1
ATOM 3918 C C . THR B 1 113 ? 31.333 76.714 72.409 1.00 47.68 169 THR B C 1
ATOM 3919 O O . THR B 1 113 ? 31.734 76.477 71.265 1.00 49.29 169 THR B O 1
ATOM 3923 N N . PRO B 1 114 ? 31.722 77.803 73.072 1.00 46.56 170 PRO B N 1
ATOM 3924 C CA . PRO B 1 114 ? 32.721 78.707 72.483 1.00 57.58 170 PRO B CA 1
ATOM 3925 C C . PRO B 1 114 ? 34.040 77.995 72.214 1.00 50.30 170 PRO B C 1
ATOM 3926 O O . PRO B 1 114 ? 34.568 77.282 73.071 1.00 52.44 170 PRO B O 1
ATOM 3930 N N . ILE B 1 115 ? 34.567 78.191 71.001 1.00 40.28 171 ILE B N 1
ATOM 3931 C CA . ILE B 1 115 ? 35.804 77.529 70.597 1.00 51.09 171 ILE B CA 1
ATOM 3932 C C . ILE B 1 115 ? 37.003 78.098 71.343 1.00 45.44 171 ILE B C 1
ATOM 3933 O O . ILE B 1 115 ? 38.059 77.456 71.399 1.00 45.00 171 ILE B O 1
ATOM 3938 N N . SER B 1 116 ? 36.856 79.285 71.939 1.00 41.47 172 SER B N 1
ATOM 3939 C CA . SER B 1 116 ? 37.945 79.863 72.720 1.00 46.04 172 SER B CA 1
ATOM 3940 C C . SER B 1 116 ? 38.291 78.992 73.923 1.00 42.84 172 SER B C 1
ATOM 3941 O O . SER B 1 116 ? 39.458 78.924 74.319 1.00 47.10 172 SER B O 1
ATOM 3944 N N . LYS B 1 117 ? 37.296 78.309 74.503 1.00 48.16 173 LYS B N 1
ATOM 3945 C CA . LYS B 1 117 ? 37.559 77.417 75.630 1.00 51.86 173 LYS B CA 1
ATOM 3946 C C . LYS B 1 117 ? 38.373 76.203 75.198 1.00 46.12 173 LYS B C 1
ATOM 3947 O O . LYS B 1 117 ? 39.250 75.738 75.937 1.00 39.71 173 LYS B O 1
ATOM 3953 N N . ASP B 1 118 ? 38.099 75.675 74.005 1.00 45.17 174 ASP B N 1
ATOM 3954 C CA . ASP B 1 118 ? 38.877 74.542 73.509 1.00 49.18 174 ASP B CA 1
ATOM 3955 C C . ASP B 1 118 ? 40.313 74.937 73.203 1.00 51.95 174 ASP B C 1
ATOM 3956 O O . ASP B 1 118 ? 41.239 74.161 73.459 1.00 46.14 174 ASP B O 1
ATOM 3961 N N . ALA B 1 119 ? 40.518 76.138 72.658 1.00 43.72 175 ALA B N 1
ATOM 3962 C CA . ALA B 1 119 ? 41.871 76.574 72.330 1.00 45.52 175 ALA B CA 1
ATOM 3963 C C . ALA B 1 119 ? 42.736 76.684 73.577 1.00 47.59 175 ALA B C 1
ATOM 3964 O O . ALA B 1 119 ? 43.888 76.232 73.585 1.00 41.77 175 ALA B O 1
ATOM 3966 N N . GLU B 1 120 ? 42.194 77.270 74.646 1.00 38.17 176 GLU B N 1
ATOM 3967 C CA . GLU B 1 120 ? 42.965 77.409 75.875 1.00 42.89 176 GLU B CA 1
ATOM 3968 C C . GLU B 1 120 ? 43.216 76.059 76.537 1.00 47.90 176 GLU B C 1
ATOM 3969 O O . GLU B 1 120 ? 44.315 75.807 77.046 1.00 45.43 176 GLU B O 1
ATOM 3975 N N . LEU B 1 121 ? 42.210 75.179 76.547 1.00 42.95 177 LEU B N 1
ATOM 3976 C CA . LEU B 1 121 ? 42.402 73.857 77.135 1.00 44.25 177 LEU B CA 1
ATOM 3977 C C . LEU B 1 121 ? 43.469 73.071 76.387 1.00 46.25 177 LEU B C 1
ATOM 3978 O O . LEU B 1 121 ? 44.168 72.245 76.984 1.00 43.32 177 LEU B O 1
ATOM 3983 N N . LEU B 1 122 ? 43.618 73.323 75.085 1.00 45.06 178 LEU B N 1
ATOM 3984 C CA . LEU B 1 122 ? 44.646 72.638 74.314 1.00 37.84 178 LEU B CA 1
ATOM 3985 C C . LEU B 1 122 ? 46.035 73.157 74.662 1.00 50.30 178 LEU B C 1
ATOM 3986 O O . LEU B 1 122 ? 47.016 72.410 74.574 1.00 55.75 178 LEU B O 1
ATOM 3991 N N . LYS B 1 123 ? 46.137 74.425 75.062 1.00 46.53 179 LYS B N 1
ATOM 3992 C CA . LYS B 1 123 ? 47.403 75.026 75.459 1.00 52.35 179 LYS B CA 1
ATOM 3993 C C . LYS B 1 123 ? 47.724 74.822 76.933 1.00 51.90 179 LYS B C 1
ATOM 3994 O O . LYS B 1 123 ? 48.872 75.039 77.336 1.00 51.67 179 LYS B O 1
ATOM 4000 N N . ASN B 1 124 ? 46.748 74.423 77.744 1.00 53.82 180 ASN B N 1
ATOM 4001 C CA . ASN B 1 124 ? 46.993 74.212 79.164 1.00 56.05 180 ASN B CA 1
ATOM 4002 C C . ASN B 1 124 ? 47.774 72.921 79.378 1.00 53.36 180 ASN B C 1
ATOM 4003 O O . ASN B 1 124 ? 47.509 71.901 78.737 1.00 57.15 180 ASN B O 1
ATOM 4008 N N . LYS B 1 125 ? 48.744 72.971 80.293 1.00 56.01 181 LYS B N 1
ATOM 4009 C CA . LYS B 1 125 ? 49.618 71.823 80.514 1.00 53.69 181 LYS B CA 1
ATOM 4010 C C . LYS B 1 125 ? 48.898 70.677 81.214 1.00 54.12 181 LYS B C 1
ATOM 4011 O O . LYS B 1 125 ? 49.206 69.507 80.958 1.00 56.74 181 LYS B O 1
ATOM 4017 N N . ASP B 1 126 ? 47.944 70.984 82.093 1.00 56.84 182 ASP B N 1
ATOM 4018 C CA . ASP B 1 126 ? 47.267 69.947 82.862 1.00 69.32 182 ASP B CA 1
ATOM 4019 C C . ASP B 1 126 ? 46.159 69.253 82.080 1.00 56.96 182 ASP B C 1
ATOM 4020 O O . ASP B 1 126 ? 45.739 68.157 82.468 1.00 49.90 182 ASP B O 1
ATOM 4025 N N . THR B 1 127 ? 45.676 69.861 80.997 1.00 54.46 183 THR B N 1
ATOM 4026 C CA . THR B 1 127 ? 44.570 69.314 80.226 1.00 51.30 183 THR B CA 1
ATOM 4027 C C . THR B 1 127 ? 44.930 69.021 78.776 1.00 48.63 183 THR B C 1
ATOM 4028 O O . THR B 1 127 ? 44.067 68.546 78.028 1.00 48.38 183 THR B O 1
ATOM 4032 N N . ALA B 1 128 ? 46.167 69.300 78.353 1.00 49.72 184 ALA B N 1
ATOM 4033 C CA . ALA B 1 128 ? 46.620 69.012 76.996 1.00 49.91 184 ALA B CA 1
ATOM 4034 C C . ALA B 1 128 ? 46.438 67.531 76.689 1.00 46.92 184 ALA B C 1
ATOM 4035 O O . ALA B 1 128 ? 47.113 66.681 77.284 1.00 43.31 184 ALA B O 1
ATOM 4037 N N . PRO B 1 129 ? 45.542 67.186 75.764 1.00 44.27 185 PRO B N 1
ATOM 4038 C CA . PRO B 1 129 ? 45.154 65.782 75.589 1.00 47.50 185 PRO B CA 1
ATOM 4039 C C . PRO B 1 129 ? 46.077 65.001 74.667 1.00 42.24 185 PRO B C 1
ATOM 4040 O O . PRO B 1 129 ? 46.586 65.507 73.665 1.00 41.96 185 PRO B O 1
ATOM 4044 N N . HIS B 1 130 ? 46.288 63.736 75.028 1.00 39.91 186 HIS B N 1
ATOM 4045 C CA . HIS B 1 130 ? 46.934 62.778 74.144 1.00 37.30 186 HIS B CA 1
ATOM 4046 C C . HIS B 1 130 ? 45.950 62.108 73.197 1.00 41.06 186 HIS B C 1
ATOM 4047 O O . HIS B 1 130 ? 46.365 61.594 72.152 1.00 37.64 186 HIS B O 1
ATOM 4054 N N . ILE B 1 131 ? 44.664 62.100 73.545 1.00 43.63 187 ILE B N 1
ATOM 4055 C CA . ILE B 1 131 ? 43.613 61.481 72.747 1.00 40.37 187 ILE B CA 1
ATOM 4056 C C . ILE B 1 131 ? 42.487 62.491 72.583 1.00 40.47 187 ILE B C 1
ATOM 4057 O O . ILE B 1 131 ? 41.988 63.035 73.574 1.00 40.52 187 ILE B O 1
ATOM 4062 N N . VAL B 1 132 ? 42.085 62.737 71.340 1.00 35.28 188 VAL B N 1
ATOM 4063 C CA . VAL B 1 132 ? 41.072 63.737 71.021 1.00 36.75 188 VAL B CA 1
ATOM 4064 C C . VAL B 1 132 ? 39.917 63.044 70.314 1.00 32.57 188 VAL B C 1
ATOM 4065 O O . VAL B 1 132 ? 40.101 62.451 69.244 1.00 35.47 188 VAL B O 1
ATOM 4069 N N . VAL B 1 133 ? 38.731 63.120 70.913 1.00 32.21 189 VAL B N 1
ATOM 4070 C CA . VAL B 1 133 ? 37.487 62.676 70.293 1.00 37.45 189 VAL B CA 1
ATOM 4071 C C . VAL B 1 133 ? 36.715 63.912 69.864 1.00 35.88 189 VAL B C 1
ATOM 4072 O O . VAL B 1 133 ? 36.672 64.910 70.593 1.00 39.34 189 VAL B O 1
ATOM 4076 N N . ALA B 1 134 ? 36.109 63.862 68.681 1.00 37.26 190 ALA B N 1
ATOM 4077 C CA . ALA B 1 134 ? 35.445 65.052 68.172 1.00 37.51 190 ALA B CA 1
ATOM 4078 C C . ALA B 1 134 ? 34.487 64.684 67.052 1.00 35.21 190 ALA B C 1
ATOM 4079 O O . ALA B 1 134 ? 34.550 63.592 66.480 1.00 30.43 190 ALA B O 1
ATOM 4081 N N . THR B 1 135 ? 33.588 65.621 66.757 1.00 32.22 191 THR B N 1
ATOM 4082 C CA . THR B 1 135 ? 32.735 65.710 65.586 1.00 36.74 191 THR B CA 1
ATOM 4083 C C . THR B 1 135 ? 33.466 66.467 64.481 1.00 40.00 191 THR B C 1
ATOM 4084 O O . THR B 1 135 ? 34.318 67.316 64.765 1.00 40.31 191 THR B O 1
ATOM 4088 N N . PRO B 1 136 ? 33.165 66.178 63.211 1.00 37.98 192 PRO B N 1
ATOM 4089 C CA . PRO B 1 136 ? 33.994 66.729 62.123 1.00 37.03 192 PRO B CA 1
ATOM 4090 C C . PRO B 1 136 ? 34.005 68.246 62.052 1.00 47.70 192 PRO B C 1
ATOM 4091 O O . PRO B 1 136 ? 35.033 68.828 61.684 1.00 45.41 192 PRO B O 1
ATOM 4095 N N . GLY B 1 137 ? 32.897 68.904 62.395 1.00 39.26 193 GLY B N 1
ATOM 4096 C CA . GLY B 1 137 ? 32.826 70.347 62.229 1.00 34.28 193 GLY B CA 1
ATOM 4097 C C . GLY B 1 137 ? 33.785 71.102 63.131 1.00 41.02 193 GLY B C 1
ATOM 4098 O O . GLY B 1 137 ? 34.545 71.959 62.670 1.00 38.15 193 GLY B O 1
ATOM 4099 N N . ARG B 1 138 ? 33.762 70.799 64.431 1.00 42.13 194 ARG B N 1
ATOM 4100 C CA . ARG B 1 138 ? 34.561 71.573 65.377 1.00 42.27 194 ARG B CA 1
ATOM 4101 C C . ARG B 1 138 ? 36.047 71.261 65.246 1.00 45.41 194 ARG B C 1
ATOM 4102 O O . ARG B 1 138 ? 36.885 72.167 65.332 1.00 39.46 194 ARG B O 1
ATOM 4110 N N . LEU B 1 139 ? 36.397 69.989 65.032 1.00 43.32 195 LEU B N 1
ATOM 4111 C CA . LEU B 1 139 ? 37.806 69.633 64.909 1.00 39.34 195 LEU B CA 1
ATOM 4112 C C . LEU B 1 139 ? 38.431 70.250 63.664 1.00 42.99 195 LEU B C 1
ATOM 4113 O O . LEU B 1 139 ? 39.606 70.632 63.689 1.00 45.11 195 LEU B O 1
ATOM 4118 N N . LYS B 1 140 ? 37.666 70.360 62.575 1.00 40.41 196 LYS B N 1
ATOM 4119 C CA . LYS B 1 140 ? 38.156 71.084 61.407 1.00 44.65 196 LYS B CA 1
ATOM 4120 C C . LYS B 1 140 ? 38.380 72.556 61.724 1.00 44.91 196 LYS B C 1
ATOM 4121 O O . LYS B 1 140 ? 39.373 73.147 61.287 1.00 51.10 196 LYS B O 1
ATOM 4127 N N . ALA B 1 141 ? 37.476 73.164 62.494 1.00 38.67 197 ALA B N 1
ATOM 4128 C CA . ALA B 1 141 ? 37.662 74.548 62.913 1.00 53.00 197 ALA B CA 1
ATOM 4129 C C . ALA B 1 141 ? 38.808 74.713 63.901 1.00 48.22 197 ALA B C 1
ATOM 4130 O O . ALA B 1 141 ? 39.261 75.842 64.116 1.00 55.42 197 ALA B O 1
ATOM 4132 N N . LEU B 1 142 ? 39.295 73.622 64.486 1.00 45.89 198 LEU B N 1
ATOM 4133 C CA . LEU B 1 142 ? 40.477 73.664 65.335 1.00 47.38 198 LEU B CA 1
ATOM 4134 C C . LEU B 1 142 ? 41.760 73.492 64.537 1.00 48.29 198 LEU B C 1
ATOM 4135 O O . LEU B 1 142 ? 42.799 74.043 64.919 1.00 46.80 198 LEU B O 1
ATOM 4140 N N . VAL B 1 143 ? 41.705 72.743 63.436 1.00 43.67 199 VAL B N 1
ATOM 4141 C CA . VAL B 1 143 ? 42.896 72.524 62.622 1.00 46.37 199 VAL B CA 1
ATOM 4142 C C . VAL B 1 143 ? 43.274 73.789 61.857 1.00 53.95 199 VAL B C 1
ATOM 4143 O O . VAL B 1 143 ? 44.457 74.120 61.725 1.00 59.11 199 VAL B O 1
ATOM 4147 N N . ARG B 1 144 ? 42.284 74.522 61.350 1.00 60.74 200 ARG B N 1
ATOM 4148 C CA . ARG B 1 144 ? 42.579 75.610 60.422 1.00 56.71 200 ARG B CA 1
ATOM 4149 C C . ARG B 1 144 ? 43.050 76.887 61.080 1.00 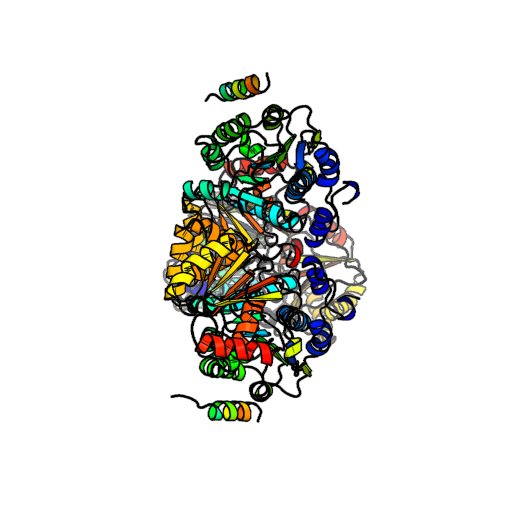55.21 200 ARG B C 1
ATOM 4150 O O . ARG B 1 144 ? 43.842 77.626 60.488 1.00 66.35 200 ARG B O 1
ATOM 4158 N N . GLU B 1 145 ? 42.573 77.182 62.280 1.00 49.21 201 GLU B N 1
ATOM 4159 C CA . GLU B 1 145 ? 43.150 78.266 63.049 1.00 50.93 201 GLU B CA 1
ATOM 4160 C C . GLU B 1 145 ? 44.236 77.754 63.974 1.00 52.81 201 GLU B C 1
ATOM 4161 O O . GLU B 1 145 ? 44.643 78.461 64.902 1.00 50.18 201 GLU B O 1
ATOM 4167 N N . LYS B 1 146 ? 44.698 76.523 63.725 1.00 44.80 202 LYS B N 1
ATOM 4168 C CA . LYS B 1 146 ? 45.8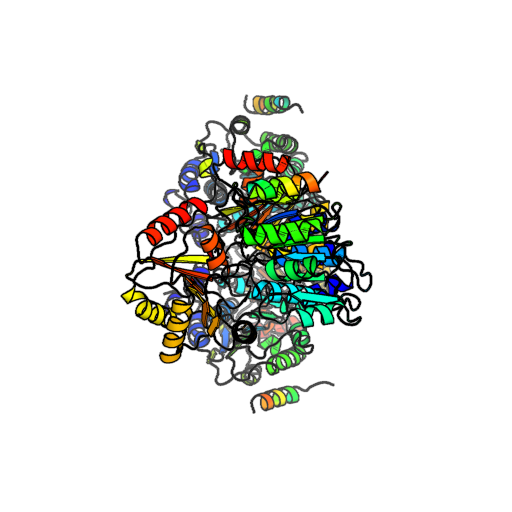60 75.933 64.385 1.00 43.14 202 LYS B CA 1
ATOM 4169 C C . LYS B 1 146 ? 45.796 76.101 65.898 1.00 36.68 202 LYS B C 1
ATOM 4170 O O . LYS B 1 146 ? 46.782 76.426 66.562 1.00 38.00 202 LYS B O 1
ATOM 4176 N N . TYR B 1 147 ? 44.598 75.882 66.439 1.00 41.57 203 TYR B N 1
ATOM 4177 C CA . TYR B 1 147 ? 44.435 75.708 67.872 1.00 44.82 203 TYR B CA 1
ATOM 4178 C C . TYR B 1 147 ? 44.936 74.344 68.325 1.00 41.61 203 TYR B C 1
ATOM 4179 O O . TYR B 1 147 ? 45.227 74.166 69.512 1.00 40.76 203 TYR B O 1
ATOM 4188 N N . ILE B 1 148 ? 45.050 73.385 67.403 1.00 34.28 204 ILE B N 1
ATOM 4189 C CA . ILE B 1 148 ? 45.533 72.042 67.697 1.00 43.28 204 ILE B CA 1
ATOM 4190 C C . ILE B 1 148 ? 46.610 71.674 66.683 1.00 45.46 204 ILE B C 1
ATOM 4191 O O . ILE B 1 148 ? 46.596 72.133 65.536 1.00 41.77 204 ILE B O 1
ATOM 4196 N N . ASP B 1 149 ? 47.565 70.854 67.125 1.00 41.05 205 ASP B N 1
ATOM 4197 C CA . ASP B 1 149 ? 48.668 70.383 66.294 1.00 40.19 205 ASP B CA 1
ATOM 4198 C C . ASP B 1 149 ? 48.553 68.876 66.143 1.00 37.98 205 ASP B C 1
ATOM 4199 O O . ASP B 1 149 ? 48.620 68.140 67.136 1.00 41.70 205 ASP B O 1
ATOM 4204 N N . LEU B 1 150 ? 48.407 68.419 64.899 1.00 32.18 206 LEU B N 1
ATOM 4205 C CA . LEU B 1 150 ? 48.229 67.006 64.602 1.00 46.08 206 LEU B CA 1
ATOM 4206 C C . LEU B 1 150 ? 49.400 66.455 63.794 1.00 36.81 206 LEU B C 1
ATOM 4207 O O . LEU B 1 150 ? 49.266 65.445 63.098 1.00 36.03 206 LEU B O 1
ATOM 4212 N N . SER B 1 151 ? 50.570 67.080 63.923 1.00 45.71 207 SER B N 1
ATOM 4213 C CA . SER B 1 151 ? 51.774 66.620 63.245 1.00 43.06 207 SER B CA 1
ATOM 4214 C C . SER B 1 151 ? 52.378 65.375 63.879 1.00 47.44 207 SER B C 1
ATOM 4215 O O . SER B 1 151 ? 53.399 64.887 63.381 1.00 49.30 207 SER B O 1
ATOM 4218 N N . HIS B 1 152 ? 51.780 64.849 64.950 1.00 48.95 208 HIS B N 1
ATOM 4219 C CA . HIS B 1 152 ? 52.338 63.716 65.673 1.00 42.24 208 HIS B CA 1
ATOM 4220 C C . HIS B 1 152 ? 51.311 62.610 65.876 1.00 41.50 208 HIS B C 1
ATOM 4221 O O . HIS B 1 152 ? 51.558 61.690 66.664 1.00 48.75 208 HIS B O 1
ATOM 4228 N N . VAL B 1 153 ? 50.168 62.680 65.195 1.00 37.96 209 VAL B N 1
ATOM 4229 C CA . VAL B 1 153 ? 49.122 61.682 65.373 1.00 38.24 209 VAL B CA 1
ATOM 4230 C C . VAL B 1 153 ? 49.613 60.332 64.868 1.00 42.82 209 VAL B C 1
ATOM 4231 O O . VAL B 1 153 ? 50.125 60.218 63.747 1.00 38.83 209 VAL B O 1
ATOM 4235 N N . LYS B 1 154 ? 49.445 59.295 65.695 1.00 38.72 210 LYS B N 1
ATOM 4236 C CA . LYS B 1 154 ? 49.787 57.932 65.311 1.00 44.70 210 LYS B CA 1
ATOM 4237 C C . LYS B 1 154 ? 48.573 57.073 65.006 1.00 37.60 210 LYS B C 1
ATOM 4238 O O . LYS B 1 154 ? 48.707 56.074 64.293 1.00 35.37 210 LYS B O 1
ATOM 4244 N N . ASN B 1 155 ? 47.398 57.446 65.506 1.00 46.75 211 ASN B N 1
ATOM 4245 C CA . ASN B 1 155 ? 46.182 56.661 65.340 1.00 41.17 211 ASN B CA 1
ATOM 4246 C C . ASN B 1 155 ? 45.050 57.579 64.909 1.00 44.60 211 ASN B C 1
ATOM 4247 O O . ASN B 1 155 ? 44.758 58.568 65.589 1.00 46.32 211 ASN B O 1
ATOM 4252 N N . PHE B 1 156 ? 44.419 57.256 63.783 1.00 35.82 212 PHE B N 1
ATOM 4253 C CA . PHE B 1 156 ? 43.281 58.009 63.272 1.00 37.85 212 PHE B CA 1
ATOM 4254 C C . PHE B 1 156 ? 42.099 57.058 63.157 1.00 39.16 212 PHE B C 1
ATOM 4255 O O . PHE B 1 156 ? 42.146 56.096 62.383 1.00 41.76 212 PHE B O 1
ATOM 4263 N N . VAL B 1 157 ? 41.045 57.323 63.926 1.00 36.89 213 VAL B N 1
ATOM 4264 C CA . VAL B 1 157 ? 39.878 56.452 63.993 1.00 37.33 213 VAL B CA 1
ATOM 4265 C C . VAL B 1 157 ? 38.657 57.223 63.516 1.00 39.71 213 VAL B C 1
ATOM 4266 O O . VAL B 1 157 ? 38.450 58.379 63.899 1.00 32.93 213 VAL B O 1
ATOM 4270 N N . ILE B 1 158 ? 37.851 56.578 62.677 1.00 41.64 214 ILE B N 1
ATOM 4271 C CA . ILE B 1 158 ? 36.571 57.114 62.231 1.00 43.77 214 ILE B CA 1
ATOM 4272 C C . ILE B 1 158 ? 35.498 56.098 62.599 1.00 47.48 214 ILE B C 1
ATOM 4273 O O . ILE B 1 158 ? 35.436 55.011 62.009 1.00 42.08 214 ILE B O 1
ATOM 4278 N N . ASP B 1 159 ? 34.665 56.438 63.578 1.00 44.53 215 ASP B N 1
ATOM 4279 C CA . ASP B 1 159 ? 33.537 55.599 63.950 1.00 44.80 215 ASP B CA 1
ATOM 4280 C C . ASP B 1 159 ? 32.299 56.021 63.169 1.00 49.62 215 ASP B C 1
ATOM 4281 O O . ASP B 1 159 ? 32.127 57.197 62.834 1.00 41.10 215 ASP B O 1
ATOM 4286 N N . GLU B 1 160 ? 31.433 55.046 62.888 1.00 47.22 216 GLU B N 1
ATOM 4287 C CA . GLU B 1 160 ? 30.302 55.235 61.979 1.00 40.63 216 GLU B CA 1
ATOM 4288 C C . GLU B 1 160 ? 30.788 55.813 60.651 1.00 48.41 216 GLU B C 1
ATOM 4289 O O . GLU B 1 160 ? 30.256 56.799 60.136 1.00 49.35 216 GLU B O 1
ATOM 4295 N N . CYS B 1 161 ? 31.826 55.176 60.098 1.00 42.72 217 CYS B N 1
ATOM 4296 C CA . CYS B 1 161 ? 32.542 55.751 58.963 1.00 42.26 217 CYS B CA 1
ATOM 4297 C C . CYS B 1 161 ? 31.661 55.868 57.727 1.00 45.43 217 CYS B C 1
ATOM 4298 O O . CYS B 1 161 ? 31.875 56.762 56.900 1.00 51.29 217 CYS B O 1
ATOM 4301 N N . ASP B 1 162 ? 30.677 54.979 57.574 1.00 45.00 218 ASP B N 1
ATOM 4302 C CA . ASP B 1 162 ? 29.799 55.060 56.411 1.00 52.60 218 ASP B CA 1
ATOM 4303 C C . ASP B 1 162 ? 28.959 56.331 56.443 1.00 52.09 218 ASP B C 1
ATOM 4304 O O . ASP B 1 162 ? 28.763 56.978 55.409 1.00 55.92 218 ASP B O 1
ATOM 4309 N N . LYS B 1 163 ? 28.463 56.708 57.623 1.00 43.69 219 LYS B N 1
ATOM 4310 C CA . LYS B 1 163 ? 27.700 57.944 57.751 1.00 53.43 219 LYS B CA 1
ATOM 4311 C C . LYS B 1 163 ? 28.601 59.169 57.654 1.00 50.78 219 LYS B C 1
ATOM 4312 O O . LYS B 1 163 ? 28.184 60.204 57.121 1.00 57.79 219 LYS B O 1
ATOM 4318 N N . VAL B 1 164 ? 29.839 59.065 58.138 1.00 49.32 220 VAL B N 1
ATOM 4319 C CA . VAL B 1 164 ? 30.738 60.215 58.136 1.00 52.17 220 VAL B CA 1
ATOM 4320 C C . VAL B 1 164 ? 31.234 60.513 56.725 1.00 54.15 220 VAL B C 1
ATOM 4321 O O . VAL B 1 164 ? 31.383 61.679 56.339 1.00 57.29 220 VAL B O 1
ATOM 4325 N N . LEU B 1 165 ? 31.477 59.475 55.925 1.00 52.15 221 LEU B N 1
ATOM 4326 C CA . LEU B 1 165 ? 32.056 59.656 54.600 1.00 56.10 221 LEU B CA 1
ATOM 4327 C C . LEU B 1 165 ? 31.016 59.738 53.490 1.00 52.84 221 LEU B C 1
ATOM 4328 O O . LEU B 1 165 ? 31.365 60.122 52.369 1.00 64.23 221 LEU B O 1
ATOM 4333 N N . GLU B 1 166 ? 29.758 59.384 53.762 1.00 57.21 222 GLU B N 1
ATOM 4334 C CA . GLU B 1 166 ? 28.709 59.572 52.768 1.00 62.50 222 GLU B CA 1
ATOM 4335 C C . GLU B 1 166 ? 28.123 60.974 52.831 1.00 58.72 222 GLU B C 1
ATOM 4336 O O . GLU B 1 166 ? 27.740 61.525 51.793 1.00 54.08 222 GLU B O 1
ATOM 4342 N N . GLU B 1 167 ? 28.067 61.570 54.021 1.00 57.95 223 GLU B N 1
ATOM 4343 C CA . GLU B 1 167 ? 27.786 62.993 54.126 1.00 64.43 223 GLU B CA 1
ATOM 4344 C C . GLU B 1 167 ? 28.980 63.742 53.576 1.00 70.89 223 GLU B C 1
ATOM 4345 O O . GLU B 1 167 ? 30.105 63.556 54.047 1.00 73.20 223 GLU B O 1
ATOM 4351 N N . LEU B 1 168 ? 28.754 64.573 52.576 1.00 58.39 224 LEU B N 1
ATOM 4352 C CA . LEU B 1 168 ? 29.899 65.025 51.816 1.00 73.01 224 LEU B CA 1
ATOM 4353 C C . LEU B 1 168 ? 30.495 66.292 52.423 1.00 73.44 224 LEU B C 1
ATOM 4354 O O . LEU B 1 168 ? 31.668 66.596 52.169 1.00 75.79 224 LEU B O 1
ATOM 4359 N N . ASP B 1 169 ? 29.730 67.005 53.266 1.00 74.55 225 ASP B N 1
ATOM 4360 C CA . ASP B 1 169 ? 30.289 68.114 54.042 1.00 69.12 225 ASP B CA 1
ATOM 4361 C C . ASP B 1 169 ? 31.146 67.595 55.189 1.00 66.86 225 ASP B C 1
ATOM 4362 O O . ASP B 1 169 ? 32.217 68.139 55.485 1.00 66.83 225 ASP B O 1
ATOM 4367 N N . MET B 1 170 ? 30.697 66.527 55.841 1.00 62.46 226 MET B N 1
ATOM 4368 C CA . MET B 1 170 ? 31.542 65.919 56.850 1.00 59.78 226 MET B CA 1
ATOM 4369 C C . MET B 1 170 ? 32.744 65.257 56.209 1.00 57.94 226 MET B C 1
ATOM 4370 O O . MET B 1 170 ? 33.824 65.232 56.805 1.00 51.71 226 MET B O 1
ATOM 4375 N N . ARG B 1 171 ? 32.586 64.727 54.998 1.00 59.61 227 ARG B N 1
ATOM 4376 C CA . ARG B 1 171 ? 33.740 64.155 54.322 1.00 52.73 227 ARG B CA 1
ATOM 4377 C C . ARG B 1 171 ? 34.751 65.243 53.975 1.00 57.45 227 ARG B C 1
ATOM 4378 O O . ARG B 1 171 ? 35.961 65.037 54.128 1.00 53.22 227 ARG B O 1
ATOM 4386 N N . ARG B 1 172 ? 34.280 66.403 53.495 1.00 54.99 228 ARG B N 1
ATOM 4387 C CA . ARG B 1 172 ? 35.202 67.507 53.243 1.00 60.83 228 ARG B CA 1
ATOM 4388 C C . ARG B 1 172 ? 35.952 67.903 54.513 1.00 55.69 228 ARG B C 1
ATOM 4389 O O . ARG B 1 172 ? 37.154 68.185 54.464 1.00 63.06 228 ARG B O 1
ATOM 4397 N N . ASP B 1 173 ? 35.261 67.947 55.659 1.00 52.91 229 ASP B N 1
ATOM 4398 C CA . ASP B 1 173 ? 35.929 68.291 56.914 1.00 57.27 229 ASP B CA 1
ATOM 4399 C C . ASP B 1 173 ? 36.912 67.212 57.369 1.00 47.85 229 ASP B C 1
ATOM 4400 O O . ASP B 1 173 ? 38.052 67.527 57.725 1.00 51.56 229 ASP B O 1
ATOM 4405 N N . VAL B 1 174 ? 36.498 65.940 57.387 1.00 53.68 230 VAL B N 1
ATOM 4406 C CA . VAL B 1 174 ? 37.414 64.906 57.872 1.00 57.03 230 VAL B CA 1
ATOM 4407 C C . VAL B 1 174 ? 38.663 64.851 57.005 1.00 49.17 230 VAL B C 1
ATOM 4408 O O . VAL B 1 174 ? 39.759 64.559 57.499 1.00 51.03 230 VAL B O 1
ATOM 4412 N N . GLN B 1 175 ? 38.532 65.135 55.708 1.00 53.56 231 GLN B N 1
ATOM 4413 C CA . GLN B 1 175 ? 39.701 65.064 54.840 1.00 48.83 231 GLN B CA 1
ATOM 4414 C C . GLN B 1 175 ? 40.643 66.220 55.084 1.00 52.16 231 GLN B C 1
ATOM 4415 O O . GLN B 1 175 ? 41.855 66.100 54.868 1.00 54.81 231 GLN B O 1
ATOM 4421 N N . GLU B 1 176 ? 40.098 67.345 55.512 1.00 47.68 232 GLU B N 1
ATOM 4422 C CA . GLU B 1 176 ? 40.937 68.447 55.922 1.00 56.67 232 GLU B CA 1
ATOM 4423 C C . GLU B 1 176 ? 41.678 68.133 57.222 1.00 52.76 232 GLU B C 1
ATOM 4424 O O . GLU B 1 176 ? 42.855 68.483 57.383 1.00 46.34 232 GLU B O 1
ATOM 4430 N N . ILE B 1 177 ? 41.003 67.464 58.158 1.00 50.00 233 ILE B N 1
ATOM 4431 C CA . ILE B 1 177 ? 41.673 66.991 59.364 1.00 50.13 233 ILE B CA 1
ATOM 4432 C C . ILE B 1 177 ? 42.687 65.905 59.024 1.00 41.91 233 ILE B C 1
ATOM 4433 O O . ILE B 1 177 ? 43.793 65.874 59.576 1.00 40.01 233 ILE B O 1
ATOM 4438 N N . PHE B 1 178 ? 42.335 65.013 58.095 1.00 48.76 234 PHE B N 1
ATOM 4439 C CA . PHE B 1 178 ? 43.201 63.892 57.748 1.00 41.03 234 PHE B CA 1
ATOM 4440 C C . PHE B 1 178 ? 44.474 64.319 57.027 1.00 44.04 234 PHE B C 1
ATOM 4441 O O . PHE B 1 178 ? 45.464 63.581 57.062 1.00 46.49 234 PHE B O 1
ATOM 4449 N N . ARG B 1 179 ? 44.494 65.500 56.417 1.00 50.01 235 ARG B N 1
ATOM 4450 C CA . ARG B 1 179 ? 45.676 65.958 55.699 1.00 48.90 235 ARG B CA 1
ATOM 4451 C C . ARG B 1 179 ? 46.610 66.801 56.556 1.00 42.74 235 ARG B C 1
ATOM 4452 O O . ARG B 1 179 ? 47.685 67.183 56.082 1.00 46.36 235 ARG B O 1
ATOM 4460 N N . ALA B 1 180 ? 46.234 67.098 57.796 1.00 39.48 236 ALA B N 1
ATOM 4461 C CA . ALA B 1 180 ? 47.133 67.741 58.743 1.00 40.48 236 ALA B CA 1
ATOM 4462 C C . ALA B 1 180 ? 47.905 66.737 59.587 1.00 45.43 236 ALA B C 1
ATOM 4463 O O . ALA B 1 180 ? 48.708 67.143 60.433 1.00 43.78 236 ALA B O 1
ATOM 4465 N N . THR B 1 181 ? 47.681 65.447 59.374 1.00 45.65 237 THR B N 1
ATOM 4466 C CA . THR B 1 181 ? 48.293 64.338 60.085 1.00 41.55 237 THR B CA 1
ATOM 4467 C C . THR B 1 181 ? 49.386 63.702 59.243 1.00 35.98 237 THR B C 1
ATOM 4468 O O . THR B 1 181 ? 49.389 63.820 58.014 1.00 32.98 237 THR B O 1
ATOM 4472 N N . PRO B 1 182 ? 50.342 63.020 59.873 1.00 34.98 238 PRO B N 1
ATOM 4473 C CA . PRO B 1 182 ? 51.344 62.279 59.098 1.00 37.89 238 PRO B CA 1
ATOM 4474 C C . PRO B 1 182 ? 50.709 61.206 58.225 1.00 42.08 238 PRO B C 1
ATOM 4475 O O . PRO B 1 182 ? 49.683 60.615 58.568 1.00 45.05 238 PRO B O 1
ATOM 4479 N N . ARG B 1 183 ? 51.362 60.946 57.090 1.00 47.67 239 ARG B N 1
ATOM 4480 C CA . ARG B 1 183 ? 50.929 59.900 56.171 1.00 41.11 239 ARG B CA 1
ATOM 4481 C C . ARG B 1 183 ? 51.187 58.491 56.706 1.00 50.58 239 ARG B C 1
ATOM 4482 O O . ARG B 1 183 ? 50.457 57.566 56.329 1.00 56.20 239 ARG B O 1
ATOM 4490 N N . ASP B 1 184 ? 52.202 58.315 57.557 1.00 55.39 240 ASP B N 1
ATOM 4491 C CA . ASP B 1 184 ? 52.528 57.028 58.179 1.00 60.11 240 ASP B CA 1
ATOM 4492 C C . ASP B 1 184 ? 51.872 56.916 59.555 1.00 54.36 240 ASP B C 1
ATOM 4493 O O . ASP B 1 184 ? 52.523 56.942 60.593 1.00 60.22 240 ASP B O 1
ATOM 4498 N N . LYS B 1 185 ? 50.553 56.905 59.555 1.00 48.13 241 LYS B N 1
ATOM 4499 C CA . LYS B 1 185 ? 49.823 56.601 60.769 1.00 41.78 241 LYS B CA 1
ATOM 4500 C C . LYS B 1 185 ? 48.945 55.379 60.535 1.00 43.76 241 LYS B C 1
ATOM 4501 O O . LYS B 1 185 ? 48.735 54.934 59.401 1.00 45.25 241 LYS B O 1
ATOM 4507 N N . GLN B 1 186 ? 48.468 54.809 61.635 1.00 33.40 242 GLN B N 1
ATOM 4508 C CA . GLN B 1 186 ? 47.452 53.769 61.574 1.00 44.89 242 GLN B CA 1
ATOM 4509 C C . GLN B 1 186 ? 46.089 54.430 61.430 1.00 41.18 242 GLN B C 1
ATOM 4510 O O . GLN B 1 186 ? 45.790 55.403 62.129 1.00 33.27 242 GLN B O 1
ATOM 4516 N N . VAL B 1 187 ? 45.265 53.912 60.524 1.00 37.09 243 VAL B N 1
ATOM 4517 C CA . VAL B 1 187 ? 43.909 54.411 60.325 1.00 40.25 243 VAL B CA 1
ATOM 4518 C C . VAL B 1 187 ? 42.939 53.254 60.516 1.00 42.28 243 VAL B C 1
ATOM 4519 O O . VAL B 1 187 ? 43.136 52.173 59.951 1.00 47.77 243 VAL B O 1
ATOM 4523 N N . MET B 1 188 ? 41.895 53.483 61.312 1.00 42.36 244 MET B N 1
ATOM 4524 C CA . MET B 1 188 ? 40.896 52.469 61.615 1.00 42.43 244 MET B CA 1
ATOM 4525 C C . MET B 1 188 ? 39.503 53.042 61.398 1.00 48.12 244 MET B C 1
ATOM 4526 O O . MET B 1 188 ? 39.240 54.201 61.734 1.00 39.67 244 MET B O 1
ATOM 4531 N N . MET B 1 189 ? 38.616 52.225 60.830 1.00 50.45 245 MET B N 1
ATOM 4532 C CA . MET B 1 189 ? 37.249 52.626 60.528 1.00 44.12 245 MET B CA 1
ATOM 4533 C C . MET B 1 189 ? 36.285 51.535 60.971 1.00 42.08 245 MET B C 1
ATOM 4534 O O . MET B 1 189 ? 36.554 50.345 60.783 1.00 39.57 245 MET B O 1
ATOM 4539 N N . PHE B 1 190 ? 35.158 51.944 61.555 1.00 40.17 246 PHE B N 1
ATOM 4540 C CA . PHE B 1 190 ? 34.191 51.005 62.105 1.00 48.91 246 PHE B CA 1
ATOM 4541 C C . PHE B 1 190 ? 32.780 51.436 61.738 1.00 45.23 246 PHE B C 1
ATOM 4542 O O . PHE B 1 190 ? 32.468 52.630 61.744 1.00 45.85 246 PHE B O 1
ATOM 4550 N N . SER B 1 191 ? 31.931 50.456 61.436 1.00 42.02 247 SER B N 1
ATOM 4551 C CA . SER B 1 191 ? 30.519 50.690 61.160 1.00 48.32 247 SER B CA 1
ATOM 4552 C C . SER B 1 191 ? 29.805 49.351 61.072 1.00 53.52 247 SER B C 1
ATOM 4553 O O . SER B 1 191 ? 30.388 48.351 60.644 1.00 52.28 247 SER B O 1
ATOM 4556 N N . ALA B 1 192 ? 28.535 49.345 61.480 1.00 46.14 248 ALA B N 1
ATOM 4557 C CA . ALA B 1 192 ? 27.710 48.156 61.323 1.00 46.24 248 ALA B CA 1
ATOM 4558 C C . ALA B 1 192 ? 27.228 47.968 59.892 1.00 51.22 248 ALA B C 1
ATOM 4559 O O . ALA B 1 192 ? 26.819 46.859 59.530 1.00 49.82 248 ALA B O 1
ATOM 4561 N N . THR B 1 193 ? 27.260 49.023 59.080 1.00 43.25 249 THR B N 1
ATOM 4562 C CA . THR B 1 193 ? 26.784 48.987 57.700 1.00 44.64 249 THR B CA 1
ATOM 4563 C C . THR B 1 193 ? 27.847 49.599 56.799 1.00 49.96 249 THR B C 1
ATOM 4564 O O . THR B 1 193 ? 28.124 50.798 56.889 1.00 43.48 249 THR B O 1
ATOM 4568 N N . LEU B 1 194 ? 28.451 48.777 55.942 1.00 51.14 250 LEU B N 1
ATOM 4569 C CA . LEU B 1 194 ? 29.390 49.243 54.921 1.00 54.36 250 LEU B CA 1
ATOM 4570 C C . LEU B 1 194 ? 28.983 48.619 53.588 1.00 52.28 250 LEU B C 1
ATOM 4571 O O . LEU B 1 194 ? 29.430 47.522 53.241 1.00 51.79 250 LEU B O 1
ATOM 4576 N N . SER B 1 195 ? 28.124 49.322 52.852 1.00 43.92 251 SER B N 1
ATOM 4577 C CA . SER B 1 195 ? 27.654 48.856 51.558 1.00 57.47 251 SER B CA 1
ATOM 4578 C C . SER B 1 195 ? 28.811 48.764 50.561 1.00 63.90 251 SER B C 1
ATOM 4579 O O . SER B 1 195 ? 29.911 49.269 50.787 1.00 66.70 251 SER B O 1
ATOM 4582 N N . GLN B 1 196 ? 28.548 48.090 49.437 1.00 59.73 252 GLN B N 1
ATOM 4583 C CA . GLN B 1 196 ? 29.570 47.948 48.405 1.00 60.17 252 GLN B CA 1
ATOM 4584 C C . GLN B 1 196 ? 29.995 49.287 47.817 1.00 61.49 252 GLN B C 1
ATOM 4585 O O . GLN B 1 196 ? 31.092 49.380 47.256 1.00 68.07 252 GLN B O 1
ATOM 4591 N N . GLU B 1 197 ? 29.156 50.319 47.911 1.00 51.45 253 GLU B N 1
ATOM 4592 C CA . GLU B 1 197 ? 29.519 51.613 47.350 1.00 61.27 253 GLU B CA 1
ATOM 4593 C C . GLU B 1 197 ? 30.416 52.421 48.284 1.00 66.49 253 GLU B C 1
ATOM 4594 O O . GLU B 1 197 ? 31.123 53.321 47.817 1.00 65.17 253 GLU B O 1
ATOM 4600 N N . ILE B 1 198 ? 30.409 52.107 49.582 1.00 66.32 254 ILE B N 1
ATOM 4601 C CA . ILE B 1 198 ? 31.149 52.872 50.580 1.00 58.27 254 ILE B CA 1
ATOM 4602 C C . ILE B 1 198 ? 32.495 52.223 50.919 1.00 56.03 254 ILE B C 1
ATOM 4603 O O . ILE B 1 198 ? 33.354 52.878 51.529 1.00 58.60 254 ILE B O 1
ATOM 4608 N N . ARG B 1 199 ? 32.673 50.937 50.626 1.00 52.74 255 ARG B N 1
ATOM 4609 C CA . ARG B 1 199 ? 33.966 50.313 50.893 1.00 50.44 255 ARG B CA 1
ATOM 4610 C C . ARG B 1 199 ? 35.102 50.896 50.057 1.00 57.93 255 ARG B C 1
ATOM 4611 O O . ARG B 1 199 ? 36.174 51.155 50.631 1.00 56.59 255 ARG B O 1
ATOM 4619 N N . PRO B 1 200 ? 34.946 51.151 48.749 1.00 59.45 256 PRO B N 1
ATOM 4620 C CA . PRO B 1 200 ? 36.035 51.808 48.002 1.00 60.72 256 PRO B CA 1
ATOM 4621 C C . PRO B 1 200 ? 36.379 53.193 48.520 1.00 56.52 256 PRO B C 1
ATOM 4622 O O . PRO B 1 200 ? 37.558 53.564 48.561 1.00 62.43 256 PRO B O 1
ATOM 4626 N N . ILE B 1 201 ? 35.372 53.983 48.896 1.00 53.25 257 ILE B N 1
ATOM 4627 C CA . ILE B 1 201 ? 35.629 55.320 49.427 1.00 60.78 257 ILE B CA 1
ATOM 4628 C C . ILE B 1 201 ? 36.406 55.234 50.740 1.00 55.02 257 ILE B C 1
ATOM 4629 O O . ILE B 1 201 ? 37.254 56.089 51.029 1.00 48.47 257 ILE B O 1
ATOM 4634 N N . CYS B 1 202 ? 36.122 54.218 51.567 1.00 55.60 258 CYS B N 1
ATOM 4635 C CA . CYS B 1 202 ? 36.890 54.034 52.795 1.00 53.16 258 CYS B CA 1
ATOM 4636 C C . CYS B 1 202 ? 38.346 53.714 52.478 1.00 55.51 258 CYS B C 1
ATOM 4637 O O . CYS B 1 202 ? 39.261 54.255 53.111 1.00 58.02 258 CYS B O 1
ATOM 4640 N N . ARG B 1 203 ? 38.578 52.818 51.512 1.00 49.32 259 ARG B N 1
ATOM 4641 C CA . ARG B 1 203 ? 39.933 52.398 51.166 1.00 43.22 259 ARG B CA 1
ATOM 4642 C C . ARG B 1 203 ? 40.823 53.555 50.725 1.00 53.22 259 ARG B C 1
ATOM 4643 O O . ARG B 1 203 ? 42.050 53.407 50.723 1.00 52.50 259 ARG B O 1
ATOM 4651 N N . ARG B 1 204 ? 40.249 54.699 50.346 1.00 53.70 260 ARG B N 1
ATOM 4652 C CA . ARG B 1 204 ? 41.101 55.813 49.940 1.00 54.70 260 ARG B CA 1
ATOM 4653 C C . ARG B 1 204 ? 41.781 56.502 51.114 1.00 51.56 260 ARG B C 1
ATOM 4654 O O . ARG B 1 204 ? 42.566 57.429 50.889 1.00 59.85 260 ARG B O 1
ATOM 4662 N N . PHE B 1 205 ? 41.498 56.086 52.347 1.00 55.97 261 PHE B N 1
ATOM 4663 C CA . PHE B 1 205 ? 42.231 56.547 53.515 1.00 54.13 261 PHE B CA 1
ATOM 4664 C C . PHE B 1 205 ? 43.116 55.467 54.119 1.00 47.78 261 PHE B C 1
ATOM 4665 O O . PHE B 1 205 ? 43.966 55.784 54.958 1.00 46.46 261 PHE B O 1
ATOM 4673 N N . LEU B 1 206 ? 42.946 54.214 53.713 1.00 49.82 262 LEU B N 1
ATOM 4674 C CA . LEU B 1 206 ? 43.676 53.087 54.271 1.00 52.34 262 LEU B CA 1
ATOM 4675 C C . LEU B 1 206 ? 44.807 52.645 53.349 1.00 48.17 262 LEU B C 1
ATOM 4676 O O . LEU B 1 206 ? 44.829 52.951 52.154 1.00 53.56 262 LEU B O 1
ATOM 4681 N N . GLN B 1 207 ? 45.753 51.908 53.930 1.00 48.05 263 GLN B N 1
ATOM 4682 C CA . GLN B 1 207 ? 46.904 51.360 53.213 1.00 53.16 263 GLN B CA 1
ATOM 4683 C C . GLN B 1 207 ? 47.033 49.890 53.599 1.00 51.39 263 GLN B C 1
ATOM 4684 O O . GLN B 1 207 ? 47.486 49.579 54.705 1.00 53.58 263 GLN B O 1
ATOM 4690 N N . ASN B 1 208 ? 46.642 48.993 52.686 1.00 54.86 264 ASN B N 1
ATOM 4691 C CA . ASN B 1 208 ? 46.676 47.552 52.924 1.00 63.88 264 ASN B CA 1
ATOM 4692 C C . ASN B 1 208 ? 45.934 47.227 54.217 1.00 59.75 264 ASN B C 1
ATOM 4693 O O . ASN B 1 208 ? 46.553 46.817 55.208 1.00 66.47 264 ASN B O 1
ATOM 4698 N N . PRO B 1 209 ? 44.620 47.427 54.265 1.00 56.98 265 PRO B N 1
ATOM 4699 C CA . PRO B 1 209 ? 43.893 47.252 55.522 1.00 54.26 265 PRO B CA 1
ATOM 4700 C C . PRO B 1 209 ? 43.442 45.820 55.757 1.00 51.88 265 PRO B C 1
ATOM 4701 O O . PRO B 1 209 ? 43.213 45.040 54.831 1.00 50.86 265 PRO B O 1
ATOM 4705 N N . LEU B 1 210 ? 43.328 45.485 57.039 1.00 49.76 266 LEU B N 1
ATOM 4706 C CA . LEU B 1 210 ? 42.625 44.281 57.455 1.00 52.77 266 LEU B CA 1
ATOM 4707 C C . LEU B 1 210 ? 41.134 44.548 57.338 1.00 59.73 266 LEU B C 1
ATOM 4708 O O . LEU B 1 210 ? 40.614 45.488 57.951 1.00 55.17 266 LEU B O 1
ATOM 4713 N N . GLU B 1 211 ? 40.450 43.739 56.540 1.00 55.85 267 GLU B N 1
ATOM 4714 C CA . GLU B 1 211 ? 39.062 44.008 56.197 1.00 53.98 267 GLU B CA 1
ATOM 4715 C C . GLU B 1 211 ? 38.165 42.924 56.783 1.00 53.60 267 GLU B C 1
ATOM 4716 O O . GLU B 1 211 ? 38.314 41.737 56.465 1.00 54.16 267 GLU B O 1
ATOM 4722 N N . ILE B 1 212 ? 37.261 43.334 57.660 1.00 55.53 268 ILE B N 1
ATOM 4723 C CA . ILE B 1 212 ? 36.249 42.455 58.226 1.00 62.04 268 ILE B CA 1
ATOM 4724 C C . ILE B 1 212 ? 34.914 42.919 57.665 1.00 64.03 268 ILE B C 1
ATOM 4725 O O . ILE B 1 212 ? 34.461 44.034 57.955 1.00 56.76 268 ILE B O 1
ATOM 4730 N N . PHE B 1 213 ? 34.281 42.071 56.861 1.00 64.20 269 PHE B N 1
ATOM 4731 C CA . PHE B 1 213 ? 33.047 42.424 56.183 1.00 56.98 269 PHE B CA 1
ATOM 4732 C C . PHE B 1 213 ? 31.955 41.436 56.553 1.00 59.49 269 PHE B C 1
ATOM 4733 O O . PHE B 1 213 ? 32.226 40.286 56.910 1.00 62.36 269 PHE B O 1
ATOM 4741 N N . VAL B 1 214 ? 30.716 41.896 56.462 1.00 59.53 270 VAL B N 1
ATOM 4742 C CA . VAL B 1 214 ? 29.545 41.034 56.564 1.00 70.72 270 VAL B CA 1
ATOM 4743 C C . VAL B 1 214 ? 28.815 41.182 55.233 1.00 71.75 270 VAL B C 1
ATOM 4744 O O . VAL B 1 214 ? 27.913 42.014 55.089 1.00 71.89 270 VAL B O 1
ATOM 4748 N N . ASP B 1 215 ? 29.199 40.374 54.241 1.00 77.03 271 ASP B N 1
ATOM 4749 C CA . ASP B 1 215 ? 28.636 40.550 52.906 1.00 79.70 271 ASP B CA 1
ATOM 4750 C C . ASP B 1 215 ? 27.200 40.051 52.782 1.00 78.39 271 ASP B C 1
ATOM 4751 O O . ASP B 1 215 ? 26.406 40.680 52.075 1.00 77.15 271 ASP B O 1
ATOM 4756 N N . ASP B 1 216 ? 26.830 38.959 53.451 1.00 74.68 272 ASP B N 1
ATOM 4757 C CA . ASP B 1 216 ? 25.420 38.569 53.498 1.00 73.90 272 ASP B CA 1
ATOM 4758 C C . ASP B 1 216 ? 24.759 39.310 54.653 1.00 70.44 272 ASP B C 1
ATOM 4759 O O . ASP B 1 216 ? 24.791 38.870 55.800 1.00 69.20 272 ASP B O 1
ATOM 4764 N N . GLU B 1 217 ? 24.120 40.434 54.329 1.00 71.28 273 GLU B N 1
ATOM 4765 C CA . GLU B 1 217 ? 23.543 41.358 55.301 1.00 66.67 273 GLU B CA 1
ATOM 4766 C C . GLU B 1 217 ? 22.416 40.742 56.127 1.00 68.29 273 GLU B C 1
ATOM 4767 O O . GLU B 1 217 ? 21.833 41.413 56.982 1.00 69.43 273 GLU B O 1
ATOM 4773 N N . ALA B 1 218 ? 22.079 39.479 55.858 1.00 73.26 274 ALA B N 1
ATOM 4774 C CA . ALA B 1 218 ? 21.175 38.737 56.727 1.00 66.79 274 ALA B CA 1
ATOM 4775 C C . ALA B 1 218 ? 21.776 38.478 58.101 1.00 69.28 274 ALA B C 1
ATOM 4776 O O . ALA B 1 218 ? 21.027 38.249 59.058 1.00 68.24 274 ALA B O 1
ATOM 4778 N N . LYS B 1 219 ? 23.105 38.523 58.228 1.00 67.74 275 LYS B N 1
ATOM 4779 C CA . LYS B 1 219 ? 23.777 38.301 59.502 1.00 60.72 275 LYS B CA 1
ATOM 4780 C C . LYS B 1 219 ? 24.162 39.611 60.177 1.00 57.29 275 LYS B C 1
ATOM 4781 O O . LYS B 1 219 ? 25.144 39.659 60.927 1.00 63.88 275 LYS B O 1
ATOM 4787 N N . LEU B 1 220 ? 23.386 40.667 59.949 1.00 58.43 276 LEU B N 1
ATOM 4788 C CA . LEU B 1 220 ? 23.471 41.897 60.718 1.00 52.66 276 LEU B CA 1
ATOM 4789 C C . LEU B 1 220 ? 22.266 42.113 61.619 1.00 51.65 276 LEU B C 1
ATOM 4790 O O . LEU B 1 220 ? 22.217 43.117 62.338 1.00 60.87 276 LEU B O 1
ATOM 4795 N N . THR B 1 221 ? 21.295 41.204 61.598 1.00 46.05 277 THR B N 1
ATOM 4796 C CA . THR B 1 221 ? 20.117 41.308 62.445 1.00 53.63 277 THR B CA 1
ATOM 4797 C C . THR B 1 221 ? 20.359 40.600 63.771 1.00 44.74 277 THR B C 1
ATOM 4798 O O . THR B 1 221 ? 20.804 39.448 63.800 1.00 44.60 277 THR B O 1
ATOM 4802 N N . LEU B 1 222 ? 20.074 41.301 64.865 1.00 38.65 278 LEU B N 1
ATOM 4803 C CA . LEU B 1 222 ? 20.226 40.747 66.203 1.00 43.66 278 LEU B CA 1
ATOM 4804 C C . LEU B 1 222 ? 19.084 39.776 66.486 1.00 52.90 278 LEU B C 1
ATOM 4805 O O . LEU B 1 222 ? 17.911 40.165 66.458 1.00 57.50 278 LEU B O 1
ATOM 4810 N N . HIS B 1 223 ? 19.425 38.513 66.760 1.00 54.21 279 HIS B N 1
ATOM 4811 C CA . HIS B 1 223 ? 18.397 37.502 66.991 1.00 53.59 279 HIS B CA 1
ATOM 4812 C C . HIS B 1 223 ? 17.595 37.771 68.259 1.00 47.95 279 HIS B C 1
ATOM 4813 O O . HIS B 1 223 ? 16.441 37.339 68.359 1.00 61.93 279 HIS B O 1
ATOM 4820 N N . GLY B 1 224 ? 18.170 38.479 69.227 1.00 44.15 280 GLY B N 1
ATOM 4821 C CA . GLY B 1 224 ? 17.427 38.784 70.431 1.00 37.32 280 GLY B CA 1
ATOM 4822 C C . GLY B 1 224 ? 16.499 39.970 70.328 1.00 46.53 280 GLY B C 1
ATOM 4823 O O . GLY B 1 224 ? 15.873 40.347 71.321 1.00 52.51 280 GLY B O 1
ATOM 4824 N N . LEU B 1 225 ? 16.384 40.561 69.141 1.00 51.80 281 LEU B N 1
ATOM 4825 C CA . LEU B 1 225 ? 15.561 41.742 68.899 1.00 54.81 281 LEU B CA 1
ATOM 4826 C C . LEU B 1 225 ? 14.309 41.319 68.143 1.00 51.05 281 LEU B C 1
ATOM 4827 O O . LEU B 1 225 ? 14.391 40.873 66.993 1.00 54.71 281 LEU B O 1
ATOM 4832 N N . GLN B 1 226 ? 13.154 41.457 68.788 1.00 52.39 282 GLN B N 1
ATOM 4833 C CA . GLN B 1 226 ? 11.873 41.190 68.149 1.00 53.91 282 GLN B CA 1
ATOM 4834 C C . GLN B 1 226 ? 11.387 42.448 67.445 1.00 54.43 282 GLN B C 1
ATOM 4835 O O . GLN B 1 226 ? 11.316 43.522 68.052 1.00 52.97 282 GLN B O 1
ATOM 4841 N N . GLN B 1 227 ? 11.046 42.310 66.168 1.00 46.69 283 GLN B N 1
ATOM 4842 C CA . GLN B 1 227 ? 10.675 43.440 65.332 1.00 51.92 283 GLN B CA 1
ATOM 4843 C C . GLN B 1 227 ? 9.228 43.288 64.888 1.00 49.11 283 GLN B C 1
ATOM 4844 O O . GLN B 1 227 ? 8.848 42.252 64.332 1.00 48.07 283 GLN B O 1
ATOM 4850 N N . TYR B 1 228 ? 8.427 44.322 65.136 1.00 49.40 284 TYR B N 1
ATOM 4851 C CA . TYR B 1 228 ? 7.026 44.349 64.748 1.00 52.40 284 TYR B CA 1
ATOM 4852 C C . TYR B 1 228 ? 6.709 45.691 64.106 1.00 54.56 284 TYR B C 1
ATOM 4853 O O . TYR B 1 228 ? 7.469 46.655 64.224 1.00 47.90 284 TYR B O 1
ATOM 4862 N N . TYR B 1 229 ? 5.568 45.744 63.422 1.00 63.69 285 TYR B N 1
ATOM 4863 C CA . TYR B 1 229 ? 5.087 46.986 62.838 1.00 59.49 285 TYR B CA 1
ATOM 4864 C C . TYR B 1 229 ? 3.590 47.120 63.075 1.00 60.78 285 TYR B C 1
ATOM 4865 O O . TYR B 1 229 ? 2.875 46.133 63.265 1.00 59.39 285 TYR B O 1
ATOM 4874 N N . ILE B 1 230 ? 3.128 48.367 63.065 1.00 53.03 286 ILE B N 1
ATOM 4875 C CA . ILE B 1 230 ? 1.717 48.704 63.208 1.00 49.86 286 ILE B CA 1
ATOM 4876 C C . ILE B 1 230 ? 1.357 49.642 62.068 1.00 54.58 286 ILE B C 1
ATOM 4877 O O . ILE B 1 230 ? 1.979 50.701 61.916 1.00 58.47 286 ILE B O 1
ATOM 4882 N N . LYS B 1 231 ? 0.363 49.263 61.269 1.00 54.87 287 LYS B N 1
ATOM 4883 C CA . LYS B 1 231 ? -0.079 50.105 60.169 1.00 62.54 287 LYS B CA 1
ATOM 4884 C C . LYS B 1 231 ? -1.235 50.971 60.642 1.00 51.40 287 LYS B C 1
ATOM 4885 O O . LYS B 1 231 ? -2.310 50.467 60.990 1.00 50.45 287 LYS B O 1
ATOM 4891 N N . LEU B 1 232 ? -0.992 52.271 60.671 1.00 58.90 288 LEU B N 1
ATOM 4892 C CA . LEU B 1 232 ? -1.962 53.245 61.122 1.00 62.61 288 LEU B CA 1
ATOM 4893 C C . LEU B 1 232 ? -1.692 54.512 60.331 1.00 65.20 288 LEU B C 1
ATOM 4894 O O . LEU B 1 232 ? -0.784 54.567 59.498 1.00 66.06 288 LEU B O 1
ATOM 4899 N N . GLU B 1 233 ? -2.532 55.508 60.582 1.00 60.67 289 GLU B N 1
ATOM 4900 C CA . GLU B 1 233 ? -2.507 56.861 60.044 1.00 69.70 289 GLU B CA 1
ATOM 4901 C C . GLU B 1 233 ? -1.985 57.878 61.050 1.00 68.67 289 GLU B C 1
ATOM 4902 O O . GLU B 1 233 ? -2.060 57.689 62.264 1.00 70.18 289 GLU B O 1
ATOM 4908 N N . GLU B 1 234 ? -1.536 59.013 60.507 1.00 62.25 290 GLU B N 1
ATOM 4909 C CA . GLU B 1 234 ? -0.758 59.980 61.279 1.00 59.74 290 GLU B CA 1
ATOM 4910 C C . GLU B 1 234 ? -1.546 60.516 62.466 1.00 66.67 290 GLU B C 1
ATOM 4911 O O . GLU B 1 234 ? -0.972 60.839 63.516 1.00 75.25 290 GLU B O 1
ATOM 4917 N N . ARG B 1 235 ? -2.863 60.640 62.314 1.00 73.65 291 ARG B N 1
ATOM 4918 C CA . ARG B 1 235 ? -3.655 61.208 63.394 1.00 62.34 291 ARG B CA 1
ATOM 4919 C C . ARG B 1 235 ? -3.842 60.247 64.561 1.00 62.60 291 ARG B C 1
ATOM 4920 O O . ARG B 1 235 ? -4.205 60.693 65.652 1.00 69.69 291 ARG B O 1
ATOM 4928 N N . GLU B 1 236 ? -3.555 58.959 64.376 1.00 63.70 292 GLU B N 1
ATOM 4929 C CA . GLU B 1 236 ? -3.681 57.981 65.447 1.00 54.67 292 GLU B CA 1
ATOM 4930 C C . GLU B 1 236 ? -2.351 57.602 66.087 1.00 62.96 292 GLU B C 1
ATOM 4931 O O . GLU B 1 236 ? -2.342 56.782 67.010 1.00 58.98 292 GLU B O 1
ATOM 4937 N N . LYS B 1 237 ? -1.227 58.158 65.624 1.00 65.18 293 LYS B N 1
ATOM 4938 C CA . LYS B 1 237 ? 0.057 57.762 66.198 1.00 62.99 293 LYS B CA 1
ATOM 4939 C C . LYS B 1 237 ? 0.167 58.182 67.659 1.00 54.72 293 LYS B C 1
ATOM 4940 O O . LYS B 1 237 ? 0.694 57.428 68.486 1.00 53.71 293 LYS B O 1
ATOM 4946 N N . ASN B 1 238 ? -0.318 59.381 67.996 1.00 53.27 294 ASN B N 1
ATOM 4947 C CA . ASN B 1 238 ? -0.190 59.875 69.363 1.00 54.10 294 ASN B CA 1
ATOM 4948 C C . ASN B 1 238 ? -0.946 58.983 70.340 1.00 64.28 294 ASN B C 1
ATOM 4949 O O . ASN B 1 238 ? -0.472 58.718 71.451 1.00 67.75 294 ASN B O 1
ATOM 4954 N N . ARG B 1 239 ? -2.120 58.500 69.936 1.00 68.32 295 ARG B N 1
ATOM 4955 C CA . ARG B 1 239 ? -2.930 57.657 70.808 1.00 61.62 295 ARG B CA 1
ATOM 4956 C C . ARG B 1 239 ? -2.382 56.238 70.907 1.00 61.02 295 ARG B C 1
ATOM 4957 O O . ARG B 1 239 ? -2.302 55.682 72.007 1.00 55.17 295 ARG B O 1
ATOM 4965 N N . LYS B 1 240 ? -2.002 55.644 69.774 1.00 56.18 296 LYS B N 1
ATOM 4966 C CA . LYS B 1 240 ? -1.420 54.304 69.794 1.00 57.78 296 LYS B CA 1
ATOM 4967 C C . LYS B 1 240 ? -0.126 54.267 70.603 1.00 58.49 296 LYS B C 1
ATOM 4968 O O . LYS B 1 240 ? 0.157 53.281 71.297 1.00 56.18 296 LYS B O 1
ATOM 4974 N N . LEU B 1 241 ? 0.679 55.328 70.516 1.00 54.49 297 LEU B N 1
ATOM 4975 C CA . LEU B 1 241 ? 1.912 55.384 71.294 1.00 60.87 297 LEU B CA 1
ATOM 4976 C C . LEU B 1 241 ? 1.620 55.392 72.790 1.00 66.47 297 LEU B C 1
ATOM 4977 O O . LEU B 1 241 ? 2.268 54.674 73.561 1.00 62.72 297 LEU B O 1
ATOM 4982 N N . ALA B 1 242 ? 0.634 56.186 73.216 1.00 66.92 298 ALA B N 1
ATOM 4983 C CA . ALA B 1 242 ? 0.277 56.236 74.630 1.00 59.79 298 ALA B CA 1
ATOM 4984 C C . ALA B 1 242 ? -0.207 54.880 75.127 1.00 69.00 298 ALA B C 1
ATOM 4985 O O . ALA B 1 242 ? 0.073 54.490 76.266 1.00 72.77 298 ALA B O 1
ATOM 4987 N N . GLN B 1 243 ? -0.935 54.145 74.283 1.00 69.10 299 GLN B N 1
ATOM 4988 C CA . GLN B 1 243 ? -1.393 52.812 74.657 1.00 60.16 299 GLN B CA 1
ATOM 4989 C C . GLN B 1 243 ? -0.228 51.836 74.770 1.00 62.66 299 GLN B C 1
ATOM 4990 O O . GLN B 1 243 ? -0.166 51.042 75.716 1.00 66.16 299 GLN B O 1
ATOM 4996 N N . LEU B 1 244 ? 0.702 51.882 73.814 1.00 70.15 300 LEU B N 1
ATOM 4997 C CA . LEU B 1 244 ? 1.866 51.002 73.861 1.00 63.94 300 LEU B CA 1
ATOM 4998 C C . LEU B 1 244 ? 2.707 51.250 75.107 1.00 69.07 300 LEU B C 1
ATOM 4999 O O . LEU B 1 244 ? 3.154 50.303 75.764 1.00 62.10 300 LEU B O 1
ATOM 5004 N N . LEU B 1 245 ? 2.938 52.519 75.448 1.00 63.64 301 LEU B N 1
ATOM 5005 C CA . LEU B 1 245 ? 3.750 52.839 76.616 1.00 63.62 301 LEU B CA 1
ATOM 5006 C C . LEU B 1 245 ? 3.048 52.498 77.922 1.00 73.08 301 LEU B C 1
ATOM 5007 O O . LEU B 1 245 ? 3.714 52.373 78.955 1.00 75.30 301 LEU B O 1
ATOM 5012 N N . ASP B 1 246 ? 1.725 52.352 77.900 1.00 76.21 302 ASP B N 1
ATOM 5013 C CA . ASP B 1 246 ? 0.981 51.969 79.091 1.00 71.81 302 ASP B CA 1
ATOM 5014 C C . ASP B 1 246 ? 0.911 50.460 79.278 1.00 59.47 302 ASP B C 1
ATOM 5015 O O . ASP B 1 246 ? 0.826 49.989 80.418 1.00 70.66 302 ASP B O 1
ATOM 5020 N N . ASP B 1 247 ? 0.954 49.691 78.190 1.00 64.41 303 ASP B N 1
ATOM 5021 C CA . ASP B 1 247 ? 0.799 48.242 78.243 1.00 75.76 303 ASP B CA 1
ATOM 5022 C C . ASP B 1 247 ? 2.132 47.504 78.226 1.00 64.20 303 ASP B C 1
ATOM 5023 O O . ASP B 1 247 ? 2.347 46.599 79.039 1.00 73.30 303 ASP B O 1
ATOM 5028 N N . LEU B 1 248 ? 3.029 47.866 77.312 1.00 66.65 304 LEU B N 1
ATOM 5029 C CA . LEU B 1 248 ? 4.319 47.195 77.220 1.00 66.26 304 LEU B CA 1
ATOM 5030 C C . LEU B 1 248 ? 5.144 47.428 78.481 1.00 60.94 304 LEU B C 1
ATOM 5031 O O . LEU B 1 248 ? 5.052 48.474 79.130 1.00 69.95 304 LEU B O 1
ATOM 5036 N N . GLU B 1 249 ? 5.957 46.434 78.828 1.00 68.23 305 GLU B N 1
ATOM 5037 C CA . GLU B 1 249 ? 6.835 46.491 79.995 1.00 73.62 305 GLU B CA 1
ATOM 5038 C C . GLU B 1 249 ? 8.266 46.668 79.506 1.00 68.30 305 GLU B C 1
ATOM 5039 O O . GLU B 1 249 ? 8.916 45.705 79.091 1.00 75.54 305 GLU B O 1
ATOM 5045 N N . PHE B 1 250 ? 8.758 47.897 79.578 1.00 60.84 306 PHE B N 1
ATOM 5046 C CA . PHE B 1 250 ? 10.097 48.240 79.136 1.00 65.19 306 PHE B CA 1
ATOM 5047 C C . PHE B 1 250 ? 10.885 48.810 80.305 1.00 55.20 306 PHE B C 1
ATOM 5048 O O . PHE B 1 250 ? 10.318 49.327 81.271 1.00 51.42 306 PHE B O 1
ATOM 5056 N N . ASN B 1 251 ? 12.210 48.714 80.206 1.00 53.05 307 ASN B N 1
ATOM 5057 C CA . ASN B 1 251 ? 13.064 49.375 81.185 1.00 51.46 307 ASN B CA 1
ATOM 5058 C C . ASN B 1 251 ? 13.232 50.842 80.811 1.00 51.54 307 ASN B C 1
ATOM 5059 O O . ASN B 1 251 ? 12.855 51.740 81.572 1.00 51.35 307 ASN B O 1
ATOM 5064 N N . GLN B 1 252 ? 13.788 51.093 79.629 1.00 57.10 308 GLN B N 1
ATOM 5065 C CA . GLN B 1 252 ? 13.838 52.417 79.030 1.00 53.01 308 GLN B CA 1
ATOM 5066 C C . GLN B 1 252 ? 13.493 52.287 77.554 1.00 49.24 308 GLN B C 1
ATOM 5067 O O . GLN B 1 252 ? 13.751 51.253 76.932 1.00 48.83 308 GLN B O 1
ATOM 5073 N N . VAL B 1 253 ? 12.903 53.342 76.996 1.00 38.25 309 VAL B N 1
ATOM 5074 C CA . VAL B 1 253 ? 12.453 53.346 75.610 1.00 42.22 309 VAL B CA 1
ATOM 5075 C C . VAL B 1 253 ? 13.005 54.583 74.914 1.00 42.57 309 VAL B C 1
ATOM 5076 O O . VAL B 1 253 ? 13.074 55.664 75.509 1.00 41.88 309 VAL B O 1
ATOM 5080 N N . ILE B 1 254 ? 13.418 54.417 73.659 1.00 32.39 310 ILE B N 1
ATOM 5081 C CA . ILE B 1 254 ? 13.786 55.531 72.795 1.00 41.23 310 ILE B CA 1
ATOM 5082 C C . ILE B 1 254 ? 12.805 55.567 71.629 1.00 43.31 310 ILE B C 1
ATOM 5083 O O . ILE B 1 254 ? 12.480 54.524 71.049 1.00 37.24 310 ILE B O 1
ATOM 5088 N N . ILE B 1 255 ? 12.315 56.762 71.309 1.00 42.01 311 ILE B N 1
ATOM 5089 C CA . ILE B 1 255 ? 11.294 56.962 70.286 1.00 42.57 311 ILE B CA 1
ATOM 5090 C C . ILE B 1 255 ? 11.865 57.900 69.233 1.00 43.64 311 ILE B C 1
ATOM 5091 O O . ILE B 1 255 ? 12.197 59.053 69.537 1.00 47.41 311 ILE B O 1
ATOM 5096 N N . PHE B 1 256 ? 11.971 57.415 68.000 1.00 45.51 312 PHE B N 1
ATOM 5097 C CA . PHE B 1 256 ? 12.617 58.151 66.922 1.00 50.38 312 PHE B CA 1
ATOM 5098 C C . PHE B 1 256 ? 11.581 58.886 66.079 1.00 52.75 312 PHE B C 1
ATOM 5099 O O . PHE B 1 256 ? 10.575 58.298 65.668 1.00 41.94 312 PHE B O 1
ATOM 5107 N N . VAL B 1 257 ? 11.839 60.168 65.822 1.00 52.57 313 VAL B N 1
ATOM 5108 C CA . VAL B 1 257 ? 10.982 61.011 65.000 1.00 51.64 313 VAL B CA 1
ATOM 5109 C C . VAL B 1 257 ? 11.825 61.596 63.875 1.00 47.06 313 VAL B C 1
ATOM 5110 O O . VAL B 1 257 ? 13.055 61.651 63.949 1.00 57.80 313 VAL B O 1
ATOM 5114 N N . LYS B 1 258 ? 11.145 62.038 62.821 1.00 48.50 314 LYS B N 1
ATOM 5115 C CA . LYS B 1 258 ? 11.812 62.487 61.605 1.00 48.15 314 LYS B CA 1
ATOM 5116 C C . LYS B 1 258 ? 12.135 63.977 61.591 1.00 45.91 314 LYS B C 1
ATOM 5117 O O . LYS B 1 258 ? 12.773 64.441 60.640 1.00 54.30 314 LYS B O 1
ATOM 5123 N N . SER B 1 259 ? 11.726 64.741 62.603 1.00 41.87 315 SER B N 1
ATOM 5124 C CA . SER B 1 259 ? 11.992 66.173 62.602 1.00 38.48 315 SER B CA 1
ATOM 5125 C C . SER B 1 259 ? 12.156 66.672 64.030 1.00 39.81 315 SER B C 1
ATOM 5126 O O . SER B 1 259 ? 11.833 65.981 64.998 1.00 46.84 315 SER B O 1
ATOM 5129 N N . THR B 1 260 ? 12.665 67.902 64.144 1.00 39.37 316 THR B N 1
ATOM 5130 C CA . THR B 1 260 ? 12.895 68.513 65.449 1.00 36.06 316 THR B CA 1
ATOM 5131 C C . THR B 1 260 ? 11.599 69.037 66.062 1.00 48.56 316 THR B C 1
ATOM 5132 O O . THR B 1 260 ? 11.369 68.872 67.266 1.00 44.41 316 THR B O 1
ATOM 5136 N N . THR B 1 261 ? 10.735 69.652 65.246 1.00 48.19 317 THR B N 1
ATOM 5137 C CA . THR B 1 261 ? 9.448 70.132 65.746 1.00 55.98 317 THR B CA 1
ATOM 5138 C C . THR B 1 261 ? 8.577 68.990 66.251 1.00 46.96 317 THR B C 1
ATOM 5139 O O . THR B 1 261 ? 7.956 69.094 67.315 1.00 48.56 317 THR B O 1
ATOM 5143 N N . ARG B 1 262 ? 8.537 67.881 65.517 1.00 46.07 318 ARG B N 1
ATOM 5144 C CA . ARG B 1 262 ? 7.727 66.745 65.940 1.00 50.90 318 ARG B CA 1
ATOM 5145 C C . ARG B 1 262 ? 8.304 66.076 67.181 1.00 51.41 318 ARG B C 1
ATOM 5146 O O . ARG B 1 262 ? 7.564 65.446 67.943 1.00 51.03 318 ARG B O 1
ATOM 5154 N N . ALA B 1 263 ? 9.612 66.210 67.407 1.00 59.92 319 ALA B N 1
ATOM 5155 C CA . ALA B 1 263 ? 10.199 65.752 68.662 1.00 50.75 319 ALA B CA 1
ATOM 5156 C C . ALA B 1 263 ? 9.714 66.596 69.836 1.00 49.05 319 ALA B C 1
ATOM 5157 O O . ALA B 1 263 ? 9.343 66.061 70.888 1.00 56.90 319 ALA B O 1
ATOM 5159 N N . ASN B 1 264 ? 9.709 67.923 69.673 1.00 44.38 320 ASN B N 1
ATOM 5160 C CA . ASN B 1 264 ? 9.346 68.807 70.778 1.00 51.03 320 ASN B CA 1
ATOM 5161 C C . ASN B 1 264 ? 7.870 68.690 71.138 1.00 57.43 320 ASN B C 1
ATOM 5162 O O . ASN B 1 264 ? 7.511 68.728 72.320 1.00 60.83 320 ASN B O 1
ATOM 5167 N N . GLU B 1 265 ? 7.002 68.545 70.137 1.00 58.45 321 GLU B N 1
ATOM 5168 C CA . GLU B 1 265 ? 5.574 68.457 70.418 1.00 58.71 321 GLU B CA 1
ATOM 5169 C C . GLU B 1 265 ? 5.207 67.087 70.975 1.00 55.34 321 GLU B C 1
ATOM 5170 O O . GLU B 1 265 ? 4.329 66.977 71.840 1.00 54.70 321 GLU B O 1
ATOM 5176 N N . LEU B 1 266 ? 5.872 66.031 70.501 1.00 54.96 322 LEU B N 1
ATOM 5177 C CA . LEU B 1 266 ? 5.617 64.702 71.047 1.00 51.61 322 LEU B CA 1
ATOM 5178 C C . LEU B 1 266 ? 6.089 64.598 72.491 1.00 60.05 322 LEU B C 1
ATOM 5179 O O . LEU B 1 266 ? 5.379 64.051 73.342 1.00 68.44 322 LEU B O 1
ATOM 5184 N N . THR B 1 267 ? 7.274 65.134 72.791 1.00 60.73 323 THR B N 1
ATOM 5185 C CA . THR B 1 267 ? 7.774 65.105 74.164 1.00 63.22 323 THR B CA 1
ATOM 5186 C C . THR B 1 267 ? 6.891 65.924 75.097 1.00 63.71 323 THR B C 1
ATOM 5187 O O . THR B 1 267 ? 6.671 65.542 76.252 1.00 58.83 323 THR B O 1
ATOM 5191 N N . LYS B 1 268 ? 6.349 67.035 74.602 1.00 61.03 324 LYS B N 1
ATOM 5192 C CA . LYS B 1 268 ? 5.485 67.868 75.428 1.00 63.89 324 LYS B CA 1
ATOM 5193 C C . LYS B 1 268 ? 4.168 67.176 75.755 1.00 74.04 324 LYS B C 1
ATOM 5194 O O . LYS B 1 268 ? 3.679 67.264 76.890 1.00 73.09 324 LYS B O 1
ATOM 5200 N N . LEU B 1 269 ? 3.573 66.480 74.786 1.00 70.78 325 LEU B N 1
ATOM 5201 C CA . LEU B 1 269 ? 2.315 65.804 75.082 1.00 61.80 325 LEU B CA 1
ATOM 5202 C C . LEU B 1 269 ? 2.542 64.539 75.899 1.00 62.66 325 LEU B C 1
ATOM 5203 O O . LEU B 1 269 ? 1.666 64.148 76.675 1.00 69.42 325 LEU B O 1
ATOM 5208 N N . LEU B 1 270 ? 3.705 63.896 75.753 1.00 71.08 326 LEU B N 1
ATOM 5209 C CA . LEU B 1 270 ? 4.018 62.759 76.612 1.00 64.26 326 LEU B CA 1
ATOM 5210 C C . LEU B 1 270 ? 4.147 63.205 78.062 1.00 68.48 326 LEU B C 1
ATOM 5211 O O . LEU B 1 270 ? 3.644 62.538 78.974 1.00 72.71 326 LEU B O 1
ATOM 5216 N N . ASN B 1 271 ? 4.822 64.334 78.296 1.00 71.65 327 ASN B N 1
ATOM 5217 C CA . ASN B 1 271 ? 4.918 64.865 79.650 1.00 73.47 327 ASN B CA 1
ATOM 5218 C C . ASN B 1 271 ? 3.562 65.337 80.156 1.00 66.01 327 ASN B C 1
ATOM 5219 O O . ASN B 1 271 ? 3.304 65.302 81.364 1.00 62.83 327 ASN B O 1
ATOM 5224 N N . ALA B 1 272 ? 2.685 65.779 79.250 1.00 63.63 328 ALA B N 1
ATOM 5225 C CA . ALA B 1 272 ? 1.351 66.210 79.653 1.00 62.39 328 ALA B CA 1
ATOM 5226 C C . ALA B 1 272 ? 0.463 65.027 80.018 1.00 72.62 328 ALA B C 1
ATOM 5227 O O . ALA B 1 272 ? -0.471 65.178 80.813 1.00 75.84 328 ALA B O 1
ATOM 5229 N N . SER B 1 273 ? 0.735 63.849 79.452 1.00 68.61 329 SER B N 1
ATOM 5230 C CA . SER B 1 273 ? -0.064 62.653 79.691 1.00 55.62 329 SER B CA 1
ATOM 5231 C C . SER B 1 273 ? 0.575 61.726 80.721 1.00 65.90 329 SER B C 1
ATOM 5232 O O . SER B 1 273 ? 0.381 60.506 80.663 1.00 66.54 329 SER B O 1
ATOM 5235 N N . ASN B 1 274 ? 1.332 62.290 81.663 1.00 62.25 330 ASN B N 1
ATOM 5236 C CA . ASN B 1 274 ? 1.982 61.531 82.735 1.00 56.39 330 ASN B CA 1
ATOM 5237 C C . ASN B 1 274 ? 2.881 60.426 82.184 1.00 67.64 330 ASN B C 1
ATOM 5238 O O . ASN B 1 274 ? 2.918 59.309 82.705 1.00 61.37 330 ASN B O 1
ATOM 5243 N N . PHE B 1 275 ? 3.612 60.743 81.113 1.00 69.87 331 PHE B N 1
ATOM 5244 C CA . PHE B 1 275 ? 4.721 59.932 80.617 1.00 65.25 331 PHE B CA 1
ATOM 5245 C C . PHE B 1 275 ? 5.967 60.809 80.662 1.00 65.00 331 PHE B C 1
ATOM 5246 O O . PHE B 1 275 ? 6.324 61.446 79.658 1.00 68.23 331 PHE B O 1
ATOM 5254 N N . PRO B 1 276 ? 6.639 60.887 81.811 1.00 67.80 332 PRO B N 1
ATOM 5255 C CA . PRO B 1 276 ? 7.807 61.775 81.931 1.00 65.63 332 PRO B CA 1
ATOM 5256 C C . PRO B 1 276 ? 8.894 61.391 80.940 1.00 57.68 332 PRO B C 1
ATOM 5257 O O . PRO B 1 276 ? 9.419 60.275 80.964 1.00 52.90 332 PRO B O 1
ATOM 5261 N N . ALA B 1 277 ? 9.231 62.332 80.060 1.00 59.20 333 ALA B N 1
ATOM 5262 C CA . ALA B 1 277 ? 10.160 62.076 78.972 1.00 58.93 333 ALA B CA 1
ATOM 5263 C C . ALA B 1 277 ? 11.044 63.294 78.747 1.00 56.42 333 ALA B C 1
ATOM 5264 O O . ALA B 1 277 ? 10.706 64.416 79.132 1.00 62.79 333 ALA B O 1
ATOM 5266 N N . ILE B 1 278 ? 12.186 63.053 78.108 1.00 43.59 334 ILE B N 1
ATOM 5267 C CA . ILE B 1 278 ? 13.089 64.106 77.671 1.00 52.70 334 ILE B CA 1
ATOM 5268 C C . ILE B 1 278 ? 13.267 63.984 76.163 1.00 45.45 334 ILE B C 1
ATOM 5269 O O . ILE B 1 278 ? 12.915 62.974 75.552 1.00 53.25 334 ILE B O 1
ATOM 5274 N N . THR B 1 279 ? 13.822 65.033 75.563 1.00 42.85 335 THR B N 1
ATOM 5275 C CA . THR B 1 279 ? 14.081 65.029 74.132 1.00 49.48 335 THR B CA 1
ATOM 5276 C C . THR B 1 279 ? 15.449 65.630 73.850 1.00 43.86 335 THR B C 1
ATOM 5277 O O . THR B 1 279 ? 15.852 66.610 74.481 1.00 44.41 335 THR B O 1
ATOM 5281 N N . VAL B 1 280 ? 16.160 65.028 72.900 1.00 47.67 336 VAL B N 1
ATOM 5282 C CA . VAL B 1 280 ? 17.476 65.490 72.475 1.00 46.21 336 VAL B CA 1
ATOM 5283 C C . VAL B 1 280 ? 17.492 65.528 70.955 1.00 39.66 336 VAL B C 1
ATOM 5284 O O . VAL B 1 280 ? 17.091 64.560 70.302 1.00 48.62 336 VAL B O 1
ATOM 5288 N N . HIS B 1 281 ? 17.948 66.639 70.396 1.00 48.22 337 HIS B N 1
ATOM 5289 C CA . HIS B 1 281 ? 18.030 66.809 68.950 1.00 48.82 337 HIS B CA 1
ATOM 5290 C C . HIS B 1 281 ? 18.897 68.030 68.684 1.00 44.47 337 HIS B C 1
ATOM 5291 O O . HIS B 1 281 ? 19.394 68.676 69.610 1.00 44.64 337 HIS B O 1
ATOM 5298 N N . GLY B 1 282 ? 19.093 68.332 67.407 1.00 39.85 338 GLY B N 1
ATOM 5299 C CA . GLY B 1 282 ? 19.680 69.597 67.029 1.00 45.61 338 GLY B CA 1
ATOM 5300 C C . GLY B 1 282 ? 18.734 70.742 67.353 1.00 57.19 338 GLY B C 1
ATOM 5301 O O . GLY B 1 282 ? 17.720 70.592 68.037 1.00 64.45 338 GLY B O 1
ATOM 5302 N N . HIS B 1 283 ? 19.092 71.920 66.849 1.00 57.81 339 HIS B N 1
ATOM 5303 C CA . HIS B 1 283 ? 18.318 73.150 66.998 1.00 72.09 339 HIS B CA 1
ATOM 5304 C C . HIS B 1 283 ? 18.166 73.597 68.458 1.00 64.55 339 HIS B C 1
ATOM 5305 O O . HIS B 1 283 ? 17.480 74.588 68.737 1.00 79.24 339 HIS B O 1
ATOM 5312 N N . MET B 1 284 ? 18.887 72.985 69.392 1.00 62.20 340 MET B N 1
ATOM 5313 C CA . MET B 1 284 ? 18.797 73.365 70.793 1.00 58.45 340 MET B CA 1
ATOM 5314 C C . MET B 1 284 ? 20.196 73.563 71.356 1.00 46.10 340 MET B C 1
ATOM 5315 O O . MET B 1 284 ? 21.189 73.104 70.786 1.00 49.45 340 MET B O 1
ATOM 5320 N N . LYS B 1 285 ? 20.262 74.262 72.488 1.00 40.76 341 LYS B N 1
ATOM 5321 C CA . LYS B 1 285 ? 21.544 74.533 73.122 1.00 44.78 341 LYS B CA 1
ATOM 5322 C C . LYS B 1 285 ? 22.207 73.230 73.554 1.00 44.71 341 LYS B C 1
ATOM 5323 O O . LYS B 1 285 ? 21.539 72.235 73.853 1.00 45.53 341 LYS B O 1
ATOM 5329 N N . GLN B 1 286 ? 23.539 73.239 73.583 1.00 46.18 342 GLN B N 1
ATOM 5330 C CA . GLN B 1 286 ? 24.254 72.011 73.907 1.00 43.29 342 GLN B CA 1
ATOM 5331 C C . GLN B 1 286 ? 24.225 71.692 75.397 1.00 46.82 342 GLN B C 1
ATOM 5332 O O . GLN B 1 286 ? 24.142 70.518 75.772 1.00 43.40 342 GLN B O 1
ATOM 5338 N N . GLU B 1 287 ? 24.286 72.707 76.263 1.00 47.15 343 GLU B N 1
ATOM 5339 C CA . GLU B 1 287 ? 24.167 72.431 77.690 1.00 45.16 343 GLU B CA 1
ATOM 5340 C C . GLU B 1 287 ? 22.819 71.813 78.034 1.00 50.12 343 GLU B C 1
ATOM 5341 O O . GLU B 1 287 ? 22.701 71.137 79.062 1.00 49.19 343 GLU B O 1
ATOM 5347 N N . GLU B 1 288 ? 21.803 72.022 77.195 1.00 44.87 344 GLU B N 1
ATOM 5348 C CA . GLU B 1 288 ? 20.536 71.329 77.380 1.00 39.92 344 GLU B CA 1
ATOM 5349 C C . GLU B 1 288 ? 20.584 69.928 76.783 1.00 38.22 344 GLU B C 1
ATOM 5350 O O . GLU B 1 288 ? 20.018 68.989 77.353 1.00 35.53 344 GLU B O 1
ATOM 5356 N N . ARG B 1 289 ? 21.255 69.770 75.638 1.00 39.07 345 ARG B N 1
ATOM 5357 C CA . ARG B 1 289 ? 21.413 68.446 75.043 1.00 37.80 345 ARG B CA 1
ATOM 5358 C C . ARG B 1 289 ? 22.128 67.495 75.995 1.00 41.10 345 ARG B C 1
ATOM 5359 O O . ARG B 1 289 ? 21.731 66.333 76.139 1.00 37.50 345 ARG B O 1
ATOM 5367 N N . ILE B 1 290 ? 23.181 67.975 76.658 1.00 41.24 346 ILE B N 1
ATOM 5368 C CA . ILE B 1 290 ? 23.946 67.126 77.565 1.00 43.49 346 ILE B CA 1
ATOM 5369 C C . ILE B 1 290 ? 23.163 66.867 78.847 1.00 36.20 346 ILE B C 1
ATOM 5370 O O . ILE B 1 290 ? 23.177 65.752 79.384 1.00 36.74 346 ILE B O 1
ATOM 5375 N N . ALA B 1 291 ? 22.459 67.883 79.351 1.00 28.16 347 ALA B N 1
ATOM 5376 C CA . ALA B 1 291 ? 21.705 67.717 80.590 1.00 30.93 347 ALA B CA 1
ATOM 5377 C C . ALA B 1 291 ? 20.626 66.649 80.452 1.00 39.15 347 ALA B C 1
ATOM 5378 O O . ALA B 1 291 ? 20.421 65.843 81.366 1.00 43.95 347 ALA B O 1
ATOM 5380 N N . ARG B 1 292 ? 19.925 66.621 79.319 1.00 36.99 348 ARG B N 1
ATOM 5381 C CA . ARG B 1 292 ? 18.912 65.593 79.117 1.00 40.16 348 ARG B CA 1
ATOM 5382 C C . ARG B 1 292 ? 19.521 64.255 78.711 1.00 38.60 348 ARG B C 1
ATOM 5383 O O . ARG B 1 292 ? 18.970 63.201 79.050 1.00 38.92 348 ARG B O 1
ATOM 5391 N N . TYR B 1 293 ? 20.640 64.273 77.981 1.00 40.99 349 TYR B N 1
ATOM 5392 C CA . TYR B 1 293 ? 21.334 63.026 77.672 1.00 35.77 349 TYR B CA 1
ATOM 5393 C C . TYR B 1 293 ? 21.747 62.300 78.945 1.00 44.00 349 TYR B C 1
ATOM 5394 O O . TYR B 1 293 ? 21.563 61.083 79.061 1.00 41.16 349 TYR B O 1
ATOM 5403 N N . LYS B 1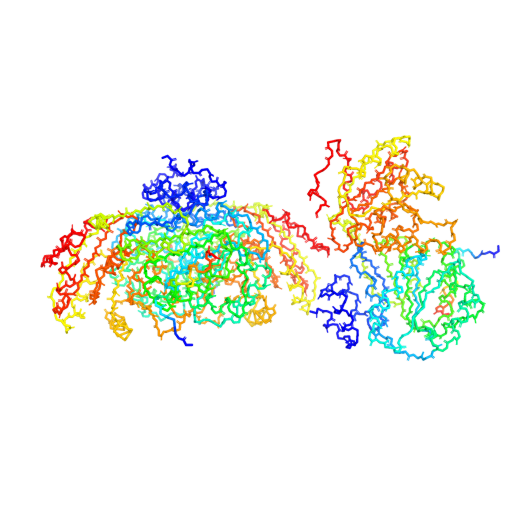 294 ? 22.300 63.033 79.915 1.00 36.43 350 LYS B N 1
ATOM 5404 C CA . LYS B 1 294 ? 22.710 62.406 81.167 1.00 44.36 350 LYS B CA 1
ATOM 5405 C C . LYS B 1 294 ? 21.507 61.992 82.003 1.00 44.03 350 LYS B C 1
ATOM 5406 O O . LYS B 1 294 ? 21.537 60.949 82.665 1.00 46.50 350 LYS B O 1
ATOM 5412 N N . ALA B 1 295 ? 20.442 62.797 81.989 1.00 40.32 351 ALA B N 1
ATOM 5413 C CA . ALA B 1 295 ? 19.243 62.444 82.742 1.00 41.90 351 ALA B CA 1
ATOM 5414 C C . ALA B 1 295 ? 18.660 61.123 82.255 1.00 48.40 351 ALA B C 1
ATOM 5415 O O . ALA B 1 295 ? 18.185 60.311 83.057 1.00 48.70 351 ALA B O 1
ATOM 5417 N N . PHE B 1 296 ? 18.700 60.886 80.944 1.00 40.42 352 PHE B N 1
ATOM 5418 C CA . PHE B 1 296 ? 18.203 59.631 80.393 1.00 38.42 352 PHE B CA 1
ATOM 5419 C C . PHE B 1 296 ? 19.190 58.493 80.624 1.00 40.03 352 PHE B C 1
ATOM 5420 O O . PHE B 1 296 ? 18.786 57.367 80.936 1.00 37.81 352 PHE B O 1
ATOM 5428 N N . LYS B 1 297 ? 20.486 58.773 80.476 1.00 45.41 353 LYS B N 1
ATOM 5429 C CA . LYS B 1 297 ? 21.510 57.760 80.711 1.00 41.72 353 LYS B CA 1
ATOM 5430 C C . LYS B 1 297 ? 21.566 57.342 82.176 1.00 39.44 353 LYS B C 1
ATOM 5431 O O . LYS B 1 297 ? 21.788 56.164 82.482 1.00 40.55 353 LYS B O 1
ATOM 5437 N N . ASP B 1 298 ? 21.353 58.283 83.096 1.00 37.43 354 ASP B N 1
ATOM 5438 C CA . ASP B 1 298 ? 21.416 58.000 84.523 1.00 41.67 354 ASP B CA 1
ATOM 5439 C C . ASP B 1 298 ? 20.076 57.547 85.092 1.00 51.05 354 ASP B C 1
ATOM 5440 O O . ASP B 1 298 ? 19.871 57.633 86.309 1.00 53.61 354 ASP B O 1
ATOM 5445 N N . PHE B 1 299 ? 19.161 57.084 84.238 1.00 53.04 355 PHE B N 1
ATOM 5446 C CA . PHE B 1 299 ? 17.932 56.417 84.669 1.00 48.22 355 PHE B CA 1
ATOM 5447 C C . PHE B 1 299 ? 17.041 57.340 85.497 1.00 45.43 355 PHE B C 1
ATOM 5448 O O . PHE B 1 299 ? 16.321 56.887 86.389 1.00 53.98 355 PHE B O 1
ATOM 5456 N N . GLU B 1 300 ? 17.076 58.644 85.224 1.00 47.76 356 GLU B N 1
ATOM 5457 C CA . GLU B 1 300 ? 16.147 59.542 85.898 1.00 47.49 356 GLU B CA 1
ATOM 5458 C C . GLU B 1 300 ? 14.809 59.632 85.174 1.00 47.66 356 GLU B C 1
ATOM 5459 O O . GLU B 1 300 ? 13.792 59.958 85.797 1.00 38.48 356 GLU B O 1
ATOM 5465 N N . LYS B 1 301 ? 14.784 59.344 83.874 1.00 41.63 357 LYS B N 1
ATOM 5466 C CA . LYS B 1 301 ? 13.540 59.249 83.124 1.00 46.77 357 LYS B CA 1
ATOM 5467 C C . LYS B 1 301 ? 13.620 58.066 82.171 1.00 47.02 357 LYS B C 1
ATOM 5468 O O . LYS B 1 301 ? 14.685 57.751 81.633 1.00 48.10 357 LYS B O 1
ATOM 5474 N N . ARG B 1 302 ? 12.479 57.406 81.977 1.00 48.79 358 ARG B N 1
ATOM 5475 C CA . ARG B 1 302 ? 12.415 56.156 81.231 1.00 53.08 358 ARG B CA 1
ATOM 5476 C C . ARG B 1 302 ? 12.154 56.339 79.741 1.00 46.25 358 ARG B C 1
ATOM 5477 O O . ARG B 1 302 ? 12.270 55.365 78.989 1.00 47.38 358 ARG B O 1
ATOM 5485 N N . ILE B 1 303 ? 11.820 57.545 79.290 1.00 47.73 359 ILE B N 1
ATOM 5486 C CA . ILE B 1 303 ? 11.394 57.773 77.914 1.00 51.25 359 ILE B CA 1
ATOM 5487 C C . ILE B 1 303 ? 12.267 58.854 77.293 1.00 49.04 359 ILE B C 1
ATOM 5488 O O . ILE B 1 303 ? 12.512 59.894 77.914 1.00 47.37 359 ILE B O 1
ATOM 5493 N N . CYS B 1 304 ? 12.732 58.609 76.068 1.00 42.05 360 CYS B N 1
ATOM 5494 C CA . CYS B 1 304 ? 13.507 59.583 75.313 1.00 47.24 360 CYS B CA 1
ATOM 5495 C C . CYS B 1 304 ? 12.978 59.665 73.889 1.00 40.13 360 CYS B C 1
ATOM 5496 O O . CYS B 1 304 ? 12.873 58.645 73.201 1.00 38.57 360 CYS B O 1
ATOM 5499 N N . VAL B 1 305 ? 12.649 60.878 73.454 1.00 40.42 361 VAL B N 1
ATOM 5500 C CA . VAL B 1 305 ? 12.214 61.155 72.089 1.00 46.86 361 VAL B CA 1
ATOM 5501 C C . VAL B 1 305 ? 13.331 61.922 71.399 1.00 47.43 361 VAL B C 1
ATOM 5502 O O . VAL B 1 305 ? 13.776 62.957 71.904 1.00 50.04 361 VAL B O 1
ATOM 5506 N N . SER B 1 306 ? 13.787 61.429 70.251 1.00 40.05 362 SER B N 1
ATOM 5507 C CA . SER B 1 306 ? 14.898 62.096 69.589 1.00 44.44 362 SER B CA 1
ATOM 5508 C C . SER B 1 306 ? 14.865 61.836 68.093 1.00 45.59 362 SER B C 1
ATOM 5509 O O . SER B 1 306 ? 14.167 60.946 67.601 1.00 46.37 362 SER B O 1
ATOM 5512 N N . THR B 1 307 ? 15.650 62.638 67.377 1.00 43.38 363 THR B N 1
ATOM 5513 C CA . THR B 1 307 ? 15.871 62.463 65.950 1.00 40.32 363 THR B CA 1
ATOM 5514 C C . THR B 1 307 ? 16.970 61.430 65.739 1.00 47.93 363 THR B C 1
ATOM 5515 O O . THR B 1 307 ? 17.295 60.668 66.656 1.00 50.38 363 THR B O 1
ATOM 5519 N N . ASP B 1 308 ? 17.551 61.397 64.546 1.00 52.05 364 ASP B N 1
ATOM 5520 C CA . ASP B 1 308 ? 18.652 60.480 64.246 1.00 53.41 364 ASP B CA 1
ATOM 5521 C C . ASP B 1 308 ? 19.963 60.868 64.911 1.00 46.25 364 ASP B C 1
ATOM 5522 O O . ASP B 1 308 ? 20.994 60.243 64.622 1.00 39.68 364 ASP B O 1
ATOM 5527 N N . VAL B 1 309 ? 19.931 61.881 65.779 1.00 43.13 365 VAL B N 1
ATOM 5528 C CA . VAL B 1 309 ? 21.095 62.218 66.591 1.00 36.43 365 VAL B CA 1
ATOM 5529 C C . VAL B 1 309 ? 21.478 61.052 67.496 1.00 43.70 365 VAL B C 1
ATOM 5530 O O . VAL B 1 309 ? 22.650 60.894 67.858 1.00 51.35 365 VAL B O 1
ATOM 5534 N N . PHE B 1 310 ? 20.507 60.215 67.869 1.00 43.70 366 PHE B N 1
ATOM 5535 C CA . PHE B 1 310 ? 20.742 59.016 68.662 1.00 41.52 366 PHE B CA 1
ATOM 5536 C C . PHE B 1 310 ? 20.554 57.738 67.854 1.00 42.50 366 PHE B C 1
ATOM 5537 O O . PHE B 1 310 ? 20.468 56.653 68.439 1.00 43.01 366 PHE B O 1
ATOM 5545 N N . GLY B 1 311 ? 20.479 57.841 66.526 1.00 45.09 367 GLY B N 1
ATOM 5546 C CA . GLY B 1 311 ? 20.228 56.665 65.710 1.00 39.79 367 GLY B CA 1
ATOM 5547 C C . GLY B 1 311 ? 21.386 55.690 65.674 1.00 45.14 367 GLY B C 1
ATOM 5548 O O . GLY B 1 311 ? 21.178 54.482 65.527 1.00 45.39 367 GLY B O 1
ATOM 5549 N N . ARG B 1 312 ? 22.612 56.189 65.803 1.00 46.18 368 ARG B N 1
ATOM 5550 C CA . ARG B 1 312 ? 23.809 55.368 65.715 1.00 33.54 368 ARG B CA 1
ATOM 5551 C C . ARG B 1 312 ? 24.632 55.485 66.991 1.00 39.66 368 ARG B C 1
ATOM 5552 O O . ARG B 1 312 ? 24.652 56.532 67.645 1.00 42.66 368 ARG B O 1
ATOM 5560 N N . GLY B 1 313 ? 25.313 54.395 67.336 1.00 39.35 369 GLY B N 1
ATOM 5561 C CA . GLY B 1 313 ? 26.365 54.437 68.334 1.00 38.49 369 GLY B CA 1
ATOM 5562 C C . GLY B 1 313 ? 25.963 54.527 69.793 1.00 33.37 369 GLY B C 1
ATOM 5563 O O . GLY B 1 313 ? 26.629 53.928 70.643 1.00 37.17 369 GLY B O 1
ATOM 5564 N N . ILE B 1 314 ? 24.895 55.269 70.102 1.00 29.42 370 ILE B N 1
ATOM 5565 C CA . ILE B 1 314 ? 24.523 55.501 71.495 1.00 28.88 370 ILE B CA 1
ATOM 5566 C C . ILE B 1 314 ? 24.299 54.171 72.193 1.00 42.84 370 ILE B C 1
ATOM 5567 O O . ILE B 1 314 ? 23.575 53.299 71.696 1.00 38.43 370 ILE B O 1
ATOM 5572 N N . ASP B 1 315 ? 24.927 54.007 73.353 1.00 45.71 371 ASP B N 1
ATOM 5573 C CA . ASP B 1 315 ? 24.897 52.740 74.072 1.00 37.61 371 ASP B CA 1
ATOM 5574 C C . ASP B 1 315 ? 24.349 52.979 75.476 1.00 41.89 371 ASP B C 1
ATOM 5575 O O . ASP B 1 315 ? 25.058 53.493 76.348 1.00 36.98 371 ASP B O 1
ATOM 5580 N N . ILE B 1 316 ? 23.083 52.616 75.682 1.00 47.70 372 ILE B N 1
ATOM 5581 C CA . ILE B 1 316 ? 22.453 52.612 76.998 1.00 48.32 372 ILE B CA 1
ATOM 5582 C C . ILE B 1 316 ? 21.791 51.245 77.165 1.00 49.35 372 ILE B C 1
ATOM 5583 O O . ILE B 1 316 ? 20.789 50.956 76.492 1.00 61.29 372 ILE B O 1
ATOM 5588 N N . GLU B 1 317 ? 22.332 50.407 78.058 1.00 49.26 373 GLU B N 1
ATOM 5589 C CA . GLU B 1 317 ? 21.898 49.017 78.118 1.00 60.45 373 GLU B CA 1
ATOM 5590 C C . GLU B 1 317 ? 20.542 48.831 78.794 1.00 52.39 373 GLU B C 1
ATOM 5591 O O . GLU B 1 317 ? 20.010 47.714 78.778 1.00 53.28 373 GLU B O 1
ATOM 5597 N N . ARG B 1 318 ? 20.009 49.865 79.439 1.00 44.92 374 ARG B N 1
ATOM 5598 C CA . ARG B 1 318 ? 18.658 49.761 79.963 1.00 41.44 374 ARG B CA 1
ATOM 5599 C C . ARG B 1 318 ? 17.599 49.956 78.884 1.00 50.97 374 ARG B C 1
ATOM 5600 O O . ARG B 1 318 ? 16.405 49.848 79.187 1.00 49.74 374 ARG B O 1
ATOM 5608 N N . ILE B 1 319 ? 17.991 50.244 77.646 1.00 51.62 375 ILE B N 1
ATOM 5609 C CA . ILE B 1 319 ? 17.041 50.388 76.546 1.00 55.36 375 ILE B CA 1
ATOM 5610 C C . ILE B 1 319 ? 16.731 49.000 75.992 1.00 44.78 375 ILE B C 1
ATOM 5611 O O . ILE B 1 319 ? 17.591 48.361 75.382 1.00 42.56 375 ILE B O 1
ATOM 5616 N N . ASN B 1 320 ? 15.505 48.525 76.211 1.00 41.97 376 ASN B N 1
ATOM 5617 C CA . ASN B 1 320 ? 15.044 47.274 75.619 1.00 49.19 376 ASN B CA 1
ATOM 5618 C C . ASN B 1 320 ? 13.818 47.471 74.735 1.00 54.06 376 ASN B C 1
ATOM 5619 O O . ASN B 1 320 ? 13.184 46.484 74.342 1.00 49.15 376 ASN B O 1
ATOM 5624 N N . LEU B 1 321 ? 13.472 48.715 74.408 1.00 43.72 377 LEU B N 1
ATOM 5625 C CA . LEU B 1 321 ? 12.336 49.015 73.543 1.00 42.93 377 LEU B CA 1
ATOM 5626 C C . LEU B 1 321 ? 12.688 50.199 72.657 1.00 43.58 377 LEU B C 1
ATOM 5627 O O . LEU B 1 321 ? 13.011 51.278 73.162 1.00 43.06 377 LEU B O 1
ATOM 5632 N N . ALA B 1 322 ? 12.625 49.996 71.344 1.00 45.28 378 ALA B N 1
ATOM 5633 C CA . ALA B 1 322 ? 12.847 51.052 70.365 1.00 42.91 378 ALA B CA 1
ATOM 5634 C C . ALA B 1 322 ? 11.595 51.199 69.514 1.00 46.35 378 ALA B C 1
ATOM 5635 O O . ALA B 1 322 ? 11.094 50.211 68.967 1.00 51.08 378 ALA B O 1
ATOM 5637 N N . ILE B 1 323 ? 11.093 52.425 69.404 1.00 39.80 379 ILE B N 1
ATOM 5638 C CA . ILE B 1 323 ? 9.851 52.708 68.695 1.00 37.37 379 ILE B CA 1
ATOM 5639 C C . ILE B 1 323 ? 10.147 53.682 67.565 1.00 50.71 379 ILE B C 1
ATOM 5640 O O . ILE B 1 323 ? 10.646 54.789 67.805 1.00 53.74 379 ILE B O 1
ATOM 5645 N N . ASN B 1 324 ? 9.848 53.267 66.335 1.00 47.91 380 ASN B N 1
ATOM 5646 C CA . ASN B 1 324 ? 9.946 54.140 65.167 1.00 45.74 380 ASN B CA 1
ATOM 5647 C C . ASN B 1 324 ? 8.625 54.882 65.013 1.00 45.95 380 ASN B C 1
ATOM 5648 O O . ASN B 1 324 ? 7.716 54.440 64.309 1.00 50.26 380 ASN B O 1
ATOM 5653 N N . TYR B 1 325 ? 8.510 56.025 65.694 1.00 46.50 381 TYR B N 1
ATOM 5654 C CA . TYR B 1 325 ? 7.338 56.874 65.505 1.00 41.78 381 TYR B CA 1
ATOM 5655 C C . TYR B 1 325 ? 7.256 57.339 64.057 1.00 48.75 381 TYR B C 1
ATOM 5656 O O . TYR B 1 325 ? 6.162 57.460 63.492 1.00 48.97 381 TYR B O 1
ATOM 5665 N N . ASP B 1 326 ? 8.409 57.597 63.443 1.00 51.72 382 ASP B N 1
ATOM 5666 C CA . ASP B 1 326 ? 8.530 57.823 62.011 1.00 34.41 382 ASP B CA 1
ATOM 5667 C C . ASP B 1 326 ? 9.541 56.840 61.443 1.00 41.58 382 ASP B C 1
ATOM 5668 O O . ASP B 1 326 ? 10.631 56.676 62.001 1.00 53.42 382 ASP B O 1
ATOM 5673 N N . LEU B 1 327 ? 9.179 56.184 60.348 1.00 43.07 383 LEU B N 1
ATOM 5674 C CA . LEU B 1 327 ? 10.112 55.276 59.707 1.00 49.68 383 LEU B CA 1
ATOM 5675 C C . LEU B 1 327 ? 11.153 56.070 58.921 1.00 54.08 383 LEU B C 1
ATOM 5676 O O . LEU B 1 327 ? 10.945 57.231 58.559 1.00 46.67 383 LEU B O 1
ATOM 5681 N N . THR B 1 328 ? 12.290 55.431 58.667 1.00 54.42 384 THR B N 1
ATOM 5682 C CA . THR B 1 328 ? 13.356 56.103 57.946 1.00 61.97 384 THR B CA 1
ATOM 5683 C C . THR B 1 328 ? 13.134 56.012 56.439 1.00 59.17 384 THR B C 1
ATOM 5684 O O . THR B 1 328 ? 12.275 55.276 55.947 1.00 59.26 384 THR B O 1
ATOM 5688 N N . ASN B 1 329 ? 13.938 56.778 55.701 1.00 58.18 385 ASN B N 1
ATOM 5689 C CA . ASN B 1 329 ? 13.968 56.664 54.250 1.00 66.57 385 ASN B CA 1
ATOM 5690 C C . ASN B 1 329 ? 14.909 55.559 53.804 1.00 66.16 385 ASN B C 1
ATOM 5691 O O . ASN B 1 329 ? 14.836 55.116 52.652 1.00 52.61 385 ASN B O 1
ATOM 5696 N N . GLU B 1 330 ? 15.781 55.110 54.701 1.00 66.81 386 GLU B N 1
ATOM 5697 C CA . GLU B 1 330 ? 16.845 54.169 54.405 1.00 56.92 386 GLU B CA 1
ATOM 5698 C C . GLU B 1 330 ? 16.634 52.892 55.205 1.00 44.43 386 GLU B C 1
ATOM 5699 O O . GLU B 1 330 ? 16.066 52.914 56.301 1.00 48.00 386 GLU B O 1
ATOM 5705 N N . ALA B 1 331 ? 17.095 51.772 54.649 1.00 47.09 387 ALA B N 1
ATOM 5706 C CA . ALA B 1 331 ? 17.113 50.537 55.421 1.00 43.79 387 ALA B CA 1
ATOM 5707 C C . ALA B 1 331 ? 18.262 50.523 56.417 1.00 47.42 387 ALA B C 1
ATOM 5708 O O . ALA B 1 331 ? 18.125 49.959 57.509 1.00 46.76 387 ALA B O 1
ATOM 5710 N N . ASP B 1 332 ? 19.392 51.134 56.053 1.00 47.42 388 ASP B N 1
ATOM 5711 C CA . ASP B 1 332 ? 20.561 51.141 56.926 1.00 45.46 388 ASP B CA 1
ATOM 5712 C C . ASP B 1 332 ? 20.259 51.847 58.240 1.00 42.68 388 ASP B C 1
ATOM 5713 O O . ASP B 1 332 ? 20.578 51.340 59.322 1.00 46.71 388 ASP B O 1
ATOM 5718 N N . GLN B 1 333 ? 19.635 53.025 58.162 1.00 36.62 389 GLN B N 1
ATOM 5719 C CA . GLN B 1 333 ? 19.357 53.795 59.368 1.00 40.52 389 GLN B CA 1
ATOM 5720 C C . GLN B 1 333 ? 18.369 53.081 60.280 1.00 44.41 389 GLN B C 1
ATOM 5721 O O . GLN B 1 333 ? 18.441 53.231 61.505 1.00 48.77 389 GLN B O 1
ATOM 5727 N N . TYR B 1 334 ? 17.444 52.306 59.710 1.00 43.03 390 TYR B N 1
ATOM 5728 C CA . TYR B 1 334 ? 16.541 51.516 60.539 1.00 44.24 390 TYR B CA 1
ATOM 5729 C C . TYR B 1 334 ? 17.313 50.487 61.353 1.00 43.34 390 TYR B C 1
ATOM 5730 O O . TYR B 1 334 ? 17.013 50.264 62.532 1.00 40.58 390 TYR B O 1
ATOM 5739 N N . LEU B 1 335 ? 18.308 49.844 60.737 1.00 34.71 391 LEU B N 1
ATOM 5740 C CA . LEU B 1 335 ? 19.065 48.811 61.434 1.00 36.84 391 LEU B CA 1
ATOM 5741 C C . LEU B 1 335 ? 19.874 49.407 62.580 1.00 42.15 391 LEU B C 1
ATOM 5742 O O . LEU B 1 335 ? 20.001 48.791 63.644 1.00 42.83 391 LEU B O 1
ATOM 5747 N N . HIS B 1 336 ? 20.427 50.606 62.381 1.00 33.13 392 HIS B N 1
ATOM 5748 C CA . HIS B 1 336 ? 21.114 51.293 63.470 1.00 36.55 392 HIS B CA 1
ATOM 5749 C C . HIS B 1 336 ? 20.132 51.751 64.541 1.00 41.36 392 HIS B C 1
ATOM 5750 O O . HIS B 1 336 ? 20.440 51.695 65.737 1.00 45.79 392 HIS B O 1
ATOM 5757 N N . ARG B 1 337 ? 18.947 52.212 64.128 1.00 36.55 393 ARG B N 1
ATOM 5758 C CA . ARG B 1 337 ? 17.946 52.681 65.082 1.00 40.27 393 ARG B CA 1
ATOM 5759 C C . ARG B 1 337 ? 17.535 51.574 66.042 1.00 32.80 393 ARG B C 1
ATOM 5760 O O . ARG B 1 337 ? 17.651 51.717 67.265 1.00 33.99 393 ARG B O 1
ATOM 5768 N N . VAL B 1 338 ? 17.037 50.459 65.503 1.00 30.00 394 VAL B N 1
ATOM 5769 C CA . VAL B 1 338 ? 16.628 49.350 66.354 1.00 40.36 394 VAL B CA 1
ATOM 5770 C C . VAL B 1 338 ? 17.816 48.757 67.097 1.00 42.29 394 VAL B C 1
ATOM 5771 O O . VAL B 1 338 ? 17.639 48.122 68.141 1.00 48.23 394 VAL B O 1
ATOM 5775 N N . GLY B 1 339 ? 19.034 48.982 66.602 1.00 39.37 395 GLY B N 1
ATOM 5776 C CA . GLY B 1 339 ? 20.233 48.537 67.292 1.00 40.50 395 GLY B CA 1
ATOM 5777 C C . GLY B 1 339 ? 20.470 49.213 68.627 1.00 38.39 395 GLY B C 1
ATOM 5778 O O . GLY B 1 339 ? 21.311 48.738 69.399 1.00 41.69 395 GLY B O 1
ATOM 5779 N N . ARG B 1 340 ? 19.761 50.308 68.915 1.00 37.83 396 ARG B N 1
ATOM 5780 C CA . ARG B 1 340 ? 19.902 50.970 70.206 1.00 38.07 396 ARG B CA 1
ATOM 5781 C C . ARG B 1 340 ? 19.355 50.129 71.353 1.00 43.91 396 ARG B C 1
ATOM 5782 O O . ARG B 1 340 ? 19.670 50.411 72.514 1.00 51.10 396 ARG B O 1
ATOM 5790 N N . ALA B 1 341 ? 18.542 49.118 71.060 1.00 42.11 397 ALA B N 1
ATOM 5791 C CA . ALA B 1 341 ? 17.952 48.258 72.073 1.00 44.79 397 ALA B CA 1
ATOM 5792 C C . ALA B 1 341 ? 18.591 46.876 72.039 1.00 44.33 397 ALA B C 1
ATOM 5793 O O . ALA B 1 341 ? 19.041 46.405 70.990 1.00 41.93 397 ALA B O 1
ATOM 5795 N N . GLY B 1 342 ? 18.627 46.229 73.202 1.00 54.73 398 GLY B N 1
ATOM 5796 C CA . GLY B 1 342 ? 19.218 44.910 73.319 1.00 52.64 398 GLY B CA 1
ATOM 5797 C C . GLY B 1 342 ? 20.706 44.910 73.043 1.00 53.97 398 GLY B C 1
ATOM 5798 O O . GLY B 1 342 ? 21.197 44.105 72.245 1.00 51.76 398 GLY B O 1
ATOM 5799 N N . ARG B 1 343 ? 21.435 45.808 73.700 1.00 52.56 399 ARG B N 1
ATOM 5800 C CA . ARG B 1 343 ? 22.854 45.966 73.420 1.00 46.34 399 ARG B CA 1
ATOM 5801 C C . ARG B 1 343 ? 23.651 44.763 73.916 1.00 48.24 399 ARG B C 1
ATOM 5802 O O . ARG B 1 343 ? 23.336 44.157 74.943 1.00 44.66 399 ARG B O 1
ATOM 5810 N N . PHE B 1 344 ? 24.698 44.427 73.160 1.00 52.43 400 PHE B N 1
ATOM 5811 C CA . PHE B 1 344 ? 25.554 43.267 73.422 1.00 45.61 400 PHE B CA 1
ATOM 5812 C C . PHE B 1 344 ? 24.743 41.972 73.431 1.00 50.42 400 PHE B C 1
ATOM 5813 O O . PHE B 1 344 ? 24.838 41.153 74.346 1.00 55.27 400 PHE B O 1
ATOM 5821 N N . GLY B 1 345 ? 23.940 41.795 72.384 1.00 52.70 401 GLY B N 1
ATOM 5822 C CA . GLY B 1 345 ? 23.222 40.553 72.173 1.00 40.44 401 GLY B CA 1
ATOM 5823 C C . GLY B 1 345 ? 22.187 40.217 73.220 1.00 48.75 401 GLY B C 1
ATOM 5824 O O . GLY B 1 345 ? 21.833 39.045 73.370 1.00 55.26 401 GLY B O 1
ATOM 5825 N N . THR B 1 346 ? 21.687 41.210 73.951 1.00 44.52 402 THR B N 1
ATOM 5826 C CA . THR B 1 346 ? 20.620 40.986 74.911 1.00 40.55 402 THR B CA 1
ATOM 5827 C C . THR B 1 346 ? 19.265 41.162 74.228 1.00 37.19 402 THR B C 1
ATOM 5828 O O . THR B 1 346 ? 19.170 41.466 73.037 1.00 40.70 402 THR B O 1
ATOM 5832 N N . LYS B 1 347 ? 18.199 40.945 74.990 1.00 43.49 403 LYS B N 1
ATOM 5833 C CA . LYS B 1 347 ? 16.856 40.968 74.434 1.00 47.92 403 LYS B CA 1
ATOM 5834 C C . LYS B 1 347 ? 16.306 42.383 74.308 1.00 52.49 403 LYS B C 1
ATOM 5835 O O . LYS B 1 347 ? 16.593 43.260 75.128 1.00 64.51 403 LYS B O 1
ATOM 5841 N N . GLY B 1 348 ? 15.518 42.595 73.257 1.00 41.82 404 GLY B N 1
ATOM 5842 C CA . GLY B 1 348 ? 14.914 43.883 72.978 1.00 42.16 404 GLY B CA 1
ATOM 5843 C C . GLY B 1 348 ? 13.715 43.704 72.076 1.00 45.24 404 GLY B C 1
ATOM 5844 O O . GLY B 1 348 ? 13.450 42.617 71.556 1.00 48.24 404 GLY B O 1
ATOM 5845 N N . LEU B 1 349 ? 12.994 44.808 71.893 1.00 38.94 405 LEU B N 1
ATOM 5846 C CA . LEU B 1 349 ? 11.780 44.836 71.089 1.00 49.39 405 LEU B CA 1
ATOM 5847 C C . LEU B 1 349 ? 11.724 46.126 70.286 1.00 51.52 405 LEU B C 1
ATOM 5848 O O . LEU B 1 349 ? 11.909 47.213 70.840 1.00 47.68 405 LEU B O 1
ATOM 5853 N N . ALA B 1 350 ? 11.455 46.005 68.987 1.00 50.29 406 ALA B N 1
ATOM 5854 C CA . ALA B 1 350 ? 11.377 47.147 68.087 1.00 47.16 406 ALA B CA 1
ATOM 5855 C C . ALA B 1 350 ? 10.008 47.167 67.425 1.00 47.06 406 ALA B C 1
ATOM 5856 O O . ALA B 1 350 ? 9.537 46.136 66.933 1.00 45.89 406 ALA B O 1
ATOM 5858 N N . ILE B 1 351 ? 9.374 48.339 67.410 1.00 41.89 407 ILE B N 1
ATOM 5859 C CA . ILE B 1 351 ? 8.047 48.522 66.832 1.00 42.22 407 ILE B CA 1
ATOM 5860 C C . ILE B 1 351 ? 8.073 49.767 65.958 1.00 47.04 407 ILE B C 1
ATOM 5861 O O . ILE B 1 351 ? 8.480 50.841 66.415 1.00 50.14 407 ILE B O 1
ATOM 5866 N N . SER B 1 352 ? 7.631 49.629 64.710 1.00 46.50 408 SER B N 1
ATOM 5867 C CA . SER B 1 352 ? 7.641 50.720 63.746 1.00 51.43 408 SER B CA 1
ATOM 5868 C C . SER B 1 352 ? 6.224 51.056 63.299 1.00 51.79 408 SER B C 1
ATOM 5869 O O . SER B 1 352 ? 5.386 50.165 63.134 1.00 43.97 408 SER B O 1
ATOM 5872 N N . PHE B 1 353 ? 5.964 52.347 63.109 1.00 51.00 409 PHE B N 1
ATOM 5873 C CA . PHE B 1 353 ? 4.683 52.821 62.601 1.00 40.90 409 PHE B CA 1
ATOM 5874 C C . PHE B 1 353 ? 4.761 52.980 61.086 1.00 51.81 409 PHE B C 1
ATOM 5875 O O . PHE B 1 353 ? 5.647 53.672 60.575 1.00 65.77 409 PHE B O 1
ATOM 5883 N N . VAL B 1 354 ? 3.834 52.344 60.376 1.00 55.83 410 VAL B N 1
ATOM 5884 C CA . VAL B 1 354 ? 3.746 52.419 58.921 1.00 54.89 410 VAL B CA 1
ATOM 5885 C C . VAL B 1 354 ? 2.496 53.220 58.574 1.00 56.39 410 VAL B C 1
ATOM 5886 O O . VAL B 1 354 ? 1.372 52.724 58.723 1.00 61.80 410 VAL B O 1
ATOM 5890 N N . SER B 1 355 ? 2.680 54.460 58.114 1.00 55.04 411 SER B N 1
ATOM 5891 C CA . SER B 1 355 ? 1.554 55.358 57.875 1.00 60.65 411 SER B CA 1
ATOM 5892 C C . SER B 1 355 ? 1.489 55.918 56.458 1.00 58.08 411 SER B C 1
ATOM 5893 O O . SER B 1 355 ? 0.661 56.800 56.197 1.00 59.64 411 SER B O 1
ATOM 5896 N N . SER B 1 356 ? 2.318 55.441 55.533 1.00 53.70 412 SER B N 1
ATOM 5897 C CA . SER B 1 356 ? 2.300 55.969 54.177 1.00 55.76 412 SER B CA 1
ATOM 5898 C C . SER B 1 356 ? 2.803 54.904 53.213 1.00 65.86 412 SER B C 1
ATOM 5899 O O . SER B 1 356 ? 3.222 53.815 53.615 1.00 66.74 412 SER B O 1
ATOM 5902 N N . LYS B 1 357 ? 2.756 55.233 51.920 1.00 67.35 413 LYS B N 1
ATOM 5903 C CA . LYS B 1 357 ? 3.262 54.314 50.907 1.00 74.03 413 LYS B CA 1
ATOM 5904 C C . LYS B 1 357 ? 4.780 54.247 50.916 1.00 69.93 413 LYS B C 1
ATOM 5905 O O . LYS B 1 357 ? 5.351 53.189 50.634 1.00 71.36 413 LYS B O 1
ATOM 5911 N N . GLU B 1 358 ? 5.452 55.361 51.216 1.00 65.66 414 GLU B N 1
ATOM 5912 C CA . GLU B 1 358 ? 6.901 55.302 51.346 1.00 70.98 414 GLU B CA 1
ATOM 5913 C C . GLU B 1 358 ? 7.315 54.482 52.559 1.00 60.25 414 GLU B C 1
ATOM 5914 O O . GLU B 1 358 ? 8.410 53.911 52.572 1.00 60.98 414 GLU B O 1
ATOM 5920 N N . ASP B 1 359 ? 6.447 54.380 53.568 1.00 55.02 415 ASP B N 1
ATOM 5921 C CA . ASP B 1 359 ? 6.748 53.512 54.700 1.00 51.89 415 ASP B CA 1
ATOM 5922 C C . ASP B 1 359 ? 6.655 52.042 54.322 1.00 55.76 415 ASP B C 1
ATOM 5923 O O . ASP B 1 359 ? 7.419 51.223 54.841 1.00 59.86 415 ASP B O 1
ATOM 5928 N N . GLU B 1 360 ? 5.739 51.686 53.419 1.00 60.44 416 GLU B N 1
ATOM 5929 C CA . GLU B 1 360 ? 5.643 50.294 53.000 1.00 64.83 416 GLU B CA 1
ATOM 5930 C C . GLU B 1 360 ? 6.790 49.907 52.077 1.00 65.06 416 GLU B C 1
ATOM 5931 O O . GLU B 1 360 ? 7.213 48.747 52.078 1.00 60.95 416 GLU B O 1
ATOM 5937 N N . GLU B 1 361 ? 7.313 50.851 51.289 1.00 60.76 417 GLU B N 1
ATOM 5938 C CA . GLU B 1 361 ? 8.457 50.518 50.445 1.00 67.68 417 GLU B CA 1
ATOM 5939 C C . GLU B 1 361 ? 9.714 50.308 51.278 1.00 60.59 417 GLU B C 1
ATOM 5940 O O . GLU B 1 361 ? 10.488 49.377 51.021 1.00 60.42 417 GLU B O 1
ATOM 5946 N N . VAL B 1 362 ? 9.932 51.150 52.290 1.00 57.22 418 VAL B N 1
ATOM 5947 C CA . VAL B 1 362 ? 11.133 50.995 53.099 1.00 57.31 418 VAL B CA 1
ATOM 5948 C C . VAL B 1 362 ? 10.992 49.786 54.012 1.00 54.51 418 VAL B C 1
ATOM 5949 O O . VAL B 1 362 ? 11.939 49.015 54.195 1.00 53.82 418 VAL B O 1
ATOM 5953 N N . LEU B 1 363 ? 9.787 49.571 54.552 1.00 51.25 419 LEU B N 1
ATOM 5954 C CA . LEU B 1 363 ? 9.534 48.380 55.357 1.00 56.41 419 LEU B CA 1
ATOM 5955 C C . LEU B 1 363 ? 9.672 47.113 54.524 1.00 55.68 419 LEU B C 1
ATOM 5956 O O . LEU B 1 363 ? 10.179 46.096 55.007 1.00 59.56 419 LEU B O 1
ATOM 5961 N N . ALA B 1 364 ? 9.233 47.156 53.265 1.00 53.93 420 ALA B N 1
ATOM 5962 C CA . ALA B 1 364 ? 9.422 46.009 52.383 1.00 55.33 420 ALA B CA 1
ATOM 5963 C C . ALA B 1 364 ? 10.897 45.771 52.093 1.00 58.49 420 ALA B C 1
ATOM 5964 O O . ALA B 1 364 ? 11.358 44.622 52.092 1.00 56.63 420 ALA B O 1
ATOM 5966 N N . LYS B 1 365 ? 11.664 46.844 51.887 1.00 56.46 421 LYS B N 1
ATOM 5967 C CA . LYS B 1 365 ? 13.054 46.698 51.478 1.00 61.17 421 LYS B CA 1
ATOM 5968 C C . LYS B 1 365 ? 13.974 46.405 52.651 1.00 57.43 421 LYS B C 1
ATOM 5969 O O . LYS B 1 365 ? 15.090 45.917 52.440 1.00 52.27 421 LYS B O 1
ATOM 5975 N N . ILE B 1 366 ? 13.515 46.651 53.880 1.00 53.55 422 ILE B N 1
ATOM 5976 C CA . ILE B 1 366 ? 14.298 46.283 55.056 1.00 51.95 422 ILE B CA 1
ATOM 5977 C C . ILE B 1 366 ? 14.265 44.776 55.268 1.00 58.99 422 ILE B C 1
ATOM 5978 O O . ILE B 1 366 ? 15.294 44.155 55.562 1.00 64.92 422 ILE B O 1
ATOM 5983 N N . GLN B 1 367 ? 13.089 44.162 55.094 1.00 64.09 423 GLN B N 1
ATOM 5984 C CA . GLN B 1 367 ? 12.936 42.744 55.406 1.00 61.13 423 GLN B CA 1
ATOM 5985 C C . GLN B 1 367 ? 13.718 41.867 54.443 1.00 55.98 423 GLN B C 1
ATOM 5986 O O . GLN B 1 367 ? 14.363 40.901 54.861 1.00 62.17 423 GLN B O 1
ATOM 5992 N N . GLU B 1 368 ? 13.670 42.190 53.151 1.00 55.22 424 GLU B N 1
ATOM 5993 C CA . GLU B 1 368 ? 14.451 41.456 52.164 1.00 67.68 424 GLU B CA 1
ATOM 5994 C C . GLU B 1 368 ? 15.949 41.637 52.386 1.00 69.28 424 GLU B C 1
ATOM 5995 O O . GLU B 1 368 ? 16.717 40.672 52.285 1.00 59.85 424 GLU B O 1
ATOM 6001 N N . ARG B 1 369 ? 16.389 42.871 52.648 1.00 63.06 425 ARG B N 1
ATOM 6002 C CA . ARG B 1 369 ? 17.822 43.151 52.671 1.00 57.34 425 ARG B CA 1
ATOM 6003 C C . ARG B 1 369 ? 18.505 42.413 53.814 1.00 58.24 425 ARG B C 1
ATOM 6004 O O . ARG B 1 369 ? 19.630 41.923 53.660 1.00 57.98 425 ARG B O 1
ATOM 6012 N N . PHE B 1 370 ? 17.841 42.323 54.965 1.00 65.34 426 PHE B N 1
ATOM 6013 C CA . PHE B 1 370 ? 18.415 41.696 56.147 1.00 62.62 426 PHE B CA 1
ATOM 6014 C C . PHE B 1 370 ? 17.812 40.324 56.416 1.00 63.54 426 PHE B C 1
ATOM 6015 O O . PHE B 1 370 ? 18.087 39.734 57.467 1.00 69.51 426 PHE B O 1
ATOM 6023 N N . ASP B 1 371 ? 17.021 39.803 55.479 1.00 61.11 427 ASP B N 1
ATOM 6024 C CA . ASP B 1 371 ? 16.313 38.526 55.601 1.00 70.60 427 ASP B CA 1
ATOM 6025 C C . ASP B 1 371 ? 15.738 38.344 57.009 1.00 67.43 427 ASP B C 1
ATOM 6026 O O . ASP B 1 371 ? 16.014 37.374 57.717 1.00 65.32 427 ASP B O 1
ATOM 6031 N N . VAL B 1 372 ? 14.919 39.314 57.405 1.00 63.24 428 VAL B N 1
ATOM 6032 C CA . VAL B 1 372 ? 14.202 39.289 58.675 1.00 64.34 428 VAL B CA 1
ATOM 6033 C C . VAL B 1 372 ? 12.731 39.550 58.392 1.00 61.48 428 VAL B C 1
ATOM 6034 O O . VAL B 1 372 ? 12.391 40.372 57.535 1.00 64.50 428 VAL B O 1
ATOM 6038 N N . LYS B 1 373 ? 11.857 38.818 59.076 1.00 66.11 429 LYS B N 1
ATOM 6039 C CA . LYS B 1 373 ? 10.419 38.958 58.890 1.00 66.36 429 LYS B CA 1
ATOM 6040 C C . LYS B 1 373 ? 9.848 39.794 60.034 1.00 60.00 429 LYS B C 1
ATOM 6041 O O . LYS B 1 373 ? 9.815 39.343 61.184 1.00 57.17 429 LYS B O 1
ATOM 6047 N N . ILE B 1 374 ? 9.436 41.023 59.724 1.00 54.29 430 ILE B N 1
ATOM 6048 C CA . ILE B 1 374 ? 8.819 41.920 60.699 1.00 56.82 430 ILE B CA 1
ATOM 6049 C C . ILE B 1 374 ? 7.321 41.624 60.709 1.00 65.91 430 ILE B C 1
ATOM 6050 O O . ILE B 1 374 ? 6.579 42.084 59.839 1.00 63.65 430 ILE B O 1
ATOM 6055 N N . ALA B 1 375 ? 6.874 40.844 61.688 1.00 59.15 431 ALA B N 1
ATOM 6056 C CA . ALA B 1 375 ? 5.458 40.527 61.790 1.00 62.16 431 ALA B CA 1
ATOM 6057 C C . ALA B 1 375 ? 4.669 41.769 62.199 1.00 62.96 431 ALA B C 1
ATOM 6058 O O . ALA B 1 375 ? 5.206 42.712 62.784 1.00 60.86 431 ALA B O 1
ATOM 6060 N N . GLU B 1 376 ? 3.378 41.769 61.875 1.00 62.15 432 GLU B N 1
ATOM 6061 C CA . GLU B 1 376 ? 2.497 42.837 62.329 1.00 65.96 432 GLU B CA 1
ATOM 6062 C C . GLU B 1 376 ? 2.187 42.630 63.806 1.00 65.26 432 GLU B C 1
ATOM 6063 O O . GLU B 1 376 ? 1.908 41.507 64.237 1.00 60.01 432 GLU B O 1
ATOM 6069 N N . PHE B 1 377 ? 2.259 43.710 64.577 1.00 71.19 433 PHE B N 1
ATOM 6070 C CA . PHE B 1 377 ? 2.099 43.634 66.023 1.00 69.36 433 PHE B CA 1
ATOM 6071 C C . PHE B 1 377 ? 0.762 42.983 66.367 1.00 71.80 433 PHE B C 1
ATOM 6072 O O . PHE B 1 377 ? -0.294 43.520 66.002 1.00 75.05 433 PHE B O 1
ATOM 6080 N N . PRO B 1 378 ? 0.764 41.848 67.062 1.00 75.67 434 PRO B N 1
ATOM 6081 C CA . PRO B 1 378 ? -0.481 41.102 67.297 1.00 76.47 434 PRO B CA 1
ATOM 6082 C C . PRO B 1 378 ? -1.499 41.878 68.123 1.00 83.19 434 PRO B C 1
ATOM 6083 O O . PRO B 1 378 ? -1.147 42.644 69.022 1.00 77.18 434 PRO B O 1
ATOM 6087 N N . GLU B 1 379 ? -2.785 41.661 67.808 1.00 99.39 435 GLU B N 1
ATOM 6088 C CA . GLU B 1 379 ? -3.867 42.287 68.567 1.00 93.15 435 GLU B CA 1
ATOM 6089 C C . GLU B 1 379 ? -3.836 41.864 70.031 1.00 92.68 435 GLU B C 1
ATOM 6090 O O . GLU B 1 379 ? -4.351 42.586 70.892 1.00 84.52 435 GLU B O 1
ATOM 6096 N N . GLU B 1 380 ? -3.226 40.717 70.326 1.00 93.00 436 GLU B N 1
ATOM 6097 C CA . GLU B 1 380 ? -3.220 40.148 71.668 1.00 81.89 436 GLU B CA 1
ATOM 6098 C C . GLU B 1 380 ? -2.110 40.712 72.552 1.00 95.39 436 GLU B C 1
ATOM 6099 O O . GLU B 1 380 ? -2.241 40.692 73.780 1.00 95.04 436 GLU B O 1
ATOM 6105 N N . GLY B 1 381 ? -1.038 41.233 71.961 1.00 94.57 437 GLY B N 1
ATOM 6106 C CA . GLY B 1 381 ? 0.154 41.595 72.697 1.00 83.29 437 GLY B CA 1
ATOM 6107 C C . GLY B 1 381 ? 1.118 40.426 72.805 1.00 82.57 437 GLY B C 1
ATOM 6108 O O . GLY B 1 381 ? 0.791 39.272 72.516 1.00 97.47 437 GLY B O 1
ATOM 6109 N N . ILE B 1 382 ? 2.324 40.718 73.284 1.00 81.08 438 ILE B N 1
ATOM 6110 C CA . ILE B 1 382 ? 3.340 39.677 73.320 1.00 85.71 438 ILE B CA 1
ATOM 6111 C C . ILE B 1 382 ? 3.678 39.444 74.789 1.00 81.56 438 ILE B C 1
ATOM 6112 O O . ILE B 1 382 ? 3.462 40.314 75.638 1.00 80.51 438 ILE B O 1
ATOM 6117 N N . ASP B 1 383 ? 4.130 38.239 75.099 1.00 73.01 439 ASP B N 1
ATOM 6118 C CA . ASP B 1 383 ? 4.533 37.941 76.472 1.00 78.17 439 ASP B CA 1
ATOM 6119 C C . ASP B 1 383 ? 5.777 38.748 76.831 1.00 80.62 439 ASP B C 1
ATOM 6120 O O . ASP B 1 383 ? 6.722 38.804 76.038 1.00 73.78 439 ASP B O 1
ATOM 6125 N N . PRO B 1 384 ? 5.815 39.390 78.002 1.00 84.52 440 PRO B N 1
ATOM 6126 C CA . PRO B 1 384 ? 7.042 40.101 78.404 1.00 77.91 440 PRO B CA 1
ATOM 6127 C C . PRO B 1 384 ? 8.253 39.201 78.542 1.00 81.33 440 PRO B C 1
ATOM 6128 O O . PRO B 1 384 ? 9.380 39.707 78.508 1.00 82.99 440 PRO B O 1
ATOM 6132 N N . SER B 1 385 ? 8.063 37.890 78.709 1.00 77.47 441 SER B N 1
ATOM 6133 C CA . SER B 1 385 ? 9.202 37.001 78.918 1.00 84.86 441 SER B CA 1
ATOM 6134 C C . SER B 1 385 ? 10.122 36.961 77.706 1.00 86.38 441 SER B C 1
ATOM 6135 O O . SER B 1 385 ? 11.329 36.740 77.855 1.00 93.13 441 SER B O 1
ATOM 6138 N N . THR B 1 386 ? 9.581 37.173 76.505 1.00 81.08 442 THR B N 1
ATOM 6139 C CA . THR B 1 386 ? 10.386 37.052 75.296 1.00 77.10 442 THR B CA 1
ATOM 6140 C C . THR B 1 386 ? 11.386 38.187 75.116 1.00 78.03 442 THR B C 1
ATOM 6141 O O . THR B 1 386 ? 12.152 38.151 74.148 1.00 85.34 442 THR B O 1
ATOM 6145 N N . TYR B 1 387 ? 11.387 39.202 75.986 1.00 81.83 443 TYR B N 1
ATOM 6146 C CA . TYR B 1 387 ? 12.408 40.239 75.886 1.00 74.33 443 TYR B CA 1
ATOM 6147 C C . TYR B 1 387 ? 12.881 40.709 77.259 1.00 79.65 443 TYR B C 1
ATOM 6148 O O . TYR B 1 387 ? 13.285 41.867 77.417 1.00 82.12 443 TYR B O 1
ATOM 6157 N N . LEU B 1 388 ? 12.850 39.830 78.256 1.00 85.17 444 LEU B N 1
ATOM 6158 C CA . LEU B 1 388 ? 13.380 40.153 79.579 1.00 85.06 444 LEU B CA 1
ATOM 6159 C C . LEU B 1 388 ? 14.390 39.106 80.038 1.00 78.06 444 LEU B C 1
ATOM 6160 O O . LEU B 1 388 ? 15.108 38.522 79.226 1.00 71.90 444 LEU B O 1
ATOM 6165 N N . PHE C 1 8 ? 32.389 37.026 99.460 1.00 85.73 64 PHE C N 1
ATOM 6166 C CA . PHE C 1 8 ? 31.273 37.683 100.137 1.00 93.82 64 PHE C CA 1
ATOM 6167 C C . PHE C 1 8 ? 30.202 36.698 100.552 1.00 100.38 64 PHE C C 1
ATOM 6168 O O . PHE C 1 8 ? 29.337 36.989 101.373 1.00 99.55 64 PHE C O 1
ATOM 6176 N N . LYS C 1 9 ? 30.268 35.511 99.970 1.00 97.65 65 LYS C N 1
ATOM 6177 C CA . LYS C 1 9 ? 29.186 34.553 100.129 1.00 99.06 65 LYS C CA 1
ATOM 6178 C C . LYS C 1 9 ? 29.038 33.965 101.530 1.00 90.12 65 LYS C C 1
ATOM 6179 O O . LYS C 1 9 ? 28.005 33.343 101.809 1.00 93.04 65 LYS C O 1
ATOM 6185 N N . ASP C 1 10 ? 30.012 34.152 102.419 1.00 82.71 66 ASP C N 1
ATOM 6186 C CA . ASP C 1 10 ? 29.784 33.770 103.808 1.00 88.62 66 ASP C CA 1
ATOM 6187 C C . ASP C 1 10 ? 28.641 34.575 104.418 1.00 85.51 66 ASP C C 1
ATOM 6188 O O . ASP C 1 10 ? 28.138 34.221 105.492 1.00 79.78 66 ASP C O 1
ATOM 6193 N N . PHE C 1 11 ? 28.191 35.621 103.716 1.00 94.06 67 PHE C N 1
ATOM 6194 C CA . PHE C 1 11 ? 27.026 36.429 104.053 1.00 97.69 67 PHE C CA 1
ATOM 6195 C C . PHE C 1 11 ? 25.714 35.782 103.625 1.00 87.27 67 PHE C C 1
ATOM 6196 O O . PHE C 1 11 ? 24.648 36.267 104.019 1.00 81.52 67 PHE C O 1
ATOM 6204 N N . LEU C 1 12 ? 25.773 34.726 102.809 1.00 91.03 68 LEU C N 1
ATOM 6205 C CA . LEU C 1 12 ? 24.601 33.984 102.351 1.00 88.22 68 LEU C CA 1
ATOM 6206 C C . LEU C 1 12 ? 23.706 34.861 101.483 1.00 85.60 68 LEU C C 1
ATOM 6207 O O . LEU C 1 12 ? 22.518 35.018 101.787 1.00 79.47 68 LEU C O 1
ATOM 6212 N N . LEU C 1 13 ? 24.244 35.434 100.411 1.00 84.89 69 LEU C N 1
ATOM 6213 C CA . LEU C 1 13 ? 23.480 36.374 99.604 1.00 90.23 69 LEU C CA 1
ATOM 6214 C C . LEU C 1 13 ? 22.927 35.738 98.329 1.00 84.90 69 LEU C C 1
ATOM 6215 O O . LEU C 1 13 ? 23.376 34.682 97.874 1.00 71.94 69 LEU C O 1
ATOM 6220 N N . LYS C 1 14 ? 21.946 36.430 97.746 1.00 79.40 70 LYS C N 1
ATOM 6221 C CA . LYS C 1 14 ? 21.317 35.997 96.508 1.00 77.49 70 LYS C CA 1
ATOM 6222 C C . LYS C 1 14 ? 22.334 35.954 95.368 1.00 83.80 70 LYS C C 1
ATOM 6223 O O . LYS C 1 14 ? 23.292 36.733 95.349 1.00 87.17 70 LYS C O 1
ATOM 6229 N N . PRO C 1 15 ? 22.158 35.040 94.411 1.00 88.33 71 PRO C N 1
ATOM 6230 C CA . PRO C 1 15 ? 23.053 35.037 93.241 1.00 86.93 71 PRO C CA 1
ATOM 6231 C C . PRO C 1 15 ? 22.948 36.299 92.398 1.00 77.52 71 PRO C C 1
ATOM 6232 O O . PRO C 1 15 ? 23.947 36.701 91.789 1.00 85.40 71 PRO C O 1
ATOM 6236 N N . GLU C 1 16 ? 21.776 36.942 92.341 1.00 85.34 72 GLU C N 1
ATOM 6237 C CA . GLU C 1 16 ? 21.673 38.188 91.584 1.00 89.11 72 GLU C CA 1
ATOM 6238 C C . GLU C 1 16 ? 22.455 39.304 92.262 1.00 87.60 72 GLU C C 1
ATOM 6239 O O . GLU C 1 16 ? 23.098 40.119 91.589 1.00 81.57 72 GLU C O 1
ATOM 6245 N N . LEU C 1 17 ? 22.407 39.361 93.594 1.00 78.86 73 LEU C N 1
ATOM 6246 C CA . LEU C 1 17 ? 23.217 40.327 94.326 1.00 74.59 73 LEU C CA 1
ATOM 6247 C C . LEU C 1 17 ? 24.700 40.020 94.167 1.00 84.16 73 LEU C C 1
ATOM 6248 O O . LEU C 1 17 ? 25.485 40.887 93.765 1.00 89.80 73 LEU C O 1
ATOM 6253 N N . SER C 1 18 ? 25.100 38.783 94.482 1.00 81.41 74 SER C N 1
ATOM 6254 C CA . SER C 1 18 ? 26.506 38.399 94.395 1.00 82.52 74 SER C CA 1
ATOM 6255 C C . SER C 1 18 ? 27.065 38.609 92.993 1.00 87.41 74 SER C C 1
ATOM 6256 O O . SER C 1 18 ? 28.225 39.010 92.837 1.00 92.45 74 SER C O 1
ATOM 6259 N N . ARG C 1 19 ? 26.265 38.339 91.957 1.00 78.71 75 ARG C N 1
ATOM 6260 C CA . ARG C 1 19 ? 26.756 38.577 90.603 1.00 80.22 75 ARG C CA 1
ATOM 6261 C C . ARG C 1 19 ? 26.935 40.067 90.355 1.00 78.53 75 ARG C C 1
ATOM 6262 O O . ARG C 1 19 ? 27.903 40.482 89.709 1.00 87.05 75 ARG C O 1
ATOM 6270 N N . ALA C 1 20 ? 26.031 40.889 90.890 1.00 80.37 76 ALA C N 1
ATOM 6271 C CA . ALA C 1 20 ? 26.190 42.331 90.758 1.00 80.79 76 ALA C CA 1
ATOM 6272 C C . ALA C 1 20 ? 27.387 42.833 91.556 1.00 81.92 76 ALA C C 1
ATOM 6273 O O . ALA C 1 20 ? 28.044 43.794 91.140 1.00 73.45 76 ALA C O 1
ATOM 6275 N N . ILE C 1 21 ? 27.687 42.202 92.697 1.00 79.80 77 ILE C N 1
ATOM 6276 C CA . ILE C 1 21 ? 28.844 42.610 93.493 1.00 75.03 77 ILE C CA 1
ATOM 6277 C C . ILE C 1 21 ? 30.128 42.402 92.699 1.00 76.77 77 ILE C C 1
ATOM 6278 O O . ILE C 1 21 ? 31.070 43.200 92.782 1.00 90.72 77 ILE C O 1
ATOM 6283 N N . ILE C 1 22 ? 30.176 41.338 91.897 1.00 80.11 78 ILE C N 1
ATOM 6284 C CA . ILE C 1 22 ? 31.359 41.078 91.084 1.00 88.47 78 ILE C CA 1
ATOM 6285 C C . ILE C 1 22 ? 31.402 42.027 89.893 1.00 80.47 78 ILE C C 1
ATOM 6286 O O . ILE C 1 22 ? 32.481 42.380 89.404 1.00 82.40 78 ILE C O 1
ATOM 6291 N N . ASP C 1 23 ? 30.234 42.472 89.425 1.00 89.37 79 ASP C N 1
ATOM 6292 C CA . ASP C 1 23 ? 30.157 43.403 88.307 1.00 89.29 79 ASP C CA 1
ATOM 6293 C C . ASP C 1 23 ? 30.635 44.800 88.663 1.00 80.21 79 ASP C C 1
ATOM 6294 O O . ASP C 1 23 ? 30.900 45.597 87.758 1.00 72.69 79 ASP C O 1
ATOM 6299 N N . CYS C 1 24 ? 30.752 45.110 89.949 1.00 79.83 80 CYS C N 1
ATOM 6300 C CA . CYS C 1 24 ? 31.186 46.418 90.414 1.00 77.76 80 CYS C CA 1
ATOM 6301 C C . CYS C 1 24 ? 32.696 46.508 90.585 1.00 90.82 80 CYS C C 1
ATOM 6302 O O . CYS C 1 24 ? 33.185 47.472 91.183 1.00 97.07 80 CYS C O 1
ATOM 6305 N N . GLY C 1 25 ? 33.445 45.545 90.051 1.00 89.32 81 GLY C N 1
ATOM 6306 C CA . GLY C 1 25 ? 34.866 45.478 90.287 1.00 79.11 81 GLY C CA 1
ATOM 6307 C C . GLY C 1 25 ? 35.234 45.018 91.678 1.00 83.80 81 GLY C C 1
ATOM 6308 O O . GLY C 1 25 ? 36.420 44.783 91.941 1.00 95.28 81 GLY C O 1
ATOM 6309 N N . PHE C 1 26 ? 34.258 44.884 92.576 1.00 73.92 82 PHE C N 1
ATOM 6310 C CA . PHE C 1 26 ? 34.498 44.362 93.917 1.00 70.77 82 PHE C CA 1
ATOM 6311 C C . PHE C 1 26 ? 35.013 42.932 93.829 1.00 78.85 82 PHE C C 1
ATOM 6312 O O . PHE C 1 26 ? 34.484 42.119 93.069 1.00 78.32 82 PHE C O 1
ATOM 6320 N N . GLU C 1 27 ? 36.052 42.616 94.604 1.00 79.08 83 GLU C N 1
ATOM 6321 C CA . GLU C 1 27 ? 36.439 41.213 94.712 1.00 77.63 83 GLU C CA 1
ATOM 6322 C C . GLU C 1 27 ? 36.754 40.806 96.136 1.00 77.57 83 GLU C C 1
ATOM 6323 O O . GLU C 1 27 ? 36.663 39.626 96.483 1.00 93.85 83 GLU C O 1
ATOM 6329 N N . HIS C 1 28 ? 37.100 41.764 96.979 1.00 74.74 84 HIS C N 1
ATOM 6330 C CA . HIS C 1 28 ? 37.440 41.413 98.334 1.00 72.64 84 HIS C CA 1
ATOM 6331 C C . HIS C 1 28 ? 36.691 42.344 99.273 1.00 75.21 84 HIS C C 1
ATOM 6332 O O . HIS C 1 28 ? 36.787 43.571 99.140 1.00 85.12 84 HIS C O 1
ATOM 6339 N N . PRO C 1 29 ? 35.948 41.807 100.222 1.00 68.58 85 PRO C N 1
ATOM 6340 C CA . PRO C 1 29 ? 35.186 42.656 101.141 1.00 70.45 85 PRO C CA 1
ATOM 6341 C C . PRO C 1 29 ? 36.091 43.341 102.170 1.00 68.29 85 PRO C C 1
ATOM 6342 O O . PRO C 1 29 ? 37.052 42.745 102.655 1.00 69.71 85 PRO C O 1
ATOM 6346 N N . SER C 1 30 ? 35.770 44.602 102.506 1.00 86.30 86 SER C N 1
ATOM 6347 C CA . SER C 1 30 ? 36.472 45.408 103.522 1.00 77.92 86 SER C CA 1
ATOM 6348 C C . SER C 1 30 ? 36.162 44.899 104.937 1.00 70.05 86 SER C C 1
ATOM 6349 O O . SER C 1 30 ? 35.348 44.010 105.123 1.00 81.20 86 SER C O 1
ATOM 6352 N N . GLU C 1 31 ? 36.795 45.445 105.973 1.00 66.16 87 GLU C N 1
ATOM 6353 C CA . GLU C 1 31 ? 36.585 44.751 107.246 1.00 70.42 87 GLU C CA 1
ATOM 6354 C C . GLU C 1 31 ? 35.286 45.182 107.934 1.00 73.54 87 GLU C C 1
ATOM 6355 O O . GLU C 1 31 ? 34.676 44.384 108.659 1.00 81.99 87 GLU C O 1
ATOM 6361 N N . VAL C 1 32 ? 34.818 46.411 107.689 1.00 75.17 88 VAL C N 1
ATOM 6362 C CA . VAL C 1 32 ? 33.598 46.900 108.332 1.00 77.28 88 VAL C CA 1
ATOM 6363 C C . VAL C 1 32 ? 32.383 46.079 107.920 1.00 75.50 88 VAL C C 1
ATOM 6364 O O . VAL C 1 32 ? 31.466 45.871 108.722 1.00 63.68 88 VAL C O 1
ATOM 6368 N N . GLN C 1 33 ? 32.341 45.601 106.676 1.00 70.63 89 GLN C N 1
ATOM 6369 C CA . GLN C 1 33 ? 31.165 44.845 106.257 1.00 67.88 89 GLN C CA 1
ATOM 6370 C C . GLN C 1 33 ? 31.184 43.415 106.791 1.00 78.11 89 GLN C C 1
ATOM 6371 O O . GLN C 1 33 ? 30.120 42.833 107.014 1.00 71.48 89 GLN C O 1
ATOM 6377 N N . GLN C 1 34 ? 32.373 42.814 106.963 1.00 83.69 90 GLN C N 1
ATOM 6378 C CA . GLN C 1 34 ? 32.451 41.457 107.506 1.00 80.37 90 GLN C CA 1
ATOM 6379 C C . GLN C 1 34 ? 31.920 41.404 108.925 1.00 74.00 90 GLN C C 1
ATOM 6380 O O . GLN C 1 34 ? 31.343 40.394 109.346 1.00 80.14 90 GLN C O 1
ATOM 6386 N N . HIS C 1 35 ? 32.102 42.482 109.670 1.00 68.05 91 HIS C N 1
ATOM 6387 C CA . HIS C 1 35 ? 31.651 42.561 111.043 1.00 77.12 91 HIS C CA 1
ATOM 6388 C C . HIS C 1 35 ? 30.217 43.060 111.159 1.00 79.45 91 HIS C C 1
ATOM 6389 O O . HIS C 1 35 ? 29.641 42.983 112.248 1.00 78.78 91 HIS C O 1
ATOM 6396 N N . THR C 1 36 ? 29.621 43.548 110.069 1.00 80.24 92 THR C N 1
ATOM 6397 C CA . THR C 1 36 ? 28.290 44.148 110.116 1.00 82.46 92 THR C CA 1
ATOM 6398 C C . THR C 1 36 ? 27.268 43.441 109.239 1.00 81.64 92 THR C C 1
ATOM 6399 O O . THR C 1 36 ? 26.133 43.231 109.676 1.00 81.01 92 THR C O 1
ATOM 6403 N N . ILE C 1 37 ? 27.640 43.076 108.009 1.00 74.66 93 ILE C N 1
ATOM 6404 C CA . ILE C 1 37 ? 26.664 42.511 107.071 1.00 76.09 93 ILE C CA 1
ATOM 6405 C C . ILE C 1 37 ? 26.016 41.221 107.563 1.00 83.64 93 ILE C C 1
ATOM 6406 O O . ILE C 1 37 ? 24.780 41.128 107.520 1.00 80.20 93 ILE C O 1
ATOM 6411 N N . PRO C 1 38 ? 26.759 40.203 108.024 1.00 86.03 94 PRO C N 1
ATOM 6412 C CA . PRO C 1 38 ? 26.099 38.909 108.309 1.00 81.67 94 PRO C CA 1
ATOM 6413 C C . PRO C 1 38 ? 24.924 39.023 109.256 1.00 85.19 94 PRO C C 1
ATOM 6414 O O . PRO C 1 38 ? 23.891 38.370 109.037 1.00 90.29 94 PRO C O 1
ATOM 6418 N N . GLN C 1 39 ? 25.049 39.813 110.313 1.00 75.90 95 GLN C N 1
ATOM 6419 C CA . GLN C 1 39 ? 23.937 39.958 111.229 1.00 77.04 95 GLN C CA 1
ATOM 6420 C C . GLN C 1 39 ? 23.005 41.127 110.957 1.00 88.19 95 GLN C C 1
ATOM 6421 O O . GLN C 1 39 ? 21.888 41.127 111.486 1.00 87.96 95 GLN C O 1
ATOM 6427 N N . SER C 1 40 ? 23.389 42.069 110.104 1.00 84.39 96 SER C N 1
ATOM 6428 C CA . SER C 1 40 ? 22.392 43.019 109.635 1.00 82.36 96 SER C CA 1
ATOM 6429 C C . SER C 1 40 ? 21.315 42.306 108.819 1.00 82.39 96 SER C C 1
ATOM 6430 O O . SER C 1 40 ? 20.161 42.747 108.799 1.00 78.33 96 SER C O 1
ATOM 6433 N N . ILE C 1 41 ? 21.673 41.203 108.152 1.00 70.29 97 ILE C N 1
ATOM 6434 C CA . ILE C 1 41 ? 20.698 40.428 107.384 1.00 69.89 97 ILE C CA 1
ATOM 6435 C C . ILE C 1 41 ? 19.625 39.835 108.291 1.00 73.60 97 ILE C C 1
ATOM 6436 O O . ILE C 1 41 ? 18.467 39.693 107.883 1.00 69.24 97 ILE C O 1
ATOM 6441 N N . HIS C 1 42 ? 19.979 39.496 109.530 1.00 74.69 98 HIS C N 1
ATOM 6442 C CA . HIS C 1 42 ? 19.009 38.888 110.409 1.00 72.78 98 HIS C CA 1
ATOM 6443 C C . HIS C 1 42 ? 18.058 39.907 111.029 1.00 75.03 98 HIS C C 1
ATOM 6444 O O . HIS C 1 42 ? 17.213 39.526 111.853 1.00 77.21 98 HIS C O 1
ATOM 6451 N N . GLY C 1 43 ? 18.174 41.180 110.654 1.00 69.94 99 GLY C N 1
ATOM 6452 C CA . GLY C 1 43 ? 17.234 42.222 111.028 1.00 64.79 99 GLY C CA 1
ATOM 6453 C C . GLY C 1 43 ? 17.471 42.905 112.354 1.00 67.98 99 GLY C C 1
ATOM 6454 O O . GLY C 1 43 ? 16.634 43.716 112.765 1.00 60.53 99 GLY C O 1
ATOM 6455 N N . THR C 1 44 ? 18.573 42.616 113.035 1.00 57.91 100 THR C N 1
ATOM 6456 C CA . THR C 1 44 ? 18.856 43.273 114.300 1.00 70.97 100 THR C CA 1
ATOM 6457 C C . THR C 1 44 ? 19.409 44.666 114.031 1.00 75.64 100 THR C C 1
ATOM 6458 O O . THR C 1 44 ? 20.165 44.871 113.077 1.00 68.83 100 THR C O 1
ATOM 6462 N N . ASP C 1 45 ? 19.024 45.621 114.875 1.00 77.29 101 ASP C N 1
ATOM 6463 C CA . ASP C 1 45 ? 19.422 47.011 114.687 1.00 63.62 101 ASP C CA 1
ATOM 6464 C C . ASP C 1 45 ? 20.940 47.162 114.713 1.00 75.49 101 ASP C C 1
ATOM 6465 O O . ASP C 1 45 ? 21.650 46.435 115.411 1.00 71.91 101 ASP C O 1
ATOM 6470 N N . VAL C 1 46 ? 21.434 48.118 113.924 1.00 73.05 102 VAL C N 1
ATOM 6471 C CA . VAL C 1 46 ? 22.861 48.320 113.699 1.00 65.75 102 VAL C CA 1
ATOM 6472 C C . VAL C 1 46 ? 23.191 49.796 113.873 1.00 63.53 102 VAL C C 1
ATOM 6473 O O . VAL C 1 46 ? 22.518 50.661 113.301 1.00 65.55 102 VAL C O 1
ATOM 6477 N N . LEU C 1 47 ? 24.217 50.081 114.676 1.00 73.52 103 LEU C N 1
ATOM 6478 C CA . LEU C 1 47 ? 24.830 51.406 114.746 1.00 65.58 103 LEU C CA 1
ATOM 6479 C C . LEU C 1 47 ? 26.326 51.239 114.513 1.00 62.19 103 LEU C C 1
ATOM 6480 O O . LEU C 1 47 ? 27.044 50.744 115.387 1.00 64.45 103 LEU C O 1
ATOM 6485 N N . CYS C 1 48 ? 26.797 51.657 113.340 1.00 58.51 104 CYS C N 1
ATOM 6486 C CA . CYS C 1 48 ? 28.111 51.283 112.836 1.00 58.93 104 CYS C CA 1
ATOM 6487 C C . CYS C 1 48 ? 28.997 52.507 112.640 1.00 65.42 104 CYS C C 1
ATOM 6488 O O . CYS C 1 48 ? 28.540 53.552 112.166 1.00 60.78 104 CYS C O 1
ATOM 6491 N N . GLN C 1 49 ? 30.269 52.366 113.015 1.00 70.59 105 GLN C N 1
ATOM 6492 C CA . GLN C 1 49 ? 31.283 53.393 112.803 1.00 60.23 105 GLN C CA 1
ATOM 6493 C C . GLN C 1 49 ? 32.495 52.789 112.110 1.00 54.63 105 GLN C C 1
ATOM 6494 O O . GLN C 1 49 ? 32.998 51.742 112.530 1.00 60.42 105 GLN C O 1
ATOM 6500 N N . ALA C 1 50 ? 32.955 53.447 111.047 1.00 49.40 106 ALA C N 1
ATOM 6501 C CA . ALA C 1 50 ? 34.143 53.025 110.319 1.00 61.59 106 ALA C CA 1
ATOM 6502 C C . ALA C 1 50 ? 34.769 54.253 109.677 1.00 56.51 106 ALA C C 1
ATOM 6503 O O . ALA C 1 50 ? 34.090 55.245 109.407 1.00 58.44 106 ALA C O 1
ATOM 6505 N N . LYS C 1 51 ? 36.072 54.174 109.415 1.00 62.15 107 LYS C N 1
ATOM 6506 C CA . LYS C 1 51 ? 36.775 55.343 108.912 1.00 60.21 107 LYS C CA 1
ATOM 6507 C C . LYS C 1 51 ? 36.341 55.645 107.476 1.00 67.59 107 LYS C C 1
ATOM 6508 O O . LYS C 1 51 ? 35.706 54.830 106.799 1.00 59.45 107 LYS C O 1
ATOM 6514 N N . SER C 1 52 ? 36.701 56.842 107.018 1.00 63.41 108 SER C N 1
ATOM 6515 C CA . SER C 1 52 ? 36.178 57.375 105.766 1.00 55.17 108 SER C CA 1
ATOM 6516 C C . SER C 1 52 ? 36.548 56.515 104.563 1.00 55.65 108 SER C C 1
ATOM 6517 O O . SER C 1 52 ? 37.713 56.159 104.365 1.00 55.11 108 SER C O 1
ATOM 6520 N N . GLY C 1 53 ? 35.535 56.178 103.767 1.00 45.45 109 GLY C N 1
ATOM 6521 C CA . GLY C 1 53 ? 35.722 55.618 102.445 1.00 49.96 109 GLY C CA 1
ATOM 6522 C C . GLY C 1 53 ? 36.037 54.143 102.362 1.00 51.83 109 GLY C C 1
ATOM 6523 O O . GLY C 1 53 ? 36.437 53.682 101.289 1.00 49.23 109 GLY C O 1
ATOM 6524 N N . LEU C 1 54 ? 35.867 53.378 103.439 1.00 44.33 110 LEU C N 1
ATOM 6525 C CA . LEU C 1 54 ? 36.144 51.949 103.380 1.00 57.35 110 LEU C CA 1
ATOM 6526 C C . LEU C 1 54 ? 34.881 51.113 103.180 1.00 64.53 110 LEU C C 1
ATOM 6527 O O . LEU C 1 54 ? 34.876 49.921 103.506 1.00 66.87 110 LEU C O 1
ATOM 6532 N N . GLY C 1 55 ? 33.818 51.711 102.646 1.00 60.93 111 GLY C N 1
ATOM 6533 C CA . GLY C 1 55 ? 32.668 50.955 102.188 1.00 50.88 111 GLY C CA 1
ATOM 6534 C C . GLY C 1 55 ? 31.548 50.717 103.181 1.00 56.16 111 GLY C C 1
ATOM 6535 O O . GLY C 1 55 ? 31.104 49.577 103.349 1.00 65.89 111 GLY C O 1
ATOM 6536 N N . LYS C 1 56 ? 31.068 51.775 103.837 1.00 50.17 112 LYS C N 1
ATOM 6537 C CA . LYS C 1 56 ? 29.881 51.638 104.674 1.00 57.39 112 LYS C CA 1
ATOM 6538 C C . LYS C 1 56 ? 28.596 51.644 103.858 1.00 58.11 112 LYS C C 1
ATOM 6539 O O . LYS C 1 56 ? 27.575 51.135 104.333 1.00 57.63 112 LYS C O 1
ATOM 6545 N N . THR C 1 57 ? 28.620 52.218 102.653 1.00 53.02 113 THR C N 1
ATOM 6546 C CA . THR C 1 57 ? 27.426 52.235 101.814 1.00 64.66 113 THR C CA 1
ATOM 6547 C C . THR C 1 57 ? 27.034 50.824 101.396 1.00 60.66 113 THR C C 1
ATOM 6548 O O . THR C 1 57 ? 25.860 50.445 101.474 1.00 55.61 113 THR C O 1
ATOM 6552 N N . ALA C 1 58 ? 28.011 50.031 100.948 1.00 56.62 114 ALA C N 1
ATOM 6553 C CA . ALA C 1 58 ? 27.733 48.664 100.524 1.00 57.63 114 ALA C CA 1
ATOM 6554 C C . ALA C 1 58 ? 27.145 47.814 101.642 1.00 64.91 114 ALA C C 1
ATOM 6555 O O . ALA C 1 58 ? 26.513 46.792 101.356 1.00 68.53 114 ALA C O 1
ATOM 6557 N N . VAL C 1 59 ? 27.337 48.202 102.905 1.00 61.59 115 VAL C N 1
ATOM 6558 C CA . VAL C 1 59 ? 26.759 47.432 104.004 1.00 63.15 115 VAL C CA 1
ATOM 6559 C C . VAL C 1 59 ? 25.238 47.480 103.940 1.00 64.78 115 VAL C C 1
ATOM 6560 O O . VAL C 1 59 ? 24.577 46.456 103.739 1.00 75.34 115 VAL C O 1
ATOM 6564 N N . PHE C 1 60 ? 24.659 48.677 104.067 1.00 65.20 116 PHE C N 1
ATOM 6565 C CA . PHE C 1 60 ? 23.205 48.766 104.116 1.00 62.65 116 PHE C CA 1
ATOM 6566 C C . PHE C 1 60 ? 22.558 48.631 102.743 1.00 60.71 116 PHE C C 1
ATOM 6567 O O . PHE C 1 60 ? 21.361 48.344 102.669 1.00 64.21 116 PHE C O 1
ATOM 6575 N N . VAL C 1 61 ? 23.309 48.822 101.659 1.00 61.92 117 VAL C N 1
ATOM 6576 C CA . VAL C 1 61 ? 22.744 48.586 100.334 1.00 61.57 117 VAL C CA 1
ATOM 6577 C C . VAL C 1 61 ? 22.581 47.090 100.089 1.00 65.00 117 VAL C C 1
ATOM 6578 O O . VAL C 1 61 ? 21.487 46.611 99.767 1.00 67.96 117 VAL C O 1
ATOM 6582 N N . LEU C 1 62 ? 23.667 46.329 100.245 1.00 66.17 118 LEU C N 1
ATOM 6583 C CA . LEU C 1 62 ? 23.600 44.886 100.040 1.00 60.39 118 LEU C CA 1
ATOM 6584 C C . LEU C 1 62 ? 22.745 44.200 101.097 1.00 67.60 118 LEU C C 1
ATOM 6585 O O . LEU C 1 62 ? 22.090 43.195 100.802 1.00 76.24 118 LEU C O 1
ATOM 6590 N N . SER C 1 63 ? 22.745 44.714 102.327 1.00 65.26 119 SER C N 1
ATOM 6591 C CA . SER C 1 63 ? 21.994 44.063 103.395 1.00 60.94 119 SER C CA 1
ATOM 6592 C C . SER C 1 63 ? 20.496 44.249 103.205 1.00 70.43 119 SER C C 1
ATOM 6593 O O . SER C 1 63 ? 19.725 43.288 103.306 1.00 76.39 119 SER C O 1
ATOM 6596 N N . THR C 1 64 ? 20.064 45.480 102.919 1.00 71.48 120 THR C N 1
ATOM 6597 C CA . THR C 1 64 ? 18.638 45.729 102.734 1.00 69.59 120 THR C CA 1
ATOM 6598 C C . THR C 1 64 ? 18.087 45.041 101.487 1.00 70.63 120 THR C C 1
ATOM 6599 O O . THR C 1 64 ? 16.959 44.540 101.509 1.00 65.26 120 THR C O 1
ATOM 6603 N N . LEU C 1 65 ? 18.840 45.009 100.380 1.00 72.54 121 LEU C N 1
ATOM 6604 C CA . LEU C 1 65 ? 18.269 44.356 99.202 1.00 72.99 121 LEU C CA 1
ATOM 6605 C C . LEU C 1 65 ? 18.125 42.854 99.383 1.00 77.00 121 LEU C C 1
ATOM 6606 O O . LEU C 1 65 ? 17.250 42.238 98.758 1.00 81.04 121 LEU C O 1
ATOM 6611 N N . GLN C 1 66 ? 18.982 42.239 100.190 1.00 74.99 122 GLN C N 1
ATOM 6612 C CA . GLN C 1 66 ? 18.858 40.802 100.371 1.00 75.50 122 GLN C CA 1
ATOM 6613 C C . GLN C 1 66 ? 17.655 40.497 101.246 1.00 72.44 122 GLN C C 1
ATOM 6614 O O . GLN C 1 66 ? 16.910 39.552 100.974 1.00 74.66 122 GLN C O 1
ATOM 6620 N N . GLN C 1 67 ? 17.440 41.308 102.286 1.00 64.29 123 GLN C N 1
ATOM 6621 C CA . GLN C 1 67 ? 16.225 41.177 103.075 1.00 73.04 123 GLN C CA 1
ATOM 6622 C C . GLN C 1 67 ? 15.008 41.640 102.295 1.00 84.96 123 GLN C C 1
ATOM 6623 O O . GLN C 1 67 ? 13.889 41.224 102.611 1.00 83.13 123 GLN C O 1
ATOM 6629 N N . LEU C 1 68 ? 15.202 42.497 101.296 1.00 83.30 124 LEU C N 1
ATOM 6630 C CA . LEU C 1 68 ? 14.086 42.962 100.492 1.00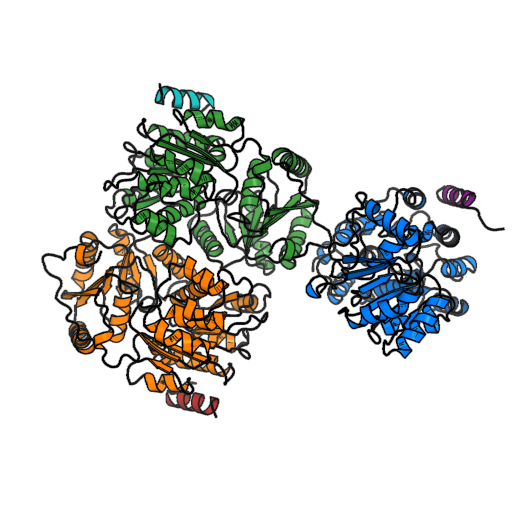 67.47 124 LEU C CA 1
ATOM 6631 C C . LEU C 1 68 ? 13.590 41.828 99.609 1.00 78.89 124 LEU C C 1
ATOM 6632 O O . LEU C 1 68 ? 14.371 41.191 98.896 1.00 82.35 124 LEU C O 1
ATOM 6637 N N . ASP C 1 69 ? 12.292 41.579 99.667 1.00 76.41 125 ASP C N 1
ATOM 6638 C CA . ASP C 1 69 ? 11.588 40.787 98.663 1.00 81.53 125 ASP C CA 1
ATOM 6639 C C . ASP C 1 69 ? 10.547 41.713 98.065 1.00 66.78 125 ASP C C 1
ATOM 6640 O O . ASP C 1 69 ? 9.549 42.033 98.740 1.00 59.43 125 ASP C O 1
ATOM 6645 N N . PRO C 1 70 ? 10.729 42.165 96.827 1.00 65.12 126 PRO C N 1
ATOM 6646 C CA . PRO C 1 70 ? 9.948 43.307 96.338 1.00 78.36 126 PRO C CA 1
ATOM 6647 C C . PRO C 1 70 ? 8.458 43.002 96.276 1.00 76.40 126 PRO C C 1
ATOM 6648 O O . PRO C 1 70 ? 8.028 42.006 95.689 1.00 67.03 126 PRO C O 1
ATOM 6652 N N . VAL C 1 71 ? 7.677 43.875 96.896 1.00 67.60 127 VAL C N 1
ATOM 6653 C CA . VAL C 1 71 ? 6.221 43.870 96.806 1.00 76.74 127 VAL C CA 1
ATOM 6654 C C . VAL C 1 71 ? 5.810 45.068 95.956 1.00 82.25 127 VAL C C 1
ATOM 6655 O O . VAL C 1 71 ? 6.200 46.203 96.263 1.00 77.37 127 VAL C O 1
ATOM 6659 N N . PRO C 1 72 ? 5.065 44.864 94.872 1.00 83.25 128 PRO C N 1
ATOM 6660 C CA . PRO C 1 72 ? 4.781 45.966 93.944 1.00 79.79 128 PRO C CA 1
ATOM 6661 C C . PRO C 1 72 ? 4.018 47.106 94.607 1.00 77.65 128 PRO C C 1
ATOM 6662 O O . PRO C 1 72 ? 3.047 46.889 95.336 1.00 74.10 128 PRO C O 1
ATOM 6666 N N . GLY C 1 73 ? 4.478 48.330 94.349 1.00 83.09 129 GLY C N 1
ATOM 6667 C CA . GLY C 1 73 ? 3.818 49.537 94.809 1.00 66.85 129 GLY C CA 1
ATOM 6668 C C . GLY C 1 73 ? 4.017 49.897 96.264 1.00 73.45 129 GLY C C 1
ATOM 6669 O O . GLY C 1 73 ? 3.364 50.833 96.742 1.00 74.31 129 GLY C O 1
ATOM 6670 N N . GLU C 1 74 ? 4.887 49.194 96.987 1.00 86.11 130 GLU C N 1
ATOM 6671 C CA . GLU C 1 74 ? 5.021 49.362 98.429 1.00 84.66 130 GLU C CA 1
ATOM 6672 C C . GLU C 1 74 ? 6.466 49.661 98.801 1.00 80.89 130 GLU C C 1
ATOM 6673 O O . GLU C 1 74 ? 7.373 48.903 98.442 1.00 73.85 130 GLU C O 1
ATOM 6679 N N . VAL C 1 75 ? 6.675 50.762 99.516 1.00 81.08 131 VAL C N 1
ATOM 6680 C CA . VAL C 1 75 ? 8.006 51.151 99.972 1.00 69.75 131 VAL C CA 1
ATOM 6681 C C . VAL C 1 75 ? 8.401 50.286 101.165 1.00 64.11 131 VAL C C 1
ATOM 6682 O O . VAL C 1 75 ? 7.689 50.230 102.174 1.00 66.36 131 VAL C O 1
ATOM 6686 N N . ALA C 1 76 ? 9.525 49.583 101.038 1.00 64.47 132 ALA C N 1
ATOM 6687 C CA . ALA C 1 76 ? 10.044 48.751 102.114 1.00 64.98 132 ALA C CA 1
ATOM 6688 C C . ALA C 1 76 ? 11.272 49.327 102.803 1.00 74.29 132 ALA C C 1
ATOM 6689 O O . ALA C 1 76 ? 11.487 49.044 103.984 1.00 72.97 132 ALA C O 1
ATOM 6691 N N . VAL C 1 77 ? 12.082 50.121 102.103 1.00 62.76 133 VAL C N 1
ATOM 6692 C CA . VAL C 1 77 ? 13.357 50.607 102.618 1.00 56.03 133 VAL C CA 1
ATOM 6693 C C . VAL C 1 77 ? 13.400 52.124 102.495 1.00 64.62 133 VAL C C 1
ATOM 6694 O O . VAL C 1 77 ? 13.013 52.684 101.463 1.00 63.80 133 VAL C O 1
ATOM 6698 N N . VAL C 1 78 ? 13.877 52.788 103.548 1.00 62.73 134 VAL C N 1
ATOM 6699 C CA . VAL C 1 78 ? 14.034 54.239 103.572 1.00 59.84 134 VAL C CA 1
ATOM 6700 C C . VAL C 1 78 ? 15.447 54.568 104.037 1.00 60.46 134 VAL C C 1
ATOM 6701 O O . VAL C 1 78 ? 15.900 54.059 105.068 1.00 63.71 134 VAL C O 1
ATOM 6705 N N . VAL C 1 79 ? 16.137 55.418 103.278 1.00 62.60 135 VAL C N 1
ATOM 6706 C CA . VAL C 1 79 ? 17.494 55.856 103.591 1.00 48.23 135 VAL C CA 1
ATOM 6707 C C . VAL C 1 79 ? 17.503 57.378 103.643 1.00 49.44 135 VAL C C 1
ATOM 6708 O O . VAL C 1 79 ? 16.977 58.036 102.738 1.00 50.60 135 VAL C O 1
ATOM 6712 N N . ILE C 1 80 ? 18.097 57.933 104.697 1.00 57.69 136 ILE C N 1
ATOM 6713 C CA . ILE C 1 80 ? 18.139 59.374 104.918 1.00 54.36 136 ILE C CA 1
ATOM 6714 C C . ILE C 1 80 ? 19.588 59.844 104.924 1.00 55.90 136 ILE C C 1
ATOM 6715 O O . ILE C 1 80 ? 20.454 59.209 105.536 1.00 58.99 136 ILE C O 1
ATOM 6720 N N . CYS C 1 81 ? 19.844 60.958 104.244 1.00 49.46 137 CYS C N 1
ATOM 6721 C CA . CYS C 1 81 ? 21.141 61.623 104.228 1.00 42.87 137 CYS C CA 1
ATOM 6722 C C . CYS C 1 81 ? 20.980 63.068 104.687 1.00 52.56 137 CYS C C 1
ATOM 6723 O O . CYS C 1 81 ? 19.891 63.510 105.062 1.00 42.08 137 CYS C O 1
ATOM 6726 N N . ASN C 1 82 ? 22.086 63.812 104.642 1.00 45.56 138 ASN C N 1
ATOM 6727 C CA . ASN C 1 82 ? 22.085 65.217 105.021 1.00 40.85 138 ASN C CA 1
ATOM 6728 C C . ASN C 1 82 ? 22.162 66.157 103.827 1.00 43.35 138 ASN C C 1
ATOM 6729 O O . ASN C 1 82 ? 21.831 67.339 103.967 1.00 44.56 138 ASN C O 1
ATOM 6734 N N . ALA C 1 83 ? 22.584 65.662 102.666 1.00 37.85 139 ALA C N 1
ATOM 6735 C CA . ALA C 1 83 ? 22.773 66.490 101.487 1.00 38.26 139 ALA C CA 1
ATOM 6736 C C . ALA C 1 83 ? 22.075 65.847 100.301 1.00 40.66 139 ALA C C 1
ATOM 6737 O O . ALA C 1 83 ? 21.922 64.624 100.233 1.00 38.41 139 ALA C O 1
ATOM 6739 N N . ARG C 1 84 ? 21.661 66.693 99.358 1.00 33.98 140 ARG C N 1
ATOM 6740 C CA . ARG C 1 84 ? 20.860 66.221 98.235 1.00 38.64 140 ARG C CA 1
ATOM 6741 C C . ARG C 1 84 ? 21.686 65.373 97.274 1.00 43.68 140 ARG C C 1
ATOM 6742 O O . ARG C 1 84 ? 21.228 64.315 96.825 1.00 45.79 140 ARG C O 1
ATOM 6750 N N . GLU C 1 85 ? 22.899 65.822 96.937 1.00 38.92 141 GLU C N 1
ATOM 6751 C CA . GLU C 1 85 ? 23.735 65.067 96.007 1.00 45.79 141 GLU C CA 1
ATOM 6752 C C . GLU C 1 85 ? 24.192 63.738 96.598 1.00 40.95 141 GLU C C 1
ATOM 6753 O O . GLU C 1 85 ? 24.388 62.769 95.855 1.00 38.41 141 GLU C O 1
ATOM 6759 N N . LEU C 1 86 ? 24.373 63.670 97.919 1.00 39.70 142 LEU C N 1
ATOM 6760 C CA . LEU C 1 86 ? 24.719 62.400 98.549 1.00 35.22 142 LEU C CA 1
ATOM 6761 C C . LEU C 1 86 ? 23.590 61.388 98.405 1.00 43.44 142 LEU C C 1
ATOM 6762 O O . LEU C 1 86 ? 23.837 60.202 98.156 1.00 42.68 142 LEU C O 1
ATOM 6767 N N . ALA C 1 87 ? 22.341 61.840 98.554 1.00 38.76 143 ALA C N 1
ATOM 6768 C CA . ALA C 1 87 ? 21.200 60.956 98.338 1.00 37.24 143 ALA C CA 1
ATOM 6769 C C . ALA C 1 87 ? 21.158 60.456 96.900 1.00 42.67 143 ALA C C 1
ATOM 6770 O O . ALA C 1 87 ? 20.850 59.284 96.650 1.00 45.36 143 ALA C O 1
ATOM 6772 N N . TYR C 1 88 ? 21.456 61.335 95.941 1.00 43.92 144 TYR C N 1
ATOM 6773 C CA . TYR C 1 88 ? 21.545 60.915 94.546 1.00 41.21 144 TYR C CA 1
ATOM 6774 C C . TYR C 1 88 ? 22.620 59.851 94.362 1.00 38.38 144 TYR C C 1
ATOM 6775 O O . TYR C 1 88 ? 22.436 58.894 93.601 1.00 43.57 144 TYR C O 1
ATOM 6784 N N . GLN C 1 89 ? 23.751 60.004 95.054 1.00 40.61 145 GLN C N 1
ATOM 6785 C CA . GLN C 1 89 ? 24.835 59.035 94.942 1.00 46.28 145 GLN C CA 1
ATOM 6786 C C . GLN C 1 89 ? 24.429 57.671 95.489 1.00 42.29 145 GLN C C 1
ATOM 6787 O O . GLN C 1 89 ? 24.720 56.639 94.873 1.00 38.27 145 GLN C O 1
ATOM 6793 N N . ILE C 1 90 ? 23.757 57.646 96.642 1.00 41.37 146 ILE C N 1
ATOM 6794 C CA . ILE C 1 90 ? 23.399 56.376 97.267 1.00 50.26 146 ILE C CA 1
ATOM 6795 C C . ILE C 1 90 ? 22.396 55.607 96.415 1.00 53.21 146 ILE C C 1
ATOM 6796 O O . ILE C 1 90 ? 22.507 54.385 96.258 1.00 50.49 146 ILE C O 1
ATOM 6801 N N . ARG C 1 91 ? 21.403 56.298 95.850 1.00 45.35 147 ARG C N 1
ATOM 6802 C CA . ARG C 1 91 ? 20.429 55.615 95.004 1.00 49.09 147 ARG C CA 1
ATOM 6803 C C . ARG C 1 91 ? 21.075 55.042 93.752 1.00 50.87 147 ARG C C 1
ATOM 6804 O O . ARG C 1 91 ? 20.694 53.961 93.288 1.00 55.00 147 ARG C O 1
ATOM 6812 N N . ASN C 1 92 ? 22.048 55.754 93.181 1.00 50.98 148 ASN C N 1
ATOM 6813 C CA . ASN C 1 92 ? 22.726 55.209 92.013 1.00 54.55 148 ASN C CA 1
ATOM 6814 C C . ASN C 1 92 ? 23.556 53.995 92.401 1.00 50.05 148 ASN C C 1
ATOM 6815 O O . ASN C 1 92 ? 23.823 53.129 91.561 1.00 44.26 148 ASN C O 1
ATOM 6820 N N . GLU C 1 93 ? 23.970 53.922 93.669 1.00 48.90 149 GLU C N 1
ATOM 6821 C CA . GLU C 1 93 ? 24.597 52.710 94.181 1.00 52.21 149 GLU C CA 1
ATOM 6822 C C . GLU C 1 93 ? 23.567 51.599 94.353 1.00 58.08 149 GLU C C 1
ATOM 6823 O O . GLU C 1 93 ? 23.866 50.424 94.106 1.00 53.79 149 GLU C O 1
ATOM 6829 N N . TYR C 1 94 ? 22.349 51.952 94.778 1.00 51.63 150 TYR C N 1
ATOM 6830 C CA . TYR C 1 94 ? 21.264 50.975 94.817 1.00 52.74 150 TYR C CA 1
ATOM 6831 C C . TYR C 1 94 ? 20.955 50.444 93.425 1.00 64.39 150 TYR C C 1
ATOM 6832 O O . TYR C 1 94 ? 20.692 49.248 93.252 1.00 67.81 150 TYR C O 1
ATOM 6841 N N . LEU C 1 95 ? 20.980 51.321 92.420 1.00 58.61 151 LEU C N 1
ATOM 6842 C CA . LEU C 1 95 ? 20.728 50.887 91.051 1.00 51.21 151 LEU C CA 1
ATOM 6843 C C . LEU C 1 95 ? 21.809 49.925 90.582 1.00 51.59 151 LEU C C 1
ATOM 6844 O O . LEU C 1 95 ? 21.532 48.979 89.835 1.00 59.04 151 LEU C O 1
ATOM 6849 N N . ARG C 1 96 ? 23.052 50.156 91.008 1.00 58.32 152 ARG C N 1
ATOM 6850 C CA . ARG C 1 96 ? 24.176 49.359 90.536 1.00 66.94 152 ARG C CA 1
ATOM 6851 C C . ARG C 1 96 ? 24.219 47.978 91.182 1.00 63.55 152 ARG C C 1
ATOM 6852 O O . ARG C 1 96 ? 24.663 47.017 90.544 1.00 55.10 152 ARG C O 1
ATOM 6860 N N . PHE C 1 97 ? 23.750 47.847 92.425 1.00 55.42 153 PHE C N 1
ATOM 6861 C CA . PHE C 1 97 ? 23.704 46.542 93.074 1.00 66.03 153 PHE C CA 1
ATOM 6862 C C . PHE C 1 97 ? 22.392 45.802 92.850 1.00 71.18 153 PHE C C 1
ATOM 6863 O O . PHE C 1 97 ? 22.372 44.569 92.942 1.00 68.82 153 PHE C O 1
ATOM 6871 N N . SER C 1 98 ? 21.304 46.514 92.554 1.00 62.06 154 SER C N 1
ATOM 6872 C CA . SER C 1 98 ? 20.062 45.897 92.110 1.00 55.04 154 SER C CA 1
ATOM 6873 C C . SER C 1 98 ? 20.022 45.707 90.599 1.00 64.42 154 SER C C 1
ATOM 6874 O O . SER C 1 98 ? 18.932 45.644 90.018 1.00 64.70 154 SER C O 1
ATOM 6877 N N . LYS C 1 99 ? 21.192 45.627 89.959 1.00 61.59 155 LYS C N 1
ATOM 6878 C CA . LYS C 1 99 ? 21.271 45.511 88.507 1.00 58.76 155 LYS C CA 1
ATOM 6879 C C . LYS C 1 99 ? 20.461 44.326 87.991 1.00 69.42 155 LYS C C 1
ATOM 6880 O O . LYS C 1 99 ? 19.715 44.448 87.012 1.00 58.78 155 LYS C O 1
ATOM 6886 N N . TYR C 1 100 ? 20.590 43.170 88.642 1.00 73.22 156 TYR C N 1
ATOM 6887 C CA . TYR C 1 100 ? 19.914 41.953 88.209 1.00 73.31 156 TYR C CA 1
ATOM 6888 C C . TYR C 1 100 ? 18.725 41.600 89.092 1.00 72.02 156 TYR C C 1
ATOM 6889 O O . TYR C 1 100 ? 18.323 40.434 89.154 1.00 77.89 156 TYR C O 1
ATOM 6898 N N . MET C 1 101 ? 18.166 42.582 89.780 1.00 72.39 157 MET C N 1
ATOM 6899 C CA . MET C 1 101 ? 16.922 42.415 90.513 1.00 68.02 157 MET C CA 1
ATOM 6900 C C . MET C 1 101 ? 15.906 43.305 89.810 1.00 75.14 157 MET C C 1
ATOM 6901 O O . MET C 1 101 ? 15.657 44.436 90.247 1.00 81.06 157 MET C O 1
ATOM 6906 N N . PRO C 1 102 ? 15.298 42.824 88.721 1.00 79.53 158 PRO C N 1
ATOM 6907 C CA . PRO C 1 102 ? 14.479 43.718 87.885 1.00 81.26 158 PRO C CA 1
ATOM 6908 C C . PRO C 1 102 ? 13.227 44.235 88.569 1.00 81.97 158 PRO C C 1
ATOM 6909 O O . PRO C 1 102 ? 12.762 45.329 88.226 1.00 86.57 158 PRO C O 1
ATOM 6913 N N . ASP C 1 103 ? 12.665 43.491 89.520 1.00 69.58 159 ASP C N 1
ATOM 6914 C CA . ASP C 1 103 ? 11.447 43.949 90.180 1.00 73.12 159 ASP C CA 1
ATOM 6915 C C . ASP C 1 103 ? 11.704 45.155 91.076 1.00 75.01 159 ASP C C 1
ATOM 6916 O O . ASP C 1 103 ? 10.794 45.962 91.296 1.00 74.76 159 ASP C O 1
ATOM 6921 N N . VAL C 1 104 ? 12.930 45.308 91.578 1.00 74.96 160 VAL C N 1
ATOM 6922 C CA . VAL C 1 104 ? 13.234 46.373 92.528 1.00 69.09 160 VAL C CA 1
ATOM 6923 C C . VAL C 1 104 ? 13.241 47.724 91.824 1.00 56.99 160 VAL C C 1
ATOM 6924 O O . VAL C 1 104 ? 13.793 47.874 90.725 1.00 57.28 160 VAL C O 1
ATOM 6928 N N . LYS C 1 105 ? 12.612 48.716 92.456 1.00 59.09 161 LYS C N 1
ATOM 6929 C CA . LYS C 1 105 ? 12.573 50.086 91.964 1.00 60.50 161 LYS C CA 1
ATOM 6930 C C . LYS C 1 105 ? 13.015 51.034 93.071 1.00 66.33 161 LYS C C 1
ATOM 6931 O O . LYS C 1 105 ? 12.614 50.876 94.229 1.00 65.48 161 LYS C O 1
ATOM 6937 N N . THR C 1 106 ? 13.841 52.019 92.712 1.00 63.68 162 THR C N 1
ATOM 6938 C CA . THR C 1 106 ? 14.395 52.971 93.666 1.00 51.21 162 THR C CA 1
ATOM 6939 C C . THR C 1 106 ? 14.127 54.394 93.193 1.00 50.10 162 THR C C 1
ATOM 6940 O O . THR C 1 106 ? 14.001 54.651 91.993 1.00 61.48 162 THR C O 1
ATOM 6944 N N . ALA C 1 107 ? 14.045 55.320 94.149 1.00 46.25 163 ALA C N 1
ATOM 6945 C CA . ALA C 1 107 ? 13.772 56.721 93.853 1.00 46.66 163 ALA C CA 1
ATOM 6946 C C . ALA C 1 107 ? 14.534 57.628 94.812 1.00 44.78 163 ALA C C 1
ATOM 6947 O O . ALA C 1 107 ? 14.933 57.217 95.904 1.00 44.45 163 ALA C O 1
ATOM 6949 N N . VAL C 1 108 ? 14.728 58.879 94.387 1.00 38.11 164 VAL C N 1
ATOM 6950 C CA . VAL C 1 108 ? 15.353 59.913 95.206 1.00 37.21 164 VAL C CA 1
ATOM 6951 C C . VAL C 1 108 ? 14.403 61.093 95.312 1.00 43.26 164 VAL C C 1
ATOM 6952 O O . VAL C 1 108 ? 13.703 61.430 94.351 1.00 47.07 164 VAL C O 1
ATOM 6956 N N . PHE C 1 109 ? 14.390 61.724 96.481 1.00 30.53 165 PHE C N 1
ATOM 6957 C CA . PHE C 1 109 ? 13.554 62.889 96.709 1.00 37.96 165 PHE C CA 1
ATOM 6958 C C . PHE C 1 109 ? 14.359 63.908 97.497 1.00 44.47 165 PHE C C 1
ATOM 6959 O O . PHE C 1 109 ? 14.971 63.566 98.513 1.00 43.71 165 PHE C O 1
ATOM 6967 N N . TYR C 1 110 ? 14.364 65.150 97.024 1.00 44.34 166 TYR C N 1
ATOM 6968 C CA . TYR C 1 110 ? 15.031 66.238 97.723 1.00 38.94 166 TYR C CA 1
ATOM 6969 C C . TYR C 1 110 ? 14.426 67.552 97.252 1.00 40.99 166 TYR C C 1
ATOM 6970 O O . TYR C 1 110 ? 13.644 67.592 96.299 1.00 45.29 166 TYR C O 1
ATOM 6979 N N . GLY C 1 111 ? 14.803 68.630 97.933 1.00 45.26 167 GLY C N 1
ATOM 6980 C CA . GLY C 1 111 ? 14.281 69.940 97.603 1.00 48.13 167 GLY C CA 1
ATOM 6981 C C . GLY C 1 111 ? 14.763 70.437 96.253 1.00 51.14 167 GLY C C 1
ATOM 6982 O O . GLY C 1 111 ? 15.606 69.833 95.588 1.00 48.25 167 GLY C O 1
ATOM 6983 N N . GLY C 1 112 ? 14.199 71.572 95.838 1.00 55.78 168 GLY C N 1
ATOM 6984 C CA . GLY C 1 112 ? 14.551 72.182 94.576 1.00 52.67 168 GLY C CA 1
ATOM 6985 C C . GLY C 1 112 ? 13.684 71.769 93.408 1.00 50.64 168 GLY C C 1
ATOM 6986 O O . GLY C 1 112 ? 13.811 72.354 92.325 1.00 55.64 168 GLY C O 1
ATOM 6987 N N . THR C 1 113 ? 12.810 70.783 93.591 1.00 52.60 169 THR C N 1
ATOM 6988 C CA . THR C 1 113 ? 11.927 70.287 92.553 1.00 58.18 169 THR C CA 1
ATOM 6989 C C . THR C 1 113 ? 10.472 70.475 92.978 1.00 51.72 169 THR C C 1
ATOM 6990 O O . THR C 1 113 ? 10.163 70.433 94.175 1.00 58.02 169 THR C O 1
ATOM 6994 N N . PRO C 1 114 ? 9.558 70.712 92.035 1.00 55.30 170 PRO C N 1
ATOM 6995 C CA . PRO C 1 114 ? 8.137 70.761 92.402 1.00 57.75 170 PRO C CA 1
ATOM 6996 C C . PRO C 1 114 ? 7.713 69.419 92.975 1.00 61.71 170 PRO C C 1
ATOM 6997 O O . PRO C 1 114 ? 7.966 68.365 92.387 1.00 57.95 170 PRO C O 1
ATOM 7001 N N . ILE C 1 115 ? 7.068 69.463 94.141 1.00 55.45 171 ILE C N 1
ATOM 7002 C CA . ILE C 1 115 ? 6.723 68.229 94.832 1.00 56.41 171 ILE C CA 1
ATOM 7003 C C . ILE C 1 115 ? 5.610 67.462 94.125 1.00 55.56 171 ILE C C 1
ATOM 7004 O O . ILE C 1 115 ? 5.432 66.264 94.378 1.00 49.50 171 ILE C O 1
ATOM 7009 N N . SER C 1 116 ? 4.867 68.108 93.225 1.00 49.08 172 SER C N 1
ATOM 7010 C CA . SER C 1 116 ? 3.845 67.389 92.471 1.00 56.28 172 SER C CA 1
ATOM 7011 C C . SER C 1 116 ? 4.466 66.301 91.605 1.00 49.01 172 SER C C 1
ATOM 7012 O O . SER C 1 116 ? 3.836 65.264 91.361 1.00 51.40 172 SER C O 1
ATOM 7015 N N . LYS C 1 117 ? 5.703 66.515 91.147 1.00 55.41 173 LYS C N 1
ATOM 7016 C CA . LYS C 1 117 ? 6.359 65.551 90.267 1.00 50.41 173 LYS C CA 1
ATOM 7017 C C . LYS C 1 117 ? 6.697 64.264 91.009 1.00 48.92 173 LYS C C 1
ATOM 7018 O O . LYS C 1 117 ? 6.574 63.166 90.452 1.00 45.30 173 LYS C O 1
ATOM 7024 N N . ASP C 1 118 ? 7.114 64.386 92.273 1.00 51.05 174 ASP C N 1
ATOM 7025 C CA . ASP C 1 118 ? 7.394 63.217 93.099 1.00 53.49 174 ASP C CA 1
ATOM 7026 C C . ASP C 1 118 ? 6.119 62.438 93.403 1.00 50.73 174 ASP C C 1
ATOM 7027 O O . ASP C 1 118 ? 6.132 61.204 93.473 1.00 49.01 174 ASP C O 1
ATOM 7032 N N . ALA C 1 119 ? 5.004 63.148 93.583 1.00 49.86 175 ALA C N 1
ATOM 7033 C CA . ALA C 1 119 ? 3.733 62.479 93.837 1.00 52.66 175 ALA C CA 1
ATOM 7034 C C . ALA C 1 119 ? 3.347 61.585 92.667 1.00 56.08 175 ALA C C 1
ATOM 7035 O O . ALA C 1 119 ? 2.894 60.451 92.864 1.00 58.67 175 ALA C O 1
ATOM 7037 N N . GLU C 1 120 ? 3.525 62.074 91.438 1.00 51.52 176 GLU C N 1
ATOM 7038 C CA . GLU C 1 120 ? 3.202 61.259 90.272 1.00 52.30 176 GLU C CA 1
ATOM 7039 C C . GLU C 1 120 ? 4.155 60.078 90.145 1.00 52.11 176 GLU C C 1
ATOM 7040 O O . GLU C 1 120 ? 3.734 58.967 89.806 1.00 52.96 176 GLU C O 1
ATOM 7046 N N . LEU C 1 121 ? 5.445 60.301 90.412 1.00 59.29 177 LEU C N 1
ATOM 7047 C CA . LEU C 1 121 ? 6.420 59.219 90.345 1.00 56.78 177 LEU C CA 1
ATOM 7048 C C . LEU C 1 121 ? 6.128 58.132 91.372 1.00 56.15 177 LEU C C 1
ATOM 7049 O O . LEU C 1 121 ? 6.428 56.957 91.136 1.00 53.04 177 LEU C O 1
ATOM 7054 N N . LEU C 1 122 ? 5.531 58.500 92.507 1.00 54.32 178 LEU C N 1
ATOM 7055 C CA . LEU C 1 122 ? 5.231 57.514 93.539 1.00 56.13 178 LEU C CA 1
ATOM 7056 C C . LEU C 1 122 ? 4.072 56.608 93.135 1.00 63.79 178 LEU C C 1
ATOM 7057 O O . LEU C 1 122 ? 4.089 55.407 93.427 1.00 61.45 178 LEU C O 1
ATOM 7062 N N . LYS C 1 123 ? 3.061 57.157 92.462 1.00 64.52 179 LYS C N 1
ATOM 7063 C CA . LYS C 1 123 ? 1.890 56.373 92.089 1.00 59.53 179 LYS C CA 1
ATOM 7064 C C . LYS C 1 123 ? 1.981 55.777 90.688 1.00 64.99 179 LYS C C 1
ATOM 7065 O O . LYS C 1 123 ? 1.168 54.908 90.351 1.00 62.06 179 LYS C O 1
ATOM 7071 N N . ASN C 1 124 ? 2.938 56.209 89.871 1.00 63.22 180 ASN C N 1
ATOM 7072 C CA . ASN C 1 124 ? 3.095 55.634 88.541 1.00 59.81 180 ASN C CA 1
ATOM 7073 C C . ASN C 1 124 ? 3.665 54.224 88.657 1.00 69.64 180 ASN C C 1
ATOM 7074 O O . ASN C 1 124 ? 4.641 53.994 89.379 1.00 66.18 180 ASN C O 1
ATOM 7079 N N . LYS C 1 125 ? 3.056 53.283 87.931 1.00 71.11 181 LYS C N 1
ATOM 7080 C CA . LYS C 1 125 ? 3.291 51.861 88.165 1.00 63.67 181 LYS C CA 1
ATOM 7081 C C . LYS C 1 125 ? 4.719 51.435 87.859 1.00 66.07 181 LYS C C 1
ATOM 7082 O O . LYS C 1 125 ? 5.172 50.410 88.381 1.00 59.03 181 LYS C O 1
ATOM 7088 N N . ASP C 1 126 ? 5.432 52.186 87.026 1.00 70.87 182 ASP C N 1
ATOM 7089 C CA . ASP C 1 126 ? 6.803 51.848 86.676 1.00 69.81 182 ASP C CA 1
ATOM 7090 C C . ASP C 1 126 ? 7.821 52.497 87.598 1.00 66.29 182 ASP C C 1
ATOM 7091 O O . ASP C 1 126 ? 8.979 52.066 87.627 1.00 68.94 182 ASP C O 1
ATOM 7096 N N . THR C 1 127 ? 7.412 53.516 88.350 1.00 56.65 183 THR C N 1
ATOM 7097 C CA . THR C 1 127 ? 8.315 54.277 89.194 1.00 58.88 183 THR C CA 1
ATOM 7098 C C . THR C 1 127 ? 7.968 54.180 90.671 1.00 60.78 183 THR C C 1
ATOM 7099 O O . THR C 1 127 ? 8.675 54.773 91.494 1.00 68.44 183 THR C O 1
ATOM 7103 N N . ALA C 1 128 ? 6.892 53.472 91.029 1.00 62.81 184 ALA C N 1
ATOM 7104 C CA . ALA C 1 128 ? 6.540 53.243 92.423 1.00 61.48 184 ALA C CA 1
ATOM 7105 C C . ALA C 1 128 ? 7.712 52.550 93.105 1.00 56.55 184 ALA C C 1
ATOM 7106 O O . ALA C 1 128 ? 8.030 51.400 92.778 1.00 53.21 184 ALA C O 1
ATOM 7108 N N . PRO C 1 129 ? 8.385 53.216 94.041 1.00 49.61 185 PRO C N 1
ATOM 7109 C CA . PRO C 1 129 ? 9.654 52.689 94.552 1.00 51.68 185 PRO C CA 1
ATOM 7110 C C . PRO C 1 129 ? 9.493 51.711 95.704 1.00 57.98 185 PRO C C 1
ATOM 7111 O O . PRO C 1 129 ? 8.636 51.858 96.578 1.00 59.35 185 PRO C O 1
ATOM 7115 N N . HIS C 1 130 ? 10.342 50.685 95.688 1.00 54.53 186 HIS C N 1
ATOM 7116 C CA . HIS C 1 130 ? 10.530 49.826 96.847 1.00 57.66 186 HIS C CA 1
ATOM 7117 C C . HIS C 1 130 ? 11.587 50.371 97.793 1.00 63.00 186 HIS C C 1
ATOM 7118 O O . HIS C 1 130 ? 11.597 50.005 98.974 1.00 66.84 186 HIS C O 1
ATOM 7125 N N . ILE C 1 131 ? 12.472 51.231 97.295 1.00 62.25 187 ILE C N 1
ATOM 7126 C CA . ILE C 1 131 ? 13.556 51.822 98.068 1.00 56.45 187 ILE C CA 1
ATOM 7127 C C . ILE C 1 131 ? 13.540 53.321 97.841 1.00 51.11 187 ILE C C 1
ATOM 7128 O O . ILE C 1 131 ? 13.568 53.778 96.693 1.00 49.00 187 ILE C O 1
ATOM 7133 N N . VAL C 1 132 ? 13.514 54.082 98.927 1.00 49.21 188 VAL C N 1
ATOM 7134 C CA . VAL C 1 132 ? 13.420 55.533 98.865 1.00 54.35 188 VAL C CA 1
ATOM 7135 C C . VAL C 1 132 ? 14.631 56.126 99.569 1.00 55.83 188 VAL C C 1
ATOM 7136 O O . VAL C 1 132 ? 14.840 55.889 100.765 1.00 53.10 188 VAL C O 1
ATOM 7140 N N . VAL C 1 133 ? 15.427 56.890 98.825 1.00 48.55 189 VAL C N 1
ATOM 7141 C CA . VAL C 1 133 ? 16.510 57.691 99.379 1.00 41.81 189 VAL C CA 1
ATOM 7142 C C . VAL C 1 133 ? 16.056 59.143 99.365 1.00 40.34 189 VAL C C 1
ATOM 7143 O O . VAL C 1 133 ? 15.452 59.600 98.387 1.00 51.79 189 VAL C O 1
ATOM 7147 N N . ALA C 1 134 ? 16.342 59.870 100.442 1.00 39.03 190 ALA C N 1
ATOM 7148 C CA . ALA C 1 134 ? 15.846 61.235 100.540 1.00 50.24 190 ALA C CA 1
ATOM 7149 C C . ALA C 1 134 ? 16.604 61.996 101.617 1.00 50.81 190 ALA C C 1
ATOM 7150 O O . ALA C 1 134 ? 17.275 61.409 102.469 1.00 48.92 190 ALA C O 1
ATOM 7152 N N . THR C 1 135 ? 16.482 63.348 101.553 1.00 42.94 191 THR C N 1
ATOM 7153 C CA . THR C 1 135 ? 16.832 64.350 102.547 1.00 54.87 191 THR C CA 1
ATOM 7154 C C . THR C 1 135 ? 15.643 64.592 103.475 1.00 58.54 191 THR C C 1
ATOM 7155 O O . THR C 1 135 ? 14.489 64.412 103.071 1.00 54.98 191 THR C O 1
ATOM 7159 N N . PRO C 1 136 ? 15.888 64.988 104.728 1.00 55.41 192 PRO C N 1
ATOM 7160 C CA . PRO C 1 136 ? 14.782 65.054 105.701 1.00 62.85 192 PRO C CA 1
ATOM 7161 C C . PRO C 1 136 ? 13.680 66.032 105.327 1.00 49.61 192 PRO C C 1
ATOM 7162 O O . PRO C 1 136 ? 12.511 65.775 105.639 1.00 55.20 192 PRO C O 1
ATOM 7166 N N . GLY C 1 137 ? 14.014 67.144 104.670 1.00 47.51 193 GLY C N 1
ATOM 7167 C CA . GLY C 1 137 ? 13.004 68.151 104.380 1.00 45.37 193 GLY C CA 1
ATOM 7168 C C . GLY C 1 137 ? 11.935 67.649 103.428 1.00 53.16 193 GLY C C 1
ATOM 7169 O O . GLY C 1 137 ? 10.738 67.774 103.696 1.00 56.16 193 GLY C O 1
ATOM 7170 N N . ARG C 1 138 ? 12.356 67.070 102.301 1.00 57.41 194 ARG C N 1
ATOM 7171 C CA . ARG C 1 138 ? 11.400 66.627 101.290 1.00 53.94 194 ARG C CA 1
ATOM 7172 C C . ARG C 1 138 ? 10.631 65.396 101.751 1.00 52.64 194 ARG C C 1
ATOM 7173 O O . ARG C 1 138 ? 9.423 65.288 101.507 1.00 57.51 194 ARG C O 1
ATOM 7181 N N . LEU C 1 139 ? 11.305 64.458 102.423 1.00 54.85 195 LEU C N 1
ATOM 7182 C CA . LEU C 1 139 ? 10.617 63.246 102.856 1.00 50.22 195 LEU C CA 1
ATOM 7183 C C . LEU C 1 139 ? 9.562 63.554 103.910 1.00 54.44 195 LEU C C 1
ATOM 7184 O O . LEU C 1 139 ? 8.486 62.946 103.910 1.00 55.08 195 LEU C O 1
ATOM 7189 N N . LYS C 1 140 ? 9.841 64.497 104.814 1.00 49.42 196 LYS C N 1
ATOM 7190 C CA . LYS C 1 140 ? 8.787 64.956 105.713 1.00 52.89 196 LYS C CA 1
ATOM 7191 C C . LYS C 1 140 ? 7.700 65.665 104.921 1.00 63.53 196 LYS C C 1
ATOM 7192 O O . LYS C 1 140 ? 6.507 65.513 105.210 1.00 67.32 196 LYS C O 1
ATOM 7198 N N . ALA C 1 141 ? 8.102 66.443 103.913 1.00 67.23 197 ALA C N 1
ATOM 7199 C CA . ALA C 1 141 ? 7.158 67.094 103.017 1.00 63.07 197 ALA C CA 1
ATOM 7200 C C . ALA C 1 141 ? 6.420 66.103 102.128 1.00 65.11 197 ALA C C 1
ATOM 7201 O O . ALA C 1 141 ? 5.419 66.480 101.511 1.00 75.25 197 ALA C O 1
ATOM 7203 N N . LEU C 1 142 ? 6.895 64.860 102.029 1.00 65.00 198 LEU C N 1
ATOM 7204 C CA . LEU C 1 142 ? 6.126 63.814 101.370 1.00 51.88 198 LEU C CA 1
ATOM 7205 C C . LEU C 1 142 ? 5.232 63.058 102.343 1.00 62.98 198 LEU C C 1
ATOM 7206 O O . LEU C 1 142 ? 4.134 62.634 101.964 1.00 66.82 198 LEU C O 1
ATOM 7211 N N . VAL C 1 143 ? 5.672 62.895 103.593 1.00 68.19 199 VAL C N 1
ATOM 7212 C CA . VAL C 1 143 ? 4.872 62.177 104.581 1.00 61.56 199 VAL C CA 1
ATOM 7213 C C . VAL C 1 143 ? 3.687 63.023 105.026 1.00 68.76 199 VAL C C 1
ATOM 7214 O O . VAL C 1 143 ? 2.573 62.509 105.208 1.00 76.40 199 VAL C O 1
ATOM 7218 N N . ARG C 1 144 ? 3.891 64.338 105.182 1.00 68.39 200 ARG C N 1
ATOM 7219 C CA . ARG C 1 144 ? 2.852 65.133 105.824 1.00 69.36 200 ARG C CA 1
ATOM 7220 C C . ARG C 1 144 ? 1.675 65.474 104.908 1.00 79.34 200 ARG C C 1
ATOM 7221 O O . ARG C 1 144 ? 0.550 65.533 105.402 1.00 75.34 200 ARG C O 1
ATOM 7229 N N . GLU C 1 145 ? 1.823 65.667 103.592 1.00 83.59 201 GLU C N 1
ATOM 7230 C CA . GLU C 1 145 ? 0.576 65.700 102.831 1.00 78.72 201 GLU C CA 1
ATOM 7231 C C . GLU C 1 145 ? 0.351 64.326 102.141 1.00 71.68 201 GLU C C 1
ATOM 7232 O O . GLU C 1 145 ? -0.338 64.246 101.120 1.00 69.68 201 GLU C O 1
ATOM 7238 N N . LYS C 1 146 ? 1.007 63.264 102.621 1.00 63.32 202 LYS C N 1
ATOM 7239 C CA . LYS C 1 146 ? 0.706 61.873 102.227 1.00 73.37 202 LYS C CA 1
ATOM 7240 C C . LYS C 1 146 ? 0.789 61.589 100.726 1.00 71.83 202 LYS C C 1
ATOM 7241 O O . LYS C 1 146 ? -0.028 60.853 100.158 1.00 65.41 202 LYS C O 1
ATOM 7247 N N . TYR C 1 147 ? 1.810 62.139 100.080 1.00 66.69 203 TYR C N 1
ATOM 7248 C CA . TYR C 1 147 ? 2.132 61.670 98.745 1.00 59.45 203 TYR C CA 1
ATOM 7249 C C . TYR C 1 147 ? 2.814 60.316 98.794 1.00 59.40 203 TYR C C 1
ATOM 7250 O O . TYR C 1 147 ? 2.822 59.604 97.786 1.00 64.32 203 TYR C O 1
ATOM 7259 N N . ILE C 1 148 ? 3.356 59.944 99.953 1.00 55.29 204 ILE C N 1
ATOM 7260 C CA . ILE C 1 148 ? 4.010 58.664 100.174 1.00 58.37 204 ILE C CA 1
ATOM 7261 C C . ILE C 1 148 ? 3.418 58.053 101.437 1.00 66.10 204 ILE C C 1
ATOM 7262 O O . ILE C 1 148 ? 3.010 58.765 102.361 1.00 72.65 204 ILE C O 1
ATOM 7267 N N . ASP C 1 149 ? 3.338 56.725 101.456 1.00 63.03 205 ASP C N 1
ATOM 7268 C CA . ASP C 1 149 ? 2.843 55.981 102.608 1.00 76.59 205 ASP C CA 1
ATOM 7269 C C . ASP C 1 149 ? 3.951 55.082 103.123 1.00 74.18 205 ASP C C 1
ATOM 7270 O O . ASP C 1 149 ? 4.428 54.201 102.401 1.00 69.41 205 ASP C O 1
ATOM 7275 N N . LEU C 1 150 ? 4.322 55.279 104.381 1.00 78.31 206 LEU C N 1
ATOM 7276 C CA . LEU C 1 150 ? 5.396 54.526 105.007 1.00 80.28 206 LEU C CA 1
ATOM 7277 C C . LEU C 1 150 ? 4.871 53.661 106.155 1.00 84.86 206 LEU C C 1
ATOM 7278 O O . LEU C 1 150 ? 5.593 53.383 107.114 1.00 81.64 206 LEU C O 1
ATOM 7283 N N . SER C 1 151 ? 3.616 53.194 106.046 1.00 81.95 207 SER C N 1
ATOM 7284 C CA . SER C 1 151 ? 3.033 52.322 107.062 1.00 83.39 207 SER C CA 1
ATOM 7285 C C . SER C 1 151 ? 3.651 50.938 107.055 1.00 68.70 207 SER C C 1
ATOM 7286 O O . SER C 1 151 ? 3.304 50.107 107.907 1.00 67.69 207 SER C O 1
ATOM 7289 N N . HIS C 1 152 ? 4.567 50.665 106.129 1.00 64.20 208 HIS C N 1
ATOM 7290 C CA . HIS C 1 152 ? 5.051 49.310 105.921 1.00 68.19 208 HIS C CA 1
ATOM 7291 C C . HIS C 1 152 ? 6.569 49.215 105.828 1.00 78.09 208 HIS C C 1
ATOM 7292 O O . HIS C 1 152 ? 7.076 48.196 105.355 1.00 68.66 208 HIS C O 1
ATOM 7299 N N . VAL C 1 153 ? 7.309 50.252 106.231 1.00 71.43 209 VAL C N 1
ATOM 7300 C CA . VAL C 1 153 ? 8.757 50.225 106.060 1.00 72.29 209 VAL C CA 1
ATOM 7301 C C . VAL C 1 153 ? 9.351 49.099 106.891 1.00 72.04 209 VAL C C 1
ATOM 7302 O O . VAL C 1 153 ? 9.023 48.933 108.073 1.00 65.59 209 VAL C O 1
ATOM 7306 N N . LYS C 1 154 ? 10.221 48.302 106.266 1.00 64.22 210 LYS C N 1
ATOM 7307 C CA . LYS C 1 154 ? 10.895 47.228 106.977 1.00 63.38 210 LYS C CA 1
ATOM 7308 C C . LYS C 1 154 ? 12.363 47.524 107.258 1.00 76.97 210 LYS C C 1
ATOM 7309 O O . LYS C 1 154 ? 12.943 46.887 108.143 1.00 77.28 210 LYS C O 1
ATOM 7315 N N . ASN C 1 155 ? 12.974 48.467 106.538 1.00 73.01 211 ASN C N 1
ATOM 7316 C CA . ASN C 1 155 ? 14.359 48.871 106.767 1.00 65.29 211 ASN C CA 1
ATOM 7317 C C . ASN C 1 155 ? 14.433 50.390 106.791 1.00 64.61 211 ASN C C 1
ATOM 7318 O O . ASN C 1 155 ? 14.029 51.048 105.827 1.00 73.71 211 ASN C O 1
ATOM 7323 N N . PHE C 1 156 ? 14.958 50.941 107.883 1.00 55.68 212 PHE C N 1
ATOM 7324 C CA . PHE C 1 156 ? 15.136 52.379 108.046 1.00 56.89 212 PHE C CA 1
ATOM 7325 C C . PHE C 1 156 ? 16.614 52.654 108.280 1.00 65.44 212 PHE C C 1
ATOM 7326 O O . PHE C 1 156 ? 17.179 52.205 109.281 1.00 63.73 212 PHE C O 1
ATOM 7334 N N . VAL C 1 157 ? 17.239 53.383 107.362 1.00 60.43 213 VAL C N 1
ATOM 7335 C CA . VAL C 1 157 ? 18.671 53.649 107.418 1.00 58.03 213 VAL C CA 1
ATOM 7336 C C . VAL C 1 157 ? 18.891 55.150 107.531 1.00 55.10 213 VAL C C 1
ATOM 7337 O O . VAL C 1 157 ? 18.240 55.937 106.835 1.00 57.57 213 VAL C O 1
ATOM 7341 N N . ILE C 1 158 ? 19.799 55.545 108.419 1.00 56.73 214 ILE C N 1
ATOM 7342 C CA . ILE C 1 158 ? 20.229 56.932 108.551 1.00 55.74 214 ILE C CA 1
ATOM 7343 C C . ILE C 1 158 ? 21.737 56.962 108.343 1.00 51.76 214 ILE C C 1
ATOM 7344 O O . ILE C 1 158 ? 22.499 56.501 109.202 1.00 53.65 214 ILE C O 1
ATOM 7349 N N . ASP C 1 159 ? 22.168 57.505 107.209 1.00 54.49 215 ASP C N 1
ATOM 7350 C CA . ASP C 1 159 ? 23.584 57.678 106.926 1.00 49.50 215 ASP C CA 1
ATOM 7351 C C . ASP C 1 159 ? 24.040 59.050 107.400 1.00 49.64 215 ASP C C 1
ATOM 7352 O O . ASP C 1 159 ? 23.273 60.017 107.386 1.00 50.40 215 ASP C O 1
ATOM 7357 N N . GLU C 1 160 ? 25.304 59.126 107.818 1.00 53.07 216 GLU C N 1
ATOM 7358 C CA . GLU C 1 160 ? 25.841 60.307 108.492 1.00 48.91 216 GLU C CA 1
ATOM 7359 C C . GLU C 1 160 ? 24.936 60.694 109.659 1.00 56.71 216 GLU C C 1
ATOM 7360 O O . GLU C 1 160 ? 24.547 61.852 109.828 1.00 49.26 216 GLU C O 1
ATOM 7366 N N . CYS C 1 161 ? 24.602 59.689 110.474 1.00 61.24 217 CYS C N 1
ATOM 7367 C CA . CYS C 1 161 ? 23.557 59.848 111.481 1.00 56.75 217 CYS C CA 1
ATOM 7368 C C . CYS C 1 161 ? 23.928 60.873 112.544 1.00 64.86 217 CYS C C 1
ATOM 7369 O O . CYS C 1 161 ? 23.041 61.526 113.106 1.00 59.60 217 CYS C O 1
ATOM 7372 N N . ASP C 1 162 ? 25.221 61.031 112.837 1.00 63.92 218 ASP C N 1
ATOM 7373 C CA . ASP C 1 162 ? 25.618 62.010 113.844 1.00 60.78 218 ASP C CA 1
ATOM 7374 C C . ASP C 1 162 ? 25.311 63.429 113.380 1.00 57.30 218 ASP C C 1
ATOM 7375 O O . ASP C 1 162 ? 24.876 64.266 114.176 1.00 60.53 218 ASP C O 1
ATOM 7380 N N . LYS C 1 163 ? 25.520 63.713 112.094 1.00 57.43 219 LYS C N 1
ATOM 7381 C CA . LYS C 1 163 ? 25.186 65.025 111.552 1.00 58.64 219 LYS C CA 1
ATOM 7382 C C . LYS C 1 163 ? 23.685 65.188 111.346 1.00 63.27 219 LYS C C 1
ATOM 7383 O O . LYS C 1 163 ? 23.157 66.296 111.500 1.00 59.29 219 LYS C O 1
ATOM 7389 N N . VAL C 1 164 ? 22.985 64.101 111.016 1.00 61.96 220 VAL C N 1
ATOM 7390 C CA . VAL C 1 164 ? 21.554 64.192 110.748 1.00 58.86 220 VAL C CA 1
ATOM 7391 C C . VAL C 1 164 ? 20.777 64.441 112.035 1.00 60.77 220 VAL C C 1
ATOM 7392 O O . VAL C 1 164 ? 19.802 65.203 112.051 1.00 62.97 220 VAL C O 1
ATOM 7396 N N . LEU C 1 165 ? 21.206 63.826 113.137 1.00 62.26 221 LEU C N 1
ATOM 7397 C CA . LEU C 1 165 ? 20.455 63.885 114.384 1.00 50.15 221 LEU C CA 1
ATOM 7398 C C . LEU C 1 165 ? 20.939 64.958 115.347 1.00 60.94 221 LEU C C 1
ATOM 7399 O O . LEU C 1 165 ? 20.206 65.298 116.283 1.00 60.04 221 LEU C O 1
ATOM 7404 N N . GLU C 1 166 ? 22.137 65.506 115.146 1.00 62.81 222 GLU C N 1
ATOM 7405 C CA . GLU C 1 166 ? 22.612 66.589 115.998 1.00 60.38 222 GLU C CA 1
ATOM 7406 C C . GLU C 1 166 ? 22.180 67.958 115.493 1.00 62.42 222 GLU C C 1
ATOM 7407 O O . GLU C 1 166 ? 21.927 68.854 116.307 1.00 61.07 222 GLU C O 1
ATOM 7413 N N . GLU C 1 167 ? 22.081 68.145 114.177 1.00 66.39 223 GLU C N 1
ATOM 7414 C CA . GLU C 1 167 ? 21.385 69.313 113.657 1.00 74.03 223 GLU C CA 1
ATOM 7415 C C . GLU C 1 167 ? 19.905 69.096 113.924 1.00 70.71 223 GLU C C 1
ATOM 7416 O O . GLU C 1 167 ? 19.327 68.106 113.461 1.00 62.95 223 GLU C O 1
ATOM 7422 N N . LEU C 1 168 ? 19.285 70.002 114.666 1.00 67.53 224 LEU C N 1
ATOM 7423 C CA . LEU C 1 168 ? 18.015 69.635 115.267 1.00 78.34 224 LEU C CA 1
ATOM 7424 C C . LEU C 1 168 ? 16.817 69.926 114.370 1.00 83.97 224 LEU C C 1
ATOM 7425 O O . LEU C 1 168 ? 15.770 69.296 114.549 1.00 83.53 224 LEU C O 1
ATOM 7430 N N . ASP C 1 169 ? 16.957 70.800 113.368 1.00 84.22 225 ASP C N 1
ATOM 7431 C CA . ASP C 1 169 ? 15.863 70.993 112.419 1.00 82.45 225 ASP C CA 1
ATOM 7432 C C . ASP C 1 169 ? 15.697 69.777 111.519 1.00 68.59 225 ASP C C 1
ATOM 7433 O O . ASP C 1 169 ? 14.570 69.389 111.189 1.00 73.26 225 ASP C O 1
ATOM 7438 N N . MET C 1 170 ? 16.808 69.161 111.117 1.00 55.53 226 MET C N 1
ATOM 7439 C CA . MET C 1 170 ? 16.732 67.904 110.384 1.00 60.33 226 MET C CA 1
ATOM 7440 C C . MET C 1 170 ? 16.258 66.777 111.284 1.00 67.03 226 MET C C 1
ATOM 7441 O O . MET C 1 170 ? 15.577 65.854 110.824 1.00 72.59 226 MET C O 1
ATOM 7446 N N . ARG C 1 171 ? 16.603 66.845 112.570 1.00 72.94 227 ARG C N 1
ATOM 7447 C CA . ARG C 1 171 ? 16.196 65.811 113.509 1.00 67.03 227 ARG C CA 1
ATOM 7448 C C . ARG C 1 171 ? 14.690 65.780 113.716 1.00 73.63 227 ARG C C 1
ATOM 7449 O O . ARG C 1 171 ? 14.099 64.695 113.784 1.00 70.52 227 ARG C O 1
ATOM 7457 N N . ARG C 1 172 ? 14.054 66.948 113.866 1.00 78.45 228 ARG C N 1
ATOM 7458 C CA . ARG C 1 172 ? 12.602 66.963 114.042 1.00 73.81 228 ARG C CA 1
ATOM 7459 C C . ARG C 1 172 ? 11.904 66.269 112.898 1.00 73.06 228 ARG C C 1
ATOM 7460 O O . ARG C 1 172 ? 10.991 65.466 113.107 1.00 77.70 228 ARG C O 1
ATOM 7468 N N . ASP C 1 173 ? 12.315 66.581 111.671 1.00 74.63 229 ASP C N 1
ATOM 7469 C CA . ASP C 1 173 ? 11.666 65.990 110.515 1.00 70.41 229 ASP C CA 1
ATOM 7470 C C . ASP C 1 173 ? 11.882 64.486 110.503 1.00 68.80 229 ASP C C 1
ATOM 7471 O O . ASP C 1 173 ? 10.922 63.713 110.419 1.00 75.83 229 ASP C O 1
ATOM 7476 N N . VAL C 1 174 ? 13.127 64.059 110.731 1.00 67.21 230 VAL C N 1
ATOM 7477 C CA . VAL C 1 174 ? 13.494 62.658 110.550 1.00 70.86 230 VAL C CA 1
ATOM 7478 C C . VAL C 1 174 ? 12.627 61.744 111.407 1.00 69.63 230 VAL C C 1
ATOM 7479 O O . VAL C 1 174 ? 12.207 60.672 110.956 1.00 74.02 230 VAL C O 1
ATOM 7483 N N . GLN C 1 175 ? 12.323 62.149 112.642 1.00 72.62 231 GLN C N 1
ATOM 7484 C CA . GLN C 1 175 ? 11.458 61.298 113.453 1.00 75.46 231 GLN C CA 1
ATOM 7485 C C . GLN C 1 175 ? 9.980 61.475 113.121 1.00 77.15 231 GLN C C 1
ATOM 7486 O O . GLN C 1 175 ? 9.190 60.558 113.369 1.00 73.98 231 GLN C O 1
ATOM 7492 N N . GLU C 1 176 ? 9.572 62.627 112.579 1.00 73.87 232 GLU C N 1
ATOM 7493 C CA . GLU C 1 176 ? 8.211 62.711 112.055 1.00 67.15 232 GLU C CA 1
ATOM 7494 C C . GLU C 1 176 ? 8.036 61.697 110.936 1.00 66.30 232 GLU C C 1
ATOM 7495 O O . GLU C 1 176 ? 6.975 61.073 110.805 1.00 71.94 232 GLU C O 1
ATOM 7501 N N . ILE C 1 177 ? 9.074 61.520 110.118 1.00 69.13 233 ILE C N 1
ATOM 7502 C CA . ILE C 1 177 ? 9.096 60.391 109.199 1.00 70.30 233 ILE C CA 1
ATOM 7503 C C . ILE C 1 177 ? 9.209 59.090 109.985 1.00 71.95 233 ILE C C 1
ATOM 7504 O O . ILE C 1 177 ? 8.561 58.089 109.656 1.00 75.62 233 ILE C O 1
ATOM 7509 N N . PHE C 1 178 ? 10.041 59.085 111.033 1.00 68.34 234 PHE C N 1
ATOM 7510 C CA . PHE C 1 178 ? 10.237 57.898 111.863 1.00 74.84 234 PHE C CA 1
ATOM 7511 C C . PHE C 1 178 ? 9.022 57.596 112.737 1.00 77.36 234 PHE C C 1
ATOM 7512 O O . PHE C 1 178 ? 8.977 56.536 113.365 1.00 79.40 234 PHE C O 1
ATOM 7520 N N . ARG C 1 179 ? 8.097 58.534 112.912 1.00 70.46 235 ARG C N 1
ATOM 7521 C CA . ARG C 1 179 ? 6.884 58.190 113.641 1.00 70.61 235 ARG C CA 1
ATOM 7522 C C . ARG C 1 179 ? 5.739 57.808 112.714 1.00 82.69 235 ARG C C 1
ATOM 7523 O O . ARG C 1 179 ? 4.680 57.394 113.198 1.00 86.50 235 ARG C O 1
ATOM 7531 N N . ALA C 1 180 ? 5.931 57.933 111.403 1.00 80.17 236 ALA C N 1
ATOM 7532 C CA . ALA C 1 180 ? 4.993 57.438 110.407 1.00 73.32 236 ALA C CA 1
ATOM 7533 C C . ALA C 1 180 ? 5.320 56.023 109.956 1.00 73.82 236 ALA C C 1
ATOM 7534 O O . ALA C 1 180 ? 4.627 55.489 109.082 1.00 82.73 236 ALA C O 1
ATOM 7536 N N . THR C 1 181 ? 6.373 55.402 110.531 1.00 73.32 237 THR C N 1
ATOM 7537 C CA . THR C 1 181 ? 6.802 54.056 110.194 1.00 78.45 237 THR C CA 1
ATOM 7538 C C . THR C 1 181 ? 6.305 53.076 111.247 1.00 74.54 237 THR C C 1
ATOM 7539 O O . THR C 1 181 ? 6.071 53.456 112.399 1.00 78.57 237 THR C O 1
ATOM 7543 N N . PRO C 1 182 ? 6.097 51.818 110.868 1.00 73.63 238 PRO C N 1
ATOM 7544 C CA . PRO C 1 182 ? 5.804 50.796 111.870 1.00 76.92 238 PRO C CA 1
ATOM 7545 C C . PRO C 1 182 ? 6.986 50.584 112.795 1.00 85.64 238 PRO C C 1
ATOM 7546 O O . PRO C 1 182 ? 8.143 50.801 112.428 1.00 89.34 238 PRO C O 1
ATOM 7550 N N . ARG C 1 183 ? 6.686 50.198 114.023 1.00 87.66 239 ARG C N 1
ATOM 7551 C CA . ARG C 1 183 ? 7.745 49.744 114.904 1.00 73.64 239 ARG C CA 1
ATOM 7552 C C . ARG C 1 183 ? 8.139 48.350 114.429 1.00 76.99 239 ARG C C 1
ATOM 7553 O O . ARG C 1 183 ? 7.686 47.871 113.386 1.00 82.27 239 ARG C O 1
ATOM 7561 N N . ASP C 1 184 ? 9.000 47.682 115.188 1.00 77.63 240 ASP C N 1
ATOM 7562 C CA . ASP C 1 184 ? 9.414 46.315 114.874 1.00 93.29 240 ASP C CA 1
ATOM 7563 C C . ASP C 1 184 ? 9.990 46.230 113.457 1.00 87.29 240 ASP C C 1
ATOM 7564 O O . ASP C 1 184 ? 9.734 45.282 112.712 1.00 84.92 240 ASP C O 1
ATOM 7569 N N . LYS C 1 185 ? 10.783 47.225 113.073 1.00 81.57 241 LYS C N 1
ATOM 7570 C CA . LYS C 1 185 ? 11.532 47.156 111.830 1.00 71.65 241 LYS C CA 1
ATOM 7571 C C . LYS C 1 185 ? 13.006 47.305 112.167 1.00 65.55 241 LYS C C 1
ATOM 7572 O O . LYS C 1 185 ? 13.372 47.754 113.256 1.00 67.19 241 LYS C O 1
ATOM 7578 N N . GLN C 1 186 ? 13.855 46.943 111.215 1.00 63.86 242 GLN C N 1
ATOM 7579 C CA . GLN C 1 186 ? 15.283 47.132 111.402 1.00 60.37 242 GLN C CA 1
ATOM 7580 C C . GLN C 1 186 ? 15.659 48.573 111.091 1.00 67.87 242 GLN C C 1
ATOM 7581 O O . GLN C 1 186 ? 15.244 49.128 110.068 1.00 71.76 242 GLN C O 1
ATOM 7587 N N . VAL C 1 187 ? 16.437 49.178 111.983 1.00 69.00 243 VAL C N 1
ATOM 7588 C CA . VAL C 1 187 ? 16.958 50.524 111.795 1.00 71.03 243 VAL C CA 1
ATOM 7589 C C . VAL C 1 187 ? 18.474 50.443 111.885 1.00 65.10 243 VAL C C 1
ATOM 7590 O O . VAL C 1 187 ? 19.018 49.770 112.769 1.00 69.08 243 VAL C O 1
ATOM 7594 N N . MET C 1 188 ? 19.153 51.071 110.931 1.00 67.82 244 MET C N 1
ATOM 7595 C CA . MET C 1 188 ? 20.604 51.032 110.859 1.00 64.89 244 MET C CA 1
ATOM 7596 C C . MET C 1 188 ? 21.133 52.448 110.708 1.00 62.70 244 MET C C 1
ATOM 7597 O O . MET C 1 188 ? 20.539 53.269 110.003 1.00 64.09 244 MET C O 1
ATOM 7602 N N . MET C 1 189 ? 22.243 52.730 111.379 1.00 61.41 245 MET C N 1
ATOM 7603 C CA . MET C 1 189 ? 22.846 54.053 111.360 1.00 61.15 245 MET C CA 1
ATOM 7604 C C . MET C 1 189 ? 24.338 53.922 111.100 1.00 67.23 245 MET C C 1
ATOM 7605 O O . MET C 1 189 ? 24.998 53.029 111.640 1.00 66.81 245 MET C O 1
ATOM 7610 N N . PHE C 1 190 ? 24.858 54.819 110.267 1.00 68.75 246 PHE C N 1
ATOM 7611 C CA . PHE C 1 190 ? 26.247 54.779 109.840 1.00 62.64 246 PHE C CA 1
ATOM 7612 C C . PHE C 1 190 ? 26.828 56.182 109.875 1.00 62.56 246 PHE C C 1
ATOM 7613 O O . PHE C 1 190 ? 26.144 57.155 109.546 1.00 59.19 246 PHE C O 1
ATOM 7621 N N . SER C 1 191 ? 28.092 56.271 110.277 1.00 54.96 247 SER C N 1
ATOM 7622 C CA . SER C 1 191 ? 28.843 57.517 110.291 1.00 50.24 247 SER C CA 1
ATOM 7623 C C . SER C 1 191 ? 30.297 57.190 110.585 1.00 55.55 247 SER C C 1
ATOM 7624 O O . SER C 1 191 ? 30.595 56.228 111.299 1.00 47.49 247 SER C O 1
ATOM 7627 N N . ALA C 1 192 ? 31.197 57.995 110.022 1.00 64.68 248 ALA C N 1
ATOM 7628 C CA . ALA C 1 192 ? 32.613 57.843 110.325 1.00 51.35 248 ALA C CA 1
ATOM 7629 C C . ALA C 1 192 ? 32.982 58.406 111.690 1.00 56.18 248 ALA C C 1
ATOM 7630 O O . ALA C 1 192 ? 34.043 58.060 112.220 1.00 63.84 248 ALA C O 1
ATOM 7632 N N . THR C 1 193 ? 32.138 59.263 112.263 1.00 45.27 249 THR C N 1
ATOM 7633 C CA . THR C 1 193 ? 32.406 59.916 113.542 1.00 48.29 249 THR C CA 1
ATOM 7634 C C . THR C 1 193 ? 31.191 59.761 114.447 1.00 51.60 249 THR C C 1
ATOM 7635 O O . THR C 1 193 ? 30.119 60.297 114.151 1.00 52.75 249 THR C O 1
ATOM 7639 N N . LEU C 1 194 ? 31.355 59.022 115.545 1.00 63.59 250 LEU C N 1
ATOM 7640 C CA . LEU C 1 194 ? 30.327 58.877 116.577 1.00 60.49 250 LEU C CA 1
ATOM 7641 C C . LEU C 1 194 ? 30.949 59.164 117.941 1.00 71.06 250 LEU C C 1
ATOM 7642 O O . LEU C 1 194 ? 31.382 58.244 118.640 1.00 79.39 250 LEU C O 1
ATOM 7647 N N . SER C 1 195 ? 30.990 60.440 118.317 1.00 76.88 251 SER C N 1
ATOM 7648 C CA . SER C 1 195 ? 31.499 60.817 119.626 1.00 82.34 251 SER C CA 1
ATOM 7649 C C . SER C 1 195 ? 30.555 60.304 120.714 1.00 80.40 251 SER C C 1
ATOM 7650 O O . SER C 1 195 ? 29.431 59.873 120.444 1.00 72.06 251 SER C O 1
ATOM 7653 N N . GLN C 1 196 ? 31.024 60.337 121.964 1.00 80.33 252 GLN C N 1
ATOM 7654 C CA . GLN C 1 196 ? 30.185 59.845 123.052 1.00 66.60 252 GLN C CA 1
ATOM 7655 C C . GLN C 1 196 ? 28.910 60.656 123.235 1.00 65.48 252 GLN C C 1
ATOM 7656 O O . GLN C 1 196 ? 27.917 60.117 123.726 1.00 72.44 252 GLN C O 1
ATOM 7662 N N . GLU C 1 197 ? 28.884 61.916 122.809 1.00 65.07 253 GLU C N 1
ATOM 7663 C CA . GLU C 1 197 ? 27.715 62.736 123.094 1.00 64.90 253 GLU C CA 1
ATOM 7664 C C . GLU C 1 197 ? 26.558 62.443 122.148 1.00 70.84 253 GLU C C 1
ATOM 7665 O O . GLU C 1 197 ? 25.406 62.733 122.487 1.00 78.53 253 GLU C O 1
ATOM 7671 N N . ILE C 1 198 ? 26.833 61.838 120.992 1.00 71.53 254 ILE C N 1
ATOM 7672 C CA . ILE C 1 198 ? 25.797 61.560 120.001 1.00 64.42 254 ILE C CA 1
ATOM 7673 C C . ILE C 1 198 ? 25.237 60.144 120.086 1.00 68.15 254 ILE C C 1
ATOM 7674 O O . ILE C 1 198 ? 24.089 59.923 119.670 1.00 77.16 254 ILE C O 1
ATOM 7679 N N . ARG C 1 199 ? 25.977 59.190 120.639 1.00 66.98 255 ARG C N 1
ATOM 7680 C CA . ARG C 1 199 ? 25.439 57.837 120.705 1.00 71.34 255 ARG C CA 1
ATOM 7681 C C . ARG C 1 199 ? 24.185 57.688 121.557 1.00 71.78 255 ARG C C 1
ATOM 7682 O O . ARG C 1 199 ? 23.295 56.932 121.143 1.00 70.20 255 ARG C O 1
ATOM 7690 N N . PRO C 1 200 ? 24.041 58.341 122.715 1.00 68.70 256 PRO C N 1
ATOM 7691 C CA . PRO C 1 200 ? 22.747 58.225 123.411 1.00 60.41 256 PRO C CA 1
ATOM 7692 C C . PRO C 1 200 ? 21.578 58.683 122.558 1.00 76.05 256 PRO C C 1
ATOM 7693 O O . PRO C 1 200 ? 20.513 58.052 122.581 1.00 87.40 256 PRO C O 1
ATOM 7697 N N . ILE C 1 201 ? 21.759 59.753 121.780 1.00 76.28 257 ILE C N 1
ATOM 7698 C CA . ILE C 1 201 ? 20.705 60.215 120.880 1.00 71.62 257 ILE C CA 1
ATOM 7699 C C . ILE C 1 201 ? 20.398 59.157 119.828 1.00 70.06 257 ILE C C 1
ATOM 7700 O O . ILE C 1 201 ? 19.238 58.960 119.443 1.00 66.81 257 ILE C O 1
ATOM 7705 N N . CYS C 1 202 ? 21.428 58.467 119.339 1.00 63.67 258 CYS C N 1
ATOM 7706 C CA . CYS C 1 202 ? 21.195 57.389 118.386 1.00 63.76 258 CYS C CA 1
ATOM 7707 C C . CYS C 1 202 ? 20.406 56.260 119.035 1.00 71.94 258 CYS C C 1
ATOM 7708 O O . CYS C 1 202 ? 19.388 55.813 118.495 1.00 77.82 258 CYS C O 1
ATOM 7711 N N . ARG C 1 203 ? 20.811 55.853 120.246 1.00 80.31 259 ARG C N 1
ATOM 7712 C CA . ARG C 1 203 ? 20.236 54.684 120.915 1.00 78.82 259 ARG C CA 1
ATOM 7713 C C . ARG C 1 203 ? 18.728 54.738 121.056 1.00 79.88 259 ARG C C 1
ATOM 7714 O O . ARG C 1 203 ? 18.101 53.696 121.281 1.00 83.27 259 ARG C O 1
ATOM 7722 N N . ARG C 1 204 ? 18.139 55.920 120.951 1.00 77.58 260 ARG C N 1
ATOM 7723 C CA . ARG C 1 204 ? 16.707 56.127 121.098 1.00 75.81 260 ARG C CA 1
ATOM 7724 C C . ARG C 1 204 ? 15.900 55.760 119.860 1.00 80.31 260 ARG C C 1
ATOM 7725 O O . ARG C 1 204 ? 14.666 55.821 119.908 1.00 86.08 260 ARG C O 1
ATOM 7733 N N . PHE C 1 205 ? 16.553 55.388 118.762 1.00 80.55 261 PHE C N 1
ATOM 7734 C CA . PHE C 1 205 ? 15.863 54.871 117.591 1.00 72.38 261 PHE C CA 1
ATOM 7735 C C . PHE C 1 205 ? 16.085 53.381 117.410 1.00 77.02 261 PHE C C 1
ATOM 7736 O O . PHE C 1 205 ? 15.370 52.754 116.621 1.00 77.98 261 PHE C O 1
ATOM 7744 N N . LEU C 1 206 ? 17.046 52.804 118.123 1.00 74.75 262 LEU C N 1
ATOM 7745 C CA . LEU C 1 206 ? 17.375 51.394 118.012 1.00 85.49 262 LEU C CA 1
ATOM 7746 C C . LEU C 1 206 ? 16.791 50.626 119.193 1.00 86.53 262 LEU C C 1
ATOM 7747 O O . LEU C 1 206 ? 16.452 51.195 120.236 1.00 79.10 262 LEU C O 1
ATOM 7752 N N . GLN C 1 207 ? 16.676 49.314 119.009 1.00 77.96 263 GLN C N 1
ATOM 7753 C CA . GLN C 1 207 ? 16.265 48.399 120.067 1.00 69.11 263 GLN C CA 1
ATOM 7754 C C . GLN C 1 207 ? 17.189 47.194 120.018 1.00 72.68 263 GLN C C 1
ATOM 7755 O O . GLN C 1 207 ? 17.203 46.473 119.016 1.00 77.40 263 GLN C O 1
ATOM 7761 N N . ASN C 1 208 ? 17.941 46.978 121.090 1.00 73.22 264 ASN C N 1
ATOM 7762 C CA . ASN C 1 208 ? 18.942 45.906 121.157 1.00 80.06 264 ASN C CA 1
ATOM 7763 C C . ASN C 1 208 ? 19.878 45.946 119.926 1.00 86.76 264 ASN C C 1
ATOM 7764 O O . ASN C 1 208 ? 19.873 45.017 119.136 1.00 79.71 264 ASN C O 1
ATOM 7769 N N . PRO C 1 209 ? 20.655 47.015 119.776 1.00 84.67 265 PRO C N 1
ATOM 7770 C CA . PRO C 1 209 ? 21.468 47.141 118.563 1.00 69.04 265 PRO C CA 1
ATOM 7771 C C . PRO C 1 209 ? 22.836 46.488 118.662 1.00 66.91 265 PRO C C 1
ATOM 7772 O O . PRO C 1 209 ? 23.457 46.418 119.724 1.00 76.74 265 PRO C O 1
ATOM 7776 N N . LEU C 1 210 ? 23.308 46.009 117.509 1.00 71.35 266 LEU C N 1
ATOM 7777 C CA . LEU C 1 210 ? 24.711 45.642 117.341 1.00 65.57 266 LEU C CA 1
ATOM 7778 C C . LEU C 1 210 ? 25.523 46.908 117.094 1.00 69.93 266 LEU C C 1
ATOM 7779 O O . LEU C 1 210 ? 25.265 47.640 116.131 1.00 76.05 266 LEU C O 1
ATOM 7784 N N . GLU C 1 211 ? 26.492 47.174 117.966 1.00 66.49 267 GLU C N 1
ATOM 7785 C CA . GLU C 1 211 ? 27.246 48.423 117.960 1.00 64.79 267 GLU C CA 1
ATOM 7786 C C . GLU C 1 211 ? 28.709 48.132 117.668 1.00 63.32 267 GLU C C 1
ATOM 7787 O O . GLU C 1 211 ? 29.395 47.522 118.491 1.00 72.06 267 GLU C O 1
ATOM 7793 N N . ILE C 1 212 ? 29.196 48.607 116.525 1.00 61.73 268 ILE C N 1
ATOM 7794 C CA . ILE C 1 212 ? 30.599 48.483 116.151 1.00 67.72 268 ILE C CA 1
ATOM 7795 C C . ILE C 1 212 ? 31.194 49.880 116.134 1.00 68.97 268 ILE C C 1
ATOM 7796 O O . ILE C 1 212 ? 30.770 50.733 115.343 1.00 73.08 268 ILE C O 1
ATOM 7801 N N . PHE C 1 213 ? 32.164 50.120 117.014 1.00 67.57 269 PHE C N 1
ATOM 7802 C CA . PHE C 1 213 ? 32.730 51.449 117.196 1.00 60.44 269 PHE C CA 1
ATOM 7803 C C . PHE C 1 213 ? 34.239 51.409 117.016 1.00 68.03 269 PHE C C 1
ATOM 7804 O O . PHE C 1 213 ? 34.878 50.358 117.126 1.00 67.37 269 PHE C O 1
ATOM 7812 N N . VAL C 1 214 ? 34.795 52.580 116.733 1.00 71.80 270 VAL C N 1
ATOM 7813 C CA . VAL C 1 214 ? 36.228 52.807 116.841 1.00 67.53 270 VAL C CA 1
ATOM 7814 C C . VAL C 1 214 ? 36.428 53.803 117.972 1.00 68.89 270 VAL C C 1
ATOM 7815 O O . VAL C 1 214 ? 36.434 55.025 117.775 1.00 66.00 270 VAL C O 1
ATOM 7819 N N . ASP C 1 215 ? 36.522 53.262 119.185 1.00 67.93 271 ASP C N 1
ATOM 7820 C CA . ASP C 1 215 ? 36.701 54.079 120.372 1.00 61.21 271 ASP C CA 1
ATOM 7821 C C . ASP C 1 215 ? 38.125 54.601 120.455 1.00 62.08 271 ASP C C 1
ATOM 7822 O O . ASP C 1 215 ? 38.354 55.694 120.980 1.00 64.99 271 ASP C O 1
ATOM 7827 N N . ASP C 1 216 ? 39.088 53.849 119.929 1.00 52.97 272 ASP C N 1
ATOM 7828 C CA . ASP C 1 216 ? 40.440 54.373 119.778 1.00 64.75 272 ASP C CA 1
ATOM 7829 C C . ASP C 1 216 ? 40.430 55.214 118.510 1.00 74.32 272 ASP C C 1
ATOM 7830 O O . ASP C 1 216 ? 40.723 54.737 117.413 1.00 70.41 272 ASP C O 1
ATOM 7835 N N . GLU C 1 217 ? 40.104 56.500 118.673 1.00 72.87 273 GLU C N 1
ATOM 7836 C CA . GLU C 1 217 ? 39.919 57.385 117.529 1.00 65.22 273 GLU C CA 1
ATOM 7837 C C . GLU C 1 217 ? 41.210 57.642 116.764 1.00 63.77 273 GLU C C 1
ATOM 7838 O O . GLU C 1 217 ? 41.170 58.324 115.734 1.00 72.41 273 GLU C O 1
ATOM 7844 N N . ALA C 1 218 ? 42.342 57.111 117.237 1.00 59.76 274 ALA C N 1
ATOM 7845 C CA . ALA C 1 218 ? 43.579 57.104 116.467 1.00 56.82 274 ALA C CA 1
ATOM 7846 C C . ALA C 1 218 ? 43.476 56.218 115.232 1.00 58.61 274 ALA C C 1
ATOM 7847 O O . ALA C 1 218 ? 44.250 56.408 114.284 1.00 58.02 274 ALA C O 1
ATOM 7849 N N . LYS C 1 219 ? 42.532 55.268 115.220 1.00 64.27 275 LYS C N 1
ATOM 7850 C CA . LYS C 1 219 ? 42.273 54.401 114.077 1.00 67.73 275 LYS C CA 1
ATOM 7851 C C . LYS C 1 219 ? 41.131 54.937 113.217 1.00 63.32 275 LYS C C 1
ATOM 7852 O O . LYS C 1 219 ? 40.416 54.165 112.564 1.00 71.96 275 LYS C O 1
ATOM 7858 N N . LEU C 1 220 ? 40.972 56.263 113.183 1.00 59.38 276 LEU C N 1
ATOM 7859 C CA . LEU C 1 220 ? 40.161 56.967 112.199 1.00 56.51 276 LEU C CA 1
ATOM 7860 C C . LEU C 1 220 ? 40.988 57.792 111.223 1.00 53.83 276 LEU C C 1
ATOM 7861 O O . LEU C 1 220 ? 40.415 58.438 110.338 1.00 60.38 276 LEU C O 1
ATOM 7866 N N . THR C 1 221 ? 42.310 57.799 111.364 1.00 57.82 277 THR C N 1
ATOM 7867 C CA . THR C 1 221 ? 43.183 58.535 110.461 1.00 55.37 277 THR C CA 1
ATOM 7868 C C . THR C 1 221 ? 43.582 57.639 109.295 1.00 52.70 277 THR C C 1
ATOM 7869 O O . THR C 1 221 ? 44.044 56.511 109.498 1.00 53.60 277 THR C O 1
ATOM 7873 N N . LEU C 1 222 ? 43.409 58.150 108.078 1.00 53.60 278 LEU C N 1
ATOM 7874 C CA . LEU C 1 222 ? 43.769 57.398 106.883 1.00 48.81 278 LEU C CA 1
ATOM 7875 C C . LEU C 1 222 ? 45.284 57.364 106.726 1.00 63.57 278 LEU C C 1
ATOM 7876 O O . LEU C 1 222 ? 45.931 58.412 106.623 1.00 57.82 278 LEU C O 1
ATOM 7881 N N . HIS C 1 223 ? 45.846 56.152 106.708 1.00 62.55 279 HIS C N 1
ATOM 7882 C CA . HIS C 1 223 ? 47.295 56.000 106.645 1.00 63.67 279 HIS C CA 1
ATOM 7883 C C . HIS C 1 223 ? 47.864 56.500 105.323 1.00 52.08 279 HIS C C 1
ATOM 7884 O O . HIS C 1 223 ? 49.017 56.942 105.275 1.00 60.67 279 HIS C O 1
ATOM 7891 N N . GLY C 1 224 ? 47.083 56.434 104.250 1.00 55.33 280 GLY C N 1
ATOM 7892 C CA . GLY C 1 224 ? 47.488 56.927 102.952 1.00 52.40 280 GLY C CA 1
ATOM 7893 C C . GLY C 1 224 ? 47.222 58.390 102.696 1.00 50.32 280 GLY C C 1
ATOM 7894 O O . GLY C 1 224 ? 47.471 58.871 101.586 1.00 45.61 280 GLY C O 1
ATOM 7895 N N . LEU C 1 225 ? 46.723 59.122 103.688 1.00 54.51 281 LEU C N 1
ATOM 7896 C CA . LEU C 1 225 ? 46.336 60.517 103.525 1.00 56.51 281 LEU C CA 1
ATOM 7897 C C . LEU C 1 225 ? 47.375 61.412 104.189 1.00 46.89 281 LEU C C 1
ATOM 7898 O O . LEU C 1 225 ? 47.549 61.365 105.411 1.00 52.36 281 LEU C O 1
ATOM 7903 N N . GLN C 1 226 ? 48.056 62.226 103.387 1.00 44.19 282 GLN C N 1
ATOM 7904 C CA . GLN C 1 226 ? 49.015 63.196 103.899 1.00 42.92 282 GLN C CA 1
ATOM 7905 C C . GLN C 1 226 ? 48.291 64.485 104.266 1.00 51.64 282 GLN C C 1
ATOM 7906 O O . GLN C 1 226 ? 47.569 65.056 103.442 1.00 49.43 282 GLN C O 1
ATOM 7912 N N . GLN C 1 227 ? 48.487 64.942 105.501 1.00 47.82 283 GLN C N 1
ATOM 7913 C CA . GLN C 1 227 ? 47.789 66.104 106.035 1.00 44.51 283 GLN C CA 1
ATOM 7914 C C . GLN C 1 227 ? 48.795 67.192 106.383 1.00 47.32 283 GLN C C 1
ATOM 7915 O O . GLN C 1 227 ? 49.751 66.946 107.126 1.00 38.42 283 GLN C O 1
ATOM 7921 N N . TYR C 1 228 ? 48.573 68.394 105.849 1.00 47.98 284 TYR C N 1
ATOM 7922 C CA . TYR C 1 228 ? 49.432 69.541 106.103 1.00 43.88 284 TYR C CA 1
ATOM 7923 C C . TYR C 1 228 ? 48.575 70.764 106.395 1.00 45.37 284 TYR C C 1
ATOM 7924 O O . TYR C 1 228 ? 47.368 70.784 106.136 1.00 47.14 284 TYR C O 1
ATOM 7933 N N . TYR C 1 229 ? 49.216 71.798 106.940 1.00 47.19 285 TYR C N 1
ATOM 7934 C CA . TYR C 1 229 ? 48.568 73.081 107.161 1.00 38.83 285 TYR C CA 1
ATOM 7935 C C . TYR C 1 229 ? 49.514 74.200 106.751 1.00 44.06 285 TYR C C 1
ATOM 7936 O O . TYR C 1 229 ? 50.737 74.034 106.760 1.00 38.56 285 TYR C O 1
ATOM 7945 N N . ILE C 1 230 ? 48.935 75.345 106.396 1.00 39.89 286 ILE C N 1
ATOM 7946 C CA . ILE C 1 230 ? 49.691 76.542 106.043 1.00 34.21 286 ILE C CA 1
ATOM 7947 C C . ILE C 1 230 ? 49.138 77.707 106.850 1.00 40.57 286 ILE C C 1
ATOM 7948 O O . ILE C 1 230 ? 47.937 77.997 106.785 1.00 39.84 286 ILE C O 1
ATOM 7953 N N . LYS C 1 231 ? 50.012 78.372 107.602 1.00 39.25 287 LYS C N 1
ATOM 7954 C CA . LYS C 1 231 ? 49.639 79.523 108.416 1.00 41.15 287 LYS C CA 1
ATOM 7955 C C . LYS C 1 231 ? 49.871 80.788 107.594 1.00 45.72 287 LYS C C 1
ATOM 7956 O O . LYS C 1 231 ? 51.014 81.133 107.279 1.00 46.42 287 LYS C O 1
ATOM 7962 N N . LEU C 1 232 ? 48.785 81.472 107.243 1.00 42.75 288 LEU C N 1
ATOM 7963 C CA . LEU C 1 232 ? 48.845 82.638 106.374 1.00 36.74 288 LEU C CA 1
ATOM 7964 C C . LEU C 1 232 ? 47.697 83.569 106.745 1.00 45.40 288 LEU C C 1
ATOM 7965 O O . LEU C 1 232 ? 46.884 83.265 107.622 1.00 57.50 288 LEU C O 1
ATOM 7970 N N . GLU C 1 233 ? 47.611 84.695 106.046 1.00 47.21 289 GLU C N 1
ATOM 7971 C CA . GLU C 1 233 ? 46.543 85.650 106.292 1.00 46.98 289 GLU C CA 1
ATOM 7972 C C . GLU C 1 233 ? 45.462 85.530 105.227 1.00 44.88 289 GLU C C 1
ATOM 7973 O O . GLU C 1 233 ? 45.672 84.968 104.148 1.00 45.94 289 GLU C O 1
ATOM 7979 N N . GLU C 1 234 ? 44.287 86.073 105.553 1.00 48.48 290 GLU C N 1
ATOM 7980 C CA . GLU C 1 234 ? 43.133 85.900 104.684 1.00 42.03 290 GLU C CA 1
ATOM 7981 C C . GLU C 1 234 ? 43.398 86.513 103.319 1.00 44.09 290 GLU C C 1
ATOM 7982 O O . GLU C 1 234 ? 42.902 86.010 102.302 1.00 36.71 290 GLU C O 1
ATOM 7988 N N . ARG C 1 235 ? 44.186 87.594 103.274 1.00 48.17 291 ARG C N 1
ATOM 7989 C CA . ARG C 1 235 ? 44.455 88.265 102.009 1.00 48.78 291 ARG C CA 1
ATOM 7990 C C . ARG C 1 235 ? 45.404 87.470 101.127 1.00 49.16 291 ARG C C 1
ATOM 7991 O O . ARG C 1 235 ? 45.480 87.733 99.922 1.00 48.45 291 ARG C O 1
ATOM 7999 N N . GLU C 1 236 ? 46.085 86.474 101.688 1.00 41.24 292 GLU C N 1
ATOM 8000 C CA . GLU C 1 236 ? 47.062 85.678 100.964 1.00 45.08 292 GLU C CA 1
ATOM 8001 C C . GLU C 1 236 ? 46.518 84.328 100.517 1.00 42.26 292 GLU C C 1
ATOM 8002 O O . GLU C 1 236 ? 47.240 83.573 99.859 1.00 36.66 292 GLU C O 1
ATOM 8008 N N . LYS C 1 237 ? 45.264 84.010 100.849 1.00 36.04 293 LYS C N 1
ATOM 8009 C CA . LYS C 1 237 ? 44.716 82.702 100.506 1.00 36.08 293 LYS C CA 1
ATOM 8010 C C . LYS C 1 237 ? 44.575 82.526 98.999 1.00 37.67 293 LYS C C 1
ATOM 8011 O O . LYS C 1 237 ? 44.858 81.447 98.466 1.00 38.04 293 LYS C O 1
ATOM 8017 N N . ASN C 1 238 ? 44.135 83.574 98.296 1.00 37.60 294 ASN C N 1
ATOM 8018 C CA . ASN C 1 238 ? 43.860 83.451 96.867 1.00 36.91 294 ASN C CA 1
ATOM 8019 C C . ASN C 1 238 ? 45.118 83.110 96.078 1.00 37.97 294 ASN C C 1
ATOM 8020 O O . ASN C 1 238 ? 45.109 82.201 95.239 1.00 41.48 294 ASN C O 1
ATOM 8025 N N . ARG C 1 239 ? 46.213 83.825 96.326 1.00 40.20 295 ARG C N 1
ATOM 8026 C CA . ARG C 1 239 ? 47.417 83.583 95.543 1.00 42.13 295 ARG C CA 1
ATOM 8027 C C . ARG C 1 239 ? 48.245 82.421 96.077 1.00 38.57 295 ARG C C 1
ATOM 8028 O O . ARG C 1 239 ? 49.050 81.859 95.326 1.00 50.10 295 ARG C O 1
ATOM 8036 N N . LYS C 1 240 ? 48.064 82.040 97.345 1.00 33.83 296 LYS C N 1
ATOM 8037 C CA . LYS C 1 240 ? 48.646 80.787 97.817 1.00 34.27 296 LYS C CA 1
ATOM 8038 C C . LYS C 1 240 ? 47.963 79.588 97.172 1.00 40.66 296 LYS C C 1
ATOM 8039 O O . LYS C 1 240 ? 48.627 78.612 96.803 1.00 44.68 296 LYS C O 1
ATOM 8045 N N . LEU C 1 241 ? 46.639 79.649 97.021 1.00 42.20 297 LEU C N 1
ATOM 8046 C CA . LEU C 1 241 ? 45.918 78.570 96.355 1.00 37.75 297 LEU C CA 1
ATOM 8047 C C . LEU C 1 241 ? 46.336 78.453 94.895 1.00 43.57 297 LEU C C 1
ATOM 8048 O O . LEU C 1 241 ? 46.508 77.343 94.377 1.00 39.10 297 LEU C O 1
ATOM 8053 N N . ALA C 1 242 ? 46.497 79.591 94.215 1.00 36.04 298 ALA C N 1
ATOM 8054 C CA . ALA C 1 242 ? 46.905 79.568 92.814 1.00 41.02 298 ALA C CA 1
ATOM 8055 C C . ALA C 1 242 ? 48.270 78.914 92.643 1.00 48.93 298 ALA C C 1
ATOM 8056 O O . ALA C 1 242 ? 48.503 78.200 91.661 1.00 50.90 298 ALA C O 1
ATOM 8058 N N . GLN C 1 243 ? 49.189 79.147 93.583 1.00 46.19 299 GLN C N 1
ATOM 8059 C CA . GLN C 1 243 ? 50.490 78.491 93.497 1.00 54.46 299 GLN C CA 1
ATOM 8060 C C . GLN C 1 243 ? 50.363 76.995 93.757 1.00 50.55 299 GLN C C 1
ATOM 8061 O O . GLN C 1 243 ? 50.999 76.183 93.074 1.00 50.28 299 GLN C O 1
ATOM 8067 N N . LEU C 1 244 ? 49.547 76.615 94.745 1.00 46.41 300 LEU C N 1
ATOM 8068 C CA . LEU C 1 244 ? 49.349 75.202 95.054 1.00 46.44 300 LEU C CA 1
ATOM 8069 C C . LEU C 1 244 ? 48.774 74.447 93.860 1.00 48.83 300 LEU C C 1
ATOM 8070 O O . LEU C 1 244 ? 49.237 73.349 93.529 1.00 52.02 300 LEU C O 1
ATOM 8075 N N . LEU C 1 245 ? 47.768 75.023 93.197 1.00 49.43 301 LEU C N 1
ATOM 8076 C CA . LEU C 1 245 ? 47.172 74.375 92.035 1.00 45.66 301 LEU C CA 1
ATOM 8077 C C . LEU C 1 245 ? 48.100 74.390 90.828 1.00 50.61 301 LEU C C 1
ATOM 8078 O O . LEU C 1 245 ? 47.911 73.588 89.908 1.00 44.97 301 LEU C O 1
ATOM 8083 N N . ASP C 1 246 ? 49.100 75.270 90.818 1.00 51.03 302 ASP C N 1
ATOM 8084 C CA . ASP C 1 246 ? 50.072 75.317 89.734 1.00 48.29 302 ASP C CA 1
ATOM 8085 C C . ASP C 1 246 ? 51.226 74.346 89.933 1.00 52.91 302 ASP C C 1
ATOM 8086 O O . ASP C 1 246 ? 51.797 73.863 88.948 1.00 56.04 302 ASP C O 1
ATOM 8091 N N . ASP C 1 247 ? 51.580 74.049 91.182 1.00 53.39 303 ASP C N 1
ATOM 8092 C CA . ASP C 1 247 ? 52.737 73.221 91.497 1.00 50.71 303 ASP C CA 1
ATOM 8093 C C . ASP C 1 247 ? 52.370 71.773 91.795 1.00 49.73 303 ASP C C 1
ATOM 8094 O O . ASP C 1 247 ? 52.988 70.852 91.251 1.00 55.29 303 ASP C O 1
ATOM 8099 N N . LEU C 1 248 ? 51.374 71.554 92.652 1.00 50.89 304 LEU C N 1
ATOM 8100 C CA . LEU C 1 248 ? 50.982 70.201 93.022 1.00 48.65 304 LEU C CA 1
ATOM 8101 C C . LEU C 1 248 ? 50.429 69.440 91.821 1.00 50.81 304 LEU C C 1
ATOM 8102 O O . LEU C 1 248 ? 49.807 70.014 90.922 1.00 51.99 304 LEU C O 1
ATOM 8107 N N . GLU C 1 249 ? 50.657 68.130 91.818 1.00 50.94 305 GLU C N 1
ATOM 8108 C CA . GLU C 1 249 ? 50.206 67.246 90.747 1.00 53.34 305 GLU C CA 1
ATOM 8109 C C . GLU C 1 249 ? 49.047 66.410 91.281 1.00 56.36 305 GLU C C 1
ATOM 8110 O O . GLU C 1 249 ? 49.255 65.418 91.985 1.00 66.23 305 GLU C O 1
ATOM 8116 N N . PHE C 1 250 ? 47.828 66.820 90.944 1.00 52.31 306 PHE C N 1
ATOM 8117 C CA . PHE C 1 250 ? 46.610 66.158 91.381 1.00 53.50 306 PHE C CA 1
ATOM 8118 C C . PHE C 1 250 ? 45.792 65.738 90.168 1.00 46.41 306 PHE C C 1
ATOM 8119 O O . PHE C 1 250 ? 45.937 66.292 89.075 1.00 45.68 306 PHE C O 1
ATOM 8127 N N . ASN C 1 251 ? 44.928 64.745 90.367 1.00 42.93 307 ASN C N 1
ATOM 8128 C CA . ASN C 1 251 ? 43.967 64.384 89.330 1.00 44.73 307 ASN C CA 1
ATOM 8129 C C . ASN C 1 251 ? 42.722 65.266 89.419 1.00 46.08 307 ASN C C 1
ATOM 8130 O O . ASN C 1 251 ? 42.380 65.968 88.463 1.00 43.45 307 ASN C O 1
ATOM 8135 N N . GLN C 1 252 ? 42.036 65.235 90.563 1.00 37.36 308 GLN C N 1
ATOM 8136 C CA . GLN C 1 252 ? 40.950 66.162 90.852 1.00 42.89 308 GLN C CA 1
ATOM 8137 C C . GLN C 1 252 ? 41.090 66.673 92.278 1.00 42.26 308 GLN C C 1
ATOM 8138 O O . GLN C 1 252 ? 41.597 65.973 93.159 1.00 39.62 308 GLN C O 1
ATOM 8144 N N . VAL C 1 253 ? 40.630 67.904 92.497 1.00 32.41 309 VAL C N 1
ATOM 8145 C CA . VAL C 1 253 ? 40.746 68.577 93.785 1.00 38.38 309 VAL C CA 1
ATOM 8146 C C . VAL C 1 253 ? 39.383 69.120 94.189 1.00 44.47 309 VAL C C 1
ATOM 8147 O O . VAL C 1 253 ? 38.618 69.600 93.344 1.00 38.12 309 VAL C O 1
ATOM 8151 N N . ILE C 1 254 ? 39.071 69.027 95.480 1.00 44.41 310 ILE C N 1
ATOM 8152 C CA . ILE C 1 254 ? 37.902 69.674 96.060 1.00 39.45 310 ILE C CA 1
ATOM 8153 C C . ILE C 1 254 ? 38.394 70.718 97.055 1.00 43.51 310 ILE C C 1
ATOM 8154 O O . ILE C 1 254 ? 39.310 70.452 97.842 1.00 38.16 310 ILE C O 1
ATOM 8159 N N . ILE C 1 255 ? 37.808 71.911 96.994 1.00 45.27 311 ILE C N 1
ATOM 8160 C CA . ILE C 1 255 ? 38.226 73.052 97.803 1.00 33.31 311 ILE C CA 1
ATOM 8161 C C . ILE C 1 255 ? 37.034 73.505 98.635 1.00 36.29 311 ILE C C 1
ATOM 8162 O O . ILE C 1 255 ? 35.996 73.891 98.083 1.00 41.26 311 ILE C O 1
ATOM 8167 N N . PHE C 1 256 ? 37.181 73.454 99.956 1.00 34.87 312 PHE C N 1
ATOM 8168 C CA . PHE C 1 256 ? 36.092 73.733 100.885 1.00 30.46 312 PHE C CA 1
ATOM 8169 C C . PHE C 1 256 ? 36.153 75.172 101.384 1.00 30.29 312 PHE C C 1
ATOM 8170 O O . PHE C 1 256 ? 37.213 75.646 101.806 1.00 32.84 312 PHE C O 1
ATOM 8178 N N . VAL C 1 257 ? 35.009 75.855 101.341 1.00 38.37 313 VAL C N 1
ATOM 8179 C CA . VAL C 1 257 ? 34.864 77.224 101.818 1.00 33.27 313 VAL C CA 1
ATOM 8180 C C . VAL C 1 257 ? 33.741 77.251 102.848 1.00 36.85 313 VAL C C 1
ATOM 8181 O O . VAL C 1 257 ? 32.892 76.358 102.901 1.00 42.48 313 VAL C O 1
ATOM 8185 N N . LYS C 1 258 ? 33.746 78.294 103.678 1.00 39.05 314 LYS C N 1
ATOM 8186 C CA . LYS C 1 258 ? 32.814 78.369 104.797 1.00 38.66 314 LYS C CA 1
ATOM 8187 C C . LYS C 1 258 ? 31.504 79.075 104.469 1.00 42.49 314 LYS C C 1
ATOM 8188 O O . LYS C 1 258 ? 30.609 79.098 105.321 1.00 50.08 314 LYS C O 1
ATOM 8194 N N . SER C 1 259 ? 31.352 79.644 103.276 1.00 40.94 315 SER C N 1
ATOM 8195 C CA . SER C 1 259 ? 30.119 80.348 102.953 1.00 40.29 315 SER C CA 1
ATOM 8196 C C . SER C 1 259 ? 29.841 80.237 101.462 1.00 43.75 315 SER C C 1
ATOM 8197 O O . SER C 1 259 ? 30.696 79.831 100.671 1.00 43.46 315 SER C O 1
ATOM 8200 N N . THR C 1 260 ? 28.619 80.620 101.090 1.00 42.39 316 THR C N 1
ATOM 8201 C CA . THR C 1 260 ? 28.181 80.542 99.701 1.00 39.69 316 THR C CA 1
ATOM 8202 C C . THR C 1 260 ? 28.748 81.679 98.858 1.00 44.78 316 THR C C 1
ATOM 8203 O O . THR C 1 260 ? 29.157 81.460 97.712 1.00 48.08 316 THR C O 1
ATOM 8207 N N . THR C 1 261 ? 28.798 82.893 99.413 1.00 42.03 317 THR C N 1
ATOM 8208 C CA . THR C 1 261 ? 29.337 84.026 98.666 1.00 45.95 317 THR C CA 1
ATOM 8209 C C . THR C 1 261 ? 30.803 83.804 98.316 1.00 38.52 317 THR C C 1
ATOM 8210 O O . THR C 1 261 ? 31.238 84.099 97.196 1.00 43.60 317 THR C O 1
ATOM 8214 N N . ARG C 1 262 ? 31.575 83.271 99.264 1.00 38.61 318 ARG C N 1
ATOM 8215 C CA . ARG C 1 262 ? 32.992 83.019 99.037 1.00 46.14 318 ARG C CA 1
ATOM 8216 C C . ARG C 1 262 ? 33.196 81.852 98.079 1.00 44.01 318 ARG C C 1
ATOM 8217 O O . ARG C 1 262 ? 34.205 81.802 97.367 1.00 41.67 318 ARG C O 1
ATOM 8225 N N . ALA C 1 263 ? 32.237 80.924 98.029 1.00 42.24 319 ALA C N 1
ATOM 8226 C CA . ALA C 1 263 ? 32.279 79.859 97.033 1.00 41.76 319 ALA C CA 1
ATOM 8227 C C . ALA C 1 263 ? 32.124 80.435 95.634 1.00 41.51 319 ALA C C 1
ATOM 8228 O O . ALA C 1 263 ? 32.866 80.075 94.712 1.00 37.67 319 ALA C O 1
ATOM 8230 N N . ASN C 1 264 ? 31.159 81.339 95.462 1.00 38.25 320 ASN C N 1
ATOM 8231 C CA . ASN C 1 264 ? 30.933 81.954 94.161 1.00 37.42 320 ASN C CA 1
ATOM 8232 C C . ASN C 1 264 ? 32.088 82.874 93.787 1.00 39.25 320 ASN C C 1
ATOM 8233 O O . ASN C 1 264 ? 32.464 82.962 92.612 1.00 43.61 320 ASN C O 1
ATOM 8238 N N . GLU C 1 265 ? 32.670 83.560 94.775 1.00 39.03 321 GLU C N 1
ATOM 8239 C CA . GLU C 1 265 ? 33.753 84.495 94.489 1.00 39.68 321 GLU C CA 1
ATOM 8240 C C . GLU C 1 265 ? 35.052 83.770 94.160 1.00 39.51 321 GLU C C 1
ATOM 8241 O O . GLU C 1 265 ? 35.794 84.194 93.265 1.00 39.49 321 GLU C O 1
ATOM 8247 N N . LEU C 1 266 ? 35.339 82.668 94.857 1.00 39.15 322 LEU C N 1
ATOM 8248 C CA . LEU C 1 266 ? 36.545 81.903 94.557 1.00 33.42 322 LEU C CA 1
ATOM 8249 C C . LEU C 1 266 ? 36.447 81.226 93.196 1.00 38.74 322 LEU C C 1
ATOM 8250 O O . LEU C 1 266 ? 37.423 81.201 92.436 1.00 36.42 322 LEU C O 1
ATOM 8255 N N . THR C 1 267 ? 35.278 80.670 92.875 1.00 40.39 323 THR C N 1
ATOM 8256 C CA . THR C 1 267 ? 35.107 79.986 91.599 1.00 37.97 323 THR C CA 1
ATOM 8257 C C . THR C 1 267 ? 35.249 80.953 90.431 1.00 37.36 323 THR C C 1
ATOM 8258 O O . THR C 1 267 ? 35.777 80.581 89.375 1.00 31.28 323 THR C O 1
ATOM 8262 N N . LYS C 1 268 ? 34.799 82.198 90.606 1.00 36.03 324 LYS C N 1
ATOM 8263 C CA . LYS C 1 268 ? 34.922 83.192 89.544 1.00 37.14 324 LYS C CA 1
ATOM 8264 C C . LYS C 1 268 ? 36.378 83.574 89.305 1.00 45.20 324 LYS C C 1
ATOM 8265 O O . LYS C 1 268 ? 36.795 83.764 88.157 1.00 51.47 324 LYS C O 1
ATOM 8271 N N . LEU C 1 269 ? 37.169 83.679 90.376 1.00 40.04 325 LEU C N 1
ATOM 8272 C CA . LEU C 1 269 ? 38.567 84.066 90.221 1.00 41.40 325 LEU C CA 1
ATOM 8273 C C . LEU C 1 269 ? 39.407 82.936 89.643 1.00 44.16 325 LEU C C 1
ATOM 8274 O O . LEU C 1 269 ? 40.372 83.195 88.913 1.00 41.59 325 LEU C O 1
ATOM 8279 N N . LEU C 1 270 ? 39.067 81.683 89.954 1.00 42.62 326 LEU C N 1
ATOM 8280 C CA . LEU C 1 270 ? 39.779 80.561 89.352 1.00 46.27 326 LEU C CA 1
ATOM 8281 C C . LEU C 1 270 ? 39.481 80.449 87.861 1.00 45.32 326 LEU C C 1
ATOM 8282 O O . LEU C 1 270 ? 40.394 80.235 87.056 1.00 44.34 326 LEU C O 1
ATOM 8287 N N . ASN C 1 271 ? 38.210 80.596 87.474 1.00 34.05 327 ASN C N 1
ATOM 8288 C CA . ASN C 1 271 ? 37.863 80.530 86.059 1.00 36.59 327 ASN C CA 1
ATOM 8289 C C . ASN C 1 271 ? 38.441 81.703 85.279 1.00 41.50 327 ASN C C 1
ATOM 8290 O O . ASN C 1 271 ? 38.738 81.564 84.087 1.00 48.34 327 ASN C O 1
ATOM 8295 N N . ALA C 1 272 ? 38.610 82.860 85.925 1.00 47.79 328 ALA C N 1
ATOM 8296 C CA . ALA C 1 272 ? 39.199 84.001 85.233 1.00 44.43 328 ALA C CA 1
ATOM 8297 C C . ALA C 1 272 ? 40.697 83.819 85.030 1.00 42.37 328 ALA C C 1
ATOM 8298 O O . ALA C 1 272 ? 41.259 84.352 84.066 1.00 48.62 328 ALA C O 1
ATOM 8300 N N . SER C 1 273 ? 41.358 83.068 85.915 1.00 48.85 329 SER C N 1
ATOM 8301 C CA . SER C 1 273 ? 42.791 82.818 85.823 1.00 47.52 329 SER C CA 1
ATOM 8302 C C . SER C 1 273 ? 43.086 81.451 85.218 1.00 50.30 329 SER C C 1
ATOM 8303 O O . SER C 1 273 ? 44.122 80.843 85.512 1.00 47.48 329 SER C O 1
ATOM 8306 N N . ASN C 1 274 ? 42.178 80.967 84.372 1.00 50.49 330 ASN C N 1
ATOM 8307 C CA . ASN C 1 274 ? 42.309 79.699 83.654 1.00 51.53 330 ASN C CA 1
ATOM 8308 C C . ASN C 1 274 ? 42.534 78.512 84.591 1.00 52.68 330 ASN C C 1
ATOM 8309 O O . ASN C 1 274 ? 43.393 77.658 84.359 1.00 54.18 330 ASN C O 1
ATOM 8314 N N . PHE C 1 275 ? 41.748 78.464 85.665 1.00 52.96 331 PHE C N 1
ATOM 8315 C CA . PHE C 1 275 ? 41.601 77.272 86.496 1.00 46.46 331 PHE C CA 1
ATOM 8316 C C . PHE C 1 275 ? 40.140 76.866 86.358 1.00 40.41 331 PHE C C 1
ATOM 8317 O O . PHE C 1 275 ? 39.301 77.233 87.195 1.00 38.71 331 PHE C O 1
ATOM 8325 N N . PRO C 1 276 ? 39.796 76.128 85.301 1.00 51.75 332 PRO C N 1
ATOM 8326 C CA . PRO C 1 276 ? 38.385 75.786 85.060 1.00 43.41 332 PRO C CA 1
ATOM 8327 C C . PRO C 1 276 ? 37.816 74.991 86.223 1.00 43.46 332 PRO C C 1
ATOM 8328 O O . PRO C 1 276 ? 38.270 73.885 86.527 1.00 42.07 332 PRO C O 1
ATOM 8332 N N . ALA C 1 277 ? 36.804 75.564 86.868 1.00 35.83 333 ALA C N 1
ATOM 8333 C CA . ALA C 1 277 ? 36.241 74.993 88.078 1.00 33.87 333 ALA C CA 1
ATOM 8334 C C . ALA C 1 277 ? 34.735 75.196 88.089 1.00 48.20 333 ALA C C 1
ATOM 8335 O O . ALA C 1 277 ? 34.196 76.068 87.402 1.00 46.67 333 ALA C O 1
ATOM 8337 N N . ILE C 1 278 ? 34.063 74.371 88.885 1.00 39.26 334 ILE C N 1
ATOM 8338 C CA . ILE C 1 278 ? 32.641 74.505 89.149 1.00 38.03 334 ILE C CA 1
ATOM 8339 C C . ILE C 1 278 ? 32.455 74.657 90.653 1.00 40.03 334 ILE C C 1
ATOM 8340 O O . ILE C 1 278 ? 33.365 74.406 91.443 1.00 39.54 334 ILE C O 1
ATOM 8345 N N . THR C 1 279 ? 31.254 75.074 91.044 1.00 33.97 335 THR C N 1
ATOM 8346 C CA . THR C 1 279 ? 30.934 75.226 92.454 1.00 29.36 335 THR C CA 1
ATOM 8347 C C . THR C 1 279 ? 29.542 74.680 92.728 1.00 44.19 335 THR C C 1
ATOM 8348 O O . THR C 1 279 ? 28.625 74.848 91.919 1.00 35.89 335 THR C O 1
ATOM 8352 N N . VAL C 1 280 ? 29.397 74.021 93.873 1.00 42.35 336 VAL C N 1
ATOM 8353 C CA . VAL C 1 280 ? 28.128 73.455 94.308 1.00 35.85 336 VAL C CA 1
ATOM 8354 C C . VAL C 1 280 ? 27.899 73.874 95.751 1.00 39.75 336 VAL C C 1
ATOM 8355 O O . VAL C 1 280 ? 28.792 73.727 96.593 1.00 37.65 336 VAL C O 1
ATOM 8359 N N . HIS C 1 281 ? 26.712 74.394 96.034 1.00 46.07 337 HIS C N 1
ATOM 8360 C CA . HIS C 1 281 ? 26.345 74.826 97.378 1.00 40.49 337 HIS C CA 1
ATOM 8361 C C . HIS C 1 281 ? 24.837 75.037 97.401 1.00 37.86 337 HIS C C 1
ATOM 8362 O O . HIS C 1 281 ? 24.155 74.899 96.381 1.00 40.17 337 HIS C O 1
ATOM 8369 N N . GLY C 1 282 ? 24.322 75.382 98.575 1.00 38.98 338 GLY C N 1
ATOM 8370 C CA . GLY C 1 282 ? 22.955 75.832 98.685 1.00 39.73 338 GLY C CA 1
ATOM 8371 C C . GLY C 1 282 ? 22.781 77.184 98.018 1.00 57.20 338 GLY C C 1
ATOM 8372 O O . GLY C 1 282 ? 23.668 77.709 97.342 1.00 52.47 338 GLY C O 1
ATOM 8373 N N . HIS C 1 283 ? 21.594 77.757 98.217 1.00 58.99 339 HIS C N 1
ATOM 8374 C CA . HIS C 1 283 ? 21.244 79.064 97.668 1.00 73.94 339 HIS C CA 1
ATOM 8375 C C . HIS C 1 283 ? 21.311 79.070 96.143 1.00 69.53 339 HIS C C 1
ATOM 8376 O O . HIS C 1 283 ? 21.362 80.135 95.518 1.00 83.63 339 HIS C O 1
ATOM 8383 N N . MET C 1 284 ? 21.326 77.881 95.549 1.00 56.19 340 MET C N 1
ATOM 8384 C CA . MET C 1 284 ? 21.431 77.673 94.116 1.00 51.86 340 MET C CA 1
ATOM 8385 C C . MET C 1 284 ? 20.311 76.737 93.693 1.00 47.32 340 MET C C 1
ATOM 8386 O O . MET C 1 284 ? 19.951 75.817 94.434 1.00 61.46 340 MET C O 1
ATOM 8391 N N . LYS C 1 285 ? 19.750 76.979 92.513 1.00 52.74 341 LYS C N 1
ATOM 8392 C CA . LYS C 1 285 ? 18.715 76.094 92.001 1.00 52.39 341 LYS C CA 1
ATOM 8393 C C . LYS C 1 285 ? 19.320 74.756 91.595 1.00 52.74 341 LYS C C 1
ATOM 8394 O O . LYS C 1 285 ? 20.378 74.703 90.964 1.00 53.45 341 LYS C O 1
ATOM 8400 N N . GLN C 1 286 ? 18.623 73.670 91.947 1.00 50.27 342 GLN C N 1
ATOM 8401 C CA . GLN C 1 286 ? 19.230 72.339 91.949 1.00 47.00 342 GLN C CA 1
ATOM 8402 C C . GLN C 1 286 ? 19.568 71.856 90.542 1.00 47.43 342 GLN C C 1
ATOM 8403 O O . GLN C 1 286 ? 20.489 71.047 90.378 1.00 55.86 342 GLN C O 1
ATOM 8409 N N . GLU C 1 287 ? 18.815 72.290 89.521 1.00 45.21 343 GLU C N 1
ATOM 8410 C CA . GLU C 1 287 ? 19.164 71.906 88.155 1.00 44.60 343 GLU C CA 1
ATOM 8411 C C . GLU C 1 287 ? 20.610 72.252 87.853 1.00 43.48 343 GLU C C 1
ATOM 8412 O O . GLU C 1 287 ? 21.294 71.510 87.141 1.00 41.96 343 GLU C O 1
ATOM 8418 N N . GLU C 1 288 ? 21.092 73.367 88.402 1.00 37.72 344 GLU C N 1
ATOM 8419 C CA . GLU C 1 288 ? 22.493 73.737 88.264 1.00 51.03 344 GLU C CA 1
ATOM 8420 C C . GLU C 1 288 ? 23.371 72.935 89.219 1.00 43.27 344 GLU C C 1
ATOM 8421 O O . GLU C 1 288 ? 24.490 72.556 88.859 1.00 40.36 344 GLU C O 1
ATOM 8427 N N . ARG C 1 289 ? 22.883 72.665 90.436 1.00 41.52 345 ARG C N 1
ATOM 8428 C CA . ARG C 1 289 ? 23.642 71.831 91.366 1.00 40.79 345 ARG C CA 1
ATOM 8429 C C . ARG C 1 289 ? 23.915 70.455 90.774 1.00 39.41 345 ARG C C 1
ATOM 8430 O O . ARG C 1 289 ? 25.026 69.927 90.900 1.00 45.90 345 ARG C O 1
ATOM 8438 N N . ILE C 1 290 ? 22.916 69.860 90.121 1.00 35.85 346 ILE C N 1
ATOM 8439 C CA . ILE C 1 290 ? 23.101 68.538 89.530 1.00 39.22 346 ILE C CA 1
ATOM 8440 C C . ILE C 1 290 ? 23.976 68.628 88.287 1.00 36.47 346 ILE C C 1
ATOM 8441 O O . ILE C 1 290 ? 24.829 67.765 88.048 1.00 44.07 346 ILE C O 1
ATOM 8446 N N . ALA C 1 291 ? 23.792 69.679 87.483 1.00 31.68 347 ALA C N 1
ATOM 8447 C CA . ALA C 1 291 ? 24.582 69.824 86.264 1.00 33.56 347 ALA C CA 1
ATOM 8448 C C . ALA C 1 291 ? 26.071 69.957 86.568 1.00 37.57 347 ALA C C 1
ATOM 8449 O O . ALA C 1 291 ? 26.905 69.353 85.885 1.00 44.04 347 ALA C O 1
ATOM 8451 N N . ARG C 1 292 ? 26.427 70.731 87.594 1.00 36.26 348 ARG C N 1
ATOM 8452 C CA . ARG C 1 292 ? 27.835 70.860 87.954 1.00 42.03 348 ARG C CA 1
ATOM 8453 C C . ARG C 1 292 ? 28.338 69.657 88.743 1.00 40.73 348 ARG C C 1
ATOM 8454 O O . ARG C 1 292 ? 29.519 69.303 88.640 1.00 34.37 348 ARG C O 1
ATOM 8462 N N . TYR C 1 293 ? 27.472 69.033 89.545 1.00 41.81 349 TYR C N 1
ATOM 8463 C CA . TYR C 1 293 ? 27.856 67.802 90.228 1.00 39.63 349 TYR C CA 1
ATOM 8464 C C . TYR C 1 293 ? 28.260 66.727 89.229 1.00 39.87 349 TYR C C 1
ATOM 8465 O O . TYR C 1 293 ? 29.278 66.050 89.413 1.00 41.32 349 TYR C O 1
ATOM 8474 N N . LYS C 1 294 ? 27.480 66.563 88.158 1.00 41.79 350 LYS C N 1
ATOM 8475 C CA . LYS C 1 294 ? 27.817 65.564 87.150 1.00 45.07 350 LYS C CA 1
ATOM 8476 C C . LYS C 1 294 ? 29.039 65.983 86.343 1.00 44.54 350 LYS C C 1
ATOM 8477 O O . LYS C 1 294 ? 29.862 65.137 85.974 1.00 41.51 350 LYS C O 1
ATOM 8483 N N . ALA C 1 295 ? 29.175 67.281 86.057 1.00 39.33 351 ALA C N 1
ATOM 8484 C CA . ALA C 1 295 ? 30.339 67.756 85.315 1.00 39.06 351 ALA C CA 1
ATOM 8485 C C . ALA C 1 295 ? 31.629 67.457 86.068 1.00 41.74 351 ALA C C 1
ATOM 8486 O O . ALA C 1 295 ? 32.643 67.090 85.462 1.00 37.75 351 ALA C O 1
ATOM 8488 N N . PHE C 1 296 ? 31.607 67.598 87.394 1.00 40.74 352 PHE C N 1
ATOM 8489 C CA . PHE C 1 296 ? 32.782 67.272 88.191 1.00 35.06 352 PHE C CA 1
ATOM 8490 C C . PHE C 1 296 ? 32.932 65.764 88.357 1.00 37.22 352 PHE C C 1
ATOM 8491 O O . PHE C 1 296 ? 34.054 65.246 88.328 1.00 38.56 352 PHE C O 1
ATOM 8499 N N . LYS C 1 297 ? 31.818 65.044 88.534 1.00 40.11 353 LYS C N 1
ATOM 8500 C CA . LYS C 1 297 ? 31.904 63.593 88.677 1.00 39.93 353 LYS C CA 1
ATOM 8501 C C . LYS C 1 297 ? 32.386 62.946 87.384 1.00 36.78 353 LYS C C 1
ATOM 8502 O O . LYS C 1 297 ? 33.156 61.979 87.415 1.00 45.31 353 LYS C O 1
ATOM 8508 N N . ASP C 1 298 ? 31.958 63.478 86.237 1.00 40.61 354 ASP C N 1
ATOM 8509 C CA . ASP C 1 298 ? 32.308 62.931 84.935 1.00 42.96 354 ASP C CA 1
ATOM 8510 C C . ASP C 1 298 ? 33.596 63.523 84.370 1.00 43.71 354 ASP C C 1
ATOM 8511 O O . ASP C 1 298 ? 33.824 63.438 83.158 1.00 41.09 354 ASP C O 1
ATOM 8516 N N . PHE C 1 299 ? 34.427 64.129 85.219 1.00 39.05 355 PHE C N 1
ATOM 8517 C CA . PHE C 1 299 ? 35.795 64.514 84.868 1.00 39.67 355 PHE C CA 1
ATOM 8518 C C . PHE C 1 299 ? 35.856 65.540 83.737 1.00 39.42 355 PHE C C 1
ATOM 8519 O O . PHE C 1 299 ? 36.812 65.554 82.958 1.00 51.11 355 PHE C O 1
ATOM 8527 N N . GLU C 1 300 ? 34.849 66.418 83.636 1.00 40.95 356 GLU C N 1
ATOM 8528 C CA . GLU C 1 300 ? 34.941 67.493 82.651 1.00 45.31 356 GLU C CA 1
ATOM 8529 C C . GLU C 1 300 ? 35.684 68.694 83.211 1.00 42.66 356 GLU C C 1
ATOM 8530 O O . GLU C 1 300 ? 36.246 69.487 82.444 1.00 43.93 356 GLU C O 1
ATOM 8536 N N . LYS C 1 301 ? 35.721 68.835 84.531 1.00 36.28 357 LYS C N 1
ATOM 8537 C CA . LYS C 1 301 ? 36.537 69.843 85.182 1.00 44.76 357 LYS C CA 1
ATOM 8538 C C . LYS C 1 301 ? 37.210 69.228 86.396 1.00 48.23 357 LYS C C 1
ATOM 8539 O O . LYS C 1 301 ? 36.615 68.418 87.114 1.00 47.44 357 LYS C O 1
ATOM 8545 N N . ARG C 1 302 ? 38.452 69.642 86.618 1.00 49.31 358 ARG C N 1
ATOM 8546 C CA . ARG C 1 302 ? 39.332 69.048 87.607 1.00 41.26 358 ARG C CA 1
ATOM 8547 C C . ARG C 1 302 ? 39.239 69.707 88.972 1.00 44.28 358 ARG C C 1
ATOM 8548 O O . ARG C 1 302 ? 39.804 69.177 89.934 1.00 41.58 358 ARG C O 1
ATOM 8556 N N . ILE C 1 303 ? 38.541 70.833 89.085 1.00 35.26 359 ILE C N 1
ATOM 8557 C CA . ILE C 1 303 ? 38.509 71.617 90.312 1.00 36.61 359 ILE C CA 1
ATOM 8558 C C . ILE C 1 303 ? 37.059 71.808 90.723 1.00 39.74 359 ILE C C 1
ATOM 8559 O O . ILE C 1 303 ? 36.209 72.140 89.888 1.00 35.30 359 ILE C O 1
ATOM 8564 N N . CYS C 1 304 ? 36.778 71.601 92.006 1.00 40.40 360 CYS C N 1
ATOM 8565 C CA . CYS C 1 304 ? 35.457 71.832 92.567 1.00 30.78 360 CYS C CA 1
ATOM 8566 C C . CYS C 1 304 ? 35.599 72.623 93.856 1.00 37.70 360 CYS C C 1
ATOM 8567 O O . CYS C 1 304 ? 36.340 72.221 94.758 1.00 42.71 360 CYS C O 1
ATOM 8570 N N . VAL C 1 305 ? 34.892 73.744 93.934 1.00 30.82 361 VAL C N 1
ATOM 8571 C CA . VAL C 1 305 ? 34.824 74.569 95.133 1.00 32.28 361 VAL C CA 1
ATOM 8572 C C . VAL C 1 305 ? 33.435 74.381 95.717 1.00 39.70 361 VAL C C 1
ATOM 8573 O O . VAL C 1 305 ? 32.436 74.560 95.014 1.00 46.55 361 VAL C O 1
ATOM 8577 N N . SER C 1 306 ? 33.360 74.014 96.990 1.00 34.65 362 SER C N 1
ATOM 8578 C CA . SER C 1 306 ? 32.049 73.749 97.557 1.00 38.66 362 SER C CA 1
ATOM 8579 C C . SER C 1 306 ? 32.057 74.002 99.053 1.00 36.97 362 SER C C 1
ATOM 8580 O O . SER C 1 306 ? 33.108 74.078 99.692 1.00 37.71 362 SER C O 1
ATOM 8583 N N . THR C 1 307 ? 30.849 74.123 99.598 1.00 31.25 363 THR C N 1
ATOM 8584 C CA . THR C 1 307 ? 30.639 74.250 101.031 1.00 31.50 363 THR C CA 1
ATOM 8585 C C . THR C 1 307 ? 30.609 72.862 101.650 1.00 37.32 363 THR C C 1
ATOM 8586 O O . THR C 1 307 ? 31.058 71.891 101.032 1.00 36.22 363 THR C O 1
ATOM 8590 N N . ASP C 1 308 ? 30.073 72.750 102.855 1.00 40.98 364 ASP C N 1
ATOM 8591 C CA . ASP C 1 308 ? 29.973 71.423 103.448 1.00 41.28 364 ASP C CA 1
ATOM 8592 C C . ASP C 1 308 ? 28.901 70.555 102.784 1.00 47.76 364 ASP C C 1
ATOM 8593 O O . ASP C 1 308 ? 28.641 69.447 103.277 1.00 53.00 364 ASP C O 1
ATOM 8598 N N . VAL C 1 309 ? 28.282 71.029 101.698 1.00 41.50 365 VAL C N 1
ATOM 8599 C CA . VAL C 1 309 ? 27.357 70.196 100.937 1.00 42.20 365 VAL C CA 1
ATOM 8600 C C . VAL C 1 309 ? 28.073 68.971 100.382 1.00 40.56 365 VAL C C 1
ATOM 8601 O O . VAL C 1 309 ? 27.452 67.922 100.170 1.00 43.93 365 VAL C O 1
ATOM 8605 N N . PHE C 1 310 ? 29.380 69.078 100.138 1.00 40.96 366 PHE C N 1
ATOM 8606 C CA . PHE C 1 310 ? 30.200 67.947 99.725 1.00 42.44 366 PHE C CA 1
ATOM 8607 C C . PHE C 1 310 ? 31.167 67.505 100.816 1.00 44.76 366 PHE C C 1
ATOM 8608 O O . PHE C 1 310 ? 32.080 66.719 100.540 1.00 44.46 366 PHE C O 1
ATOM 8616 N N . GLY C 1 311 ? 30.991 67.989 102.047 1.00 35.96 367 GLY C N 1
ATOM 8617 C CA . GLY C 1 311 ? 31.925 67.653 103.106 1.00 43.72 367 GLY C CA 1
ATOM 8618 C C . GLY C 1 311 ? 31.842 66.207 103.552 1.00 47.27 367 GLY C C 1
ATOM 8619 O O . GLY C 1 311 ? 32.849 65.624 103.965 1.00 43.34 367 GLY C O 1
ATOM 8620 N N . ARG C 1 312 ? 30.658 65.607 103.466 1.00 43.58 368 ARG C N 1
ATOM 8621 C CA . ARG C 1 312 ? 30.431 64.249 103.935 1.00 38.13 368 ARG C CA 1
ATOM 8622 C C . ARG C 1 312 ? 29.928 63.365 102.804 1.00 39.54 368 ARG C C 1
ATOM 8623 O O . ARG C 1 312 ? 29.232 63.825 101.893 1.00 52.11 368 ARG C O 1
ATOM 8631 N N . GLY C 1 313 ? 30.300 62.090 102.868 1.00 38.01 369 GLY C N 1
ATOM 8632 C CA . GLY C 1 313 ? 29.671 61.062 102.062 1.00 38.18 369 GLY C CA 1
ATOM 8633 C C . GLY C 1 313 ? 30.039 61.055 100.594 1.00 37.20 369 GLY C C 1
ATOM 8634 O O . GLY C 1 313 ? 30.175 59.981 100.000 1.00 47.36 369 GLY C O 1
ATOM 8635 N N . ILE C 1 314 ? 30.184 62.239 99.990 1.00 42.89 370 ILE C N 1
ATOM 8636 C CA . ILE C 1 314 ? 30.451 62.312 98.558 1.00 34.62 370 ILE C CA 1
ATOM 8637 C C . ILE C 1 314 ? 31.752 61.587 98.254 1.00 49.92 370 ILE C C 1
ATOM 8638 O O . ILE C 1 314 ? 32.787 61.838 98.884 1.00 52.97 370 ILE C O 1
ATOM 8643 N N . ASP C 1 315 ? 31.702 60.675 97.288 1.00 48.44 371 ASP C N 1
ATOM 8644 C CA . ASP C 1 315 ? 32.830 59.822 96.932 1.00 40.95 371 ASP C CA 1
ATOM 8645 C C . ASP C 1 315 ? 33.141 59.977 95.453 1.00 42.04 371 ASP C C 1
ATOM 8646 O O . ASP C 1 315 ? 32.408 59.467 94.599 1.00 46.79 371 ASP C O 1
ATOM 8651 N N . ILE C 1 316 ? 34.244 60.654 95.162 1.00 59.55 372 ILE C N 1
ATOM 8652 C CA . ILE C 1 316 ? 34.771 60.780 93.812 1.00 49.84 372 ILE C CA 1
ATOM 8653 C C . ILE C 1 316 ? 36.181 60.219 93.856 1.00 44.74 372 ILE C C 1
ATOM 8654 O O . ILE C 1 316 ? 37.064 60.793 94.505 1.00 52.62 372 ILE C O 1
ATOM 8659 N N . GLU C 1 317 ? 36.393 59.104 93.156 1.00 49.35 373 GLU C N 1
ATOM 8660 C CA . GLU C 1 317 ? 37.620 58.331 93.303 1.00 44.88 373 GLU C CA 1
ATOM 8661 C C . GLU C 1 317 ? 38.825 59.030 92.686 1.00 46.28 373 GLU C C 1
ATOM 8662 O O . GLU C 1 317 ? 39.959 58.755 93.094 1.00 51.66 373 GLU C O 1
ATOM 8668 N N . ARG C 1 318 ? 38.612 59.973 91.769 1.00 42.36 374 ARG C N 1
ATOM 8669 C CA . ARG C 1 318 ? 39.729 60.716 91.195 1.00 37.33 374 ARG C CA 1
ATOM 8670 C C . ARG C 1 318 ? 40.209 61.855 92.082 1.00 41.07 374 ARG C C 1
ATOM 8671 O O . ARG C 1 318 ? 41.189 62.516 91.727 1.00 37.18 374 ARG C O 1
ATOM 8679 N N . ILE C 1 319 ? 39.563 62.092 93.221 1.00 42.48 375 ILE C N 1
ATOM 8680 C CA . ILE C 1 319 ? 39.977 63.155 94.132 1.00 42.46 375 ILE C CA 1
ATOM 8681 C C . ILE C 1 319 ? 41.128 62.635 94.987 1.00 46.43 375 ILE C C 1
ATOM 8682 O O . ILE C 1 319 ? 40.936 61.773 95.847 1.00 46.64 375 ILE C O 1
ATOM 8687 N N . ASN C 1 320 ? 42.328 63.165 94.752 1.00 47.51 376 ASN C N 1
ATOM 8688 C CA . ASN C 1 320 ? 43.487 62.863 95.581 1.00 50.96 376 ASN C CA 1
ATOM 8689 C C . ASN C 1 320 ? 44.054 64.113 96.242 1.00 45.64 376 ASN C C 1
ATOM 8690 O O . ASN C 1 320 ? 45.158 64.063 96.798 1.00 46.22 376 ASN C O 1
ATOM 8695 N N . LEU C 1 321 ? 43.328 65.229 96.196 1.00 37.22 377 LEU C N 1
ATOM 8696 C CA . LEU C 1 321 ? 43.755 66.472 96.828 1.00 42.74 377 LEU C CA 1
ATOM 8697 C C . LEU C 1 321 ? 42.531 67.177 97.391 1.00 48.10 377 LEU C C 1
ATOM 8698 O O . LEU C 1 321 ? 41.595 67.485 96.648 1.00 43.37 377 LEU C O 1
ATOM 8703 N N . ALA C 1 322 ? 42.534 67.416 98.699 1.00 46.13 378 ALA C N 1
ATOM 8704 C CA . ALA C 1 322 ? 41.486 68.167 99.377 1.00 39.78 378 ALA C CA 1
ATOM 8705 C C . ALA C 1 322 ? 42.119 69.364 100.071 1.00 43.74 378 ALA C C 1
ATOM 8706 O O . ALA C 1 322 ? 43.097 69.208 100.810 1.00 48.39 378 ALA C O 1
ATOM 8708 N N . ILE C 1 323 ? 41.572 70.552 99.828 1.00 35.59 379 ILE C N 1
ATOM 8709 C CA . ILE C 1 323 ? 42.125 71.793 100.359 1.00 35.18 379 ILE C CA 1
ATOM 8710 C C . ILE C 1 323 ? 41.067 72.474 101.216 1.00 35.72 379 ILE C C 1
ATOM 8711 O O . ILE C 1 323 ? 39.971 72.783 100.732 1.00 39.16 379 ILE C O 1
ATOM 8716 N N . ASN C 1 324 ? 41.398 72.705 102.486 1.00 38.64 380 ASN C N 1
ATOM 8717 C CA . ASN C 1 324 ? 40.547 73.468 103.399 1.00 36.26 380 ASN C CA 1
ATOM 8718 C C . ASN C 1 324 ? 40.878 74.945 103.234 1.00 39.16 380 ASN C C 1
ATOM 8719 O O . ASN C 1 324 ? 41.721 75.499 103.941 1.00 37.83 380 ASN C O 1
ATOM 8724 N N . TYR C 1 325 ? 40.210 75.590 102.275 1.00 34.72 381 TYR C N 1
ATOM 8725 C CA . TYR C 1 325 ? 40.359 77.033 102.118 1.00 33.68 381 TYR C CA 1
ATOM 8726 C C . TYR C 1 325 ? 39.896 77.754 103.378 1.00 37.51 381 TYR C C 1
ATOM 8727 O O . TYR C 1 325 ? 40.483 78.766 103.778 1.00 34.96 381 TYR C O 1
ATOM 8736 N N . ASP C 1 326 ? 38.849 77.238 104.020 1.00 40.69 382 ASP C N 1
ATOM 8737 C CA . ASP C 1 326 ? 38.433 77.649 105.354 1.00 34.48 382 ASP C CA 1
ATOM 8738 C C . ASP C 1 326 ? 38.377 76.416 106.244 1.00 42.62 382 ASP C C 1
ATOM 8739 O O . ASP C 1 326 ? 37.808 75.392 105.851 1.00 48.10 382 ASP C O 1
ATOM 8744 N N . LEU C 1 327 ? 38.966 76.509 107.433 1.00 39.09 383 LEU C N 1
ATOM 8745 C CA . LEU C 1 327 ? 38.928 75.391 108.363 1.00 43.99 383 LEU C CA 1
ATOM 8746 C C . LEU C 1 327 ? 37.558 75.291 109.030 1.00 45.78 383 LEU C C 1
ATOM 8747 O O . LEU C 1 327 ? 36.769 76.240 109.041 1.00 44.92 383 LEU C O 1
ATOM 8752 N N . THR C 1 328 ? 37.282 74.115 109.588 1.00 44.85 384 THR C N 1
ATOM 8753 C CA . THR C 1 328 ? 36.007 73.848 110.231 1.00 42.52 384 THR C CA 1
ATOM 8754 C C . THR C 1 328 ? 35.987 74.411 111.652 1.00 45.48 384 THR C C 1
ATOM 8755 O O . THR C 1 328 ? 36.997 74.879 112.184 1.00 54.73 384 THR C O 1
ATOM 8759 N N . ASN C 1 329 ? 34.799 74.375 112.263 1.00 50.23 385 ASN C N 1
ATOM 8760 C CA . ASN C 1 329 ? 34.650 74.774 113.659 1.00 51.33 385 ASN C CA 1
ATOM 8761 C C . ASN C 1 329 ? 34.954 73.629 114.616 1.00 50.16 385 ASN C C 1
ATOM 8762 O O . ASN C 1 329 ? 35.374 73.869 115.754 1.00 58.33 385 ASN C O 1
ATOM 8767 N N . GLU C 1 330 ? 34.744 72.391 114.178 1.00 51.13 386 GLU C N 1
ATOM 8768 C CA . GLU C 1 330 ? 34.931 71.211 115.008 1.00 60.47 386 GLU C CA 1
ATOM 8769 C C . GLU C 1 330 ? 35.841 70.231 114.280 1.00 46.00 386 GLU C C 1
ATOM 8770 O O . GLU C 1 330 ? 36.078 70.344 113.075 1.00 44.58 386 GLU C O 1
ATOM 8776 N N . ALA C 1 331 ? 36.346 69.247 115.026 1.00 45.63 387 ALA C N 1
ATOM 8777 C CA . ALA C 1 331 ? 37.257 68.275 114.431 1.00 41.34 387 ALA C CA 1
ATOM 8778 C C . ALA C 1 331 ? 36.525 67.260 113.562 1.00 40.79 387 ALA C C 1
ATOM 8779 O O . ALA C 1 331 ? 37.086 66.787 112.566 1.00 44.57 387 ALA C O 1
ATOM 8781 N N . ASP C 1 332 ? 35.285 66.913 113.919 1.00 44.11 388 ASP C N 1
ATOM 8782 C CA . ASP C 1 332 ? 34.554 65.881 113.186 1.00 44.91 388 ASP C CA 1
ATOM 8783 C C . ASP C 1 332 ? 34.379 66.255 111.719 1.00 41.76 388 ASP C C 1
ATOM 8784 O O . ASP C 1 332 ? 34.620 65.435 110.825 1.00 39.67 388 ASP C O 1
ATOM 8789 N N . GLN C 1 333 ? 33.954 67.492 111.450 1.00 40.94 389 GLN C N 1
ATOM 8790 C CA . GLN C 1 333 ? 33.731 67.908 110.069 1.00 41.44 389 GLN C CA 1
ATOM 8791 C C . GLN C 1 333 ? 35.031 67.954 109.273 1.00 40.11 389 GLN C C 1
ATOM 8792 O O . GLN C 1 333 ? 35.018 67.726 108.058 1.00 40.41 389 GLN C O 1
ATOM 8798 N N . TYR C 1 334 ? 36.155 68.246 109.932 1.00 42.56 390 TYR C N 1
ATOM 8799 C CA . TYR C 1 334 ? 37.442 68.226 109.243 1.00 39.29 390 TYR C CA 1
ATOM 8800 C C . TYR C 1 334 ? 37.777 66.830 108.733 1.00 39.70 390 TYR C C 1
ATOM 8801 O O . TYR C 1 334 ? 38.261 66.674 107.606 1.00 37.13 390 TYR C O 1
ATOM 8810 N N . LEU C 1 335 ? 37.531 65.804 109.551 1.00 38.00 391 LEU C N 1
ATOM 8811 C CA . LEU C 1 335 ? 37.887 64.445 109.153 1.00 40.04 391 LEU C CA 1
ATOM 8812 C C . LEU C 1 335 ? 37.036 63.972 107.983 1.00 46.82 391 LEU C C 1
ATOM 8813 O O . LEU C 1 335 ? 37.532 63.277 107.088 1.00 48.61 391 LEU C O 1
ATOM 8818 N N . HIS C 1 336 ? 35.755 64.348 107.963 1.00 43.46 392 HIS C N 1
ATOM 8819 C CA . HIS C 1 336 ? 34.918 64.014 106.817 1.00 39.87 392 HIS C CA 1
ATOM 8820 C C . HIS C 1 336 ? 35.375 64.763 105.574 1.00 44.87 392 HIS C C 1
ATOM 8821 O O . HIS C 1 336 ? 35.350 64.213 104.467 1.00 43.82 392 HIS C O 1
ATOM 8828 N N . ARG C 1 337 ? 35.796 66.019 105.740 1.00 34.54 393 ARG C N 1
ATOM 8829 C CA . ARG C 1 337 ? 36.250 66.816 104.605 1.00 35.58 393 ARG C CA 1
ATOM 8830 C C . ARG C 1 337 ? 37.458 66.180 103.927 1.00 39.00 393 ARG C C 1
ATOM 8831 O O . ARG C 1 337 ? 37.423 65.870 102.732 1.00 43.81 393 ARG C O 1
ATOM 8839 N N . VAL C 1 338 ? 38.547 65.986 104.677 1.00 42.89 394 VAL C N 1
ATOM 8840 C CA . VAL C 1 338 ? 39.744 65.382 104.102 1.00 41.97 394 VAL C CA 1
ATOM 8841 C C . VAL C 1 338 ? 39.484 63.943 103.686 1.00 41.17 394 VAL C C 1
ATOM 8842 O O . VAL C 1 338 ? 40.218 63.395 102.854 1.00 42.30 394 VAL C O 1
ATOM 8846 N N . GLY C 1 339 ? 38.447 63.315 104.238 1.00 44.01 395 GLY C N 1
ATOM 8847 C CA . GLY C 1 339 ? 38.063 61.979 103.829 1.00 42.86 395 GLY C CA 1
ATOM 8848 C C . GLY C 1 339 ? 37.574 61.881 102.400 1.00 48.54 395 GLY C C 1
ATOM 8849 O O . GLY C 1 339 ? 37.475 60.767 101.874 1.00 47.84 395 GLY C O 1
ATOM 8850 N N . ARG C 1 340 ? 37.272 63.016 101.760 1.00 45.50 396 ARG C N 1
ATOM 8851 C CA . ARG C 1 340 ? 36.846 63.005 100.366 1.00 38.08 396 ARG C CA 1
ATOM 8852 C C . ARG C 1 340 ? 37.967 62.587 99.425 1.00 44.41 396 ARG C C 1
ATOM 8853 O O . ARG C 1 340 ? 37.689 62.217 98.279 1.00 41.79 396 ARG C O 1
ATOM 8861 N N . ALA C 1 341 ? 39.217 62.640 99.877 1.00 48.91 397 ALA C N 1
ATOM 8862 C CA . ALA C 1 341 ? 40.371 62.276 99.071 1.00 40.35 397 ALA C CA 1
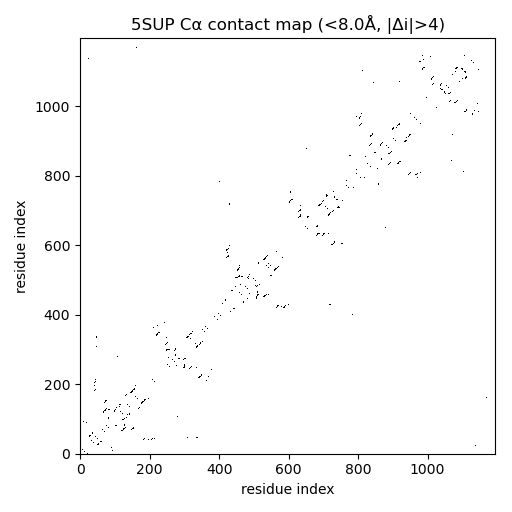ATOM 8863 C C . ALA C 1 341 ? 40.965 60.961 99.559 1.00 44.27 397 ALA C C 1
ATOM 8864 O O . ALA C 1 341 ? 40.879 60.621 100.743 1.00 38.11 397 ALA C O 1
ATOM 8866 N N . GLY C 1 342 ? 41.567 60.223 98.630 1.00 47.06 398 GLY C N 1
ATOM 8867 C CA . GLY C 1 342 ? 42.162 58.939 98.945 1.00 55.74 398 GLY C CA 1
ATOM 8868 C C . GLY C 1 342 ? 41.129 57.927 99.391 1.00 55.89 398 GLY C C 1
ATOM 8869 O O . GLY C 1 342 ? 41.296 57.265 100.420 1.00 58.53 398 GLY C O 1
ATOM 8870 N N . ARG C 1 343 ? 40.054 57.801 98.619 1.00 52.89 399 ARG C N 1
ATOM 8871 C CA . ARG C 1 343 ? 38.951 56.933 99.003 1.00 57.49 399 ARG C CA 1
ATOM 8872 C C . ARG C 1 343 ? 39.349 55.467 98.885 1.00 57.09 399 ARG C C 1
ATOM 8873 O O . ARG C 1 343 ? 40.086 55.078 97.976 1.00 63.34 399 ARG C O 1
ATOM 8881 N N . PHE C 1 344 ? 38.830 54.650 99.805 1.00 53.71 400 PHE C N 1
ATOM 8882 C CA . PHE C 1 344 ? 39.155 53.223 99.893 1.00 61.85 400 PHE C CA 1
ATOM 8883 C C . PHE C 1 344 ? 40.656 53.014 100.087 1.00 56.94 400 PHE C C 1
ATOM 8884 O O . PHE C 1 344 ? 41.295 52.213 99.401 1.00 56.12 400 PHE C O 1
ATOM 8892 N N . GLY C 1 345 ? 41.216 53.749 101.045 1.00 56.77 401 GLY C N 1
ATOM 8893 C CA . GLY C 1 345 ? 42.592 53.550 101.459 1.00 46.73 401 GLY C CA 1
ATOM 8894 C C . GLY C 1 345 ? 43.638 53.840 100.411 1.00 49.79 401 GLY C C 1
ATOM 8895 O O . GLY C 1 345 ? 44.756 53.327 100.511 1.00 69.57 401 GLY C O 1
ATOM 8896 N N . THR C 1 346 ? 43.325 54.655 99.411 1.00 49.11 402 THR C N 1
ATOM 8897 C CA . THR C 1 346 ? 44.335 55.026 98.437 1.00 47.55 402 THR C CA 1
ATOM 8898 C C . THR C 1 346 ? 45.080 56.265 98.925 1.00 43.39 402 THR C C 1
ATOM 8899 O O . THR C 1 346 ? 44.758 56.851 99.963 1.00 41.00 402 THR C O 1
ATOM 8903 N N . LYS C 1 347 ? 46.083 56.677 98.156 1.00 46.85 403 LYS C N 1
ATOM 8904 C CA . LYS C 1 347 ? 46.916 57.800 98.548 1.00 56.75 403 LYS C CA 1
ATOM 8905 C C . LYS C 1 347 ? 46.232 59.115 98.199 1.00 62.84 403 LYS C C 1
ATOM 8906 O O . LYS C 1 347 ? 45.567 59.237 97.166 1.00 55.09 403 LYS C O 1
ATOM 8912 N N . GLY C 1 348 ? 46.435 60.113 99.054 1.00 54.54 404 GLY C N 1
ATOM 8913 C CA . GLY C 1 348 ? 45.788 61.399 98.886 1.00 48.90 404 GLY C CA 1
ATOM 8914 C C . GLY C 1 348 ? 46.592 62.458 99.601 1.00 48.05 404 GLY C C 1
ATOM 8915 O O . GLY C 1 348 ? 47.553 62.164 100.315 1.00 53.87 404 GLY C O 1
ATOM 8916 N N . LEU C 1 349 ? 46.181 63.707 99.404 1.00 47.12 405 LEU C N 1
ATOM 8917 C CA . LEU C 1 349 ? 46.902 64.846 99.954 1.00 44.45 405 LEU C CA 1
ATOM 8918 C C . LEU C 1 349 ? 45.904 65.871 100.471 1.00 39.83 405 LEU C C 1
ATOM 8919 O O . LEU C 1 349 ? 44.966 66.241 99.759 1.00 44.19 405 LEU C O 1
ATOM 8924 N N . ALA C 1 350 ? 46.104 66.318 101.710 1.00 43.59 406 ALA C N 1
ATOM 8925 C CA . ALA C 1 350 ? 45.232 67.288 102.360 1.00 41.46 406 ALA C CA 1
ATOM 8926 C C . ALA C 1 350 ? 46.049 68.482 102.836 1.00 41.55 406 ALA C C 1
ATOM 8927 O O . ALA C 1 350 ? 47.102 68.309 103.458 1.00 39.32 406 ALA C O 1
ATOM 8929 N N . ILE C 1 351 ? 45.562 69.687 102.539 1.00 41.16 407 ILE C N 1
ATOM 8930 C CA . ILE C 1 351 ? 46.209 70.933 102.943 1.00 38.18 407 ILE C CA 1
ATOM 8931 C C . ILE C 1 351 ? 45.140 71.877 103.478 1.00 43.37 407 ILE C C 1
ATOM 8932 O O . ILE C 1 351 ? 44.127 72.114 102.812 1.00 39.29 407 ILE C O 1
ATOM 8937 N N . SER C 1 352 ? 45.361 72.418 104.675 1.00 44.11 408 SER C N 1
ATOM 8938 C CA . SER C 1 352 ? 44.412 73.317 105.319 1.00 36.67 408 SER C CA 1
ATOM 8939 C C . SER C 1 352 ? 45.038 74.689 105.526 1.00 41.53 408 SER C C 1
ATOM 8940 O O . SER C 1 352 ? 46.228 74.800 105.835 1.00 38.03 408 SER C O 1
ATOM 8943 N N . PHE C 1 353 ? 44.230 75.733 105.351 1.00 43.87 409 PHE C N 1
ATOM 8944 C CA . PHE C 1 353 ? 44.663 77.102 105.596 1.00 31.20 409 PHE C CA 1
ATOM 8945 C C . PHE C 1 353 ? 44.308 77.506 107.022 1.00 33.27 409 PHE C C 1
ATOM 8946 O O . PHE C 1 353 ? 43.148 77.400 107.434 1.00 39.18 409 PHE C O 1
ATOM 8954 N N . VAL C 1 354 ? 45.307 77.966 107.769 1.00 38.74 410 VAL C N 1
ATOM 8955 C CA . VAL C 1 354 ? 45.130 78.443 109.136 1.00 35.90 410 VAL C CA 1
ATOM 8956 C C . VAL C 1 354 ? 45.340 79.951 109.117 1.00 42.95 410 VAL C C 1
ATOM 8957 O O . VAL C 1 354 ? 46.474 80.427 108.977 1.00 42.43 410 VAL C O 1
ATOM 8961 N N . SER C 1 355 ? 44.251 80.708 109.254 1.00 46.26 411 SER C N 1
ATOM 8962 C CA . SER C 1 355 ? 44.297 82.159 109.109 1.00 42.42 411 SER C CA 1
ATOM 8963 C C . SER C 1 355 ? 43.776 82.907 110.330 1.00 41.25 411 SER C C 1
ATOM 8964 O O . SER C 1 355 ? 43.665 84.138 110.284 1.00 38.03 411 SER C O 1
ATOM 8967 N N . SER C 1 356 ? 43.461 82.211 111.416 1.00 46.06 412 SER C N 1
ATOM 8968 C CA . SER C 1 356 ? 42.953 82.862 112.616 1.00 50.84 412 SER C CA 1
ATOM 8969 C C . SER C 1 356 ? 43.273 81.976 113.811 1.00 55.26 412 SER C C 1
ATOM 8970 O O . SER C 1 356 ? 43.844 80.891 113.672 1.00 52.07 412 SER C O 1
ATOM 8973 N N . LYS C 1 357 ? 42.895 82.451 114.997 1.00 52.15 413 LYS C N 1
ATOM 8974 C CA . LYS C 1 357 ? 43.254 81.731 116.212 1.00 57.28 413 LYS C CA 1
ATOM 8975 C C . LYS C 1 357 ? 42.267 80.616 116.497 1.00 57.99 413 LYS C C 1
ATOM 8976 O O . LYS C 1 357 ? 42.642 79.583 117.064 1.00 60.67 413 LYS C O 1
ATOM 8982 N N . GLU C 1 358 ? 41.008 80.805 116.101 1.00 56.33 414 GLU C N 1
ATOM 8983 C CA . GLU C 1 358 ? 40.068 79.698 116.131 1.00 57.56 414 GLU C CA 1
ATOM 8984 C C . GLU C 1 358 ? 40.485 78.594 115.169 1.00 50.68 414 GLU C C 1
ATOM 8985 O O . GLU C 1 358 ? 40.161 77.425 115.395 1.00 50.26 414 GLU C O 1
ATOM 8991 N N . ASP C 1 359 ? 41.247 78.927 114.123 1.00 47.22 415 ASP C N 1
ATOM 8992 C CA . ASP C 1 359 ? 41.783 77.882 113.255 1.00 49.92 415 ASP C CA 1
ATOM 8993 C C . ASP C 1 359 ? 42.902 77.105 113.939 1.00 53.63 415 ASP C C 1
ATOM 8994 O O . ASP C 1 359 ? 43.035 75.894 113.732 1.00 54.31 415 ASP C O 1
ATOM 8999 N N . GLU C 1 360 ? 43.715 77.777 114.760 1.00 56.22 416 GLU C N 1
ATOM 9000 C CA . GLU C 1 360 ? 44.767 77.067 115.482 1.00 58.40 416 GLU C CA 1
ATOM 9001 C C . GLU C 1 360 ? 44.187 76.251 116.627 1.00 49.10 416 GLU C C 1
ATOM 9002 O O . GLU C 1 360 ? 44.722 75.191 116.971 1.00 52.13 416 GLU C O 1
ATOM 9008 N N . GLU C 1 361 ? 43.088 76.728 117.216 1.00 51.43 417 GLU C N 1
ATOM 9009 C CA . GLU C 1 361 ? 42.401 75.965 118.250 1.00 58.84 417 GLU C CA 1
ATOM 9010 C C . GLU C 1 361 ? 41.740 74.727 117.664 1.00 61.60 417 GLU C C 1
ATOM 9011 O O . GLU C 1 361 ? 41.790 73.647 118.264 1.00 56.46 417 GLU C O 1
ATOM 9017 N N . VAL C 1 362 ? 41.141 74.856 116.480 1.00 58.52 418 VAL C N 1
ATOM 9018 C CA . VAL C 1 362 ? 40.509 73.706 115.845 1.00 50.83 418 VAL C CA 1
ATOM 9019 C C . VAL C 1 362 ? 41.568 72.745 115.328 1.00 48.75 418 VAL C C 1
ATOM 9020 O O . VAL C 1 362 ? 41.427 71.522 115.444 1.00 53.47 418 VAL C O 1
ATOM 9024 N N . LEU C 1 363 ? 42.661 73.282 114.781 1.00 48.05 419 LEU C N 1
ATOM 9025 C CA . LEU C 1 363 ? 43.775 72.441 114.358 1.00 47.80 419 LEU C CA 1
ATOM 9026 C C . LEU C 1 363 ? 44.414 71.731 115.543 1.00 50.91 419 LEU C C 1
ATOM 9027 O O . LEU C 1 363 ? 44.838 70.575 115.430 1.00 51.49 419 LEU C O 1
ATOM 9032 N N . ALA C 1 364 ? 44.481 72.401 116.695 1.00 52.90 420 ALA C N 1
ATOM 9033 C CA . ALA C 1 364 ? 44.997 71.741 117.888 1.00 45.75 420 ALA C CA 1
ATOM 9034 C C . ALA C 1 364 ? 44.105 70.579 118.300 1.00 59.73 420 ALA C C 1
ATOM 9035 O O . ALA C 1 364 ? 44.604 69.507 118.657 1.00 70.48 420 ALA C O 1
ATOM 9037 N N . LYS C 1 365 ? 42.784 70.747 118.206 1.00 62.05 421 LYS C N 1
ATOM 9038 C CA . LYS C 1 365 ? 41.876 69.721 118.705 1.00 60.50 421 LYS C CA 1
ATOM 9039 C C . LYS C 1 365 ? 41.676 68.585 117.715 1.00 56.12 421 LYS C C 1
ATOM 9040 O O . LYS C 1 365 ? 41.177 67.522 118.103 1.00 59.35 421 LYS C O 1
ATOM 9046 N N . ILE C 1 366 ? 42.069 68.781 116.456 1.00 53.57 422 ILE C N 1
ATOM 9047 C CA . ILE C 1 366 ? 42.049 67.688 115.492 1.00 57.27 422 ILE C CA 1
ATOM 9048 C C . ILE C 1 366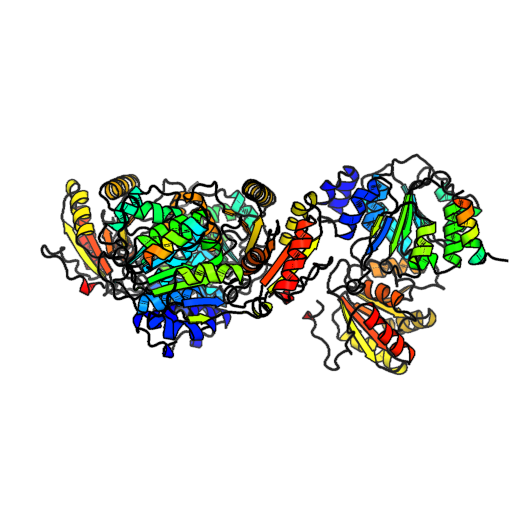 ? 43.173 66.709 115.795 1.00 55.40 422 ILE C C 1
ATOM 9049 O O . ILE C 1 366 ? 42.990 65.488 115.734 1.00 51.88 422 ILE C O 1
ATOM 9054 N N . GLN C 1 367 ? 44.353 67.237 116.141 1.00 57.80 423 GLN C N 1
ATOM 9055 C CA . GLN C 1 367 ? 45.531 66.400 116.350 1.00 53.66 423 GLN C CA 1
ATOM 9056 C C . GLN C 1 367 ? 45.414 65.558 117.615 1.00 56.04 423 GLN C C 1
ATOM 9057 O O . GLN C 1 367 ? 45.793 64.381 117.618 1.00 53.66 423 GLN C O 1
ATOM 9063 N N . GLU C 1 368 ? 44.892 66.142 118.697 1.00 52.53 424 GLU C N 1
ATOM 9064 C CA . GLU C 1 368 ? 44.628 65.381 119.915 1.00 54.88 424 GLU C CA 1
ATOM 9065 C C . GLU C 1 368 ? 43.595 64.285 119.683 1.00 61.02 424 GLU C C 1
ATOM 9066 O O . GLU C 1 368 ? 43.772 63.150 120.143 1.00 59.21 424 GLU C O 1
ATOM 9072 N N . ARG C 1 369 ? 42.494 64.612 119.007 1.00 58.28 425 ARG C N 1
ATOM 9073 C CA . ARG C 1 369 ? 41.362 63.691 118.955 1.00 51.45 425 ARG C CA 1
ATOM 9074 C C . ARG C 1 369 ? 41.687 62.436 118.155 1.00 55.05 425 ARG C C 1
ATOM 9075 O O . ARG C 1 369 ? 41.296 61.330 118.546 1.00 61.94 425 ARG C O 1
ATOM 9083 N N . PHE C 1 370 ? 42.397 62.579 117.038 1.00 48.63 426 PHE C N 1
ATOM 9084 C CA . PHE C 1 370 ? 42.665 61.454 116.152 1.00 50.34 426 PHE C CA 1
ATOM 9085 C C . PHE C 1 370 ? 44.114 60.990 116.215 1.00 57.19 426 PHE C C 1
ATOM 9086 O O . PHE C 1 370 ? 44.521 60.155 115.400 1.00 54.98 426 PHE C O 1
ATOM 9094 N N . ASP C 1 371 ? 44.884 61.494 117.179 1.00 62.62 427 ASP C N 1
ATOM 9095 C CA . ASP C 1 371 ? 46.317 61.225 117.318 1.00 59.30 427 ASP C CA 1
ATOM 9096 C C . ASP C 1 371 ? 47.015 61.238 115.956 1.00 57.88 427 ASP C C 1
ATOM 9097 O O . ASP C 1 371 ? 47.668 60.279 115.539 1.00 63.15 427 ASP C O 1
ATOM 9102 N N . VAL C 1 372 ? 46.852 62.354 115.252 1.00 59.89 428 VAL C N 1
ATOM 9103 C CA . VAL C 1 372 ? 47.541 62.617 113.995 1.00 60.53 428 VAL C CA 1
ATOM 9104 C C . VAL C 1 372 ? 48.172 63.994 114.107 1.00 55.72 428 VAL C C 1
ATOM 9105 O O . VAL C 1 372 ? 47.527 64.940 114.567 1.00 68.81 428 VAL C O 1
ATOM 9109 N N . LYS C 1 373 ? 49.430 64.108 113.711 1.00 48.75 429 LYS C N 1
ATOM 9110 C CA . LYS C 1 373 ? 50.131 65.385 113.754 1.00 65.33 429 LYS C CA 1
ATOM 9111 C C . LYS C 1 373 ? 50.232 65.967 112.350 1.00 61.93 429 LYS C C 1
ATOM 9112 O O . LYS C 1 373 ? 50.917 65.415 111.482 1.00 56.92 429 LYS C O 1
ATOM 9118 N N . ILE C 1 374 ? 49.550 67.092 112.153 1.00 59.26 430 ILE C N 1
ATOM 9119 C CA . ILE C 1 374 ? 49.445 67.792 110.880 1.00 56.42 430 ILE C CA 1
ATOM 9120 C C . ILE C 1 374 ? 50.719 68.613 110.707 1.00 49.94 430 ILE C C 1
ATOM 9121 O O . ILE C 1 374 ? 50.886 69.664 111.328 1.00 55.15 430 ILE C O 1
ATOM 9126 N N . ALA C 1 375 ? 51.639 68.113 109.886 1.00 46.40 431 ALA C N 1
ATOM 9127 C CA . ALA C 1 375 ? 52.898 68.808 109.685 1.00 55.06 431 ALA C CA 1
ATOM 9128 C C . ALA C 1 375 ? 52.664 70.123 108.953 1.00 46.48 431 ALA C C 1
ATOM 9129 O O . ALA C 1 375 ? 51.684 70.297 108.224 1.00 43.48 431 ALA C O 1
ATOM 9131 N N . GLU C 1 376 ? 53.580 71.059 109.162 1.00 46.79 432 GLU C N 1
ATOM 9132 C CA . GLU C 1 376 ? 53.544 72.314 108.431 1.00 41.65 432 GLU C CA 1
ATOM 9133 C C . GLU C 1 376 ? 54.062 72.093 107.017 1.00 43.98 432 GLU C C 1
ATOM 9134 O O . GLU C 1 376 ? 55.111 71.470 106.823 1.00 57.27 432 GLU C O 1
ATOM 9140 N N . PHE C 1 377 ? 53.319 72.589 106.037 1.00 41.32 433 PHE C N 1
ATOM 9141 C CA . PHE C 1 377 ? 53.673 72.409 104.637 1.00 45.43 433 PHE C CA 1
ATOM 9142 C C . PHE C 1 377 ? 55.053 72.997 104.367 1.00 46.02 433 PHE C C 1
ATOM 9143 O O . PHE C 1 377 ? 55.269 74.191 104.629 1.00 49.26 433 PHE C O 1
ATOM 9151 N N . PRO C 1 378 ? 56.013 72.207 103.882 1.00 49.35 434 PRO C N 1
ATOM 9152 C CA . PRO C 1 378 ? 57.372 72.731 103.696 1.00 44.10 434 PRO C CA 1
ATOM 9153 C C . PRO C 1 378 ? 57.379 73.869 102.688 1.00 43.70 434 PRO C C 1
ATOM 9154 O O . PRO C 1 378 ? 56.660 73.841 101.686 1.00 41.81 434 PRO C O 1
ATOM 9158 N N . GLU C 1 379 ? 58.194 74.888 102.972 1.00 46.85 435 GLU C N 1
ATOM 9159 C CA . GLU C 1 379 ? 58.230 76.047 102.089 1.00 46.32 435 GLU C CA 1
ATOM 9160 C C . GLU C 1 379 ? 58.782 75.713 100.712 1.00 51.45 435 GLU C C 1
ATOM 9161 O O . GLU C 1 379 ? 58.493 76.435 99.751 1.00 50.07 435 GLU C O 1
ATOM 9167 N N . GLU C 1 380 ? 59.559 74.641 100.591 1.00 50.67 436 GLU C N 1
ATOM 9168 C CA . GLU C 1 380 ? 60.043 74.175 99.302 1.00 49.01 436 GLU C CA 1
ATOM 9169 C C . GLU C 1 380 ? 59.046 73.268 98.593 1.00 49.14 436 GLU C C 1
ATOM 9170 O O . GLU C 1 380 ? 59.317 72.837 97.466 1.00 59.39 436 GLU C O 1
ATOM 9176 N N . GLY C 1 381 ? 57.906 72.971 99.214 1.00 46.63 437 GLY C N 1
ATOM 9177 C CA . GLY C 1 381 ? 56.954 72.046 98.636 1.00 48.16 437 GLY C CA 1
ATOM 9178 C C . GLY C 1 381 ? 57.371 70.602 98.848 1.00 53.38 437 GLY C C 1
ATOM 9179 O O . GLY C 1 381 ? 58.446 70.295 99.365 1.00 57.69 437 GLY C O 1
ATOM 9180 N N . ILE C 1 382 ? 56.480 69.694 98.455 1.00 52.56 438 ILE C N 1
ATOM 9181 C CA . ILE C 1 382 ? 56.702 68.266 98.639 1.00 48.29 438 ILE C CA 1
ATOM 9182 C C . ILE C 1 382 ? 56.768 67.586 97.279 1.00 59.41 438 ILE C C 1
ATOM 9183 O O . ILE C 1 382 ? 56.174 68.044 96.298 1.00 69.81 438 ILE C O 1
ATOM 9188 N N . ASP C 1 383 ? 57.514 66.486 97.230 1.00 69.87 439 ASP C N 1
ATOM 9189 C CA . ASP C 1 383 ? 57.629 65.697 96.013 1.00 69.66 439 ASP C CA 1
ATOM 9190 C C . ASP C 1 383 ? 56.308 64.995 95.699 1.00 68.57 439 ASP C C 1
ATOM 9191 O O . ASP C 1 383 ? 55.656 64.463 96.604 1.00 69.47 439 ASP C O 1
ATOM 9196 N N . PRO C 1 384 ? 55.890 64.973 94.429 1.00 63.53 440 PRO C N 1
ATOM 9197 C CA . PRO C 1 384 ? 54.645 64.267 94.071 1.00 75.39 440 PRO C CA 1
ATOM 9198 C C . PRO C 1 384 ? 54.646 62.775 94.378 1.00 76.51 440 PRO C C 1
ATOM 9199 O O . PRO C 1 384 ? 53.560 62.196 94.515 1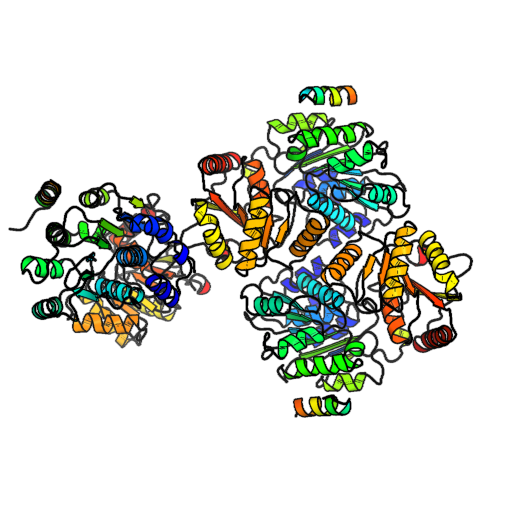.00 69.33 440 PRO C O 1
ATOM 9203 N N . SER C 1 385 ? 55.811 62.126 94.477 1.00 79.36 441 SER C N 1
ATOM 9204 C CA . SER C 1 385 ? 55.822 60.681 94.700 1.00 86.06 441 SER C CA 1
ATOM 9205 C C . SER C 1 385 ? 55.261 60.311 96.066 1.00 89.19 441 SER C C 1
ATOM 9206 O O . SER C 1 385 ? 54.680 59.231 96.220 1.00 93.49 441 SER C O 1
ATOM 9209 N N . THR C 1 386 ? 55.408 61.188 97.060 1.00 74.52 442 THR C N 1
ATOM 9210 C CA . THR C 1 386 ? 54.973 60.879 98.417 1.00 74.40 442 THR C CA 1
ATOM 9211 C C . THR C 1 386 ? 53.458 60.834 98.564 1.00 77.31 442 THR C C 1
ATOM 9212 O O . THR C 1 386 ? 52.971 60.490 99.647 1.00 80.29 442 THR C O 1
ATOM 9216 N N . TYR C 1 387 ? 52.705 61.150 97.509 1.00 72.44 443 TYR C N 1
ATOM 9217 C CA . TYR C 1 387 ? 51.255 61.014 97.527 1.00 66.95 443 TYR C CA 1
ATOM 9218 C C . TYR C 1 387 ? 50.742 60.463 96.202 1.00 79.20 443 TYR C C 1
ATOM 9219 O O . TYR C 1 387 ? 49.611 60.753 95.796 1.00 82.14 443 TYR C O 1
ATOM 9228 N N . LEU C 1 388 ? 51.559 59.661 95.525 1.00 90.24 444 LEU C N 1
ATOM 9229 C CA . LEU C 1 388 ? 51.149 58.966 94.312 1.00 84.81 444 LEU C CA 1
ATOM 9230 C C . LEU C 1 388 ? 51.192 57.459 94.551 1.00 82.36 444 LEU C C 1
ATOM 9231 O O . LEU C 1 388 ? 50.343 56.717 94.059 1.00 92.24 444 LEU C O 1
ATOM 9236 N N . ALA D 2 14 ? 35.111 78.155 47.309 1.00 99.37 208 ALA G N 1
ATOM 9237 C CA . ALA D 2 14 ? 34.071 77.477 46.546 1.00 100.23 208 ALA G CA 1
ATOM 9238 C C . ALA D 2 14 ? 33.813 76.079 47.097 1.00 104.18 208 ALA G C 1
ATOM 9239 O O . ALA D 2 14 ? 34.056 75.810 48.274 1.00 107.16 208 ALA G O 1
ATOM 9241 N N . LYS D 2 15 ? 33.325 75.188 46.239 1.00 108.94 209 LYS G N 1
ATOM 9242 C CA . LYS D 2 15 ? 32.904 73.859 46.653 1.00 101.97 209 LYS G CA 1
ATOM 9243 C C . LYS D 2 15 ? 33.707 72.789 45.929 1.00 96.91 209 LYS G C 1
ATOM 9244 O O . LYS D 2 15 ? 34.135 72.974 44.785 1.00 107.30 209 LYS G O 1
ATOM 9250 N N . LYS D 2 16 ? 33.901 71.662 46.610 1.00 79.55 210 LYS G N 1
ATOM 9251 C CA . LYS D 2 16 ? 34.647 70.538 46.066 1.00 78.46 210 LYS G CA 1
ATOM 9252 C C . LYS D 2 16 ? 33.681 69.438 45.646 1.00 74.69 210 LYS G C 1
ATOM 9253 O O . LYS D 2 16 ? 32.748 69.101 46.384 1.00 75.38 210 LYS G O 1
ATOM 9259 N N . SER D 2 17 ? 33.935 68.852 44.481 1.00 71.51 211 SER G N 1
ATOM 9260 C CA . SER D 2 17 ? 33.174 67.710 44.008 1.00 57.62 211 SER G CA 1
ATOM 9261 C C . SER D 2 17 ? 33.704 66.422 44.630 1.00 62.68 211 SER G C 1
ATOM 9262 O O . SER D 2 17 ? 34.784 66.386 45.224 1.00 66.53 211 SER G O 1
ATOM 9265 N N . LEU D 2 18 ? 32.898 65.359 44.527 1.00 62.96 212 LEU G N 1
ATOM 9266 C CA . LEU D 2 18 ? 33.360 64.040 44.952 1.00 61.20 212 LEU G CA 1
ATOM 9267 C C . LEU D 2 18 ? 34.703 63.713 44.318 1.00 63.89 212 LEU G C 1
ATOM 9268 O O . LEU D 2 18 ? 35.564 63.089 44.950 1.00 68.25 212 LEU G O 1
ATOM 9273 N N . GLU D 2 19 ? 34.907 64.146 43.072 1.00 74.83 213 GLU G N 1
ATOM 9274 C CA . GLU D 2 19 ? 36.132 63.820 42.358 1.00 66.21 213 GLU G CA 1
ATOM 9275 C C . GLU D 2 19 ? 37.286 64.722 42.764 1.00 64.72 213 GLU G C 1
ATOM 9276 O O . GLU D 2 19 ? 38.446 64.323 42.620 1.00 73.28 213 GLU G O 1
ATOM 9282 N N . ASP D 2 20 ? 36.991 65.915 43.285 1.00 61.22 214 ASP G N 1
ATOM 9283 C CA . ASP D 2 20 ? 38.028 66.721 43.908 1.00 60.96 214 ASP G CA 1
ATOM 9284 C C . ASP D 2 20 ? 38.508 66.095 45.212 1.00 70.26 214 ASP G C 1
ATOM 9285 O O . ASP D 2 20 ? 39.689 66.210 45.554 1.00 70.81 214 ASP G O 1
ATOM 9290 N N . LEU D 2 21 ? 37.617 65.429 45.952 1.00 68.40 215 LEU G N 1
ATOM 9291 C CA . LEU D 2 21 ? 38.021 64.797 47.204 1.00 70.34 215 LEU G CA 1
ATOM 9292 C C . LEU D 2 21 ? 38.834 63.534 46.951 1.00 69.78 215 LEU G C 1
ATOM 9293 O O . LEU D 2 21 ? 39.759 63.215 47.709 1.00 69.50 215 LEU G O 1
ATOM 9298 N N . ASP D 2 22 ? 38.501 62.803 45.887 1.00 65.29 216 ASP G N 1
ATOM 9299 C CA . ASP D 2 22 ? 39.288 61.636 45.509 1.00 64.40 216 ASP G CA 1
ATOM 9300 C C . ASP D 2 22 ? 40.665 62.033 44.996 1.00 69.30 216 ASP G C 1
ATOM 9301 O O . ASP D 2 22 ? 41.665 61.376 45.313 1.00 66.29 216 ASP G O 1
ATOM 9306 N N . LYS D 2 23 ? 40.741 63.106 44.207 1.00 69.87 217 LYS G N 1
ATOM 9307 C CA . LYS D 2 23 ? 42.033 63.553 43.699 1.00 67.92 217 LYS G CA 1
ATOM 9308 C C . LYS D 2 23 ? 42.860 64.181 44.813 1.00 68.32 217 LYS G C 1
ATOM 9309 O O . LYS D 2 23 ? 44.091 64.056 44.834 1.00 63.90 217 LYS G O 1
ATOM 9315 N N . GLU D 2 24 ? 42.185 64.820 45.773 1.00 73.16 218 GLU G N 1
ATOM 9316 C CA . GLU D 2 24 ? 42.854 65.360 46.952 1.00 70.42 218 GLU G CA 1
ATOM 9317 C C . GLU D 2 24 ? 43.533 64.258 47.754 1.00 63.66 218 GLU G C 1
ATOM 9318 O O . GLU D 2 24 ? 44.693 64.393 48.162 1.00 57.81 218 GLU G O 1
ATOM 9324 N N . MET D 2 25 ? 42.823 63.154 47.993 1.00 61.14 219 MET G N 1
ATOM 9325 C CA . MET D 2 25 ? 43.390 62.070 48.786 1.00 57.47 219 MET G CA 1
ATOM 9326 C C . MET D 2 25 ? 44.410 61.265 47.995 1.00 54.51 219 MET G C 1
ATOM 9327 O O . MET D 2 25 ? 45.316 60.670 48.587 1.00 58.94 219 MET G O 1
ATOM 9332 N N . ALA D 2 26 ? 44.283 61.238 46.667 1.00 61.38 220 ALA G N 1
ATOM 9333 C CA . ALA D 2 26 ? 45.318 60.629 45.841 1.00 55.06 220 ALA G CA 1
ATOM 9334 C C . ALA D 2 26 ? 46.608 61.436 45.911 1.00 64.74 220 ALA G C 1
ATOM 9335 O O . ALA D 2 26 ? 47.698 60.866 46.043 1.00 63.08 220 ALA G O 1
ATOM 9337 N N . ASP D 2 27 ? 46.505 62.763 45.803 1.00 53.85 221 ASP G N 1
ATOM 9338 C CA . ASP D 2 27 ? 47.685 63.617 45.889 1.00 59.97 221 ASP G CA 1
ATOM 9339 C C . ASP D 2 27 ? 48.331 63.560 47.269 1.00 64.91 221 ASP G C 1
ATOM 9340 O O . ASP D 2 27 ? 49.555 63.690 47.383 1.00 64.54 221 ASP G O 1
ATOM 9345 N N . TYR D 2 28 ? 47.530 63.367 48.322 1.00 63.94 222 TYR G N 1
ATOM 9346 C CA . TYR D 2 28 ? 48.079 63.292 49.673 1.00 56.99 222 TYR G CA 1
ATOM 9347 C C . TYR D 2 28 ? 49.001 62.089 49.830 1.00 58.03 222 TYR G C 1
ATOM 9348 O O . TYR D 2 28 ? 50.026 62.168 50.518 1.00 56.05 222 TYR G O 1
ATOM 9357 N N . PHE D 2 29 ? 48.654 60.968 49.203 1.00 56.92 223 PHE G N 1
ATOM 9358 C CA . PHE D 2 29 ? 49.430 59.741 49.305 1.00 64.67 223 PHE G CA 1
ATOM 9359 C C . PHE D 2 29 ? 50.533 59.642 48.260 1.00 72.53 223 PHE G C 1
ATOM 9360 O O . PHE D 2 29 ? 51.269 58.649 48.251 1.00 72.17 223 PHE G O 1
ATOM 9368 N N . GLU D 2 30 ? 50.663 60.630 47.380 1.00 70.29 224 GLU G N 1
ATOM 9369 C CA . GLU D 2 30 ? 51.659 60.579 46.314 1.00 64.04 224 GLU G CA 1
ATOM 9370 C C . GLU D 2 30 ? 52.357 61.923 46.140 1.00 73.77 224 GLU G C 1
ATOM 9371 O O . GLU D 2 30 ? 52.682 62.596 47.119 1.00 76.75 224 GLU G O 1
ATOM 9377 N N . ALA E 2 14 ? 97.297 96.021 118.841 1.00 94.73 208 ALA H N 1
ATOM 9378 C CA . ALA E 2 14 ? 96.687 97.346 118.826 1.00 94.44 208 ALA H CA 1
ATOM 9379 C C . ALA E 2 14 ? 95.405 97.362 117.992 1.00 99.03 208 ALA H C 1
ATOM 9380 O O . ALA E 2 14 ? 95.171 98.290 117.220 1.00 97.95 208 ALA H O 1
ATOM 9382 N N . LYS E 2 15 ? 94.580 96.329 118.156 1.00 97.34 209 LYS H N 1
ATOM 9383 C CA . LYS E 2 15 ? 93.328 96.186 117.429 1.00 96.32 209 LYS H CA 1
ATOM 9384 C C . LYS E 2 15 ? 92.221 95.851 118.420 1.00 91.63 209 LYS H C 1
ATOM 9385 O O . LYS E 2 15 ? 92.474 95.267 119.476 1.00 89.31 209 LYS H O 1
ATOM 9391 N N . LYS E 2 16 ? 90.994 96.234 118.080 1.00 86.01 210 LYS H N 1
ATOM 9392 C CA . LYS E 2 16 ? 89.899 96.206 119.046 1.00 85.18 210 LYS H CA 1
ATOM 9393 C C . LYS E 2 16 ? 89.521 94.793 119.471 1.00 88.47 210 LYS H C 1
ATOM 9394 O O . LYS E 2 16 ? 89.483 93.864 118.662 1.00 91.39 210 LYS H O 1
ATOM 9400 N N . SER E 2 17 ? 89.231 94.651 120.756 1.00 91.27 211 SER H N 1
ATOM 9401 C CA . SER E 2 17 ? 88.695 93.438 121.336 1.00 87.80 211 SER H CA 1
ATOM 9402 C C . SER E 2 17 ? 87.181 93.352 121.152 1.00 86.16 211 SER H C 1
ATOM 9403 O O . SER E 2 17 ? 86.496 94.351 120.903 1.00 75.03 211 SER H O 1
ATOM 9406 N N . LEU E 2 18 ? 86.679 92.113 121.237 1.00 85.69 212 LEU H N 1
ATOM 9407 C CA . LEU E 2 18 ? 85.243 91.848 121.272 1.00 69.08 212 LEU H CA 1
ATOM 9408 C C . LEU E 2 18 ? 84.550 92.635 122.385 1.00 75.01 212 LEU H C 1
ATOM 9409 O O . LEU E 2 18 ? 83.422 93.092 122.160 1.00 78.42 212 LEU H O 1
ATOM 9414 N N . GLU E 2 19 ? 85.217 92.800 123.569 1.00 82.12 213 GLU H N 1
ATOM 9415 C CA . GLU E 2 19 ? 84.880 93.766 124.638 1.00 76.00 213 GLU H CA 1
ATOM 9416 C C . GLU E 2 19 ? 84.341 95.076 124.141 1.00 78.72 213 GLU H C 1
ATOM 9417 O O . GLU E 2 19 ? 83.287 95.528 124.603 1.00 79.23 213 GLU H O 1
ATOM 9423 N N . ASP E 2 20 ? 85.245 95.809 123.481 1.00 81.66 214 ASP H N 1
ATOM 9424 C CA . ASP E 2 20 ? 85.057 97.181 123.044 1.00 78.35 214 ASP H CA 1
ATOM 9425 C C . ASP E 2 20 ? 84.070 97.289 121.907 1.00 76.54 214 ASP H C 1
ATOM 9426 O O . ASP E 2 20 ? 83.453 98.339 121.747 1.00 69.71 214 ASP H O 1
ATOM 9431 N N . LEU E 2 21 ? 83.911 96.244 121.092 1.00 75.62 215 LEU H N 1
ATOM 9432 C CA . LEU E 2 21 ? 82.966 96.403 119.995 1.00 73.68 215 LEU H CA 1
ATOM 9433 C C . LEU E 2 21 ? 81.542 96.511 120.504 1.00 71.42 215 LEU H C 1
ATOM 9434 O O . LEU E 2 21 ? 80.718 97.198 119.889 1.00 71.92 215 LEU H O 1
ATOM 9439 N N . ASP E 2 22 ? 81.230 95.846 121.612 1.00 70.30 216 ASP H N 1
ATOM 9440 C CA . ASP E 2 22 ? 79.934 96.067 122.233 1.00 71.74 216 ASP H CA 1
ATOM 9441 C C . ASP E 2 22 ? 79.845 97.482 122.785 1.00 70.25 216 ASP H C 1
ATOM 9442 O O . ASP E 2 22 ? 78.781 98.111 122.731 1.00 71.25 216 ASP H O 1
ATOM 9447 N N . LYS E 2 23 ? 80.953 98.002 123.319 1.00 75.94 217 LYS H N 1
ATOM 9448 C CA . LYS E 2 23 ? 80.922 99.339 123.903 1.00 74.37 217 LYS H CA 1
ATOM 9449 C C . LYS E 2 23 ? 80.815 100.440 122.851 1.00 71.07 217 LYS H C 1
ATOM 9450 O O . LYS E 2 23 ? 80.139 101.449 123.080 1.00 76.26 217 LYS H O 1
ATOM 9456 N N . GLU E 2 24 ? 81.444 100.267 121.687 1.00 68.31 218 GLU H N 1
ATOM 9457 C CA . GLU E 2 24 ? 81.265 101.250 120.622 1.00 60.86 218 GLU H CA 1
ATOM 9458 C C . GLU E 2 24 ? 79.820 101.276 120.125 1.00 68.75 218 GLU H C 1
ATOM 9459 O O . GLU E 2 24 ? 79.266 102.352 119.870 1.00 64.47 218 GLU H O 1
ATOM 9465 N N . MET E 2 25 ? 79.190 100.105 119.971 1.00 68.75 219 MET H N 1
ATOM 9466 C CA . MET E 2 25 ? 77.820 100.083 119.462 1.00 69.79 219 MET H CA 1
ATOM 9467 C C . MET E 2 25 ? 76.819 100.552 120.510 1.00 64.75 219 MET H C 1
ATOM 9468 O O . MET E 2 25 ? 75.752 101.066 120.157 1.00 65.05 219 MET H O 1
ATOM 9473 N N . ALA E 2 26 ? 77.139 100.387 121.796 1.00 66.16 220 ALA H N 1
ATOM 9474 C CA . ALA E 2 26 ? 76.305 100.979 122.835 1.00 60.92 220 ALA H CA 1
ATOM 9475 C C . ALA E 2 26 ? 76.382 102.498 122.771 1.00 70.43 220 ALA H C 1
ATOM 9476 O O . ALA E 2 26 ? 75.360 103.186 122.875 1.00 68.01 220 ALA H O 1
ATOM 9478 N N . ASP E 2 27 ? 77.595 103.035 122.622 1.00 67.56 221 ASP H N 1
ATOM 9479 C CA . ASP E 2 27 ? 77.767 104.476 122.491 1.00 70.10 221 ASP H CA 1
ATOM 9480 C C . ASP E 2 27 ? 77.137 105.007 121.209 1.00 68.82 221 ASP H C 1
ATOM 9481 O O . ASP E 2 27 ? 76.656 106.144 121.183 1.00 79.89 221 ASP H O 1
ATOM 9486 N N . TYR E 2 28 ? 77.131 104.201 120.143 1.00 68.77 222 TYR H N 1
ATOM 9487 C CA . TYR E 2 28 ? 76.584 104.653 118.867 1.00 64.50 222 TYR H CA 1
ATOM 9488 C C . TYR E 2 28 ? 75.089 104.930 118.958 1.00 66.43 222 TYR H C 1
ATOM 9489 O O . TYR E 2 28 ? 74.595 105.904 118.376 1.00 65.93 222 TYR H O 1
ATOM 9498 N N . PHE E 2 29 ? 74.358 104.118 119.716 1.00 64.43 223 PHE H N 1
ATOM 9499 C CA . PHE E 2 29 ? 72.909 104.268 119.767 1.00 68.05 223 PHE H CA 1
ATOM 9500 C C . PHE E 2 29 ? 72.443 105.307 120.777 1.00 84.14 223 PHE H C 1
ATOM 9501 O O . PHE E 2 29 ? 71.242 105.592 120.819 1.00 86.91 223 PHE H O 1
ATOM 9509 N N . GLU E 2 30 ? 73.352 105.875 121.570 1.00 82.39 224 GLU H N 1
ATOM 9510 C CA . GLU E 2 30 ? 73.102 107.116 122.310 1.00 83.17 224 GLU H CA 1
ATOM 9511 C C . GLU E 2 30 ? 74.364 107.569 123.033 1.00 81.65 224 GLU H C 1
ATOM 9512 O O . GLU E 2 30 ? 75.038 108.500 122.591 1.00 86.26 224 GLU H O 1
ATOM 9518 N N . LYS F 2 16 ? 11.000 72.904 118.933 1.00 100.61 210 LYS I N 1
ATOM 9519 C CA . LYS F 2 16 ? 10.520 72.146 120.059 1.00 102.94 210 LYS I CA 1
ATOM 9520 C C . LYS F 2 16 ? 11.773 72.173 120.986 1.00 111.18 210 LYS I C 1
ATOM 9521 O O . LYS F 2 16 ? 12.877 72.606 120.559 1.00 108.69 210 LYS I O 1
ATOM 9527 N N . SER F 2 17 ? 11.606 71.846 122.262 1.00 113.36 211 SER I N 1
ATOM 9528 C CA . SER F 2 17 ? 12.773 71.730 123.115 1.00 111.67 211 SER I CA 1
ATOM 9529 C C . SER F 2 17 ? 13.405 70.373 122.861 1.00 105.25 211 SER I C 1
ATOM 9530 O O . SER F 2 17 ? 12.703 69.376 122.630 1.00 101.89 211 SER I O 1
ATOM 9533 N N . LEU F 2 18 ? 14.720 70.305 123.061 1.00 100.38 212 LEU I N 1
ATOM 9534 C CA . LEU F 2 18 ? 15.435 69.096 122.680 1.00 93.04 212 LEU I CA 1
ATOM 9535 C C . LEU F 2 18 ? 14.755 67.867 123.237 1.00 100.06 212 LEU I C 1
ATOM 9536 O O . LEU F 2 18 ? 14.624 66.845 122.557 1.00 103.56 212 LEU I O 1
ATOM 9541 N N . GLU F 2 19 ? 14.253 67.985 124.455 1.00 100.19 213 GLU I N 1
ATOM 9542 C CA . GLU F 2 19 ? 13.818 66.807 125.167 1.00 104.22 213 GLU I CA 1
ATOM 9543 C C . GLU F 2 19 ? 12.328 66.651 125.009 1.00 102.48 213 GLU I C 1
ATOM 9544 O O . GLU F 2 19 ? 11.803 65.530 125.071 1.00 98.54 213 GLU I O 1
ATOM 9550 N N . ASP F 2 20 ? 11.660 67.766 124.681 1.00 101.29 214 ASP I N 1
ATOM 9551 C CA . ASP F 2 20 ? 10.310 67.691 124.149 1.00 99.44 214 ASP I CA 1
ATOM 9552 C C . ASP F 2 20 ? 10.314 66.776 122.946 1.00 92.15 214 ASP I C 1
ATOM 9553 O O . ASP F 2 20 ? 9.346 66.042 122.724 1.00 92.74 214 ASP I O 1
ATOM 9558 N N . LEU F 2 21 ? 11.441 66.754 122.217 1.00 98.53 215 LEU I N 1
ATOM 9559 C CA . LEU F 2 21 ? 11.594 65.845 121.092 1.00 96.25 215 LEU I CA 1
ATOM 9560 C C . LEU F 2 21 ? 11.771 64.422 121.603 1.00 98.08 215 LEU I C 1
ATOM 9561 O O . LEU F 2 21 ? 11.304 63.471 120.970 1.00 102.12 215 LEU I O 1
ATOM 9566 N N . ASP F 2 22 ? 12.464 64.260 122.739 1.00 97.30 216 ASP I N 1
ATOM 9567 C CA . ASP F 2 22 ? 12.695 62.924 123.305 1.00 96.28 216 ASP I CA 1
ATOM 9568 C C . ASP F 2 22 ? 11.419 62.275 123.834 1.00 96.09 216 ASP I C 1
ATOM 9569 O O . ASP F 2 22 ? 11.239 61.060 123.701 1.00 99.24 216 ASP I O 1
ATOM 9574 N N . LYS F 2 23 ? 10.519 63.054 124.438 1.00 86.21 217 LYS I N 1
ATOM 9575 C CA . LYS F 2 23 ? 9.280 62.457 124.921 1.00 96.65 217 LYS I CA 1
ATOM 9576 C C . LYS F 2 23 ? 8.436 62.022 123.734 1.00 103.06 217 LYS I C 1
ATOM 9577 O O . LYS F 2 23 ? 7.618 61.101 123.842 1.00 102.67 217 LYS I O 1
ATOM 9583 N N . GLU F 2 24 ? 8.623 62.684 122.591 1.00 101.15 218 GLU I N 1
ATOM 9584 C CA . GLU F 2 24 ? 7.992 62.250 121.347 1.00 94.17 218 GLU I CA 1
ATOM 9585 C C . GLU F 2 24 ? 8.394 60.829 121.011 1.00 93.50 218 GLU I C 1
ATOM 9586 O O . GLU F 2 24 ? 7.540 59.961 120.805 1.00 99.32 218 GLU I O 1
ATOM 9592 N N . MET F 2 25 ? 9.698 60.566 121.002 1.00 91.41 219 MET I N 1
ATOM 9593 C CA . MET F 2 25 ? 10.197 59.249 120.659 1.00 97.64 219 MET I CA 1
ATOM 9594 C C . MET F 2 25 ? 9.969 58.262 121.778 1.00 100.25 219 MET I C 1
ATOM 9595 O O . MET F 2 25 ? 9.903 57.055 121.521 1.00 93.22 219 MET I O 1
ATOM 9600 N N . ALA F 2 26 ? 9.848 58.742 123.012 1.00 101.09 220 ALA I N 1
ATOM 9601 C CA . ALA F 2 26 ? 9.480 57.828 124.077 1.00 104.78 220 ALA I CA 1
ATOM 9602 C C . ALA F 2 26 ? 8.055 57.323 123.889 1.00 106.71 220 ALA I C 1
ATOM 9603 O O . ALA F 2 26 ? 7.846 56.129 123.650 1.00 108.31 220 ALA I O 1
ATOM 9605 N N . ASP F 2 27 ? 7.085 58.229 123.777 1.00 99.89 221 ASP I N 1
ATOM 9606 C CA . ASP F 2 27 ? 5.710 57.750 123.678 1.00 98.55 221 ASP I CA 1
ATOM 9607 C C . ASP F 2 27 ? 5.529 56.848 122.462 1.00 96.20 221 ASP I C 1
ATOM 9608 O O . ASP F 2 27 ? 4.690 55.940 122.483 1.00 95.11 221 ASP I O 1
ATOM 9613 N N . TYR F 2 28 ? 6.339 57.050 121.418 1.00 93.82 222 TYR I N 1
ATOM 9614 C CA . TYR F 2 28 ? 6.305 56.159 120.264 1.00 91.59 222 TYR I CA 1
ATOM 9615 C C . TYR F 2 28 ? 6.736 54.743 120.642 1.00 94.10 222 TYR I C 1
ATOM 9616 O O . TYR F 2 28 ? 6.146 53.761 120.176 1.00 94.45 222 TYR I O 1
ATOM 9625 N N . PHE F 2 29 ? 7.766 54.618 121.483 1.00 99.56 223 PHE I N 1
ATOM 9626 C CA . PHE F 2 29 ? 8.283 53.318 121.891 1.00 99.88 223 PHE I CA 1
ATOM 9627 C C . PHE F 2 29 ? 7.605 52.784 123.143 1.00 111.40 223 PHE I C 1
ATOM 9628 O O . PHE F 2 29 ? 7.790 51.607 123.481 1.00 111.98 223 PHE I O 1
ATOM 9636 N N . GLU F 2 30 ? 6.830 53.619 123.825 1.00 109.23 224 GLU I N 1
ATOM 9637 C CA . GLU F 2 30 ? 6.261 53.286 125.123 1.00 109.21 224 GLU I CA 1
ATOM 9638 C C . GLU F 2 30 ? 4.730 53.309 125.097 1.00 103.83 224 GLU I C 1
ATOM 9639 O O . GLU F 2 30 ? 4.094 52.253 125.020 1.00 97.63 224 GLU I O 1
#

Organism: Saccharomyces cerevisiae (strain ATCC 204508 / S288c) (NCBI:txid559292)

Sequence (1196 aa):
TGFKDFLLKPELSRAIIDCGFEHPSEVQQHTIPQSIHGTDVLCQAKSGLGKTAVFVLSTLQQLDPVPGEVAVVVICNARELAYQIRNEYLRFSKYMPDVKTAVFYGGTPISKDAELLKNKDTAPHIVVATPGRLKALVREKYIDLSHVKNFVIDECDKVLEELDMRRDVQEIFRATPRDKQVMMFSATLSQEIRPICRRFLQNPLEIFVDDEAKLTLHGLQQYYIKLEEREKNRKLAQLLDDLEFNQVIIFVKSTTRANELTKLLNASNFPAITVHGHMKQEERIARYKAFKDFEKRICVSTDVFGRGIDIERINLAINYDLTNEADQYLHRVGRAGRFGTKGLAISFVSSKEDEEVLAKIQERFDVKIAEFPEEGIDPSTYLTGFKDFLLKPELSRAIIDCGFEHPSEVQQHTIPQSIHGTDVLCQAKSGLGKTAVFVLSTLQQLDPVPGEVAVVVICNARELAYQIRNEYLRFSKYMPDVKTAVFYGGTPISKDAELLKNKDTAPHIVVATPGRLKALVREKYIDLSHVKNFVIDECDKVLEELDMRRDVQEIFRATPRDKQVMMFSATLSQEIRPICRRFLQNPLEIFVDDEAKLTLHGLQQYYIKLEEREKNRKLAQLLDDLEFNQVIIFVKSTTRANELTKLLNASNFPAITVHGHMKQEERIARYKAFKDFEKRICVSTDVFGRGIDIERINLAINYDLTNEADQYLHRVGRAGRFGTKGLAISFVSSKEDEEVLAKIQERFDVKIAEFPEEGIDPSTYLFKDFLLKPELSRAIIDCGFEHPSEVQQHTIPQSIHGTDVLCQAKSGLGKTAVFVLSTLQQLDPVPGEVAVVVICNARELAYQIRNEYLRFSKYMPDVKTAVFYGGTPISKDAELLKNKDTAPHIVVATPGRLKALVREKYIDLSHVKNFVIDECDKVLEELDMRRDVQEIFRATPRDKQVMMFSATLSQEIRPICRRFLQNPLEIFVDDEAKLTLHGLQQYYIKLEEREKNRKLAQLLDDLEFNQVIIFVKSTTRANELTKLLNASNFPAITVHGHMKQEERIARYKAFKDFEKRICVSTDVFGRGIDIERINLAINYDLTNEADQYLHRVGRAGRFGTKGLAISFVSSKEDEEVLAKIQERFDVKIAEFPEEGIDPSTYLAKKSLEDLDKEMADYFEAKKSLEDLDKEMADYFEKSLEDLDKEMADYFE

Solvent-accessible surface area: 50727 Å² total; per-residue (Å²): 94,10,5,108,89,30,145,18,60,109,72,0,9,136,0,2,79,73,24,56,66,105,56,19,17,24,4,5,38,69,0,0,50,77,0,39,141,28,36,9,0,0,0,2,3,4,4,15,6,19,26,36,8,0,0,0,0,0,0,0,35,55,8,115,38,72,119,59,33,7,8,0,0,0,0,0,34,11,61,0,2,0,55,20,0,67,61,41,0,73,89,2,13,116,54,15,121,95,19,68,13,5,26,4,27,15,51,47,79,52,68,144,16,11,101,68,18,147,75,173,93,49,12,3,4,0,0,0,0,13,6,40,30,0,38,32,0,20,150,104,169,84,14,77,5,60,73,1,123,5,0,0,0,10,12,0,10,50,0,4,105,90,54,86,31,1,46,26,0,0,44,0,2,97,37,9,46,112,131,14,8,0,0,0,0,0,3,4,0,27,105,129,12,10,62,38,0,100,107,0,13,80,140,34,50,60,30,51,32,86,110,28,38,60,4,16,7,91,22,15,64,18,31,41,18,135,17,110,84,213,48,2,72,137,36,1,30,75,5,12,106,106,16,107,14,63,0,0,2,0,1,1,136,39,38,106,72,0,70,80,11,10,132,72,8,71,85,65,133,24,67,4,18,8,0,4,28,185,32,162,6,150,73,14,22,55,62,6,73,16,1,70,84,78,123,74,102,4,0,0,0,20,63,27,2,0,7,14,3,63,8,152,104,4,22,2,3,0,3,12,5,14,11,141,96,1,21,20,5,9,2,4,7,1,8,0,1,21,122,23,73,78,0,0,0,0,0,0,3,21,47,142,67,15,82,126,10,18,66,108,0,42,140,57,3,112,25,163,3,41,97,21,40,176,153,30,29,73,63,74,61,7,107,117,12,12,174,99,12,146,22,58,109,62,0,28,130,0,4,99,42,25,40,68,129,137,22,15,119,11,4,73,81,0,0,61,73,0,42,155,28,42,8,0,0,0,2,9,47,2,9,45,19,32,36,6,0,0,0,0,0,0,0,35,63,10,111,40,68,119,58,44,8,10,0,0,0,0,0,32,7,62,0,2,0,5,17,0,16,29,40,0,14,108,2,10,81,54,16,84,99,19,62,15,7,30,5,23,15,56,54,84,52,77,112,13,9,79,53,21,146,28,145,40,26,9,2,3,0,0,0,0,12,5,42,29,0,37,31,0,16,124,99,168,71,14,80,4,61,74,1,112,4,0,0,0,12,10,0,7,61,0,2,104,69,59,75,30,2,78,24,0,0,44,0,2,99,43,8,46,118,137,12,10,4,1,0,0,2,2,3,2,38,116,138,15,16,59,24,0,98,107,0,13,87,133,27,41,59,40,57,25,93,84,40,25,136,1,9,19,170,15,13,52,16,29,46,16,128,12,94,78,194,78,3,61,158,56,0,28,92,6,4,105,103,19,105,14,63,0,0,1,0,1,1,136,37,36,94,64,0,57,86,5,14,131,52,0,67,80,54,86,22,60,5,14,6,0,2,30,159,39,146,6,134,51,12,23,44,66,3,7,13,2,63,18,38,60,74,36,7,0,0,0,22,58,25,2,0,11,12,2,62,10,101,76,2,18,1,2,0,2,13,5,14,12,139,85,5,32,17,3,8,2,3,5,1,7,0,2,21,106,51,60,89,0,1,0,0,1,0,4,33,46,155,114,19,76,120,20,16,57,126,0,48,152,78,1,112,34,161,2,35,99,30,48,193,164,25,32,94,52,81,39,6,121,53,152,131,11,122,18,52,102,62,0,16,112,0,2,112,38,18,19,66,119,148,38,23,108,10,7,80,101,0,1,48,81,0,33,132,30,52,11,0,0,0,3,9,38,3,11,47,27,28,38,15,0,1,0,1,0,0,0,33,55,6,115,34,61,120,58,54,9,7,0,0,0,0,0,31,9,64,0,2,0,15,30,2,24,57,40,0,16,84,1,11,116,73,15,108,94,16,61,11,5,28,2,29,15,28,55,80,49,69,130,16,13,70,56,19,129,43,164,49,30,10,6,5,0,0,0,0,11,4,40,29,0,40,26,0,20,138,103,168,94,14,81,5,62,77,0,122,5,2,0,1,11,12,0,4,51,0,2,102,82,53,89,32,4,67,21,0,0,38,0,1,103,38,9,39,112,140,23,8,4,1,2,0,0,4,1,1,34,140,139,8,30,62,33,0,109,95,2,11,92,131,39,56,49,35,51,34,107,84,38,34,132,0,17,10,169,14,13,50,16,28,45,8,82,7,87,82,186,30,2,54,98,20,0,7,35,0,3,59,93,16,118,19,40,0,0,1,0,1,1,133,39,31,104,74,0,75,77,7,12,124,52,8,66,86,51,56,25,44,6,16,7,0,4,30,179,33,139,6,123,74,12,24,44,62,6,6,14,4,71,18,33,65,46,42,8,0,0,0,21,61,23,2,0,7,12,3,58,11,108,70,2,29,1,3,0,3,15,4,13,10,127,111,4,30,30,2,7,1,5,2,0,6,0,1,34,125,49,71,104,0,0,0,0,0,0,2,18,34,133,109,19,75,105,9,15,43,95,0,37,127,74,1,97,22,141,8,46,92,15,4,79,26,22,25,45,60,82,59,6,148,162,185,88,48,88,120,71,1,34,126,24,2,38,76,34,41,158,147,163,96,37,88,130,68,0,35,122,20,3,58,90,40,48,192,113,60,88,101,94,0,10,139,41,4,36,95,34,47,156

Radius of gyration: 37.14 Å; Cα contacts (8 Å, |Δi|>4): 2229; chains: 6; bounding box: 101×80×83 Å

GO terms:
  GO:0000781 chromosome, telomeric region (C, IDA)
  GO:0003723 RNA binding (F, IDA)
  GO:0000346 transcription export complex (C, IDA)
  GO:0006406 mRNA export from nucleus (P, IDA)
  GO:0003724 RNA helicase activity (F, IGI)
  GO:0005634 nucleus (C, HDA)
  GO:0005737 cytoplasm (C, HDA)
  GO:0031124 mRNA 3'-end processing (P, IMP)
  GO:0031509 subtelomeric heterochromatin formation (P, IMP)
  GO:1903241 U2-type prespliceosome assembly (P, IMP)
  GO:0006283 transcription-coupled nucleotide-excision repair (P, IMP)
  GO:0006368 transcription elongation by RNA polymerase II (P, IMP)
  GO:0006406 mRNA export from nucleus (P, IMP)
  GO:0000398 mRNA splicing, via spliceosome (P, IMP)
  GO:0006406 mRNA export from nucleus (P, IPI)
  GO:0005515 protein binding (F, IPI)

InterPro domains:
  IPR001650 Helicase, C-terminal domain-like [PF00271] (292-401)
  IPR001650 Helicase, C-terminal domain-like [PS51194] (280-441)
  IPR001650 Helicase, C-terminal domain-like [SM00490] (320-401)
  IPR011545 DEAD/DEAH-box helicase domain [PF00270] (87-254)
  IPR014001 Helicase superfamily 1/2, ATP-binding domain [PS51192] (93-268)
  IPR014001 Helicase superfamily 1/2, ATP-binding domain [SM00487] (81-284)
  IPR014014 RNA helicase, DEAD-box type, Q motif [PS51195] (62-90)
  IPR027417 P-loop containing nucleoside triphosphate hydrolase [G3DSA:3.40.50.300] (58-276)
  IPR027417 P-loop containing nucleoside triphosphate hydrolase [G3DSA:3.40.50.300] (277-446)
  IPR027417 P-loop containing nucleoside triphosphate hydrolase [SSF52540] (131-422)